Protein 3L1W (pdb70)

Nearest PDB structures (foldseek):
  3l1w-assembly2_D  TM=1.004E+00  e=1.705E-59  Enterococcus faecalis
  3mpr-assembly1_B  TM=9.254E-01  e=4.239E-29  Bacteroides thetaiotaomicron
  3mpr-assembly2_C  TM=9.149E-01  e=4.239E-29  Bacteroides thetaiotaomicron
  3mpr-assembly1_A  TM=9.200E-01  e=2.005E-28  Bacteroides thetaiotaomicron
  3mpr-assembly2_D  TM=9.164E-01  e=4.498E-28  Bacteroides thetaiotaomicron

Secondary structure (DSSP, 8-state):
-EEEEE-----GGGGGGSHHHHHHHHHHHHHHH--SEEEEEEE-HHHHHHHHHHSSSEEEEEESSSSS-S-EEEEEE-TTTEEEEEEEEEESSSSTTSS---TT-SS--EEEEEEEEETT-SS-EEEEE-B--SS-HHHHHH--HHHHHTHHHHHHS-EE--B----TTSHHHHHHTTT-EEGGGTSEEES-S--B-TT-TT--GGG-B--B--EEESEEEEEEEE----BTTB-SSSB--EEEEEEE-/-EEEEE-----GGGGGGSHHHHHHHHHHHHHHH--SEEEEEEE-HHHHHHHHHHSSSEEEEEESSSSS-S-EEEEEE-TTTEEEEEEEEEESSSSTTSS---TT-SS--EEEEEEEEESS-SS-EEEEE-B--SS-HHHHHH--HHHHHTHHHHHHS-EE--B----TTSHHHHHHTTT-EEGGGTSEEES-S--B-TT-TT--GGGSB--B--EEESEEEEEEEE----BTTB-SSSB--EEEEEEE-/-EEEEE-----GGGGGGSHHHHHHHHHHHHHHH--SEEEEEEE-HHHHHHHHHHSSSEEEEEESSSSS-S-EEEEEE-TTTEEEEEEEEEESSSSTTSS---TT-SS--EEEEEEEEETT-SS-EEEEE-B--SS-HHHHHH--HHHHHTHHHHHHS-EE--B----TTSHHHHHHTTT-EEGGGTSEEES-S--B-TT-TT--GGGSB--B--EEESEEEEEEEE----BTTB-SSSB--EEEEEEE-/-EEEEE-----GGGGGGSHHHHHHHHHHHHHHH--SEEEEEEE-HHHHHHHHHHSSSEEEEEESSSSS-S-EEEEEE-TTTEEEEEEEEEESSSSTTSS---TT-SS--EEEEEEEEETT-SS-EEEEE-B--SS-HHHHHH--HHHHHTHHHHHHS-EE--B----TTSHHHHHHTTT-EEGGGTSEEES-S--B-TT-TT--GGGSB--B--EEESEEEEEEEE----BTTB-SSSB--EEEEEEE-/-EEEEE-----GGGGGGSHHHHHHHHHHHHHHH--SEEEEEEE-HHHHHHHHHHSSSEEEEEESSSSS-S-EEEEEE-TTTEEEEEEEEEESSSSTTSS---TT-SS--EEEEEEEEESS-SS-EEEEE-B--SS-HHHHHH--HHHHHTHHHHHHS-EE--B----TTSHHHHHHTTT-EEGGGTSEEES-S--B-TT-TT--GGGSB--B--EEESEEEEEEEE----BTTB-SSSB--EEEEEEE-/-EEEEE-----GGGGGGSHHHHHHHHHHHHHHH--SEEEEEEE-HHHHHHHHHHSSSEEEEEESSSSS-S-EEEEEE-TTTEEEEEEEEEESSSSTTSS---TT-SS--EEEEEEEEETT-SS-EEEEE-B--SS-HHHHHH--HHHHHTHHHHHHS-EE--B----TTSHHHHHHTTT-EEGGGTS-EES-S--B-TT-TT--GGGSB--B--EEESEEEEEEEE----BTTB-SSSB--EEEEEEE-

Solvent-accessible surface area: 58650 Å² total

InterPro domains:
  IPR005135 Endonuclease/exonuclease/phosphatase [PF03372] (4-242)
  IPR036691 Endonuclease/exonuclease/phosphatase superfamily [G3DSA:3.60.10.10] (1-253)
  IPR036691 Endonuclease/exonuclease/phosphatase superfamily [SSF56219] (1-247)
  IPR050410 CCR4/nocturin mRNA turnover and transcription [PTHR12121] (2-249)

Radius of gyration: 37.82 Å; Cα contacts (8 Å, |Δi|>4): 3832; chains: 6; bounding box: 76×82×106 Å

Sequence (1494 aa):
KIATYNVRVDTEYDQDWQWSFRKEAVCQLINFHDWSLCCIQEVRPNQVRRDLKAYTTFTCLSAERREGDGQGEGLAILYNEQKVQAIDTTGYFWLSETPQQPSIHPEAGCPRIALWGLFKETTQNTPFLVINVHLDHISAHARLAGTVILEELHDKIAQYPTLLGDFNAESGEEVHQQLVQKKFQDSKNLATTHYGPRGTFQNFTYTKPWAELEEEIDYIYVKGWQVQQQTASLTDSIDGRFPSDHFPLEAEVAGEKIATYNVRVDTEYDQDWQWSSFRKEAVCQLINFHDWSLCCIQEVRPNQVRRDLKAYTTFTCLSAEREGDGQGEGLAILYNEQKVQAIDTTGYFWLSETPQQPSIHPEAGCPRIALWGLFKETTQNTPFLVINVHLDHISAHARLAGTVILEELHDKIAQYPTLLGDFNAESGEEVHQLVQKKFQDSKNLATTHYGPRGTFQNFTYTKPWAELEEEIDYIYVKGWQVQQQTASLTDSIDGRFPSDHFPLEAEVAGEKIATYNVRVDTEYDQDWQWSFRKEAVCQLINFHDWSLCCIQEVRPNQVRRDLKAYTTFTCLSAEREGDGQGEGLAILYNEQKVQAIDTTGYFWLSETPQQPSIHPEAGCPRIALWGLFKETTQNTPFLVINVHLDHISAHARLAGTVILEELHDKIAQYPTLLGDFNAESGEEVHQLVQKKFQDSKNLATTHYGPRGTFQNFTYTKPWAELEEEIDYIYVKGWQVQQQQTASLTDSIDGRFPSDHFPLEAEVAGEKIATYNVRVDTEYDQDWQWSSFRKEAVCQLINFHDWSLCCIQEVRPNQVRRDLKAYTTFTCLSAERREGDGQGEGLAILYNEQQKVQAIDTTGYFWLSETPQQPSIHPEAGCPRIALWGLFKETTQNTPFLVINVHLDHISAHARLAGTVILEELHDKIAQYPTLLGDFNAESGEEVHQLVQKKFQDSKNLATTHYGPRGTFQNFTYTKPWAELEEEIDYIYVKGWQVQQQQTASLTDSIDGRFPSDHFPLEAEVAGEKIATYNVRVDTEYDQDWQWSSFRKEAVCQLINFHDWSLCCIQEVRPNQVRRDLKAYTTFTCLSAEREGDGQGEGLAILYNEQKVQAIDTTGYFWLSETPQQPSIHPEAGCPRIALWGLFKETTQNTPFLVINVHLDHISAHARLAGTVILEELHDKIAQYPTLLGDFNAESGEEVHQLVQKKFQDSKNLATTHYGPRGTFQNFTYTKPWAELEEEIDYIYVKGWQVQQQTASLTDSIDGRFPSDHFPLEAEVAGEKIATYNVRVDTEYDQDWQWSSFRKEAVCQLINFHDWSLCCIQEVRPNQVRRDLKAYTTFTCLSAEREGDGQGEGLAILYNEQKVQAIDTTGYFWLSETPQQPSIHPEAGCPRIALWGLFKETTQNTPFLVINVHLDHISAHARLAGTVILEELHDKIAQYPTLLGDFNAESGEEVHQLVQKKFQDSKNLATTHYGPRRGTFQNFTYTKPWAELEEEIDYIYVKGWQVQQQTASLTDSIDGRFPSDHFPLEAEVAGE

Structure (mmCIF, N/CA/C/O backbone):
data_3L1W
#
_entry.id   3L1W
#
_cell.length_a   68.565
_cell.length_b   68.558
_cell.length_c   104.245
_cell.angle_alpha   89.88
_cell.angle_beta   89.79
_cell.angle_gamma   60.07
#
_symmetry.space_group_name_H-M   'P 1'
#
loop_
_entity.id
_entity.type
_entity.pdbx_description
1 polymer 'Uncharacterized protein'
2 non-polymer 'SULFATE ION'
3 non-polymer 1,2-ETHANEDIOL
4 non-polymer 'FORMIC ACID'
5 water water
#
loop_
_atom_site.group_PDB
_atom_site.id
_atom_site.type_symbol
_atom_site.label_atom_id
_atom_site.label_alt_id
_atom_site.label_comp_id
_atom_site.label_asym_id
_atom_site.label_entity_id
_atom_site.label_seq_id
_atom_site.pdbx_PDB_ins_code
_atom_site.Cartn_x
_atom_site.Cartn_y
_atom_site.Cartn_z
_atom_site.occupancy
_atom_site.B_iso_or_equiv
_atom_site.auth_seq_id
_atom_site.auth_comp_id
_atom_site.auth_asym_id
_atom_site.auth_atom_id
_atom_site.pdbx_PDB_model_num
ATOM 9 N N . LYS A 1 2 ? 27.913 50.346 39.233 1.00 18.35 2 LYS A N 1
ATOM 10 C CA . LYS A 1 2 ? 29.362 50.409 39.155 1.00 15.33 2 LYS A CA 1
ATOM 11 C C . LYS A 1 2 ? 29.833 51.666 38.426 1.00 15.69 2 LYS A C 1
ATOM 12 O O . LYS A 1 2 ? 29.328 52.014 37.355 1.00 17.26 2 LYS A O 1
ATOM 18 N N . ILE A 1 3 ? 30.789 52.346 39.041 1.00 14.88 3 ILE A N 1
ATOM 19 C CA . ILE A 1 3 ? 31.314 53.599 38.529 1.00 15.63 3 ILE A CA 1
ATOM 20 C C . ILE A 1 3 ? 32.826 53.545 38.629 1.00 16.73 3 ILE A C 1
ATOM 21 O O . ILE A 1 3 ? 33.377 52.796 39.438 1.00 16.19 3 ILE A O 1
ATOM 26 N N . ALA A 1 4 ? 33.514 54.346 37.828 1.00 12.93 4 ALA A N 1
ATOM 27 C CA . ALA A 1 4 ? 34.978 54.315 37.865 1.00 11.90 4 ALA A CA 1
ATOM 28 C C . ALA A 1 4 ? 35.565 55.655 37.462 1.00 15.37 4 ALA A C 1
ATOM 29 O O . ALA A 1 4 ? 34.889 56.495 36.864 1.00 15.47 4 ALA A O 1
ATOM 31 N N . THR A 1 5 ? 36.834 55.843 37.796 1.00 14.37 5 THR A N 1
ATOM 32 C CA . THR A 1 5 ? 37.595 56.971 37.290 1.00 15.21 5 THR A CA 1
ATOM 33 C C . THR A 1 5 ? 38.923 56.423 36.764 1.00 17.18 5 THR A C 1
ATOM 34 O O . THR A 1 5 ? 39.486 55.483 37.322 1.00 14.73 5 THR A O 1
ATOM 38 N N . TYR A 1 6 ? 39.415 56.998 35.673 1.00 12.09 6 TYR A N 1
ATOM 39 C CA . TYR A 1 6 ? 40.618 56.466 35.036 1.00 11.97 6 TYR A CA 1
ATOM 40 C C . TYR A 1 6 ? 41.347 57.598 34.331 1.00 13.58 6 TYR A C 1
ATOM 41 O O . TYR A 1 6 ? 40.827 58.191 33.372 1.00 13.78 6 TYR A O 1
ATOM 50 N N . ASN A 1 7 ? 42.532 57.923 34.833 1.00 13.12 7 ASN A N 1
ATOM 51 C CA . ASN A 1 7 ? 43.418 58.845 34.156 1.00 12.29 7 ASN A CA 1
ATOM 52 C C . ASN A 1 7 ? 44.191 58.015 33.148 1.00 15.64 7 ASN A C 1
ATOM 53 O O . ASN A 1 7 ? 44.994 57.153 33.537 1.00 15.23 7 ASN A O 1
ATOM 58 N N . VAL A 1 8 ? 43.934 58.263 31.858 1.00 14.33 8 VAL A N 1
ATOM 59 C CA . VAL A 1 8 ? 44.438 57.377 30.810 1.00 14.66 8 VAL A CA 1
ATOM 60 C C . VAL A 1 8 ? 45.774 57.786 30.224 1.00 15.79 8 VAL A C 1
ATOM 61 O O . VAL A 1 8 ? 46.248 57.136 29.286 1.00 17.04 8 VAL A O 1
ATOM 65 N N . ARG A 1 9 ? 46.376 58.836 30.799 1.00 14.53 9 ARG A N 1
ATOM 66 C CA . ARG A 1 9 ? 47.671 59.396 30.368 1.00 16.91 9 ARG A CA 1
ATOM 67 C C . ARG A 1 9 ? 47.611 60.128 29.024 1.00 20.09 9 ARG A C 1
ATOM 68 O O . ARG A 1 9 ? 47.318 59.539 27.974 1.00 17.38 9 ARG A O 1
ATOM 76 N N . VAL A 1 10 ? 47.899 61.421 29.068 1.00 15.17 10 VAL A N 1
ATOM 77 C CA . VAL A 1 10 ? 47.800 62.268 27.888 1.00 15.25 10 VAL A CA 1
ATOM 78 C C . VAL A 1 10 ? 48.724 61.725 26.792 1.00 19.55 10 VAL A C 1
ATOM 79 O O . VAL A 1 10 ? 49.799 61.202 27.078 1.00 20.37 10 VAL A O 1
ATOM 83 N N . ASP A 1 11 ? 48.285 61.826 25.542 1.00 18.53 11 ASP A N 1
ATOM 84 C CA . ASP A 1 11 ? 49.122 61.449 24.412 1.00 19.91 11 ASP A CA 1
ATOM 85 C C . ASP A 1 11 ? 50.324 62.386 24.371 1.00 23.03 11 ASP A C 1
ATOM 86 O O . ASP A 1 11 ? 50.166 63.602 24.236 1.00 23.84 11 ASP A O 1
ATOM 91 N N . THR A 1 12 ? 51.520 61.824 24.515 1.00 20.98 12 THR A N 1
ATOM 92 C CA . THR A 1 12 ? 52.742 62.619 24.470 1.00 22.32 12 THR A CA 1
ATOM 93 C C . THR A 1 12 ? 53.904 61.813 23.899 1.00 29.13 12 THR A C 1
ATOM 94 O O . THR A 1 12 ? 54.050 60.623 24.180 1.00 28.12 12 THR A O 1
ATOM 98 N N . GLU A 1 13 ? 54.738 62.464 23.099 1.00 31.27 13 GLU A N 1
ATOM 99 C CA . GLU A 1 13 ? 55.863 61.768 22.488 1.00 31.36 13 GLU A CA 1
ATOM 100 C C . GLU A 1 13 ? 56.913 61.410 23.528 1.00 27.50 13 GLU A C 1
ATOM 101 O O . GLU A 1 13 ? 57.788 60.587 23.278 1.00 30.15 13 GLU A O 1
ATOM 107 N N . TYR A 1 14 ? 56.814 62.016 24.707 1.00 29.62 14 TYR A N 1
ATOM 108 C CA . TYR A 1 14 ? 57.711 61.663 25.801 1.00 33.18 14 TYR A CA 1
ATOM 109 C C . TYR A 1 14 ? 57.612 60.175 26.147 1.00 33.36 14 TYR A C 1
ATOM 110 O O . TYR A 1 14 ? 58.575 59.581 26.623 1.00 35.46 14 TYR A O 1
ATOM 119 N N . ASP A 1 15 ? 56.452 59.574 25.892 1.00 29.57 15 ASP A N 1
ATOM 120 C CA . ASP A 1 15 ? 56.247 58.149 26.179 1.00 24.19 15 ASP A CA 1
ATOM 121 C C . ASP A 1 15 ? 56.829 57.213 25.123 1.00 31.35 15 ASP A C 1
ATOM 122 O O . ASP A 1 15 ? 56.827 55.995 25.301 1.00 29.48 15 ASP A O 1
ATOM 127 N N . GLN A 1 16 ? 57.320 57.789 24.030 1.00 31.42 16 GLN A N 1
ATOM 128 C CA . GLN A 1 16 ? 58.044 57.036 23.012 1.00 33.84 16 GLN A CA 1
ATOM 129 C C . GLN A 1 16 ? 57.251 55.827 22.527 1.00 28.94 16 GLN A C 1
ATOM 130 O O . GLN A 1 16 ? 56.180 55.986 21.952 1.00 30.42 16 GLN A O 1
ATOM 136 N N . ASP A 1 17 ? 57.766 54.624 22.763 1.00 28.26 17 ASP A N 1
ATOM 137 C CA . ASP A 1 17 ? 57.117 53.420 22.249 1.00 31.73 17 ASP A CA 1
ATOM 138 C C . ASP A 1 17 ? 55.877 53.035 23.061 1.00 26.58 17 ASP A C 1
ATOM 139 O O . ASP A 1 17 ? 55.286 51.972 22.848 1.00 29.02 17 ASP A O 1
ATOM 144 N N . TRP A 1 18 ? 55.479 53.906 23.982 1.00 22.53 18 TRP A N 1
ATOM 145 C CA . TRP A 1 18 ? 54.295 53.657 24.801 1.00 22.36 18 TRP A CA 1
ATOM 146 C C . TRP A 1 18 ? 53.413 54.906 24.827 1.00 22.87 18 TRP A C 1
ATOM 147 O O . TRP A 1 18 ? 52.677 55.145 25.781 1.00 18.74 18 TRP A O 1
ATOM 158 N N . GLN A 1 19 ? 53.486 55.707 23.767 1.00 20.56 19 GLN A N 1
ATOM 159 C CA . GLN A 1 19 ? 52.522 56.795 23.618 1.00 26.69 19 GLN A CA 1
ATOM 160 C C . GLN A 1 19 ? 51.139 56.243 23.249 1.00 21.68 19 GLN A C 1
ATOM 161 O O . GLN A 1 19 ? 50.979 55.049 22.997 1.00 21.19 19 GLN A O 1
ATOM 167 N N . TRP A 1 20 ? 50.143 57.116 23.235 1.00 22.48 20 TRP A N 1
ATOM 168 C CA . TRP A 1 20 ? 48.753 56.685 23.099 1.00 20.00 20 TRP A CA 1
ATOM 169 C C . TRP A 1 20 ? 48.515 55.684 21.964 1.00 18.07 20 TRP A C 1
ATOM 170 O O . TRP A 1 20 ? 47.783 54.708 22.136 1.00 20.16 20 TRP A O 1
ATOM 181 N N . SER A 1 21 ? 49.105 55.927 20.801 1.00 22.30 21 SER A N 1
ATOM 182 C CA . SER A 1 21 ? 48.862 55.038 19.668 1.00 27.63 21 SER A CA 1
ATOM 183 C C . SER A 1 21 ? 49.096 53.571 20.043 1.00 26.14 21 SER A C 1
ATOM 184 O O . SER A 1 21 ? 48.378 52.685 19.592 1.00 27.35 21 SER A O 1
ATOM 187 N N . PHE A 1 22 ? 50.094 53.319 20.883 1.00 25.50 22 PHE A N 1
ATOM 188 C CA . PHE A 1 22 ? 50.434 51.952 21.269 1.00 25.28 22 PHE A CA 1
ATOM 189 C C . PHE A 1 22 ? 49.568 51.405 22.398 1.00 25.20 22 PHE A C 1
ATOM 190 O O . PHE A 1 22 ? 49.495 50.194 22.585 1.00 25.48 22 PHE A O 1
ATOM 198 N N . ARG A 1 23 ? 48.921 52.300 23.144 1.00 21.95 23 ARG A N 1
ATOM 199 C CA . ARG A 1 23 ? 48.174 51.938 24.351 1.00 18.63 23 ARG A CA 1
ATOM 200 C C . ARG A 1 23 ? 46.661 51.938 24.143 1.00 18.64 23 ARG A C 1
ATOM 201 O O . ARG A 1 23 ? 45.917 51.396 24.961 1.00 18.80 23 ARG A O 1
ATOM 209 N N . LYS A 1 24 ? 46.200 52.582 23.079 1.00 19.82 24 LYS A N 1
ATOM 210 C CA . LYS A 1 24 ? 44.771 52.831 22.910 1.00 18.31 24 LYS A CA 1
ATOM 211 C C . LYS A 1 24 ? 43.920 51.560 22.950 1.00 16.35 24 LYS A C 1
ATOM 212 O O . LYS A 1 24 ? 42.872 51.536 23.593 1.00 16.63 24 LYS A O 1
ATOM 218 N N . GLU A 1 25 ? 44.358 50.507 22.264 1.00 18.41 25 GLU A N 1
ATOM 219 C CA . GLU A 1 25 ? 43.568 49.273 22.253 1.00 20.56 25 GLU A CA 1
ATOM 220 C C . GLU A 1 25 ? 43.428 48.708 23.663 1.00 20.11 25 GLU A C 1
ATOM 221 O O . GLU A 1 25 ? 42.337 48.319 24.082 1.00 19.31 25 GLU A O 1
ATOM 227 N N . ALA A 1 26 ? 44.533 48.679 24.403 1.00 15.72 26 ALA A N 1
ATOM 228 C CA . ALA A 1 26 ? 44.526 48.130 25.749 1.00 14.99 26 ALA A CA 1
ATOM 229 C C . ALA A 1 26 ? 43.646 48.960 26.675 1.00 16.24 26 ALA A C 1
ATOM 230 O O . ALA A 1 26 ? 42.888 48.415 27.474 1.00 17.68 26 ALA A O 1
ATOM 232 N N . VAL A 1 27 ? 43.751 50.284 26.576 1.00 15.42 27 VAL A N 1
ATOM 233 C CA . VAL A 1 27 ? 42.913 51.153 27.393 1.00 14.76 27 VAL A CA 1
ATOM 234 C C . VAL A 1 27 ? 41.430 50.972 27.059 1.00 14.02 27 VAL A C 1
ATOM 235 O O . VAL A 1 27 ? 40.594 50.828 27.949 1.00 14.31 27 VAL A O 1
ATOM 239 N N . CYS A 1 28 ? 41.102 50.980 25.772 1.00 14.36 28 CYS A N 1
ATOM 240 C CA . CYS A 1 28 ? 39.702 5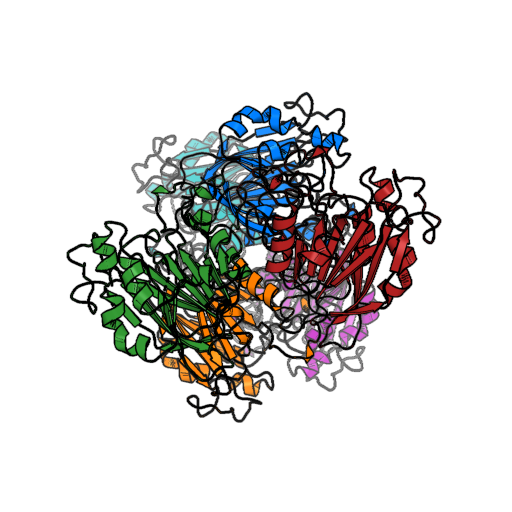0.870 25.376 1.00 13.27 28 CYS A CA 1
ATOM 241 C C . CYS A 1 28 ? 39.114 49.491 25.682 1.00 12.68 28 CYS A C 1
ATOM 242 O O . CYS A 1 28 ? 37.944 49.374 26.056 1.00 14.55 28 CYS A O 1
ATOM 245 N N . GLN A 1 29 ? 39.918 48.444 25.520 1.00 16.16 29 GLN A N 1
ATOM 246 C CA . GLN A 1 29 ? 39.450 47.096 25.830 1.00 16.31 29 GLN A CA 1
ATOM 247 C C . GLN A 1 29 ? 39.227 46.928 27.326 1.00 16.08 29 GLN A C 1
ATOM 248 O O . GLN A 1 29 ? 38.315 46.219 27.750 1.00 15.24 29 GLN A O 1
ATOM 254 N N . LEU A 1 30 ? 40.058 47.581 28.131 1.00 13.27 30 LEU A N 1
ATOM 255 C CA . LEU A 1 30 ? 39.878 47.527 29.574 1.00 10.77 30 LEU A CA 1
ATOM 256 C C . LEU A 1 30 ? 38.532 48.137 29.937 1.00 13.67 30 LEU A C 1
ATOM 257 O O . LEU A 1 30 ? 37.753 47.548 30.688 1.00 15.34 30 LEU A O 1
ATOM 262 N N . ILE A 1 31 ? 38.269 49.326 29.399 1.00 13.93 31 ILE A N 1
ATOM 263 C CA . ILE A 1 31 ? 36.999 50.006 29.624 1.00 13.98 31 ILE A CA 1
ATOM 264 C C . ILE A 1 31 ? 35.823 49.131 29.179 1.00 13.75 31 ILE A C 1
ATOM 265 O O . ILE A 1 31 ? 34.848 48.964 29.917 1.00 14.26 31 ILE A O 1
ATOM 270 N N . ASN A 1 32 ? 35.914 48.542 27.992 1.00 12.31 32 ASN A N 1
ATOM 271 C CA . ASN A 1 32 ? 34.798 47.718 27.514 1.00 14.68 32 ASN A CA 1
ATOM 272 C C . ASN A 1 32 ? 34.543 46.503 28.390 1.00 15.72 32 ASN A C 1
ATOM 273 O O . ASN A 1 32 ? 33.389 46.124 28.615 1.00 16.03 32 ASN A O 1
ATOM 278 N N . PHE A 1 33 ? 35.628 45.900 28.869 1.00 16.20 33 PHE A N 1
ATOM 279 C CA . PHE A 1 33 ? 35.539 44.691 29.683 1.00 14.69 33 PHE A CA 1
ATOM 280 C C . PHE A 1 33 ? 34.931 44.955 31.057 1.00 14.27 33 PHE A C 1
ATOM 281 O O . PHE A 1 33 ? 34.067 44.209 31.511 1.00 16.19 33 PHE A O 1
ATOM 289 N N . HIS A 1 34 ? 35.383 46.009 31.720 1.00 13.26 34 HIS A N 1
ATOM 290 C CA . HIS A 1 34 ? 34.830 46.323 33.032 1.00 15.04 34 HIS A CA 1
ATOM 291 C C . HIS A 1 34 ? 33.397 46.860 32.972 1.00 13.07 34 HIS A C 1
ATOM 292 O O . HIS A 1 34 ? 32.598 46.599 33.888 1.00 17.45 34 HIS A O 1
ATOM 299 N N . ASP A 1 35 ? 33.080 47.583 31.896 1.00 15.51 35 ASP A N 1
ATOM 300 C CA . ASP A 1 35 ? 31.695 47.812 31.498 1.00 15.86 35 ASP A CA 1
ATOM 301 C C . ASP A 1 35 ? 30.860 48.472 32.597 1.00 15.16 35 ASP A C 1
ATOM 302 O O . ASP A 1 35 ? 29.719 48.074 32.853 1.00 16.91 35 ASP A O 1
ATOM 307 N N . TRP A 1 36 ? 31.429 49.486 33.237 1.00 15.30 36 TRP A N 1
ATOM 308 C CA . TRP A 1 36 ? 30.734 50.220 34.296 1.00 18.58 36 TRP A CA 1
ATOM 309 C C . TRP A 1 36 ? 29.523 50.979 33.755 1.00 14.99 36 TRP A C 1
ATOM 310 O O . TRP A 1 36 ? 29.371 51.120 32.538 1.00 16.55 36 TRP A O 1
ATOM 321 N N . SER A 1 37 ? 28.656 51.459 34.651 1.00 13.27 37 SER A N 1
ATOM 322 C CA . SER A 1 37 ? 27.607 52.394 34.237 1.00 14.19 37 SER A CA 1
ATOM 323 C C . SER A 1 37 ? 28.207 53.671 33.684 1.00 13.95 37 SER A C 1
ATOM 324 O O . SER A 1 37 ? 27.703 54.230 32.699 1.00 16.34 37 SER A O 1
ATOM 327 N N . LEU A 1 38 ? 29.272 54.150 34.324 1.00 13.01 38 LEU A N 1
ATOM 328 C CA . LEU A 1 38 ? 29.913 55.378 33.877 1.00 14.01 38 LEU A CA 1
ATOM 329 C C . LEU A 1 38 ? 31.354 55.418 34.354 1.00 17.58 38 LEU A C 1
ATOM 330 O O . LEU A 1 38 ? 31.702 54.768 35.344 1.00 16.49 38 LEU A O 1
ATOM 335 N N . CYS A 1 39 ? 32.184 56.178 33.640 1.00 13.04 39 CYS A N 1
ATOM 336 C CA . CYS A 1 39 ? 33.596 56.300 33.980 1.00 14.77 39 CYS A CA 1
ATOM 337 C C . CYS A 1 39 ? 34.041 57.727 33.724 1.00 15.61 39 CYS A C 1
ATOM 338 O O . CYS A 1 39 ? 33.870 58.243 32.618 1.00 16.93 39 CYS A O 1
ATOM 341 N N . CYS A 1 40 ? 34.622 58.369 34.735 1.00 14.09 40 CYS A N 1
ATOM 342 C CA . CYS A 1 40 ? 35.281 59.653 34.515 1.00 14.22 40 CYS A CA 1
ATOM 343 C C . CYS A 1 40 ? 36.673 59.391 33.958 1.00 16.23 40 CYS A C 1
ATOM 344 O O . CYS A 1 40 ? 37.394 58.526 34.453 1.00 15.02 40 CYS A O 1
ATOM 347 N N . ILE A 1 41 ? 37.039 60.138 32.921 1.00 13.72 41 ILE A N 1
ATOM 348 C CA . ILE A 1 41 ? 38.317 59.978 32.252 1.00 12.36 41 ILE A CA 1
ATOM 349 C C . ILE A 1 41 ? 39.092 61.277 32.354 1.00 13.32 41 ILE A C 1
ATOM 350 O O . ILE A 1 41 ? 38.530 62.348 32.119 1.00 14.25 41 ILE A O 1
ATOM 355 N N . GLN A 1 42 ? 40.377 61.197 32.702 1.00 13.91 42 GLN A N 1
ATOM 356 C CA . GLN A 1 42 ? 41.252 62.367 32.642 1.00 16.75 42 GLN A CA 1
ATOM 357 C C . GLN A 1 42 ? 42.351 62.197 31.594 1.00 16.09 42 GLN A C 1
ATOM 358 O O . GLN A 1 42 ? 42.725 61.072 31.252 1.00 15.15 42 GLN A O 1
ATOM 364 N N . GLU A 1 43 ? 42.851 63.331 31.108 1.00 16.45 43 GLU A N 1
ATOM 365 C CA . GLU A 1 43 ? 44.020 63.422 30.216 1.00 17.56 43 GLU A CA 1
ATOM 366 C C . GLU A 1 43 ? 43.770 62.892 28.808 1.00 15.97 43 GLU A C 1
ATOM 367 O O . GLU A 1 43 ? 44.462 61.993 28.342 1.00 16.42 43 GLU A O 1
ATOM 373 N N . VAL A 1 44 ? 42.776 63.454 28.133 1.00 17.53 44 VAL A N 1
ATOM 374 C CA . VAL A 1 44 ? 42.498 63.064 26.759 1.00 17.52 44 VAL A CA 1
ATOM 375 C C . VAL A 1 44 ? 42.521 64.264 25.814 1.00 17.43 44 VAL A C 1
ATOM 376 O O . VAL A 1 44 ? 41.696 65.177 25.914 1.00 19.17 44 VAL A O 1
ATOM 380 N N . ARG A 1 45 ? 43.485 64.251 24.904 1.00 17.93 45 ARG A N 1
ATOM 381 C CA . ARG A 1 45 ? 43.507 65.197 23.803 1.00 17.19 45 ARG A CA 1
ATOM 382 C C . ARG A 1 45 ? 42.442 64.774 22.792 1.00 19.81 45 ARG A C 1
ATOM 383 O O . ARG A 1 45 ? 41.856 63.689 22.917 1.00 17.48 45 ARG A O 1
ATOM 391 N N . PRO A 1 46 ? 42.156 65.631 21.802 1.00 19.16 46 PRO A N 1
ATOM 392 C CA . PRO A 1 46 ? 41.034 65.324 20.905 1.00 17.04 46 PRO A CA 1
ATOM 393 C C . PRO A 1 46 ? 41.134 63.969 20.217 1.00 20.13 46 PRO A C 1
ATOM 394 O O . PRO A 1 46 ? 40.112 63.292 20.053 1.00 21.20 46 PRO A O 1
ATOM 398 N N . ASN A 1 47 ? 42.337 63.567 19.818 1.00 19.72 47 ASN A N 1
ATOM 399 C CA . ASN A 1 47 ? 42.490 62.262 19.190 1.00 20.42 47 ASN A CA 1
ATOM 400 C C . ASN A 1 47 ? 42.123 61.115 20.128 1.00 20.99 47 ASN A C 1
ATOM 401 O O . ASN A 1 47 ? 41.554 60.111 19.706 1.00 19.39 47 ASN A O 1
ATOM 406 N N . GLN A 1 48 ? 42.439 61.271 21.409 1.00 18.75 48 GLN A N 1
ATOM 407 C CA . GLN A 1 48 ? 42.106 60.260 22.408 1.00 16.63 48 GLN A CA 1
ATOM 408 C C . GLN A 1 48 ? 40.595 60.207 22.639 1.00 18.61 48 GLN A C 1
ATOM 409 O O . GLN A 1 48 ? 40.020 59.136 22.807 1.00 16.20 48 GLN A O 1
ATOM 415 N N . VAL A 1 49 ? 39.948 61.369 22.627 1.00 18.85 49 VAL A N 1
ATOM 416 C CA . VAL A 1 49 ? 38.493 61.399 22.736 1.00 15.38 49 VAL A CA 1
ATOM 417 C C . VAL A 1 49 ? 37.872 60.664 21.544 1.00 16.85 49 VAL A C 1
ATOM 418 O O . VAL A 1 49 ? 36.965 59.840 21.709 1.00 18.50 49 VAL A O 1
ATOM 422 N N . ARG A 1 50 ? 38.371 60.947 20.345 1.00 18.03 50 ARG A N 1
ATOM 423 C CA A ARG A 1 50 ? 37.883 60.266 19.145 0.50 19.09 50 ARG A CA 1
ATOM 424 C CA B ARG A 1 50 ? 37.916 60.271 19.131 0.50 20.07 50 ARG A CA 1
ATOM 425 C C . ARG A 1 50 ? 38.040 58.755 19.278 1.00 19.69 50 ARG A C 1
ATOM 426 O O . ARG A 1 50 ? 37.128 58.001 18.933 1.00 18.43 50 ARG A O 1
ATOM 441 N N . ASP A 1 51 ? 39.189 58.312 19.790 1.00 17.75 51 ASP A N 1
ATOM 442 C CA . ASP A 1 51 ? 39.440 56.889 19.985 1.00 16.52 51 ASP A CA 1
ATOM 443 C C . ASP A 1 51 ? 38.507 56.274 21.028 1.00 17.67 51 ASP A C 1
ATOM 444 O O . ASP A 1 51 ? 38.024 55.152 20.849 1.00 18.04 51 ASP A O 1
ATOM 449 N N . LEU A 1 52 ? 38.242 56.991 22.120 1.00 16.16 52 LEU A N 1
ATOM 450 C CA . LEU A 1 52 ? 37.292 56.477 23.106 1.00 15.93 52 LEU A CA 1
ATOM 451 C C . LEU A 1 52 ? 35.918 56.265 22.483 1.00 16.51 52 LEU A C 1
ATOM 452 O O . LEU A 1 52 ? 35.269 55.255 22.741 1.00 16.58 52 LEU A O 1
ATOM 457 N N . LYS A 1 53 ? 35.459 57.232 21.692 1.00 16.64 53 LYS A N 1
ATOM 458 C CA . LYS A 1 53 ? 34.183 57.081 21.003 1.00 17.28 53 LYS A CA 1
ATOM 459 C C . LYS A 1 53 ? 34.193 55.922 20.009 1.00 16.59 53 LYS A C 1
ATOM 460 O O . LYS A 1 53 ? 33.206 55.203 19.880 1.00 19.36 53 LYS A O 1
ATOM 466 N N . ALA A 1 54 ? 35.302 55.748 19.300 1.00 16.07 54 ALA A N 1
ATOM 467 C CA . ALA A 1 54 ? 35.358 54.751 18.236 1.00 15.32 54 ALA A CA 1
ATOM 468 C C . ALA A 1 54 ? 35.518 53.330 18.772 1.00 15.25 54 ALA A C 1
ATOM 469 O O . ALA A 1 54 ? 34.927 52.385 18.238 1.00 15.37 54 ALA A O 1
ATOM 471 N N . TYR A 1 55 ? 36.306 53.190 19.835 1.00 14.79 55 TYR A N 1
ATOM 472 C CA . TYR A 1 55 ? 36.735 51.865 20.289 1.00 15.47 55 TYR A CA 1
ATOM 473 C C . TYR A 1 55 ? 36.169 51.400 21.626 1.00 14.37 55 TYR A C 1
ATOM 474 O O . TYR A 1 55 ? 36.448 50.285 22.051 1.00 18.78 55 TYR A O 1
ATOM 483 N N . THR A 1 56 ? 35.387 52.238 22.296 1.00 16.57 56 THR A N 1
ATOM 484 C CA . THR A 1 56 ? 34.619 51.752 23.436 1.00 18.09 56 THR A CA 1
ATOM 485 C C . THR A 1 56 ? 33.142 51.735 23.082 1.00 15.42 56 THR A C 1
ATOM 486 O O . THR A 1 56 ? 32.706 52.317 22.074 1.00 16.07 56 THR A O 1
ATOM 490 N N . THR A 1 57 ? 32.374 51.074 23.936 1.00 13.95 57 THR A N 1
ATOM 491 C CA . THR A 1 57 ? 30.941 50.925 23.741 1.00 14.01 57 THR A CA 1
ATOM 492 C C . THR A 1 57 ? 30.160 52.091 24.354 1.00 16.66 57 THR A C 1
ATOM 493 O O . THR A 1 57 ? 28.936 52.124 24.272 1.00 17.40 57 THR A O 1
ATOM 497 N N . PHE A 1 58 ? 30.869 53.056 24.933 1.00 14.97 58 PHE A N 1
ATOM 498 C CA . PHE A 1 58 ? 30.227 54.110 25.731 1.00 13.93 58 PHE A CA 1
ATOM 499 C C . PHE A 1 58 ? 29.846 55.385 24.982 1.00 14.53 58 PHE A C 1
ATOM 500 O O . PHE A 1 58 ? 30.482 55.766 24.004 1.00 16.67 58 PHE A O 1
ATOM 508 N N . THR A 1 59 ? 28.802 56.052 25.469 1.00 14.49 59 THR A N 1
ATOM 509 C CA . THR A 1 59 ? 28.532 57.429 25.072 1.00 14.35 59 THR A CA 1
ATOM 510 C C . THR A 1 59 ? 29.575 58.291 25.768 1.00 15.18 59 THR A C 1
ATOM 511 O O . THR A 1 59 ? 29.956 58.005 26.902 1.00 14.93 59 THR A O 1
ATOM 515 N N . CYS A 1 60 ? 30.057 59.319 25.073 1.00 16.35 60 CYS A N 1
ATOM 516 C CA . CYS A 1 60 ? 31.146 60.156 25.561 1.00 17.97 60 CYS A CA 1
ATOM 517 C C . CYS A 1 60 ? 30.758 61.623 25.627 1.00 20.03 60 CYS A C 1
ATOM 518 O O . CYS A 1 60 ? 30.473 62.243 24.604 1.00 20.16 60 CYS A O 1
ATOM 521 N N . LEU A 1 61 ? 30.743 62.158 26.842 1.00 16.02 61 LEU A N 1
ATOM 522 C CA . LEU A 1 61 ? 30.641 63.585 27.085 1.00 18.46 61 LEU A CA 1
ATOM 523 C C . LEU A 1 61 ? 32.062 64.090 27.274 1.00 16.14 61 LEU A C 1
ATOM 524 O O . LEU A 1 61 ? 32.838 63.488 28.006 1.00 18.30 61 LEU A O 1
ATOM 529 N N . SER A 1 62 ? 32.422 65.189 26.621 1.00 17.98 62 SER A N 1
ATOM 530 C CA . SER A 1 62 ? 33.783 65.692 26.784 1.00 16.44 62 SER A CA 1
ATOM 531 C C . SER A 1 62 ? 33.864 67.206 26.719 1.00 18.10 62 SER A C 1
ATOM 532 O O . SER A 1 62 ? 32.948 67.869 26.244 1.00 20.41 62 SER A O 1
ATOM 535 N N . ALA A 1 63 ? 34.981 67.733 27.209 1.00 18.10 63 ALA A N 1
ATOM 536 C CA . ALA A 1 63 ? 35.264 69.166 27.164 1.00 20.40 63 ALA A CA 1
ATOM 537 C C . ALA A 1 63 ? 36.764 69.302 27.310 1.00 19.66 63 ALA A C 1
ATOM 538 O O . ALA A 1 63 ? 37.421 68.394 27.818 1.00 21.62 63 ALA A O 1
ATOM 540 N N . GLU A 1 64 ? 37.330 70.405 26.843 1.00 20.27 64 GLU A N 1
ATOM 541 C CA . GLU A 1 64 ? 38.780 70.549 26.936 1.00 23.79 64 GLU A CA 1
ATOM 542 C C . GLU A 1 64 ? 39.177 71.914 27.481 1.00 24.99 64 GLU A C 1
ATOM 543 O O . GLU A 1 64 ? 38.366 72.836 27.505 1.00 22.55 64 GLU A O 1
ATOM 549 N N . ARG A 1 65 ? 40.425 72.026 27.920 1.00 22.55 65 ARG A N 1
ATOM 550 C CA A ARG A 1 65 ? 40.806 73.141 28.773 0.50 25.01 65 ARG A CA 1
ATOM 551 C CA B ARG A 1 65 ? 40.854 73.129 28.773 0.50 25.53 65 ARG A CA 1
ATOM 552 C C . ARG A 1 65 ? 41.237 74.400 28.023 1.00 26.69 65 ARG A C 1
ATOM 553 O O . ARG A 1 65 ? 41.310 75.475 28.615 1.00 25.04 65 ARG A O 1
ATOM 568 N N . GLU A 1 66 ? 41.494 74.286 26.722 1.00 27.16 66 GLU A N 1
ATOM 569 C CA . GLU A 1 66 ? 41.920 75.469 25.967 1.00 35.89 66 GLU A CA 1
ATOM 570 C C . GLU A 1 66 ? 40.747 76.304 25.479 1.00 39.36 66 GLU A C 1
ATOM 571 O O . GLU A 1 66 ? 40.869 77.515 25.317 1.00 47.43 66 GLU A O 1
ATOM 577 N N . GLY A 1 67 ? 39.608 75.660 25.252 1.00 43.22 67 GLY A N 1
ATOM 578 C CA . GLY A 1 67 ? 38.429 76.360 24.775 1.00 53.34 67 GLY A CA 1
ATOM 579 C C . GLY A 1 67 ? 38.277 76.292 23.267 1.00 62.58 67 GLY A C 1
ATOM 580 O O . GLY A 1 67 ? 37.163 76.366 22.746 1.00 64.33 67 GLY A O 1
ATOM 581 N N . ASP A 1 68 ? 39.399 76.150 22.564 1.00 65.52 68 ASP A N 1
ATOM 582 C CA . ASP A 1 68 ? 39.392 76.042 21.105 1.00 63.86 68 ASP A CA 1
ATOM 583 C C . ASP A 1 68 ? 39.149 74.604 20.639 1.00 63.00 68 ASP A C 1
ATOM 584 O O . ASP A 1 68 ? 39.353 74.279 19.469 1.00 62.66 68 ASP A O 1
ATOM 589 N N . GLY A 1 69 ? 38.715 73.750 21.564 1.00 58.24 69 GLY A N 1
ATOM 590 C CA . GLY A 1 69 ? 38.428 72.358 21.262 1.00 47.94 69 GLY A CA 1
ATOM 591 C C . GLY A 1 69 ? 39.651 71.546 20.870 1.00 38.96 69 GLY A C 1
ATOM 592 O O . GLY A 1 69 ? 39.535 70.399 20.445 1.00 37.78 69 GLY A O 1
ATOM 593 N N . GLN A 1 70 ? 40.832 72.132 21.016 1.00 35.32 70 GLN A N 1
ATOM 594 C CA . GLN A 1 70 ? 42.052 71.457 20.589 1.00 35.29 70 GLN A CA 1
ATOM 595 C C . GLN A 1 70 ? 42.924 70.982 21.745 1.00 31.20 70 GLN A C 1
ATOM 596 O O . GLN A 1 70 ? 43.911 70.278 21.529 1.00 29.14 70 GLN A O 1
ATOM 602 N N . GLY A 1 71 ? 42.571 71.363 22.969 1.00 27.66 71 GLY A N 1
ATOM 603 C CA . GLY A 1 71 ? 43.435 71.085 24.103 1.00 27.52 71 GLY A CA 1
ATOM 604 C C . GLY A 1 71 ? 43.213 69.753 24.802 1.00 24.29 71 GLY A C 1
ATOM 605 O O . GLY A 1 71 ? 42.372 68.951 24.400 1.00 21.66 71 GLY A O 1
ATOM 606 N N . GLU A 1 72 ? 43.983 69.525 25.860 1.00 21.46 72 GLU A N 1
ATOM 607 C CA . GLU A 1 72 ? 43.810 68.349 26.715 1.00 19.45 72 GLU A CA 1
ATOM 608 C C . GLU A 1 72 ? 42.507 68.494 27.485 1.00 20.55 72 GLU A C 1
ATOM 609 O O . GLU A 1 72 ? 42.182 69.577 27.980 1.00 22.63 72 GLU A O 1
ATOM 615 N N . GLY A 1 73 ? 41.757 67.406 27.596 1.00 18.65 73 GLY A N 1
ATOM 616 C CA . GLY A 1 73 ? 40.429 67.497 28.168 1.00 23.13 73 GLY A CA 1
ATOM 617 C C . GLY A 1 73 ? 40.045 66.370 29.106 1.00 21.75 73 GLY A C 1
ATOM 618 O O . GLY A 1 73 ? 40.861 65.531 29.491 1.00 18.23 73 GLY A O 1
ATOM 619 N N . LEU A 1 74 ? 38.773 66.386 29.477 1.00 16.14 74 LEU A N 1
ATOM 620 C CA . LEU A 1 74 ? 38.183 65.395 30.360 1.00 14.14 74 LEU A CA 1
ATOM 621 C C . LEU A 1 74 ? 37.020 64.761 29.625 1.00 16.34 74 LEU A C 1
ATOM 622 O O . LEU A 1 74 ? 36.473 65.345 28.686 1.00 16.13 74 LEU A O 1
ATOM 627 N N . ALA A 1 75 ? 36.636 63.560 30.045 1.00 14.46 75 ALA A N 1
ATOM 628 C CA . ALA A 1 75 ? 35.452 62.932 29.483 1.00 15.05 75 ALA A CA 1
ATOM 629 C C . ALA A 1 75 ? 34.684 62.233 30.576 1.00 15.32 75 ALA A C 1
ATOM 630 O O . ALA A 1 75 ? 35.245 61.840 31.609 1.00 14.90 75 ALA A O 1
ATOM 632 N N . ILE A 1 76 ? 33.385 62.094 30.360 1.00 15.11 76 ILE A N 1
ATOM 633 C CA . ILE A 1 76 ? 32.598 61.170 31.154 1.00 12.77 76 ILE A CA 1
ATOM 634 C C . ILE A 1 76 ? 31.977 60.193 30.179 1.00 14.95 76 ILE A C 1
ATOM 635 O O . ILE A 1 76 ? 31.226 60.589 29.292 1.00 16.21 76 ILE A O 1
ATOM 640 N N . LEU A 1 77 ? 32.359 58.925 30.305 1.00 14.32 77 LEU A N 1
ATOM 641 C CA . LEU A 1 77 ? 31.790 57.877 29.476 1.00 11.66 77 LEU A CA 1
ATOM 642 C C . LEU A 1 77 ? 30.619 57.299 30.242 1.00 13.70 77 LEU A C 1
ATOM 643 O O . LEU A 1 77 ? 30.707 57.088 31.452 1.00 15.65 77 LEU A O 1
ATOM 648 N N . TYR A 1 78 ? 29.519 57.036 29.553 1.00 14.73 78 TYR A N 1
ATOM 649 C CA . TYR A 1 78 ? 28.378 56.415 30.221 1.00 14.97 78 TYR A CA 1
ATOM 650 C C . TYR A 1 78 ? 27.584 55.527 29.283 1.00 13.61 78 TYR A C 1
ATOM 651 O O . TYR A 1 78 ? 27.599 55.702 28.061 1.00 15.74 78 TYR A O 1
ATOM 660 N N . ASN A 1 79 ? 26.898 54.557 29.871 1.00 15.19 79 ASN A N 1
ATOM 661 C CA . ASN A 1 79 ? 26.060 53.628 29.118 1.00 14.75 79 ASN A CA 1
ATOM 662 C C . ASN A 1 79 ? 24.614 54.076 29.247 1.00 16.68 79 ASN A C 1
ATOM 663 O O . ASN A 1 79 ? 24.052 54.037 30.343 1.00 17.07 79 ASN A O 1
ATOM 668 N N . GLU A 1 80 ? 24.015 54.509 28.140 1.00 15.30 80 GLU A N 1
ATOM 669 C CA . GLU A 1 80 ? 22.660 55.057 28.172 1.00 19.18 80 GLU A CA 1
ATOM 670 C C . GLU A 1 80 ? 21.573 54.064 28.578 1.00 21.26 80 GLU A C 1
ATOM 671 O O . GLU A 1 80 ? 20.479 54.471 28.980 1.00 23.65 80 GLU A O 1
ATOM 677 N N . GLN A 1 81 ? 21.866 52.773 28.499 1.00 19.53 81 GLN A N 1
ATOM 678 C CA . GLN A 1 81 ? 20.914 51.775 28.974 1.00 20.04 81 GLN A CA 1
ATOM 679 C C . GLN A 1 81 ? 20.917 51.696 30.497 1.00 23.08 81 GLN A C 1
ATOM 680 O O . GLN A 1 81 ? 20.017 51.108 31.091 1.00 25.27 81 GLN A O 1
ATOM 686 N N . LYS A 1 82 ? 21.946 52.266 31.120 1.00 18.72 82 LYS A N 1
ATOM 687 C CA . LYS A 1 82 ? 22.107 52.205 32.572 1.00 19.03 82 LYS A CA 1
ATOM 688 C C . LYS A 1 82 ? 21.875 53.559 33.241 1.00 20.87 82 LYS A C 1
ATOM 689 O O . LYS A 1 82 ? 21.271 53.639 34.317 1.00 21.18 82 LYS A O 1
ATOM 695 N N . VAL A 1 83 ? 22.380 54.623 32.623 1.00 17.70 83 VAL A N 1
ATOM 696 C CA . VAL A 1 83 ? 22.153 55.973 33.142 1.00 16.46 83 VAL A CA 1
ATOM 697 C C . VAL A 1 83 ? 21.913 56.929 31.997 1.00 22.17 83 VAL A C 1
ATOM 698 O O . VAL A 1 83 ? 22.474 56.767 30.916 1.00 21.56 83 VAL A O 1
ATOM 702 N N . GLN A 1 84 ? 21.083 57.935 32.233 1.00 18.35 84 GLN A N 1
ATOM 703 C CA . GLN A 1 84 ? 20.833 58.933 31.208 1.00 23.73 84 GLN A CA 1
ATOM 704 C C . GLN A 1 84 ? 21.335 60.286 31.680 1.00 22.40 84 GLN A C 1
ATOM 705 O O . GLN A 1 84 ? 21.168 60.641 32.846 1.00 20.34 84 GLN A O 1
ATOM 711 N N . ALA A 1 85 ? 21.964 61.033 30.780 1.00 21.02 85 ALA A N 1
ATOM 712 C CA . ALA A 1 85 ? 22.421 62.370 31.118 1.00 22.88 85 ALA A CA 1
ATOM 713 C C . ALA A 1 85 ? 21.274 63.333 30.892 1.00 24.85 85 ALA A C 1
ATOM 714 O O . ALA A 1 85 ? 20.717 63.392 29.791 1.00 27.33 85 ALA A O 1
ATOM 716 N N . ILE A 1 86 ? 20.911 64.082 31.928 1.00 18.22 86 ILE A N 1
ATOM 717 C CA . ILE A 1 86 ? 19.852 65.081 31.783 1.00 18.06 86 ILE A CA 1
ATOM 718 C C . ILE A 1 86 ? 20.346 66.525 31.780 1.00 23.09 86 ILE A C 1
ATOM 719 O O . ILE A 1 86 ? 19.600 67.438 31.419 1.00 24.25 86 ILE A O 1
ATOM 724 N N . ASP A 1 87 ? 21.603 66.729 32.164 1.00 21.83 87 ASP A N 1
ATOM 725 C CA . ASP A 1 87 ? 22.241 68.042 32.083 1.00 21.32 87 ASP A CA 1
ATOM 726 C C . ASP A 1 87 ? 23.749 67.832 32.128 1.00 19.05 87 ASP A C 1
ATOM 727 O O . ASP A 1 87 ? 24.225 66.838 32.692 1.00 21.44 87 ASP A O 1
ATOM 732 N N . THR A 1 88 ? 24.498 68.741 31.518 1.00 19.18 88 THR A N 1
ATOM 733 C CA A THR A 1 88 ? 25.954 68.676 31.570 0.50 18.20 88 THR A CA 1
ATOM 734 C CA B THR A 1 88 ? 25.961 68.674 31.545 0.50 18.56 88 THR A CA 1
ATOM 735 C C . THR A 1 88 ? 26.557 70.069 31.461 1.00 22.02 88 THR A C 1
ATOM 736 O O . THR A 1 88 ? 25.916 71.007 30.975 1.00 22.40 88 THR A O 1
ATOM 743 N N . GLY A 1 89 ? 27.798 70.207 31.910 1.00 20.42 89 GLY A N 1
ATOM 744 C CA . GLY A 1 89 ? 28.486 71.466 31.768 1.00 19.75 89 GLY A CA 1
ATOM 745 C C . GLY A 1 89 ? 29.934 71.350 32.165 1.00 22.25 89 GLY A C 1
ATOM 746 O O . GLY A 1 89 ? 30.393 70.291 32.608 1.00 18.86 89 GLY A O 1
ATOM 747 N N . TYR A 1 90 ? 30.659 72.445 31.984 1.00 23.18 90 TYR A N 1
ATOM 748 C CA . TYR A 1 90 ? 32.035 72.516 32.433 1.00 22.08 90 TYR A CA 1
ATOM 749 C C . TYR A 1 90 ? 32.436 73.955 32.672 1.00 19.39 90 TYR A C 1
ATOM 750 O O . TYR A 1 90 ? 31.784 74.891 32.192 1.00 21.45 90 TYR A O 1
ATOM 759 N N . PHE A 1 91 ? 33.502 74.128 33.438 1.00 18.48 91 PHE A N 1
ATOM 760 C CA . PHE A 1 91 ? 33.969 75.462 33.778 1.00 17.53 91 PHE A CA 1
ATOM 761 C C . PHE A 1 91 ? 35.441 75.395 34.140 1.00 21.23 91 PHE A C 1
ATOM 762 O O . PHE A 1 91 ? 35.978 74.315 34.418 1.00 21.51 91 PHE A O 1
ATOM 770 N N . TRP A 1 92 ? 36.081 76.555 34.126 1.00 19.86 92 TRP A N 1
ATOM 771 C CA . TRP A 1 92 ? 37.490 76.673 34.463 1.00 19.92 92 TRP A CA 1
ATOM 772 C C . TRP A 1 92 ? 37.679 76.856 35.964 1.00 21.91 92 TRP A C 1
ATOM 773 O O . TRP A 1 92 ? 36.865 77.492 36.642 1.00 22.63 92 TRP A O 1
ATOM 784 N N . LEU A 1 93 ? 38.746 76.264 36.484 1.00 19.76 93 LEU A N 1
ATOM 785 C CA . LEU A 1 93 ? 39.037 76.337 37.903 1.00 17.68 93 LEU A CA 1
ATOM 786 C C . LEU A 1 93 ? 39.848 77.591 38.193 1.00 24.56 93 LEU A C 1
ATOM 787 O O . LEU A 1 93 ? 41.023 77.522 38.573 1.00 24.98 93 LEU A O 1
ATOM 792 N N . SER A 1 94 ? 39.194 78.737 38.017 1.00 20.35 94 SER A N 1
ATOM 793 C CA . SER A 1 94 ? 39.856 80.027 38.013 1.00 23.38 94 SER A CA 1
ATOM 794 C C . SER A 1 94 ? 38.954 81.059 38.659 1.00 24.07 94 SER A C 1
ATOM 795 O O . SER A 1 94 ? 37.869 80.729 39.144 1.00 24.27 94 SER A O 1
ATOM 798 N N . GLU A 1 95 ? 39.391 82.314 38.641 1.00 26.06 95 GLU A N 1
ATOM 799 C CA . GLU A 1 95 ? 38.589 83.399 39.194 1.00 24.82 95 GLU A CA 1
ATOM 800 C C . GLU A 1 95 ? 37.515 83.869 38.209 1.00 31.21 95 GLU A C 1
ATOM 801 O O . GLU A 1 95 ? 36.682 84.718 38.533 1.00 29.92 95 GLU A O 1
ATOM 807 N N . THR A 1 96 ? 37.537 83.295 37.010 1.00 27.02 96 THR A N 1
ATOM 808 C CA . THR A 1 96 ? 36.520 83.555 36.000 1.00 26.95 96 THR A CA 1
ATOM 809 C C . THR A 1 96 ? 36.124 82.236 35.334 1.00 26.78 96 THR A C 1
ATOM 810 O O . THR A 1 96 ? 36.522 81.943 34.199 1.00 26.41 96 THR A O 1
ATOM 814 N N . PRO A 1 97 ? 35.323 81.434 36.043 1.00 26.60 97 PRO A N 1
ATOM 815 C CA . PRO A 1 97 ? 35.033 80.055 35.636 1.00 23.07 97 PRO A CA 1
ATOM 816 C C . PRO A 1 97 ? 34.371 79.882 34.262 1.00 22.31 97 PRO A C 1
ATOM 817 O O . PRO A 1 97 ? 34.469 78.803 33.688 1.00 24.33 97 PRO A O 1
ATOM 821 N N . GLN A 1 98 ? 33.716 80.911 33.735 1.00 24.28 98 GLN A N 1
ATOM 822 C CA . GLN A 1 98 ? 33.014 80.737 32.468 1.00 25.87 98 GLN A CA 1
ATOM 823 C C . GLN A 1 98 ? 33.882 80.971 31.235 1.00 27.50 98 GLN A C 1
ATOM 824 O O . GLN A 1 98 ? 33.432 80.763 30.110 1.00 32.14 98 GLN A O 1
ATOM 830 N N . GLN A 1 99 ? 35.124 81.396 31.442 1.00 25.54 99 GLN A N 1
ATOM 831 C CA . GLN A 1 99 ? 36.007 81.674 30.318 1.00 30.79 99 GLN A CA 1
ATOM 832 C C . GLN A 1 99 ? 37.315 80.929 30.475 1.00 23.24 99 GLN A C 1
ATOM 833 O O . GLN A 1 99 ? 37.779 80.735 31.592 1.00 25.52 99 GLN A O 1
ATOM 839 N N . PRO A 1 100 ? 37.924 80.530 29.351 1.00 25.90 100 PRO A N 1
ATOM 840 C CA . PRO A 1 100 ? 39.267 79.940 29.380 1.00 27.65 100 PRO A CA 1
ATOM 841 C C . PRO A 1 100 ? 40.210 80.870 30.129 1.00 25.55 100 PRO A C 1
ATOM 842 O O . PRO A 1 100 ? 40.379 82.038 29.749 1.00 28.96 100 PRO A O 1
ATOM 846 N N . SER A 1 101 ? 40.802 80.360 31.199 1.00 22.83 101 SER A N 1
ATOM 847 C CA . SER A 1 101 ? 41.550 81.199 32.128 1.00 24.49 101 SER A CA 1
ATOM 848 C C . SER A 1 101 ? 42.374 80.340 33.072 1.00 26.17 101 SER A C 1
ATOM 849 O O . SER A 1 101 ? 42.163 79.134 33.162 1.00 27.09 101 SER A O 1
ATOM 852 N N . ILE A 1 102 ? 43.307 80.969 33.786 1.00 26.60 102 ILE A N 1
ATOM 853 C CA . ILE A 1 102 ? 44.185 80.241 34.695 1.00 27.11 102 ILE A CA 1
ATOM 854 C C . ILE A 1 102 ? 44.083 80.810 36.105 1.00 19.75 102 ILE A C 1
ATOM 855 O O . ILE A 1 102 ? 44.127 82.025 36.285 1.00 27.01 102 ILE A O 1
ATOM 860 N N . HIS A 1 103 ? 43.941 79.938 37.098 1.00 23.07 103 HIS A N 1
ATOM 861 C CA . HIS A 1 103 ? 43.946 80.419 38.476 1.00 24.90 103 HIS A CA 1
ATOM 862 C C . HIS A 1 103 ? 45.297 81.060 38.776 1.00 28.52 103 HIS A C 1
ATOM 863 O O . HIS A 1 103 ? 46.322 80.583 38.299 1.00 25.21 103 HIS A O 1
ATOM 870 N N . PRO A 1 104 ? 45.306 82.152 39.556 1.00 26.63 104 PRO A N 1
ATOM 871 C CA . PRO A 1 104 ? 46.575 82.775 39.944 1.00 23.42 104 PRO A CA 1
ATOM 872 C C . PRO A 1 104 ? 47.638 81.790 40.448 1.00 24.11 104 PRO A C 1
ATOM 873 O O . PRO A 1 104 ? 48.823 82.015 40.193 1.00 30.19 104 PRO A O 1
ATOM 877 N N . GLU A 1 105 ? 47.229 80.736 41.151 1.00 24.88 105 GLU A N 1
ATOM 878 C CA . GLU A 1 105 ? 48.176 79.802 41.747 1.00 28.43 105 GLU A CA 1
ATOM 879 C C . GLU A 1 105 ? 48.558 78.669 40.799 1.00 29.78 105 GLU A C 1
ATOM 880 O O . GLU A 1 105 ? 49.483 77.913 41.085 1.00 25.73 105 GLU A O 1
ATOM 886 N N . ALA A 1 106 ? 47.833 78.532 39.693 1.00 29.33 106 ALA A N 1
ATOM 887 C CA . ALA A 1 106 ? 47.954 77.334 38.861 1.00 33.87 106 ALA A CA 1
ATOM 888 C C . ALA A 1 106 ? 48.911 77.538 37.701 1.00 29.74 106 ALA A C 1
ATOM 889 O O . ALA A 1 106 ? 49.194 78.667 37.314 1.00 29.56 106 ALA A O 1
ATOM 891 N N . GLY A 1 107 ? 49.393 76.433 37.140 1.00 36.41 107 GLY A N 1
ATOM 892 C CA . GLY A 1 107 ? 50.352 76.496 36.050 1.00 42.21 107 GLY A CA 1
ATOM 893 C C . GLY A 1 107 ? 49.748 76.417 34.658 1.00 46.85 107 GLY A C 1
ATOM 894 O O . GLY A 1 107 ? 50.448 76.560 33.658 1.00 39.47 107 GLY A O 1
ATOM 895 N N . CYS A 1 108 ? 48.444 76.183 34.583 1.00 46.46 108 CYS A N 1
ATOM 896 C CA . CYS A 1 108 ? 47.785 76.022 33.294 1.00 43.28 108 CYS A CA 1
ATOM 897 C C . CYS A 1 108 ? 46.274 76.060 33.477 1.00 31.55 108 CYS A C 1
ATOM 898 O O . CYS A 1 108 ? 45.784 75.904 34.594 1.00 31.62 108 CYS A O 1
ATOM 901 N N . PRO A 1 109 ? 45.531 76.271 32.383 1.00 33.67 109 PRO A N 1
ATOM 902 C CA . PRO A 1 109 ? 44.074 76.191 32.501 1.00 30.78 109 PRO A CA 1
ATOM 903 C C . PRO A 1 109 ? 43.680 74.794 32.954 1.00 33.55 109 PRO A C 1
ATOM 904 O O . PRO A 1 109 ? 44.303 73.808 32.540 1.00 31.70 109 PRO A O 1
ATOM 908 N N . ARG A 1 110 ? 42.692 74.717 33.840 1.00 23.70 110 ARG A N 1
ATOM 909 C CA . ARG A 1 110 ? 42.150 73.445 34.286 1.00 24.80 110 ARG A CA 1
ATOM 910 C C . ARG A 1 110 ? 40.648 73.575 34.238 1.00 19.18 110 ARG A C 1
ATOM 911 O O . ARG A 1 110 ? 40.105 74.652 34.500 1.00 21.17 110 ARG A O 1
ATOM 919 N N . ILE A 1 111 ? 39.972 72.489 33.900 1.00 19.34 111 ILE A N 1
ATOM 920 C CA . ILE A 1 111 ? 38.523 72.523 33.905 1.00 19.97 111 ILE A CA 1
ATOM 921 C C . ILE A 1 111 ? 37.961 71.440 34.803 1.00 18.82 111 ILE A C 1
ATOM 922 O O . ILE A 1 111 ? 38.648 70.481 35.166 1.00 18.21 111 ILE A O 1
ATOM 927 N N . ALA A 1 112 ? 36.706 71.617 35.181 1.00 16.58 112 ALA A N 1
ATOM 928 C CA . ALA A 1 112 ? 35.922 70.516 35.711 1.00 17.34 112 ALA A CA 1
ATOM 929 C C . ALA A 1 112 ? 34.794 70.254 34.738 1.00 18.64 112 ALA A C 1
ATOM 930 O O . ALA A 1 112 ? 34.228 71.181 34.149 1.00 19.30 112 ALA A O 1
ATOM 932 N N . LEU A 1 113 ? 34.475 68.976 34.573 1.00 17.62 113 LEU A N 1
ATOM 933 C CA . LEU A 1 113 ? 33.400 68.545 33.692 1.00 16.71 113 LEU A CA 1
ATOM 934 C C . LEU A 1 113 ? 32.392 67.832 34.576 1.00 19.24 113 LEU A C 1
ATOM 935 O O . LEU A 1 113 ? 32.759 66.943 35.343 1.00 17.06 113 LEU A O 1
ATOM 940 N N . TRP A 1 114 ? 31.122 68.210 34.482 1.00 17.18 114 TRP A N 1
ATOM 941 C CA . TRP A 1 114 ? 30.109 67.566 35.312 1.00 17.20 114 TRP A CA 1
ATOM 942 C C . TRP A 1 114 ? 28.901 67.116 34.490 1.00 21.43 114 TRP A C 1
ATOM 943 O O . TRP A 1 114 ? 28.671 67.589 33.364 1.00 19.50 114 TRP A O 1
ATOM 954 N N . GLY A 1 115 ? 28.143 66.186 35.059 1.00 19.16 115 GLY A N 1
ATOM 955 C CA . GLY A 1 115 ? 26.901 65.735 34.457 1.00 19.32 115 GLY A CA 1
ATOM 956 C C . GLY A 1 115 ? 25.874 65.418 35.521 1.00 20.30 115 GLY A C 1
ATOM 957 O O . GLY A 1 115 ? 26.211 64.911 36.600 1.00 19.03 115 GLY A O 1
ATOM 958 N N . LEU A 1 116 ? 24.620 65.744 35.228 1.00 20.46 116 LEU A N 1
ATOM 959 C CA . LEU A 1 116 ? 23.506 65.329 36.064 1.00 21.43 116 LEU A CA 1
ATOM 960 C C . LEU A 1 116 ? 22.889 64.130 35.366 1.00 18.20 116 LEU A C 1
ATOM 961 O O . LEU A 1 116 ? 22.510 64.212 34.193 1.00 20.56 116 LEU A O 1
ATOM 966 N N . PHE A 1 117 ? 22.821 63.012 36.082 1.00 18.57 117 PHE A N 1
ATOM 967 C CA . PHE A 1 117 ? 22.417 61.738 35.503 1.00 17.61 117 PHE A CA 1
ATOM 968 C C . PHE A 1 117 ? 21.220 61.165 36.244 1.00 21.33 117 PHE A C 1
ATOM 969 O O . PHE A 1 117 ? 20.916 61.570 37.369 1.00 22.89 117 PHE A O 1
ATOM 977 N N . LYS A 1 118 ? 20.533 60.228 35.606 1.00 19.63 118 LYS A N 1
ATOM 978 C CA . LYS A 1 118 ? 19.549 59.418 36.309 1.00 20.48 118 LYS A CA 1
ATOM 979 C C . LYS A 1 118 ? 19.745 57.968 35.946 1.00 21.24 118 LYS A C 1
ATOM 980 O O . LYS A 1 118 ? 19.902 57.642 34.771 1.00 23.49 118 LYS A O 1
ATOM 986 N N . GLU A 1 119 ? 19.718 57.090 36.944 1.00 20.63 119 GLU A N 1
ATOM 987 C CA . GLU A 1 119 ? 19.716 55.662 36.667 1.00 21.01 119 GLU A CA 1
ATOM 988 C C . GLU A 1 119 ? 18.397 55.264 36.022 1.00 26.80 119 GLU A C 1
ATOM 989 O O . GLU A 1 119 ? 17.347 55.789 36.375 1.00 26.78 119 GLU A O 1
ATOM 995 N N . THR A 1 120 ? 18.452 54.324 35.084 1.00 23.34 120 THR A N 1
ATOM 996 C CA . THR A 1 120 ? 17.255 53.874 34.382 1.00 22.71 120 THR A CA 1
ATOM 997 C C . THR A 1 120 ? 16.103 53.527 35.333 1.00 30.37 120 THR A C 1
ATOM 998 O O . THR A 1 120 ? 14.947 53.897 35.096 1.00 35.67 120 THR A O 1
ATOM 1002 N N . THR A 1 121 ? 16.436 52.837 36.418 1.00 30.24 121 THR A N 1
ATOM 1003 C CA . THR A 1 121 ? 15.449 52.331 37.364 1.00 45.16 121 THR A CA 1
ATOM 1004 C C . THR A 1 121 ? 14.997 53.360 38.408 1.00 49.68 121 THR A C 1
ATOM 1005 O O . THR A 1 121 ? 13.914 53.236 38.978 1.00 54.14 121 THR A O 1
ATOM 1009 N N . GLN A 1 122 ? 15.823 54.372 38.655 1.00 43.69 122 GLN A N 1
ATOM 1010 C CA . GLN A 1 122 ? 15.532 55.361 39.691 1.00 42.69 122 GLN A CA 1
ATOM 1011 C C . GLN A 1 122 ? 14.865 56.602 39.100 1.00 43.63 122 GLN A C 1
ATOM 1012 O O . GLN A 1 122 ? 14.909 56.821 37.892 1.00 49.79 122 GLN A O 1
ATOM 1018 N N . ASN A 1 123 ? 14.245 57.416 39.949 1.00 47.98 123 ASN A N 1
ATOM 1019 C CA . ASN A 1 123 ? 13.588 58.630 39.466 1.00 51.07 123 ASN A CA 1
ATOM 1020 C C . ASN A 1 123 ? 14.340 59.917 39.818 1.00 48.61 123 ASN A C 1
ATOM 1021 O O . ASN A 1 123 ? 14.171 60.947 39.164 1.00 49.11 123 ASN A O 1
ATOM 1026 N N . THR A 1 124 ? 15.178 59.849 40.847 1.00 46.96 124 THR A N 1
ATOM 1027 C CA . THR A 1 124 ? 15.921 61.017 41.310 1.00 39.54 124 THR A CA 1
ATOM 1028 C C . THR A 1 124 ? 17.308 61.091 40.679 1.00 35.78 124 THR A C 1
ATOM 1029 O O . THR A 1 124 ? 18.008 60.085 40.590 1.00 36.70 124 THR A O 1
ATOM 1033 N N . PRO A 1 125 ? 17.708 62.294 40.250 1.00 33.09 125 PRO A N 1
ATOM 1034 C CA . PRO A 1 125 ? 18.992 62.531 39.586 1.00 32.37 125 PRO A CA 1
ATOM 1035 C C . PRO A 1 125 ? 20.155 62.461 40.565 1.00 29.46 125 PRO A C 1
ATOM 1036 O O . PRO A 1 125 ? 19.966 62.581 41.779 1.00 27.29 125 PRO A O 1
ATOM 1040 N N . PHE A 1 126 ? 21.353 62.262 40.030 1.00 20.06 126 PHE A N 1
ATOM 1041 C CA . PHE A 1 126 ? 22.573 62.413 40.814 1.00 20.80 126 PHE A CA 1
ATOM 1042 C C . PHE A 1 126 ? 23.617 63.185 40.016 1.00 21.50 126 PHE A C 1
ATOM 1043 O O . PHE A 1 126 ? 23.577 63.217 38.779 1.00 22.22 126 PHE A O 1
ATOM 1051 N N . LEU A 1 127 ? 24.545 63.807 40.734 1.00 17.39 127 LEU A N 1
ATOM 1052 C CA . LEU A 1 127 ? 25.579 64.629 40.119 1.00 16.33 127 LEU A CA 1
ATOM 1053 C C . LEU A 1 127 ? 26.913 63.893 40.046 1.00 18.79 127 LEU A C 1
ATOM 1054 O O . LEU A 1 127 ? 27.346 63.280 41.029 1.00 19.35 127 LEU A O 1
ATOM 1059 N N . VAL A 1 128 ? 27.555 63.944 38.877 1.00 15.42 128 VAL A N 1
ATOM 1060 C CA . VAL A 1 128 ? 28.926 63.431 38.724 1.00 14.68 128 VAL A CA 1
ATOM 1061 C C . VAL A 1 128 ? 29.865 64.592 38.397 1.00 17.57 128 VAL A C 1
ATOM 1062 O O . VAL A 1 128 ? 29.586 65.378 37.492 1.00 17.24 128 VAL A O 1
ATOM 1066 N N . ILE A 1 129 ? 30.971 64.705 39.134 1.00 15.77 129 ILE A N 1
ATOM 1067 C CA . ILE A 1 129 ? 31.954 65.760 38.896 1.00 14.75 129 ILE A CA 1
ATOM 1068 C C . ILE A 1 129 ? 33.302 65.107 38.615 1.00 14.25 129 ILE A C 1
ATOM 1069 O O . ILE A 1 129 ? 33.828 64.393 39.455 1.00 15.95 129 ILE A O 1
ATOM 1074 N N . ASN A 1 130 ? 33.840 65.356 37.425 1.00 13.63 130 ASN A N 1
ATOM 1075 C CA . ASN A 1 130 ? 35.124 64.804 36.993 1.00 13.54 130 ASN A CA 1
ATOM 1076 C C . ASN A 1 130 ? 36.232 65.762 37.408 1.00 15.43 130 ASN A C 1
ATOM 1077 O O . ASN A 1 130 ? 36.298 66.889 36.916 1.00 16.10 130 ASN A O 1
ATOM 1082 N N . VAL A 1 131 ? 37.083 65.299 38.323 1.00 15.58 131 VAL A N 1
ATOM 1083 C CA . VAL A 1 131 ? 38.150 66.090 38.922 1.00 17.37 131 VAL A CA 1
ATOM 1084 C C . VAL A 1 131 ? 39.518 65.850 38.269 1.00 14.01 131 VAL A C 1
ATOM 1085 O O . VAL A 1 131 ? 39.940 64.709 38.124 1.00 15.30 131 VAL A O 1
ATOM 1089 N N . HIS A 1 132 ? 40.219 66.920 37.894 1.00 15.02 132 HIS A N 1
ATOM 1090 C CA . HIS A 1 132 ? 41.654 66.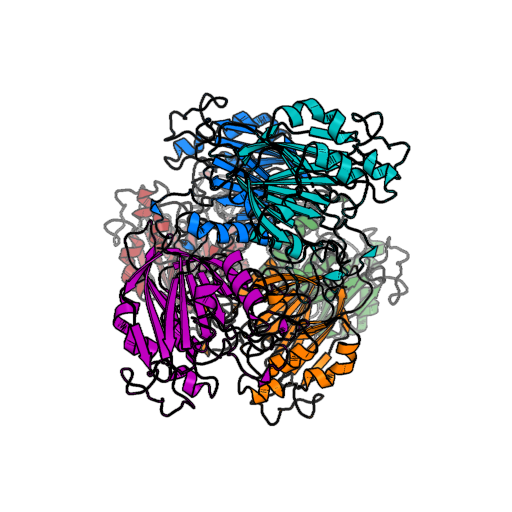802 37.642 1.00 14.69 132 HIS A CA 1
ATOM 1091 C C . HIS A 1 132 ? 42.354 68.059 38.112 1.00 17.78 132 HIS A C 1
ATOM 1092 O O . HIS A 1 132 ? 42.376 69.069 37.410 1.00 17.79 132 HIS A O 1
ATOM 1099 N N . LEU A 1 133 ? 42.925 67.996 39.307 1.00 15.65 133 LEU A N 1
ATOM 1100 C CA . LEU A 1 133 ? 43.490 69.200 39.917 1.00 16.51 133 LEU A CA 1
ATOM 1101 C C . LEU A 1 133 ? 44.919 69.401 39.462 1.00 18.91 133 LEU A C 1
ATOM 1102 O O . LEU A 1 133 ? 45.552 68.469 38.982 1.00 19.50 133 LEU A O 1
ATOM 1107 N N . ASP A 1 134 ? 45.416 70.629 39.629 1.00 19.81 134 ASP A N 1
ATOM 1108 C CA . ASP A 1 134 ? 46.746 71.013 39.184 1.00 20.41 134 ASP A CA 1
ATOM 1109 C C . ASP A 1 134 ? 47.830 70.230 39.915 1.00 21.19 134 ASP A C 1
ATOM 1110 O O . ASP A 1 134 ? 47.715 69.965 41.108 1.00 23.69 134 ASP A O 1
ATOM 1115 N N . HIS A 1 135 ? 48.886 69.855 39.205 1.00 21.46 135 HIS A N 1
ATOM 1116 C CA . HIS A 1 135 ? 49.994 69.139 39.832 1.00 21.41 135 HIS A CA 1
ATOM 1117 C C . HIS A 1 135 ? 51.006 70.087 40.479 1.00 22.57 135 HIS A C 1
ATOM 1118 O O . HIS A 1 135 ? 51.835 69.672 41.280 1.00 24.18 135 HIS A O 1
ATOM 1125 N N . ILE A 1 136 ? 50.926 71.365 40.144 1.00 25.02 136 ILE A N 1
ATOM 1126 C CA . ILE A 1 136 ? 51.979 72.304 40.508 1.00 26.59 136 ILE A CA 1
ATOM 1127 C C . ILE A 1 136 ? 52.215 72.446 42.022 1.00 27.22 136 ILE A C 1
ATOM 1128 O O . ILE A 1 136 ? 53.360 72.488 42.471 1.00 28.55 136 ILE A O 1
ATOM 1133 N N . SER A 1 137 ? 51.143 72.510 42.811 1.00 21.72 137 SER A N 1
ATOM 1134 C CA . SER A 1 137 ? 51.292 72.737 44.243 1.00 20.22 137 SER A CA 1
ATOM 1135 C C . SER A 1 137 ? 50.033 72.399 45.018 1.00 17.95 137 SER A C 1
ATOM 1136 O O . SER A 1 137 ? 48.940 72.356 44.457 1.00 21.53 137 SER A O 1
ATOM 1139 N N . ALA A 1 138 ? 50.190 72.152 46.313 1.00 21.65 138 ALA A N 1
ATOM 1140 C CA . ALA A 1 138 ? 49.046 71.914 47.180 1.00 20.50 138 ALA A CA 1
ATOM 1141 C C . ALA A 1 138 ? 48.120 73.133 47.230 1.00 21.65 138 ALA A C 1
ATOM 1142 O O . ALA A 1 138 ? 46.902 72.991 47.320 1.00 20.59 138 ALA A O 1
ATOM 1144 N N . HIS A 1 139 ? 48.695 74.332 47.181 1.00 21.94 139 HIS A N 1
ATOM 1145 C CA . HIS A 1 139 ? 47.878 75.539 47.194 1.00 21.95 139 HIS A CA 1
ATOM 1146 C C . HIS A 1 139 ? 47.006 75.626 45.946 1.00 20.69 139 HIS A C 1
ATOM 1147 O O . HIS A 1 139 ? 45.838 76.000 46.026 1.00 23.25 139 HIS A O 1
ATOM 1154 N N . ALA A 1 140 ? 47.572 75.271 44.796 1.00 20.18 140 ALA A N 1
ATOM 1155 C CA . ALA A 1 140 ? 46.815 75.254 43.548 1.00 21.01 140 ALA A CA 1
ATOM 1156 C C . ALA A 1 140 ? 45.678 74.241 43.591 1.00 21.10 140 ALA A C 1
ATOM 1157 O O . ALA A 1 140 ? 44.600 74.476 43.044 1.00 21.18 140 ALA A O 1
ATOM 1159 N N . ARG A 1 141 ? 45.925 73.096 44.219 1.00 18.51 141 ARG A N 1
ATOM 1160 C CA . ARG A 1 141 ? 44.887 72.087 44.320 1.00 15.29 141 ARG A CA 1
ATOM 1161 C C . ARG A 1 141 ? 43.743 72.549 45.210 1.00 20.49 141 ARG A C 1
ATOM 1162 O O . ARG A 1 141 ? 42.576 72.389 44.866 1.00 19.33 141 ARG A O 1
ATOM 1170 N N . LEU A 1 142 ? 44.081 73.113 46.363 1.00 21.84 142 LEU A N 1
ATOM 1171 C CA . LEU A 1 142 ? 43.065 73.625 47.265 1.00 20.61 142 LEU A CA 1
ATOM 1172 C C . LEU A 1 142 ? 42.253 74.688 46.543 1.00 24.34 142 LEU A C 1
ATOM 1173 O O . LEU A 1 142 ? 41.032 74.722 46.644 1.00 23.16 142 LEU A O 1
ATOM 1178 N N . ALA A 1 143 ? 42.939 75.558 45.809 1.00 22.50 143 ALA A N 1
ATOM 1179 C CA . ALA A 1 143 ? 42.266 76.655 45.118 1.00 21.25 143 ALA A CA 1
ATOM 1180 C C . ALA A 1 143 ? 41.330 76.148 44.030 1.00 22.17 143 ALA A C 1
ATOM 1181 O O . ALA A 1 143 ? 40.219 76.658 43.869 1.00 23.46 143 ALA A O 1
ATOM 1183 N N . GLY A 1 144 ? 41.777 75.148 43.274 1.00 18.22 144 GLY A N 1
ATOM 1184 C CA . GLY A 1 144 ? 40.950 74.577 42.226 1.00 19.61 144 GLY A CA 1
ATOM 1185 C C . GLY A 1 144 ? 39.701 73.903 42.763 1.00 19.53 144 GLY A C 1
ATOM 1186 O O . GLY A 1 144 ? 38.617 74.053 42.207 1.00 19.88 144 GLY A O 1
ATOM 1195 N N . THR A 1 146 ? 38.277 74.561 45.566 1.00 20.25 146 THR A N 1
ATOM 1196 C CA . THR A 1 146 ? 37.435 75.615 46.120 1.00 21.00 146 THR A CA 1
ATOM 1197 C C . THR A 1 146 ? 36.490 76.135 45.040 1.00 23.61 146 THR A C 1
ATOM 1198 O O . THR A 1 146 ? 35.299 76.340 45.285 1.00 20.36 146 THR A O 1
ATOM 1202 N N . VAL A 1 147 ? 37.020 76.341 43.836 1.00 20.94 147 VAL A N 1
ATOM 1203 C CA . VAL A 1 147 ? 36.188 76.770 42.713 1.00 22.83 147 VAL A CA 1
ATOM 1204 C C . VAL A 1 147 ? 35.122 75.725 42.367 1.00 24.16 147 VAL A C 1
ATOM 1205 O O . VAL A 1 147 ? 33.964 76.069 42.159 1.00 21.07 147 VAL A O 1
ATOM 1209 N N . ILE A 1 148 ? 35.497 74.447 42.310 1.00 19.88 148 ILE A N 1
ATOM 1210 C CA . ILE A 1 148 ? 34.499 73.407 42.064 1.00 17.10 148 ILE A CA 1
ATOM 1211 C C . ILE A 1 148 ? 33.377 73.476 43.096 1.00 19.76 148 ILE A C 1
ATOM 1212 O O . ILE A 1 148 ? 32.195 73.469 42.753 1.00 21.59 148 ILE A O 1
ATOM 1217 N N . LEU A 1 149 ? 33.751 73.529 44.366 1.00 19.75 149 LEU A N 1
ATOM 1218 C CA . LEU A 1 149 ? 32.765 73.451 45.435 1.00 21.76 149 LEU A CA 1
ATOM 1219 C C . LEU A 1 149 ? 31.857 74.674 45.476 1.00 24.21 149 LEU A C 1
ATOM 1220 O O . LEU A 1 149 ? 30.684 74.574 45.839 1.00 24.77 149 LEU A O 1
ATOM 1225 N N . GLU A 1 150 ? 32.406 75.828 45.120 1.00 23.91 150 GLU A N 1
ATOM 1226 C CA . GLU A 1 150 ? 31.615 77.051 45.074 1.00 23.54 150 GLU A CA 1
ATOM 1227 C C . GLU A 1 150 ? 30.721 77.072 43.835 1.00 27.24 150 GLU A C 1
ATOM 1228 O O . GLU A 1 150 ? 29.525 77.371 43.917 1.00 24.67 150 GLU A O 1
ATOM 1234 N N . GLU A 1 151 ? 31.312 76.754 42.688 1.00 21.80 151 GLU A N 1
ATOM 1235 C CA . GLU A 1 151 ? 30.618 76.866 41.416 1.00 21.67 151 GLU A CA 1
ATOM 1236 C C . GLU A 1 151 ? 29.443 75.898 41.339 1.00 23.67 151 GLU A C 1
ATOM 1237 O O . GLU A 1 151 ? 28.396 76.225 40.764 1.00 25.32 151 GLU A O 1
ATOM 1243 N N . LEU A 1 152 ? 29.615 74.715 41.927 1.00 20.05 152 LEU A N 1
ATOM 1244 C CA . LEU A 1 152 ? 28.569 73.698 41.927 1.00 20.55 152 LEU A CA 1
ATOM 1245 C C . LEU A 1 152 ? 27.896 73.561 43.292 1.00 23.55 152 LEU A C 1
ATOM 1246 O O . LEU A 1 152 ? 27.249 72.554 43.566 1.00 23.11 152 LEU A O 1
ATOM 1251 N N . HIS A 1 153 ? 28.041 74.570 44.147 1.00 24.06 153 HIS A N 1
ATOM 1252 C CA . HIS A 1 153 ? 27.532 74.467 45.516 1.00 25.59 153 HIS A CA 1
ATOM 1253 C C . HIS A 1 153 ? 26.057 74.065 45.559 1.00 24.96 153 HIS A C 1
ATOM 1254 O O . HIS A 1 153 ? 25.680 73.152 46.293 1.00 26.82 153 HIS A O 1
ATOM 1261 N N . ASP A 1 154 ? 25.231 74.741 44.764 1.00 23.48 154 ASP A N 1
ATOM 1262 C CA . ASP A 1 154 ? 23.797 74.462 44.741 1.00 27.97 154 ASP A CA 1
ATOM 1263 C C . ASP A 1 154 ? 23.458 73.029 44.317 1.00 27.95 154 ASP A C 1
ATOM 1264 O O . ASP A 1 154 ? 22.591 72.381 44.919 1.00 27.65 154 ASP A O 1
ATOM 1269 N N . LYS A 1 155 ? 24.130 72.539 43.278 1.00 23.42 155 LYS A N 1
ATOM 1270 C CA . LYS A 1 155 ? 23.878 71.194 42.776 1.00 22.61 155 LYS A CA 1
ATOM 1271 C C . LYS A 1 155 ? 24.327 70.134 43.767 1.00 22.13 155 LYS A C 1
ATOM 1272 O O . LYS A 1 155 ? 23.639 69.134 43.982 1.00 24.94 155 LYS A O 1
ATOM 1278 N N . ILE A 1 156 ? 25.505 70.339 44.347 1.00 21.74 156 ILE A N 1
ATOM 1279 C CA . ILE A 1 156 ? 26.019 69.414 45.351 1.00 20.04 156 ILE A CA 1
ATOM 1280 C C . ILE A 1 156 ? 25.085 69.318 46.557 1.00 20.50 156 ILE A C 1
ATOM 1281 O O . ILE A 1 156 ? 24.858 68.239 47.097 1.00 24.67 156 ILE A O 1
ATOM 1286 N N . ALA A 1 157 ? 24.534 70.448 46.970 1.00 22.68 157 ALA A N 1
ATOM 1287 C CA . ALA A 1 157 ? 23.629 70.469 48.107 1.00 24.95 157 ALA A CA 1
ATOM 1288 C C . ALA A 1 157 ? 22.329 69.732 47.797 1.00 28.85 157 ALA A C 1
ATOM 1289 O O . ALA A 1 157 ? 21.726 69.119 48.677 1.00 31.93 157 ALA A O 1
ATOM 1291 N N . GLN A 1 158 ? 21.913 69.790 46.539 1.00 22.67 158 GLN A N 1
ATOM 1292 C CA . GLN A 1 158 ? 20.609 69.285 46.124 1.00 28.33 158 GLN A CA 1
ATOM 1293 C C . GLN A 1 158 ? 20.609 67.788 45.798 1.00 28.39 158 GLN A C 1
ATOM 1294 O O . GLN A 1 158 ? 19.616 67.095 46.034 1.00 27.09 158 GLN A O 1
ATOM 1300 N N . TYR A 1 159 ? 21.716 67.285 45.254 1.00 22.47 159 TYR A N 1
ATOM 1301 C CA . TYR A 1 159 ? 21.753 65.909 44.763 1.00 20.89 159 TYR A CA 1
ATOM 1302 C C . TYR A 1 159 ? 22.823 65.031 45.417 1.00 22.17 159 TYR A C 1
ATOM 1303 O O . TYR A 1 159 ? 23.880 65.519 45.821 1.00 23.47 159 TYR A O 1
ATOM 1312 N N . PRO A 1 160 ? 22.569 63.714 45.474 1.00 22.81 160 PRO A N 1
ATOM 1313 C CA . PRO A 1 160 ? 23.657 62.790 45.796 1.00 23.16 160 PRO A CA 1
ATOM 1314 C C . PRO A 1 160 ? 24.750 63.021 44.766 1.00 23.28 160 PRO A C 1
ATOM 1315 O O . PRO A 1 160 ? 24.430 63.171 43.586 1.00 19.39 160 PRO A O 1
ATOM 1319 N N . THR A 1 161 ? 26.006 63.059 45.195 1.00 17.38 161 THR A N 1
ATOM 1320 C CA . THR A 1 161 ? 27.079 63.502 44.308 1.00 19.22 161 THR A CA 1
ATOM 1321 C C . THR A 1 161 ? 28.265 62.553 44.350 1.00 17.58 161 THR A C 1
ATOM 1322 O O . THR A 1 161 ? 28.628 62.058 45.427 1.00 19.33 161 THR A O 1
ATOM 1326 N N . LEU A 1 162 ? 28.840 62.288 43.172 1.00 15.58 162 LEU A N 1
ATOM 1327 C CA . LEU A 1 162 ? 30.059 61.492 43.024 1.00 15.74 162 LEU A CA 1
ATOM 1328 C C . LEU A 1 162 ? 31.149 62.440 42.533 1.00 13.74 162 LEU A C 1
ATOM 1329 O O . LEU A 1 162 ? 31.071 62.972 41.419 1.00 17.55 162 LEU A O 1
ATOM 1334 N N . LEU A 1 163 ? 32.134 62.678 43.388 1.00 15.53 163 LEU A N 1
ATOM 1335 C CA . LEU A 1 163 ? 33.238 63.578 43.086 1.00 13.78 163 LEU A CA 1
ATOM 1336 C C . LEU A 1 163 ? 34.442 62.692 42.796 1.00 17.17 163 LEU A C 1
ATOM 1337 O O . LEU A 1 163 ? 35.015 62.099 43.713 1.00 16.35 163 LEU A O 1
ATOM 1350 N N . GLY A 1 165 ? 38.047 61.573 40.501 1.00 14.69 165 GLY A N 1
ATOM 1351 C CA . GLY A 1 165 ? 39.117 61.869 39.575 1.00 12.80 165 GLY A CA 1
ATOM 1352 C C . GLY A 1 165 ? 40.497 61.912 40.188 1.00 14.47 165 GLY A C 1
ATOM 1353 O O . GLY A 1 165 ? 40.762 61.343 41.247 1.00 16.62 165 GLY A O 1
ATOM 1354 N N . ASP A 1 166 ? 41.372 62.606 39.482 1.00 15.66 166 ASP A N 1
ATOM 1355 C CA . ASP A 1 166 ? 42.769 62.694 39.841 1.00 13.84 166 ASP A CA 1
ATOM 1356 C C . ASP A 1 166 ? 42.995 63.983 40.631 1.00 15.95 166 ASP A C 1
ATOM 1357 O O . ASP A 1 166 ? 42.979 65.089 40.070 1.00 15.65 166 ASP A O 1
ATOM 1362 N N . PHE A 1 167 ? 43.181 63.844 41.940 1.00 15.68 167 PHE A N 1
ATOM 1363 C CA . PHE A 1 167 ? 43.352 64.997 42.821 1.00 15.24 167 PHE A CA 1
ATOM 1364 C C . PHE A 1 167 ? 44.792 65.482 42.828 1.00 16.06 167 PHE A C 1
ATOM 1365 O O . PHE A 1 167 ? 45.075 66.562 43.349 1.00 17.84 167 PHE A O 1
ATOM 1373 N N . ASN A 1 168 ? 45.703 64.679 42.271 1.00 15.12 168 ASN A N 1
ATOM 1374 C CA . ASN A 1 168 ? 47.128 65.004 42.337 1.00 15.32 168 ASN A CA 1
ATOM 1375 C C . ASN A 1 168 ? 47.594 65.267 43.766 1.00 17.43 168 ASN A C 1
ATOM 1376 O O . ASN A 1 168 ? 48.556 66.003 43.982 1.00 18.00 168 ASN A O 1
ATOM 1381 N N . ALA A 1 169 ? 46.932 64.645 44.742 1.00 16.00 169 ALA A N 1
ATOM 1382 C CA . ALA A 1 169 ? 47.238 64.909 46.148 1.00 17.28 169 ALA A CA 1
ATOM 1383 C C . ALA A 1 169 ? 47.124 63.645 46.980 1.00 14.85 169 ALA A C 1
ATOM 1384 O O . ALA A 1 169 ? 46.113 62.954 46.911 1.00 17.07 169 ALA A O 1
ATOM 1386 N N . GLU A 1 170 ? 48.156 63.360 47.775 1.00 18.16 170 GLU A N 1
ATOM 1387 C CA . GLU A 1 170 ? 48.081 62.277 48.756 1.00 21.23 170 GLU A CA 1
ATOM 1388 C C . GLU A 1 170 ? 47.112 62.674 49.876 1.00 20.15 170 GLU A C 1
ATOM 1389 O O . GLU A 1 170 ? 46.749 63.843 50.008 1.00 17.78 170 GLU A O 1
ATOM 1395 N N . SER A 1 171 ? 46.712 61.695 50.686 1.00 17.05 171 SER A N 1
ATOM 1396 C CA . SER A 1 171 ? 45.566 61.851 51.595 1.00 23.67 171 SER A CA 1
ATOM 1397 C C . SER A 1 171 ? 45.670 62.978 52.620 1.00 23.16 171 SER A C 1
ATOM 1398 O O . SER A 1 171 ? 44.654 63.461 53.125 1.00 24.09 171 SER A O 1
ATOM 1401 N N . GLY A 1 172 ? 46.888 63.395 52.941 1.00 19.58 172 GLY A N 1
ATOM 1402 C CA . GLY A 1 172 ? 47.088 64.352 54.016 1.00 22.68 172 GLY A CA 1
ATOM 1403 C C . GLY A 1 172 ? 46.981 65.809 53.605 1.00 20.65 172 GLY A C 1
ATOM 1404 O O . GLY A 1 172 ? 47.056 66.697 54.461 1.00 22.49 172 GLY A O 1
ATOM 1405 N N . GLU A 1 173 ? 46.820 66.074 52.307 1.00 19.92 173 GLU A N 1
ATOM 1406 C CA . GLU A 1 173 ? 46.795 67.463 51.825 1.00 23.49 173 GLU A CA 1
ATOM 1407 C C . GLU A 1 173 ? 45.535 68.212 52.238 1.00 22.37 173 GLU A C 1
ATOM 1408 O O . GLU A 1 173 ? 44.487 67.603 52.446 1.00 20.70 173 GLU A O 1
ATOM 1414 N N . GLU A 1 174 ? 45.650 69.537 52.322 1.00 20.49 174 GLU A N 1
ATOM 1415 C CA . GLU A 1 174 ? 44.535 70.397 52.714 1.00 24.47 174 GLU A CA 1
ATOM 1416 C C . GLU A 1 174 ? 43.298 70.181 51.858 1.00 20.89 174 GLU A C 1
ATOM 1417 O O . GLU A 1 174 ? 42.176 70.226 52.356 1.00 21.72 174 GLU A O 1
ATOM 1423 N N . VAL A 1 175 ? 43.491 69.953 50.563 1.00 18.86 175 VAL A N 1
ATOM 1424 C CA . VAL A 1 175 ? 42.348 69.779 49.683 1.00 18.98 175 VAL A CA 1
ATOM 1425 C C . VAL A 1 175 ? 41.438 68.638 50.152 1.00 22.17 175 VAL A C 1
ATOM 1426 O O . VAL A 1 175 ? 40.222 68.728 50.029 1.00 19.67 175 VAL A O 1
ATOM 1430 N N . HIS A 1 176 ? 42.018 67.578 50.716 1.00 19.89 176 HIS A N 1
ATOM 1431 C CA . HIS A 1 176 ? 41.204 66.459 51.183 1.00 17.43 176 HIS A CA 1
ATOM 1432 C C . HIS A 1 176 ? 40.413 66.831 52.429 1.00 19.23 176 HIS A C 1
ATOM 1433 O O . HIS A 1 176 ? 39.286 66.379 52.617 1.00 20.09 176 HIS A O 1
ATOM 1440 N N . GLN A 1 177 ? 41.002 67.656 53.280 1.00 19.84 177 GLN A N 1
ATOM 1441 C CA A GLN A 1 177 ? 40.305 68.129 54.472 0.50 22.48 177 GLN A CA 1
ATOM 1442 C CA B GLN A 1 177 ? 40.304 68.095 54.472 0.50 22.14 177 GLN A CA 1
ATOM 1443 C C . GLN A 1 177 ? 39.091 68.951 54.067 1.00 24.22 177 GLN A C 1
ATOM 1444 O O . GLN A 1 177 ? 38.024 68.860 54.676 1.00 25.43 177 GLN A O 1
ATOM 1455 N N . LEU A 1 178 ? 39.244 69.750 53.014 1.00 21.18 178 LEU A N 1
ATOM 1456 C CA . LEU A 1 178 ? 38.141 70.571 52.527 1.00 22.41 178 LEU A CA 1
ATOM 1457 C C . LEU A 1 178 ? 37.028 69.691 51.966 1.00 22.99 178 LEU A C 1
ATOM 1458 O O . LEU A 1 178 ? 35.841 69.859 52.277 1.00 21.50 178 LEU A O 1
ATOM 1463 N N . VAL A 1 179 ? 37.419 68.762 51.111 1.00 18.09 179 VAL A N 1
ATOM 1464 C CA . VAL A 1 179 ? 36.467 67.848 50.494 1.00 17.25 179 VAL A CA 1
ATOM 1465 C C . VAL A 1 179 ? 35.698 67.032 51.549 1.00 20.68 179 VAL A C 1
ATOM 1466 O O . VAL A 1 179 ? 34.499 66.810 51.421 1.00 19.76 179 VAL A O 1
ATOM 1470 N N . GLN A 1 180 ? 36.382 66.640 52.617 1.00 22.47 180 GLN A N 1
ATOM 1471 C CA . GLN A 1 180 ? 35.788 65.766 53.622 1.00 22.40 180 GLN A CA 1
ATOM 1472 C C . GLN A 1 180 ? 34.772 66.450 54.544 1.00 23.93 180 GLN A C 1
ATOM 1473 O O . GLN A 1 180 ? 34.080 65.783 55.325 1.00 24.17 180 GLN A O 1
ATOM 1479 N N . LYS A 1 181 ? 34.663 67.772 54.446 1.00 20.52 181 LYS A N 1
ATOM 1480 C CA . LYS A 1 181 ? 33.580 68.478 55.125 1.00 21.33 181 LYS A CA 1
ATOM 1481 C C . LYS A 1 181 ? 32.225 67.990 54.602 1.00 26.73 181 LYS A C 1
ATOM 1482 O O . LYS A 1 181 ? 31.252 67.936 55.351 1.00 29.33 181 LYS A O 1
ATOM 1488 N N . LYS A 1 182 ? 32.161 67.632 53.317 1.00 22.76 182 LYS A N 1
ATOM 1489 C CA . LYS A 1 182 ? 30.895 67.231 52.699 1.00 26.01 182 LYS A CA 1
ATOM 1490 C C . LYS A 1 182 ? 30.871 65.807 52.132 1.00 25.83 182 LYS A C 1
ATOM 1491 O O . LYS A 1 182 ? 29.796 65.234 51.956 1.00 27.58 182 LYS A O 1
ATOM 1497 N N . PHE A 1 183 ? 32.044 65.248 51.839 1.00 19.52 183 PHE A N 1
ATOM 1498 C CA . PHE A 1 183 ? 32.140 63.947 51.170 1.00 18.81 183 PHE A CA 1
ATOM 1499 C C . PHE A 1 183 ? 32.900 62.937 52.004 1.00 22.15 183 PHE A C 1
ATOM 1500 O O . PHE A 1 183 ? 33.676 63.303 52.891 1.00 23.74 183 PHE A O 1
ATOM 1508 N N . GLN A 1 184 ? 32.702 61.659 51.692 1.00 20.10 184 GLN A N 1
ATOM 1509 C CA . GLN A 1 184 ? 33.503 60.595 52.289 1.00 17.43 184 GLN A CA 1
ATOM 1510 C C . GLN A 1 184 ? 34.301 59.865 51.220 1.00 19.71 184 GLN A C 1
ATOM 1511 O O . GLN A 1 184 ? 33.808 59.655 50.113 1.00 20.03 184 GLN A O 1
ATOM 1517 N N . ASP A 1 185 ? 35.531 59.477 51.552 1.00 17.46 185 ASP A N 1
ATOM 1518 C CA . ASP A 1 185 ? 36.351 58.672 50.656 1.00 18.18 185 ASP A CA 1
ATOM 1519 C C . ASP A 1 185 ? 35.799 57.249 50.602 1.00 19.89 185 ASP A C 1
ATOM 1520 O O . ASP A 1 185 ? 35.857 56.510 51.588 1.00 20.41 185 ASP A O 1
ATOM 1525 N N . SER A 1 186 ? 35.259 56.873 49.448 1.00 16.84 186 SER A N 1
ATOM 1526 C CA . SER A 1 186 ? 34.599 55.571 49.299 1.00 19.08 186 SER A CA 1
ATOM 1527 C C . SER A 1 186 ? 35.464 54.362 49.682 1.00 19.14 186 SER A C 1
ATOM 1528 O O . SER A 1 186 ? 34.942 53.350 50.140 1.00 18.60 186 SER A O 1
ATOM 1531 N N . LYS A 1 187 ? 36.776 54.453 49.490 1.00 17.51 187 LYS A N 1
ATOM 1532 C CA . LYS A 1 187 ? 37.620 53.274 49.696 1.00 21.07 187 LYS A CA 1
ATOM 1533 C C . LYS A 1 187 ? 37.812 52.906 51.168 1.00 23.60 187 LYS A C 1
ATOM 1534 O O . LYS A 1 187 ? 38.328 51.825 51.472 1.00 23.99 187 LYS A O 1
ATOM 1540 N N . ASN A 1 188 ? 37.391 53.791 52.074 1.00 21.27 188 ASN A N 1
ATOM 1541 C CA . ASN A 1 188 ? 37.439 53.487 53.506 1.00 23.67 188 ASN A CA 1
ATOM 1542 C C . ASN A 1 188 ? 36.084 53.041 54.059 1.00 31.08 188 ASN A C 1
ATOM 1543 O O . ASN A 1 188 ? 35.955 52.769 55.256 1.00 33.44 188 ASN A O 1
ATOM 1548 N N . LEU A 1 189 ? 35.086 52.965 53.185 1.00 26.27 189 LEU A N 1
ATOM 1549 C CA . LEU A 1 189 ? 33.713 52.706 53.609 1.00 21.90 189 LEU A CA 1
ATOM 1550 C C . LEU A 1 189 ? 33.287 51.248 53.499 1.00 26.26 189 LEU A C 1
ATOM 1551 O O . LEU A 1 189 ? 32.291 50.840 54.105 1.00 29.15 189 LEU A O 1
ATOM 1556 N N . ALA A 1 190 ? 34.028 50.464 52.730 1.00 21.59 190 ALA A N 1
ATOM 1557 C CA . ALA A 1 190 ? 33.681 49.062 52.557 1.00 27.35 190 ALA A CA 1
ATOM 1558 C C . ALA A 1 190 ? 34.948 48.274 52.290 1.00 26.45 190 ALA A C 1
ATOM 1559 O O . ALA A 1 190 ? 36.042 48.734 52.615 1.00 34.32 190 ALA A O 1
ATOM 1561 N N . THR A 1 191 ? 34.806 47.089 51.707 1.00 24.23 191 THR A N 1
ATOM 1562 C CA A THR A 1 191 ? 35.966 46.290 51.344 0.50 24.60 191 THR A CA 1
ATOM 1563 C CA B THR A 1 191 ? 35.957 46.278 51.332 0.50 25.54 191 THR A CA 1
ATOM 1564 C C . THR A 1 191 ? 36.632 46.874 50.099 1.00 23.19 191 THR A C 1
ATOM 1565 O O . THR A 1 191 ? 35.952 47.261 49.149 1.00 21.35 191 THR A O 1
ATOM 1572 N N . HIS A 1 192 ? 37.962 46.960 50.126 1.00 22.88 192 HIS A N 1
ATOM 1573 C CA . HIS A 1 192 ? 38.726 47.460 48.985 1.00 21.25 192 HIS A CA 1
ATOM 1574 C C . HIS A 1 192 ? 39.600 46.360 48.390 1.00 22.05 192 HIS A C 1
ATOM 1575 O O . HIS A 1 192 ? 40.361 45.716 49.107 1.00 19.43 192 HIS A O 1
ATOM 1582 N N . TYR A 1 193 ? 39.490 46.160 47.078 1.00 17.37 193 TYR A N 1
ATOM 1583 C CA . TYR A 1 193 ? 40.233 45.108 46.392 1.00 17.24 193 TYR A CA 1
ATOM 1584 C C . TYR A 1 193 ? 41.363 45.754 45.610 1.00 16.43 193 TYR A C 1
ATOM 1585 O O . TYR A 1 193 ? 41.162 46.777 44.957 1.00 17.63 193 TYR A O 1
ATOM 1594 N N . GLY A 1 194 ? 42.556 45.174 45.688 1.00 17.79 194 GLY A N 1
ATOM 1595 C CA . GLY A 1 194 ? 43.704 45.731 45.003 1.00 16.93 194 GLY A CA 1
ATOM 1596 C C . GLY A 1 194 ? 44.456 46.736 45.858 1.00 17.80 194 GLY A C 1
ATOM 1597 O O . GLY A 1 194 ? 44.158 46.918 47.043 1.00 19.55 194 GLY A O 1
ATOM 1598 N N . PRO A 1 195 ? 45.443 47.406 45.261 1.00 18.41 195 PRO A N 1
ATOM 1599 C CA . PRO A 1 195 ? 46.240 48.363 46.033 1.00 19.94 195 PRO A CA 1
ATOM 1600 C C . PRO A 1 195 ? 45.425 49.601 46.412 1.00 16.54 195 PRO A C 1
ATOM 1601 O O . PRO A 1 195 ? 44.507 49.979 45.681 1.00 17.31 195 PRO A O 1
ATOM 1605 N N . ARG A 1 196 ? 45.755 50.231 47.539 1.00 17.42 196 ARG A N 1
ATOM 1606 C CA . ARG A 1 196 ? 45.078 51.470 47.914 1.00 17.51 196 ARG A CA 1
ATOM 1607 C C . ARG A 1 196 ? 45.564 52.650 47.066 1.00 20.12 196 ARG A C 1
ATOM 1608 O O . ARG A 1 196 ? 44.825 53.606 46.849 1.00 20.05 196 ARG A O 1
ATOM 1616 N N . GLY A 1 197 ? 46.802 52.566 46.586 1.00 16.41 197 GLY A N 1
ATOM 1617 C CA . GLY A 1 197 ? 47.352 53.568 45.691 1.00 18.37 197 GLY A CA 1
ATOM 1618 C C . GLY A 1 197 ? 47.019 53.276 44.240 1.00 16.42 197 GLY A C 1
ATOM 1619 O O . GLY A 1 197 ? 46.637 52.152 43.892 1.00 18.13 197 GLY A O 1
ATOM 1620 N N . THR A 1 198 ? 47.184 54.289 43.390 1.00 17.60 198 THR A N 1
ATOM 1621 C CA . THR A 1 198 ? 46.666 54.245 42.036 1.00 19.59 198 THR A CA 1
ATOM 1622 C C . THR A 1 198 ? 47.682 54.645 40.966 1.00 21.31 198 THR A C 1
ATOM 1623 O O . THR A 1 198 ? 47.476 54.377 39.791 1.00 31.21 198 THR A O 1
ATOM 1627 N N . PHE A 1 199 ? 48.779 55.284 41.359 1.00 15.48 199 PHE A N 1
ATOM 1628 C CA . PHE A 1 199 ? 49.731 55.762 40.364 1.00 15.43 199 PHE A CA 1
ATOM 1629 C C . PHE A 1 199 ? 51.042 54.971 40.382 1.00 15.53 199 PHE A C 1
ATOM 1630 O O . PHE A 1 199 ? 51.736 54.952 41.403 1.00 16.77 199 PHE A O 1
ATOM 1638 N N . GLN A 1 200 ? 51.385 54.345 39.255 1.00 16.11 200 GLN A N 1
ATOM 1639 C CA . GLN A 1 200 ? 52.569 53.489 39.188 1.00 17.66 200 GLN A CA 1
ATOM 1640 C C . GLN A 1 200 ? 53.635 53.982 38.207 1.00 19.60 200 GLN A C 1
ATOM 1641 O O . GLN A 1 200 ? 54.687 53.359 38.072 1.00 18.28 200 GLN A O 1
ATOM 1647 N N . ASN A 1 201 ? 53.369 55.093 37.527 1.00 18.28 201 ASN A N 1
ATOM 1648 C CA . ASN A 1 201 ? 54.372 55.689 36.644 1.00 16.30 201 ASN A CA 1
ATOM 1649 C C . ASN A 1 201 ? 54.825 54.742 35.517 1.00 17.24 201 ASN A C 1
ATOM 1650 O O . ASN A 1 201 ? 55.966 54.828 35.053 1.00 20.50 201 ASN A O 1
ATOM 1655 N N . PHE A 1 202 ? 53.925 53.858 35.082 1.00 17.83 202 PHE A N 1
ATOM 1656 C CA . PHE A 1 202 ? 54.203 52.854 34.041 1.00 17.72 202 PHE A CA 1
ATOM 1657 C C . PHE A 1 202 ? 55.221 51.807 34.477 1.00 22.55 202 PHE A C 1
ATOM 1658 O O . PHE A 1 202 ? 55.773 51.102 33.639 1.00 30.66 202 PHE A O 1
ATOM 1666 N N . THR A 1 203 ? 55.471 51.704 35.776 1.00 19.58 203 THR A N 1
ATOM 1667 C CA . THR A 1 203 ? 56.417 50.707 36.275 1.00 20.28 203 THR A CA 1
ATOM 1668 C C . THR A 1 203 ? 55.674 49.442 36.702 1.00 19.95 203 THR A C 1
ATOM 1669 O O . THR A 1 203 ? 55.041 49.410 37.760 1.00 20.02 203 THR A O 1
ATOM 1673 N N . TYR A 1 204 ? 55.740 48.419 35.856 1.00 21.85 204 TYR A N 1
ATOM 1674 C CA . TYR A 1 204 ? 54.999 47.175 36.060 1.00 19.56 204 TYR A CA 1
ATOM 1675 C C . TYR A 1 204 ? 55.345 46.522 37.398 1.00 20.02 204 TYR A C 1
ATOM 1676 O O . TYR A 1 204 ? 54.487 45.939 38.056 1.00 20.57 204 TYR A O 1
ATOM 1685 N N . THR A 1 205 ? 56.602 46.630 37.806 1.00 19.79 205 THR A N 1
ATOM 1686 C CA . THR A 1 205 ? 57.048 45.989 39.047 1.00 21.66 205 THR A CA 1
ATOM 1687 C C . THR A 1 205 ? 57.058 46.918 40.265 1.00 20.95 205 THR A C 1
ATOM 1688 O O . THR A 1 205 ? 57.679 46.610 41.284 1.00 25.37 205 THR A O 1
ATOM 1692 N N . LYS A 1 206 ? 56.369 48.049 40.168 1.00 21.14 206 LYS A N 1
ATOM 1693 C CA . LYS A 1 206 ? 56.334 49.013 41.264 1.00 21.06 206 LYS A CA 1
ATOM 1694 C C . LYS A 1 206 ? 55.719 48.367 42.501 1.00 23.84 206 LYS A C 1
ATOM 1695 O O . LYS A 1 206 ? 54.604 47.865 42.436 1.00 21.41 206 LYS A O 1
ATOM 1701 N N . PRO A 1 207 ? 56.453 48.359 43.626 1.00 22.85 207 PRO A N 1
ATOM 1702 C CA . PRO A 1 207 ? 55.906 47.837 44.887 1.00 22.89 207 PRO A CA 1
ATOM 1703 C C . PRO A 1 207 ? 54.668 48.616 45.317 1.00 21.04 207 PRO A C 1
ATOM 1704 O O . PRO A 1 207 ? 54.627 49.841 45.181 1.00 21.97 207 PRO A O 1
ATOM 1708 N N . TRP A 1 208 ? 53.660 47.914 45.820 1.00 19.09 208 TRP A N 1
ATOM 1709 C CA . TRP A 1 208 ? 52.408 48.578 46.156 1.00 16.53 208 TRP A CA 1
ATOM 1710 C C . TRP A 1 208 ? 52.583 49.694 47.192 1.00 17.48 208 TRP A C 1
ATOM 1711 O O . TRP A 1 208 ? 51.902 50.723 47.123 1.00 19.20 208 TRP A O 1
ATOM 1722 N N . ALA A 1 209 ? 53.509 49.511 48.131 1.00 20.45 209 ALA A N 1
ATOM 1723 C CA . ALA A 1 209 ? 53.748 50.525 49.149 1.00 21.06 209 ALA A CA 1
ATOM 1724 C C . ALA A 1 209 ? 54.274 51.821 48.525 1.00 23.18 209 ALA A C 1
ATOM 1725 O O . ALA A 1 209 ? 54.189 52.891 49.131 1.00 24.03 209 ALA A O 1
ATOM 1727 N N . GLU A 1 210 ? 54.793 51.719 47.303 1.00 22.47 210 GLU A N 1
ATOM 1728 C CA . GLU A 1 210 ? 55.357 52.869 46.590 1.00 24.06 210 GLU A CA 1
ATOM 1729 C C . GLU A 1 210 ? 54.399 53.528 45.596 1.00 23.05 210 GLU A C 1
ATOM 1730 O O . GLU A 1 210 ? 54.741 54.528 44.963 1.00 24.51 210 GLU A O 1
ATOM 1736 N N . LEU A 1 211 ? 53.204 52.977 45.447 1.00 17.48 211 LEU A N 1
ATOM 1737 C CA . LEU A 1 211 ? 52.205 53.635 44.606 1.00 17.17 211 LEU A CA 1
ATOM 1738 C C . LEU A 1 211 ? 51.825 54.974 45.229 1.00 26.69 211 LEU A C 1
ATOM 1739 O O . LEU A 1 211 ? 51.818 55.114 46.450 1.00 32.75 211 LEU A O 1
ATOM 1744 N N . GLU A 1 212 ? 51.535 55.968 44.395 1.00 21.32 212 GLU A N 1
ATOM 1745 C CA . GLU A 1 212 ? 50.972 57.212 44.902 1.00 22.65 212 GLU A CA 1
ATOM 1746 C C . GLU A 1 212 ? 49.449 57.103 44.956 1.00 19.11 212 GLU A C 1
ATOM 1747 O O . GLU A 1 212 ? 48.825 56.568 44.043 1.00 21.33 212 GLU A O 1
ATOM 1753 N N . GLU A 1 213 ? 48.861 57.594 46.041 1.00 18.17 213 GLU A N 1
ATOM 1754 C CA A GLU A 1 213 ? 47.409 57.617 46.188 0.50 17.17 213 GLU A CA 1
ATOM 1755 C CA B GLU A 1 213 ? 47.418 57.613 46.196 0.50 17.20 213 GLU A CA 1
ATOM 1756 C C . GLU A 1 213 ? 46.894 58.986 45.772 1.00 17.93 213 GLU A C 1
ATOM 1757 O O . GLU A 1 213 ? 46.738 59.890 46.605 1.00 17.91 213 GLU A O 1
ATOM 1768 N N . ILE A 1 214 ? 46.637 59.150 44.480 1.00 16.36 214 ILE A N 1
ATOM 1769 C CA . ILE A 1 214 ? 46.240 60.466 43.987 1.00 13.84 214 ILE A CA 1
ATOM 1770 C C . ILE A 1 214 ? 44.867 60.495 43.304 1.00 14.17 214 ILE A C 1
ATOM 1771 O O . ILE A 1 214 ? 44.303 61.568 43.101 1.00 17.40 214 ILE A O 1
ATOM 1776 N N . ASP A 1 215 ? 44.323 59.320 42.993 1.00 15.44 215 ASP A N 1
ATOM 1777 C CA . ASP A 1 215 ? 42.979 59.234 42.409 1.00 15.07 215 ASP A CA 1
ATOM 1778 C C . ASP A 1 215 ? 41.997 58.829 43.489 1.00 16.10 215 ASP A C 1
ATOM 1779 O O . ASP A 1 215 ? 42.324 57.996 44.327 1.00 18.45 215 ASP A O 1
ATOM 1784 N N . TYR A 1 216 ? 40.797 59.408 43.454 1.00 14.13 216 TYR A N 1
ATOM 1785 C CA . TYR A 1 216 ? 39.799 59.232 44.505 1.00 14.94 216 TYR A CA 1
ATOM 1786 C C . TYR A 1 216 ? 38.384 59.169 43.961 1.00 13.32 216 TYR A C 1
ATOM 1787 O O . TYR A 1 216 ? 38.064 59.782 42.937 1.00 15.95 216 TYR A O 1
ATOM 1796 N N . ILE A 1 217 ? 37.538 58.430 44.673 1.00 13.43 217 ILE A N 1
ATOM 1797 C CA . ILE A 1 217 ? 36.106 58.477 44.452 1.00 13.75 217 ILE A CA 1
ATOM 1798 C C . ILE A 1 217 ? 35.472 58.909 45.764 1.00 14.72 217 ILE A C 1
ATOM 1799 O O . ILE A 1 217 ? 35.401 58.135 46.721 1.00 16.27 217 ILE A O 1
ATOM 1804 N N . TYR A 1 218 ? 35.041 60.166 45.804 1.00 15.81 218 TYR A N 1
ATOM 1805 C CA . TYR A 1 218 ? 34.391 60.733 46.985 1.00 13.10 218 TYR A CA 1
ATOM 1806 C C . TYR A 1 218 ? 32.881 60.699 46.795 1.00 16.72 218 TYR A C 1
ATOM 1807 O O . TYR A 1 218 ? 32.376 60.980 45.700 1.00 17.85 218 TYR A O 1
ATOM 1816 N N . VAL A 1 219 ? 32.157 60.371 47.858 1.00 15.39 219 VAL A N 1
ATOM 1817 C CA . VAL A 1 219 ? 30.713 60.220 47.751 1.00 15.50 219 VAL A CA 1
ATOM 1818 C C . VAL A 1 219 ? 29.950 61.068 48.755 1.00 18.66 219 VAL A C 1
ATOM 1819 O O . VAL A 1 219 ? 30.407 61.298 49.879 1.00 20.19 219 VAL A O 1
ATOM 1823 N N . LYS A 1 220 ? 28.788 61.545 48.324 1.00 17.86 220 LYS A N 1
ATOM 1824 C CA . LYS A 1 220 ? 27.830 62.195 49.211 1.00 19.14 220 LYS A CA 1
ATOM 1825 C C . LYS A 1 220 ? 26.448 61.679 48.851 1.00 23.21 220 LYS A C 1
ATOM 1826 O O . LYS A 1 220 ? 26.001 61.832 47.714 1.00 22.90 220 LYS A O 1
ATOM 1832 N N . GLY A 1 221 ? 25.788 61.041 49.812 1.00 23.76 221 GLY A N 1
ATOM 1833 C CA . GLY A 1 221 ? 24.446 60.521 49.602 1.00 25.46 221 GLY A CA 1
ATOM 1834 C C . GLY A 1 221 ? 24.406 59.134 48.987 1.00 21.93 221 GLY A C 1
ATOM 1835 O O . GLY A 1 221 ? 23.433 58.773 48.319 1.00 26.12 221 GLY A O 1
ATOM 1836 N N . TRP A 1 222 ? 25.463 58.354 49.200 1.00 21.33 222 TRP A N 1
ATOM 1837 C CA . TRP A 1 222 ? 25.554 57.006 48.639 1.00 21.91 222 TRP A CA 1
ATOM 1838 C C . TRP A 1 222 ? 25.955 55.971 49.671 1.00 25.29 222 TRP A C 1
ATOM 1839 O O . TRP A 1 222 ? 26.728 56.254 50.580 1.00 26.58 222 TRP A O 1
ATOM 1850 N N . GLN A 1 223 ? 25.437 54.762 49.505 1.00 21.53 223 GLN A N 1
ATOM 1851 C CA . GLN A 1 223 ? 25.955 53.605 50.216 1.00 22.65 223 GLN A CA 1
ATOM 1852 C C . GLN A 1 223 ? 27.034 52.981 49.344 1.00 22.42 223 GLN A C 1
ATOM 1853 O O . GLN A 1 223 ? 26.806 52.730 48.164 1.00 27.44 223 GLN A O 1
ATOM 1859 N N . VAL A 1 224 ? 28.204 52.729 49.919 1.00 22.59 224 VAL A N 1
ATOM 1860 C CA . VAL A 1 224 ? 29.281 52.078 49.175 1.00 18.61 224 VAL A CA 1
ATOM 1861 C C . VAL A 1 224 ? 29.348 50.585 49.501 1.00 19.57 224 VAL A C 1
ATOM 1862 O O . VAL A 1 224 ? 29.404 50.202 50.674 1.00 22.22 224 VAL A O 1
ATOM 1866 N N . GLN A 1 225 ? 29.319 49.756 48.460 1.00 18.21 225 GLN A N 1
ATOM 1867 C CA . GLN A 1 225 ? 29.340 48.297 48.602 1.00 20.85 225 GLN A CA 1
ATOM 1868 C C . GLN A 1 225 ? 30.743 47.718 48.521 1.00 23.85 225 GLN A C 1
ATOM 1869 O O . GLN A 1 225 ? 31.043 46.692 49.144 1.00 24.55 225 GLN A O 1
ATOM 1875 N N . GLN A 1 226 ? 31.589 48.366 47.730 1.00 19.56 226 GLN A N 1
ATOM 1876 C CA A GLN A 1 226 ? 32.976 47.966 47.593 0.50 19.39 226 GLN A CA 1
ATOM 1877 C CA B GLN A 1 226 ? 32.937 47.866 47.462 0.50 18.31 226 GLN A CA 1
ATOM 1878 C C . GLN A 1 226 ? 33.708 48.894 46.635 1.00 18.58 226 GLN A C 1
ATOM 1879 O O . GLN A 1 226 ? 33.095 49.683 45.909 1.00 18.59 226 GLN A O 1
ATOM 1890 N N . THR A 1 227 ? 35.030 48.849 46.708 1.00 16.88 227 THR A N 1
ATOM 1891 C CA . THR A 1 227 ? 35.870 49.641 45.826 1.00 16.31 227 THR A CA 1
ATOM 1892 C C . THR A 1 227 ? 37.011 48.751 45.356 1.00 15.64 227 THR A C 1
ATOM 1893 O O . THR A 1 227 ? 37.283 47.717 45.966 1.00 18.16 227 THR A O 1
ATOM 1897 N N . ALA A 1 228 ? 37.665 49.148 44.269 1.00 14.76 228 ALA A N 1
ATOM 1898 C CA . ALA A 1 228 ? 38.829 48.405 43.778 1.00 16.01 228 ALA A CA 1
ATOM 1899 C C . ALA A 1 228 ? 39.760 49.278 42.956 1.00 16.89 228 ALA A C 1
ATOM 1900 O O . ALA A 1 228 ? 39.320 50.202 42.268 1.00 18.66 228 ALA A O 1
ATOM 1902 N N . SER A 1 229 ? 41.053 48.973 43.026 1.00 14.83 229 SER A N 1
ATOM 1903 C CA . SER A 1 229 ? 42.033 49.522 42.092 1.00 15.83 229 SER A CA 1
ATOM 1904 C C . SER A 1 229 ? 42.375 48.388 41.134 1.00 14.91 229 SER A C 1
ATOM 1905 O O . SER A 1 229 ? 42.758 47.303 41.577 1.00 17.21 229 SER A O 1
ATOM 1908 N N . LEU A 1 230 ? 42.250 48.632 39.831 1.00 14.77 230 LEU A N 1
ATOM 1909 C CA . LEU A 1 230 ? 42.331 47.552 38.843 1.00 14.08 230 LEU A CA 1
ATOM 1910 C C . LEU A 1 230 ? 43.731 47.458 38.235 1.00 14.46 230 LEU A C 1
ATOM 1911 O O . LEU A 1 230 ? 44.215 48.406 37.632 1.00 14.81 230 LEU A O 1
ATOM 1916 N N . THR A 1 231 ? 44.385 46.311 38.412 1.00 16.45 231 THR A N 1
ATOM 1917 C CA . THR A 1 231 ? 45.786 46.155 38.005 1.00 12.63 231 THR A CA 1
ATOM 1918 C C . THR A 1 231 ? 45.957 45.470 36.650 1.00 15.75 231 THR A C 1
ATOM 1919 O O . THR A 1 231 ? 47.016 44.905 36.358 1.00 17.01 231 THR A O 1
ATOM 1923 N N . ASP A 1 232 ? 44.914 45.523 35.824 1.00 17.60 232 ASP A N 1
ATOM 1924 C CA . ASP A 1 232 ? 44.975 44.969 34.468 1.00 19.03 232 ASP A CA 1
ATOM 1925 C C . ASP A 1 232 ? 46.267 45.371 33.772 1.00 18.50 232 ASP A C 1
ATOM 1926 O O . ASP A 1 232 ? 46.677 46.540 33.812 1.00 17.44 232 ASP A O 1
ATOM 1931 N N . SER A 1 233 ? 46.896 44.415 33.095 1.00 19.25 233 SER A N 1
ATOM 1932 C CA . SER A 1 233 ? 48.129 44.711 32.390 1.00 18.54 233 SER A CA 1
ATOM 1933 C C . SER A 1 233 ? 48.007 44.253 30.948 1.00 18.91 233 SER A C 1
ATOM 1934 O O . SER A 1 233 ? 47.073 43.541 30.588 1.00 19.41 233 SER A O 1
ATOM 1937 N N . ILE A 1 234 ? 48.952 44.686 30.130 1.00 18.22 234 ILE A N 1
ATOM 1938 C CA . ILE A 1 234 ? 49.063 44.224 28.760 1.00 16.52 234 ILE A CA 1
ATOM 1939 C C . ILE A 1 234 ? 50.503 43.756 28.560 1.00 19.51 234 ILE A C 1
ATOM 1940 O O . ILE A 1 234 ? 51.412 44.561 28.374 1.00 20.63 234 ILE A O 1
ATOM 1945 N N . ASP A 1 235 ? 50.708 42.446 28.654 1.00 18.86 235 ASP A N 1
ATOM 1946 C CA . ASP A 1 235 ? 52.030 41.832 28.461 1.00 15.73 235 ASP A CA 1
ATOM 1947 C C . ASP A 1 235 ? 53.198 42.605 29.094 1.00 22.96 235 ASP A C 1
ATOM 1948 O O . ASP A 1 235 ? 54.130 43.027 28.410 1.00 22.32 235 ASP A O 1
ATOM 1953 N N . GLY A 1 236 ? 53.143 42.785 30.409 1.00 20.77 236 GLY A N 1
ATOM 1954 C CA . GLY A 1 236 ? 54.264 43.340 31.145 1.00 19.53 236 GLY A CA 1
ATOM 1955 C C . GLY A 1 236 ? 54.301 44.852 31.197 1.00 21.73 236 GLY A C 1
ATOM 1956 O O . GLY A 1 236 ? 55.301 45.437 31.614 1.00 25.89 236 GLY A O 1
ATOM 1957 N N . ARG A 1 237 ? 53.212 45.480 30.765 1.00 20.88 237 ARG A N 1
ATOM 1958 C CA . ARG A 1 237 ? 53.068 46.935 30.851 1.00 19.21 237 ARG A CA 1
ATOM 1959 C C . ARG A 1 237 ? 51.677 47.246 31.351 1.00 18.23 237 ARG A C 1
ATOM 1960 O O . ARG A 1 237 ? 50.790 46.401 31.285 1.00 21.13 237 ARG A O 1
ATOM 1968 N N . PHE A 1 238 ? 51.486 48.459 31.857 1.00 19.22 238 PHE A N 1
ATOM 1969 C CA . PHE A 1 238 ? 50.154 48.895 32.243 1.00 17.54 238 PHE A CA 1
ATOM 1970 C C . PHE A 1 238 ? 49.637 49.799 31.144 1.00 15.13 238 PHE A C 1
ATOM 1971 O O . PHE A 1 238 ? 50.413 50.550 30.552 1.00 19.12 238 PHE A O 1
ATOM 1979 N N . PRO A 1 239 ? 48.334 49.715 30.850 1.00 18.06 239 PRO A N 1
ATOM 1980 C CA . PRO A 1 239 ? 47.759 50.513 29.759 1.00 14.60 239 PRO A CA 1
ATOM 1981 C C . PRO A 1 239 ? 47.846 52.020 30.032 1.00 15.91 239 PRO A C 1
ATOM 1982 O O . PRO A 1 239 ? 47.892 52.781 29.085 1.00 18.49 239 PRO A O 1
ATOM 1986 N N . SER A 1 240 ? 47.852 52.427 31.300 1.00 16.73 240 SER A N 1
ATOM 1987 C CA . SER A 1 240 ? 48.073 53.821 31.682 1.00 16.21 240 SER A CA 1
ATOM 1988 C C . SER A 1 240 ? 49.050 53.834 32.848 1.00 15.25 240 SER A C 1
ATOM 1989 O O . SER A 1 240 ? 49.334 52.768 33.422 1.00 17.06 240 SER A O 1
ATOM 1992 N N . ASP A 1 241 ? 49.568 55.014 33.204 1.00 14.46 241 ASP A N 1
ATOM 1993 C CA . ASP A 1 241 ? 50.429 55.113 34.382 1.00 15.75 241 ASP A CA 1
ATOM 1994 C C . ASP A 1 241 ? 49.629 55.257 35.677 1.00 16.49 241 ASP A C 1
ATOM 1995 O O . ASP A 1 241 ? 50.204 55.339 36.766 1.00 17.61 241 ASP A O 1
ATOM 2000 N N . HIS A 1 242 ? 48.299 55.282 35.547 1.00 14.78 242 HIS A N 1
ATOM 2001 C CA . HIS A 1 242 ? 47.402 55.096 36.689 1.00 15.79 242 HIS A CA 1
ATOM 2002 C C . HIS A 1 242 ? 46.654 53.780 36.540 1.00 15.29 242 HIS A C 1
ATOM 2003 O O . HIS A 1 242 ? 46.388 53.341 35.421 1.00 15.89 242 HIS A O 1
ATOM 2010 N N . PHE A 1 243 ? 46.265 53.183 37.658 1.00 15.42 243 PHE A N 1
ATOM 2011 C CA . PHE A 1 243 ? 45.243 52.130 37.625 1.00 13.98 243 PHE A CA 1
ATOM 2012 C C . PHE A 1 243 ? 43.874 52.797 37.614 1.00 15.04 243 PHE A C 1
ATOM 2013 O O . PHE A 1 243 ? 43.683 53.826 38.260 1.00 17.44 243 PHE A O 1
ATOM 2021 N N . PRO A 1 244 ? 42.900 52.200 36.905 1.00 15.24 244 PRO A N 1
ATOM 2022 C CA . PRO A 1 244 ? 41.518 52.628 37.138 1.00 13.85 244 PRO A CA 1
ATOM 2023 C C . PRO A 1 244 ? 41.127 52.377 38.591 1.00 14.97 244 PRO A C 1
ATOM 2024 O O . PRO A 1 244 ? 41.614 51.432 39.244 1.00 14.32 244 PRO A O 1
ATOM 2028 N N . LEU A 1 245 ? 40.221 53.210 39.085 1.00 14.16 245 LEU A N 1
ATOM 2029 C CA . LEU A 1 245 ? 39.680 53.066 40.424 1.00 13.39 245 LEU A CA 1
ATOM 2030 C C . LEU A 1 245 ? 38.187 52.924 40.237 1.00 19.90 245 LEU A C 1
ATOM 2031 O O . LEU A 1 245 ? 37.566 53.754 39.569 1.00 16.97 245 LEU A O 1
ATOM 2036 N N . GLU A 1 246 ? 37.609 51.870 40.794 1.00 15.37 246 GLU A N 1
ATOM 2037 C CA . GLU A 1 246 ? 36.174 51.677 40.674 1.00 13.94 246 GLU A CA 1
ATOM 2038 C C . GLU A 1 246 ? 35.457 51.579 42.019 1.00 15.54 246 GLU A C 1
ATOM 2039 O O . GLU A 1 246 ? 36.077 51.329 43.057 1.00 17.05 246 GLU A O 1
ATOM 2045 N N . ALA A 1 247 ? 34.157 51.845 42.000 1.00 15.27 247 ALA A N 1
ATOM 2046 C CA . ALA A 1 247 ? 33.322 51.673 43.182 1.00 14.68 247 ALA A CA 1
ATOM 2047 C C . ALA A 1 247 ? 31.989 51.069 42.780 1.00 16.01 247 ALA A C 1
ATOM 2048 O O . ALA A 1 247 ? 31.507 51.272 41.667 1.00 17.72 247 ALA A O 1
ATOM 2050 N N . GLU A 1 248 ? 31.398 50.316 43.693 1.00 17.02 248 GLU A N 1
ATOM 2051 C CA . GLU A 1 248 ? 30.009 49.916 43.557 1.00 17.63 248 GLU A CA 1
ATOM 2052 C C . GLU A 1 248 ? 29.207 50.695 44.601 1.00 18.45 248 GLU A C 1
ATOM 2053 O O . GLU A 1 248 ? 29.535 50.668 45.790 1.00 18.21 248 GLU A O 1
ATOM 2059 N N . VAL A 1 249 ? 28.180 51.411 44.145 1.00 17.68 249 VAL A N 1
ATOM 2060 C CA . VAL A 1 249 ? 27.402 52.288 45.014 1.00 19.10 249 VAL A CA 1
ATOM 2061 C C . VAL A 1 249 ? 25.900 52.054 44.843 1.00 25.06 249 VAL A C 1
ATOM 2062 O O . VAL A 1 249 ? 25.450 51.531 43.828 1.00 22.98 249 VAL A O 1
ATOM 2066 N N . ALA A 1 250 ? 25.130 52.457 45.849 1.00 24.41 250 ALA A N 1
ATOM 2067 C CA . ALA A 1 250 ? 23.679 52.369 45.782 1.00 27.42 250 ALA A CA 1
ATOM 2068 C C . ALA A 1 250 ? 23.102 53.648 46.370 1.00 29.97 250 ALA A C 1
ATOM 2069 O O . ALA A 1 250 ? 23.594 54.139 47.383 1.00 27.69 250 ALA A O 1
ATOM 2071 N N . GLY A 1 251 ? 22.077 54.197 45.723 1.00 27.40 251 GLY A N 1
ATOM 2072 C CA . GLY A 1 251 ? 21.447 55.417 46.199 1.00 31.45 251 GLY A CA 1
ATOM 2073 C C . GLY A 1 251 ? 20.774 55.218 47.545 1.00 38.33 251 GLY A C 1
ATOM 2074 O O . GLY A 1 251 ? 20.397 54.100 47.894 1.00 37.70 251 GLY A O 1
ATOM 2075 N N . GLU A 1 252 ? 20.623 56.301 48.303 1.00 44.70 252 GLU A N 1
ATOM 2076 C CA . GLU A 1 252 ? 19.992 56.232 49.621 1.00 55.25 252 GLU A CA 1
ATOM 2077 C C . GLU A 1 252 ? 18.465 56.297 49.543 1.00 56.61 252 GLU A C 1
ATOM 2078 O O . GLU A 1 252 ? 17.893 56.631 48.503 1.00 54.14 252 GLU A O 1
ATOM 2092 N N . LYS B 1 2 ? 27.945 34.595 34.274 1.00 18.65 2 LYS B N 1
ATOM 2093 C CA . LYS B 1 2 ? 29.400 34.555 34.340 1.00 16.25 2 LYS B CA 1
ATOM 2094 C C . LYS B 1 2 ? 29.870 33.293 35.046 1.00 15.64 2 LYS B C 1
ATOM 2095 O O . LYS B 1 2 ? 29.383 32.950 36.128 1.00 16.85 2 LYS B O 1
ATOM 2101 N N . ILE B 1 3 ? 30.822 32.613 34.420 1.00 13.13 3 ILE B N 1
ATOM 2102 C CA . ILE B 1 3 ? 31.355 31.367 34.940 1.00 15.71 3 ILE B CA 1
ATOM 2103 C C . ILE B 1 3 ? 32.868 31.429 34.861 1.00 17.02 3 ILE B C 1
ATOM 2104 O O . ILE B 1 3 ? 33.423 32.184 34.061 1.00 16.46 3 ILE B O 1
ATOM 2109 N N . ALA B 1 4 ? 33.550 30.641 35.689 1.00 13.87 4 ALA B N 1
ATOM 2110 C CA . ALA B 1 4 ? 35.008 30.670 35.655 1.00 12.98 4 ALA B CA 1
ATOM 2111 C C . ALA B 1 4 ? 35.598 29.326 36.032 1.00 16.42 4 ALA B C 1
ATOM 2112 O O . ALA B 1 4 ? 34.928 28.468 36.600 1.00 14.83 4 ALA B O 1
ATOM 2114 N N . THR B 1 5 ? 36.864 29.150 35.693 1.00 13.05 5 THR B N 1
ATOM 2115 C CA . THR B 1 5 ? 37.633 28.024 36.191 1.00 15.21 5 THR B CA 1
ATOM 2116 C C . THR B 1 5 ? 38.965 28.563 36.708 1.00 17.59 5 THR B C 1
ATOM 2117 O O . THR B 1 5 ? 39.523 29.503 36.139 1.00 15.75 5 THR B O 1
ATOM 2121 N N . TYR B 1 6 ? 39.476 27.971 37.785 1.00 13.29 6 TYR B N 1
ATOM 2122 C CA . TYR B 1 6 ? 40.664 28.510 38.445 1.00 12.42 6 TYR B CA 1
ATOM 2123 C C . TYR B 1 6 ? 41.410 27.388 39.151 1.00 13.46 6 TYR B C 1
ATOM 2124 O O . TYR B 1 6 ? 40.899 26.791 40.103 1.00 13.68 6 TYR B O 1
ATOM 2133 N N . ASN B 1 7 ? 42.608 27.085 38.660 1.00 13.26 7 ASN B N 1
ATOM 2134 C CA . ASN B 1 7 ? 43.484 26.142 39.321 1.00 11.17 7 ASN B CA 1
ATOM 2135 C C . ASN B 1 7 ? 44.263 26.964 40.332 1.00 15.85 7 ASN B C 1
ATOM 2136 O O . ASN B 1 7 ? 45.073 27.823 39.949 1.00 15.70 7 ASN B O 1
ATOM 2141 N N . VAL B 1 8 ? 43.992 26.735 41.619 1.00 13.61 8 VAL B N 1
ATOM 2142 C CA . VAL B 1 8 ? 44.493 27.632 42.654 1.00 14.88 8 VAL B CA 1
ATOM 2143 C C . VAL B 1 8 ? 45.834 27.225 43.235 1.00 18.05 8 VAL B C 1
ATOM 2144 O O . VAL B 1 8 ? 46.322 27.879 44.161 1.00 17.59 8 VAL B O 1
ATOM 2148 N N . ARG B 1 9 ? 46.420 26.169 42.665 1.00 13.74 9 ARG B N 1
ATOM 2149 C CA . ARG B 1 9 ? 47.720 25.602 43.075 1.00 16.68 9 ARG B CA 1
ATOM 2150 C C . ARG B 1 9 ? 47.681 24.876 44.422 1.00 20.51 9 ARG B C 1
ATOM 2151 O O . ARG B 1 9 ? 47.389 25.467 45.470 1.00 16.80 9 ARG B O 1
ATOM 2159 N N . VAL B 1 10 ? 47.987 23.587 44.386 1.00 15.33 10 VAL B N 1
ATOM 2160 C CA . VAL B 1 10 ? 47.898 22.751 45.583 1.00 14.34 10 VAL B CA 1
ATOM 2161 C C . VAL B 1 10 ? 48.828 23.289 46.669 1.00 18.96 10 VAL B C 1
ATOM 2162 O O . VAL B 1 10 ? 49.905 23.805 46.383 1.00 19.73 10 VAL B O 1
ATOM 2166 N N . ASP B 1 11 ? 48.397 23.188 47.920 1.00 19.24 11 ASP B N 1
ATOM 2167 C CA . ASP B 1 11 ? 49.242 23.559 49.041 1.00 21.80 11 ASP B CA 1
ATOM 2168 C C . ASP B 1 11 ? 50.442 22.616 49.094 1.00 24.10 11 ASP B C 1
ATOM 2169 O O . ASP B 1 11 ? 50.286 21.402 49.232 1.00 24.55 11 ASP B O 1
ATOM 2174 N N . THR B 1 12 ? 51.638 23.172 48.950 1.00 21.13 12 THR B N 1
ATOM 2175 C CA . THR B 1 12 ? 52.852 22.369 49.001 1.00 24.70 12 THR B CA 1
ATOM 2176 C C . THR B 1 12 ? 54.012 23.165 49.569 1.00 28.98 12 THR B C 1
ATOM 2177 O O . THR B 1 12 ? 54.137 24.364 49.321 1.00 28.62 12 THR B O 1
ATOM 2181 N N . GLU B 1 13 ? 54.876 22.494 50.319 1.00 27.83 13 GLU B N 1
ATOM 2182 C CA . GLU B 1 13 ? 56.001 23.188 50.926 1.00 31.71 13 GLU B CA 1
ATOM 2183 C C . GLU B 1 13 ? 57.028 23.579 49.875 1.00 27.87 13 GLU B C 1
ATOM 2184 O O . GLU B 1 13 ? 57.885 24.421 50.122 1.00 29.89 13 GLU B O 1
ATOM 2190 N N . TYR B 1 14 ? 56.928 22.978 48.694 1.00 31.20 14 TYR B N 1
ATOM 2191 C CA . TYR B 1 14 ? 57.789 23.370 47.579 1.00 33.55 14 TYR B CA 1
ATOM 2192 C C . TYR B 1 14 ? 57.664 24.864 47.254 1.00 32.81 14 TYR B C 1
ATOM 2193 O O . TYR B 1 14 ? 58.603 25.470 46.747 1.00 30.71 14 TYR B O 1
ATOM 2202 N N . ASP B 1 15 ? 56.511 25.458 47.550 1.00 28.87 15 ASP B N 1
ATOM 2203 C CA . ASP B 1 15 ? 56.293 26.878 47.247 1.00 24.14 15 ASP B CA 1
ATOM 2204 C C . ASP B 1 15 ? 56.890 27.827 48.283 1.00 32.53 15 ASP B C 1
ATOM 2205 O O . ASP B 1 15 ? 56.916 29.041 48.075 1.00 27.84 15 ASP B O 1
ATOM 2210 N N . GLN B 1 16 ? 57.364 27.263 49.390 1.00 33.74 16 GLN B N 1
ATOM 2211 C CA . GLN B 1 16 ? 58.095 28.015 50.403 1.00 31.53 16 GLN B CA 1
ATOM 2212 C C . GLN B 1 16 ? 57.313 29.223 50.907 1.00 30.93 16 GLN B C 1
ATOM 2213 O O . GLN B 1 16 ? 56.246 29.063 51.494 1.00 32.45 16 GLN B O 1
ATOM 2219 N N . ASP B 1 17 ? 57.832 30.427 50.681 1.00 30.50 17 ASP B N 1
ATOM 2220 C CA . ASP B 1 17 ? 57.172 31.630 51.195 1.00 36.21 17 ASP B CA 1
ATOM 2221 C C . ASP B 1 17 ? 55.933 32.021 50.382 1.00 30.92 17 ASP B C 1
ATOM 2222 O O . ASP B 1 17 ? 55.320 33.068 50.623 1.00 28.70 17 ASP B O 1
ATOM 2227 N N . TRP B 1 18 ? 55.567 31.174 49.425 1.00 24.63 18 TRP B N 1
ATOM 2228 C CA . TRP B 1 18 ? 54.385 31.415 48.609 1.00 22.34 18 TRP B CA 1
ATOM 2229 C C . TRP B 1 18 ? 53.516 30.157 48.589 1.00 23.25 18 TRP B C 1
ATOM 2230 O O . TRP B 1 18 ? 52.769 29.915 47.644 1.00 21.28 18 TRP B O 1
ATOM 2241 N N . GLN B 1 19 ? 53.611 29.352 49.643 1.00 21.89 19 GLN B N 1
ATOM 2242 C CA . GLN B 1 19 ? 52.667 28.251 49.787 1.00 24.16 19 GLN B CA 1
ATOM 2243 C C . GLN B 1 19 ? 51.291 28.815 50.147 1.00 20.95 19 GLN B C 1
ATOM 2244 O O . GLN B 1 19 ? 51.138 30.021 50.341 1.00 20.81 19 GLN B O 1
ATOM 2250 N N . TRP B 1 20 ? 50.294 27.943 50.218 1.00 20.27 20 TRP B N 1
ATOM 2251 C CA . TRP B 1 20 ? 48.897 28.370 50.329 1.00 19.57 20 TRP B CA 1
ATOM 2252 C C . TRP B 1 20 ? 48.619 29.356 51.463 1.00 19.95 20 TRP B C 1
ATOM 2253 O O . TRP B 1 20 ? 47.854 30.310 51.290 1.00 18.94 20 TRP B O 1
ATOM 2264 N N . SER B 1 21 ? 49.219 29.131 52.623 1.00 23.76 21 SER B N 1
ATOM 2265 C CA A SER B 1 21 ? 48.979 29.996 53.776 0.50 27.11 21 SER B CA 1
ATOM 2266 C CA B SER B 1 21 ? 48.951 29.993 53.768 0.50 26.91 21 SER B CA 1
ATOM 2267 C C . SER B 1 21 ? 49.194 31.467 53.429 1.00 28.84 21 SER B C 1
ATOM 2268 O O . SER B 1 21 ? 48.488 32.344 53.920 1.00 27.98 21 SER B O 1
ATOM 2273 N N . PHE B 1 22 ? 50.183 31.731 52.581 1.00 27.20 22 PHE B N 1
ATOM 2274 C CA . PHE B 1 22 ? 50.535 33.099 52.209 1.00 27.70 22 PHE B CA 1
ATOM 2275 C C . PHE B 1 22 ? 49.680 33.642 51.076 1.00 26.96 22 PHE B C 1
ATOM 2276 O O . PHE B 1 22 ? 49.627 34.850 50.868 1.00 25.26 22 PHE B O 1
ATOM 2284 N N . ARG B 1 23 ? 49.029 32.742 50.344 1.00 20.12 23 ARG B N 1
ATOM 2285 C CA . ARG B 1 23 ? 48.286 33.092 49.134 1.00 19.81 23 ARG B CA 1
ATOM 2286 C C . ARG B 1 23 ? 46.778 33.085 49.342 1.00 20.02 23 ARG B C 1
ATOM 2287 O O . ARG B 1 23 ? 46.037 33.601 48.515 1.00 18.11 23 ARG B O 1
ATOM 2295 N N . LYS B 1 24 ? 46.318 32.475 50.427 1.00 19.45 24 LYS B N 1
ATOM 2296 C CA . LYS B 1 24 ? 44.891 32.191 50.577 1.00 20.42 24 LYS B CA 1
ATOM 2297 C C . LYS B 1 24 ? 44.011 33.437 50.532 1.00 17.07 24 LYS B C 1
ATOM 2298 O O . LYS B 1 24 ? 42.977 33.445 49.863 1.00 17.45 24 LYS B O 1
ATOM 2304 N N . GLU B 1 25 ? 44.426 34.497 51.223 1.00 20.85 25 GLU B N 1
ATOM 2305 C CA . GLU B 1 25 ? 43.637 35.729 51.218 1.00 19.48 25 GLU B CA 1
ATOM 2306 C C . GLU B 1 25 ? 43.515 36.292 49.805 1.00 17.75 25 GLU B C 1
ATOM 2307 O O . GLU B 1 25 ? 42.429 36.690 49.384 1.00 18.85 25 GLU B O 1
ATOM 2313 N N . ALA B 1 26 ? 44.619 36.295 49.058 1.00 16.19 26 ALA B N 1
ATOM 2314 C CA . ALA B 1 26 ? 44.609 36.847 47.709 1.00 16.60 26 ALA B CA 1
ATOM 2315 C C . ALA B 1 26 ? 43.725 36.034 46.780 1.00 17.68 26 ALA B C 1
ATOM 2316 O O . ALA B 1 26 ? 42.993 36.588 45.963 1.00 17.23 26 ALA B O 1
ATOM 2318 N N . VAL B 1 27 ? 43.803 34.712 46.897 1.00 14.97 27 VAL B N 1
ATOM 2319 C CA . VAL B 1 27 ? 42.985 33.840 46.074 1.00 14.18 27 VAL B CA 1
ATOM 2320 C C . VAL B 1 27 ? 41.508 34.035 46.401 1.00 14.75 27 VAL B C 1
ATOM 2321 O O . VAL B 1 27 ? 40.684 34.202 45.504 1.00 14.55 27 VAL B O 1
ATOM 2325 N N . CYS B 1 28 ? 41.176 34.020 47.689 1.00 14.59 28 CYS B N 1
ATOM 2326 C CA . CYS B 1 28 ? 39.783 34.128 48.088 1.00 11.97 28 CYS B CA 1
ATOM 2327 C C . CYS B 1 28 ? 39.198 35.503 47.780 1.00 12.77 28 CYS B C 1
ATOM 2328 O O . CYS B 1 28 ? 38.029 35.621 47.410 1.00 16.25 28 CYS B O 1
ATOM 2331 N N . GLN B 1 29 ? 40.003 36.551 47.947 1.00 15.54 29 GLN B N 1
ATOM 2332 C CA . GLN B 1 29 ? 39.518 37.891 47.640 1.00 16.13 29 GLN B CA 1
ATOM 2333 C C . GLN B 1 29 ? 39.306 38.070 46.141 1.00 16.39 29 GLN B C 1
ATOM 2334 O O . GLN B 1 29 ? 38.385 38.770 45.730 1.00 14.66 29 GLN B O 1
ATOM 2340 N N . LEU B 1 30 ? 40.149 37.443 45.326 1.00 14.35 30 LEU B N 1
ATOM 2341 C CA . LEU B 1 30 ? 39.946 37.483 43.876 1.00 11.52 30 LEU B CA 1
ATOM 2342 C C . LEU B 1 30 ? 38.599 36.871 43.529 1.00 13.05 30 LEU B C 1
ATOM 2343 O O . LEU B 1 30 ? 37.800 37.459 42.795 1.00 13.71 30 LEU B O 1
ATOM 2348 N N . ILE B 1 31 ? 38.353 35.672 44.056 1.00 14.33 31 ILE B N 1
ATOM 2349 C CA . ILE B 1 31 ? 37.091 34.983 43.823 1.00 14.54 31 ILE B CA 1
ATOM 2350 C C . ILE B 1 31 ? 35.902 35.840 44.274 1.00 13.23 31 ILE B C 1
ATOM 2351 O O . ILE B 1 31 ? 34.924 35.992 43.539 1.00 14.77 31 ILE B O 1
ATOM 2356 N N . ASN B 1 32 ? 35.987 36.414 45.470 1.00 12.98 32 ASN B N 1
ATOM 2357 C CA . ASN B 1 32 ? 34.896 37.256 45.967 1.00 14.33 32 ASN B CA 1
ATOM 2358 C C . ASN B 1 32 ? 34.627 38.486 45.104 1.00 14.62 32 ASN B C 1
ATOM 2359 O O . ASN B 1 32 ? 33.472 38.876 44.894 1.00 16.51 32 ASN B O 1
ATOM 2364 N N . PHE B 1 33 ? 35.705 39.101 44.629 1.00 14.55 33 PHE B N 1
ATOM 2365 C CA . PHE B 1 33 ? 35.602 40.305 43.813 1.00 13.80 33 PHE B CA 1
ATOM 2366 C C . PHE B 1 33 ? 34.978 40.034 42.450 1.00 14.35 33 PHE B C 1
ATOM 2367 O O . PHE B 1 33 ? 34.105 40.775 41.994 1.00 17.26 33 PHE B O 1
ATOM 2375 N N . HIS B 1 34 ? 35.415 38.968 41.797 1.00 14.16 34 HIS B N 1
ATOM 2376 C CA . HIS B 1 34 ? 34.882 38.658 40.478 1.00 15.48 34 HIS B CA 1
ATOM 2377 C C . HIS B 1 34 ? 33.453 38.115 40.529 1.00 15.02 34 HIS B C 1
ATOM 2378 O O . HIS B 1 34 ? 32.661 38.364 39.614 1.00 17.58 34 HIS B O 1
ATOM 2385 N N . ASP B 1 35 ? 33.141 37.391 41.601 1.00 14.98 35 ASP B N 1
ATOM 2386 C CA . ASP B 1 35 ? 31.756 37.154 41.997 1.00 15.52 35 ASP B CA 1
ATOM 2387 C C . ASP B 1 35 ? 30.926 36.508 40.890 1.00 15.08 35 ASP B C 1
ATOM 2388 O O . ASP B 1 35 ? 29.784 36.913 40.642 1.00 16.14 35 ASP B O 1
ATOM 2393 N N . TRP B 1 36 ? 31.492 35.494 40.241 1.00 14.52 36 TRP B N 1
ATOM 2394 C CA . TRP B 1 36 ? 30.784 34.765 39.187 1.00 17.81 36 TRP B CA 1
ATOM 2395 C C . TRP B 1 36 ? 29.586 33.994 39.747 1.00 16.76 36 TRP B C 1
ATOM 2396 O O . TRP B 1 36 ? 29.450 33.848 40.958 1.00 14.94 36 TRP B O 1
ATOM 2407 N N . SER B 1 37 ? 28.723 33.507 38.861 1.00 13.51 37 SER B N 1
ATOM 2408 C CA . SER B 1 37 ? 27.666 32.572 39.262 1.00 13.79 37 SER B CA 1
ATOM 2409 C C . SER B 1 37 ? 28.254 31.286 39.809 1.00 15.83 37 SER B C 1
ATOM 2410 O O . SER B 1 37 ? 27.749 30.731 40.784 1.00 15.44 37 SER B O 1
ATOM 2413 N N . LEU B 1 38 ? 29.309 30.799 39.161 1.00 13.15 38 LEU B N 1
ATOM 2414 C CA . LEU B 1 38 ? 29.946 29.560 39.595 1.00 13.74 38 LEU B CA 1
ATOM 2415 C C . LEU B 1 38 ? 31.393 29.536 39.127 1.00 16.49 38 LEU B C 1
ATOM 2416 O O . LEU B 1 38 ? 31.745 30.203 38.154 1.00 17.29 38 LEU B O 1
ATOM 2421 N N . CYS B 1 39 ? 32.228 28.778 39.832 1.00 13.17 39 CYS B N 1
ATOM 2422 C CA . CYS B 1 39 ? 33.646 28.668 39.483 1.00 14.43 39 CYS B CA 1
ATOM 2423 C C . CYS B 1 39 ? 34.129 27.261 39.765 1.00 16.98 39 CYS B C 1
ATOM 2424 O O . CYS B 1 39 ? 33.999 26.773 40.884 1.00 17.32 39 CYS B O 1
ATOM 2427 N N . CYS B 1 40 ? 34.698 26.608 38.754 1.00 13.63 40 CYS B N 1
ATOM 2428 C CA . CYS B 1 40 ? 35.351 25.316 38.976 1.00 13.46 40 CYS B CA 1
ATOM 2429 C C . CYS B 1 40 ? 36.747 25.571 39.523 1.00 17.18 40 CYS B C 1
ATOM 2430 O O . CYS B 1 40 ? 37.457 26.446 39.033 1.00 16.05 40 CYS B O 1
ATOM 2433 N N . ILE B 1 41 ? 37.128 24.806 40.540 1.00 14.13 41 ILE B N 1
ATOM 2434 C CA . ILE B 1 41 ? 38.404 24.975 41.207 1.00 13.00 41 ILE B CA 1
ATOM 2435 C C . ILE B 1 41 ? 39.187 23.680 41.115 1.00 14.92 41 ILE B C 1
ATOM 2436 O O . ILE B 1 41 ? 38.630 22.603 41.355 1.00 13.68 41 ILE B O 1
ATOM 2441 N N . GLN B 1 42 ? 40.471 23.772 40.765 1.00 14.68 42 GLN B N 1
ATOM 2442 C CA . GLN B 1 42 ? 41.356 22.610 40.829 1.00 14.31 42 GLN B CA 1
ATOM 2443 C C . GLN B 1 42 ? 42.457 22.785 41.864 1.00 15.16 42 GLN B C 1
ATOM 2444 O O . GLN B 1 42 ? 42.843 23.906 42.187 1.00 15.66 42 GLN B O 1
ATOM 2450 N N . GLU B 1 43 ? 42.944 21.658 42.376 1.00 15.37 43 GLU B N 1
ATOM 2451 C CA . GLU B 1 43 ? 44.125 21.582 43.250 1.00 16.78 43 GLU B CA 1
ATOM 2452 C C . GLU B 1 43 ? 43.890 22.098 44.666 1.00 16.98 43 GLU B C 1
ATOM 2453 O O . GLU B 1 43 ? 44.597 22.981 45.144 1.00 16.73 43 GLU B O 1
ATOM 2459 N N . VAL B 1 44 ? 42.902 21.527 45.334 1.00 16.73 44 VAL B N 1
ATOM 2460 C CA . VAL B 1 44 ? 42.608 21.922 46.705 1.00 17.28 44 VAL B CA 1
ATOM 2461 C C . VAL B 1 44 ? 42.641 20.737 47.661 1.00 20.73 44 VAL B C 1
ATOM 2462 O O . VAL B 1 44 ? 41.824 19.820 47.580 1.00 19.03 44 VAL B O 1
ATOM 2466 N N . ARG B 1 45 ? 43.613 20.759 48.557 1.00 19.31 45 ARG B N 1
ATOM 2467 C CA . ARG B 1 45 ? 43.653 19.811 49.660 1.00 16.98 45 ARG B CA 1
ATOM 2468 C C . ARG B 1 45 ? 42.575 20.203 50.675 1.00 18.60 45 ARG B C 1
ATOM 2469 O O . ARG B 1 45 ? 41.968 21.275 50.558 1.00 17.51 45 ARG B O 1
ATOM 2477 N N . PRO B 1 46 ? 42.303 19.336 51.663 1.00 18.87 46 PRO B N 1
ATOM 2478 C CA . PRO B 1 46 ? 41.181 19.662 52.557 1.00 17.97 46 PRO B CA 1
ATOM 2479 C C . PRO B 1 46 ? 41.269 21.017 53.266 1.00 20.57 46 PRO B C 1
ATOM 2480 O O . PRO B 1 46 ? 40.230 21.664 53.460 1.00 20.74 46 PRO B O 1
ATOM 2484 N N . ASN B 1 47 ? 42.468 21.449 53.645 1.00 20.04 47 ASN B N 1
ATOM 2485 C CA . ASN B 1 47 ? 42.609 22.745 54.295 1.00 23.19 47 ASN B CA 1
ATOM 2486 C C . ASN B 1 47 ? 42.251 23.889 53.351 1.00 20.32 47 ASN B C 1
ATOM 2487 O O . ASN B 1 47 ? 41.675 24.898 53.761 1.00 19.43 47 ASN B O 1
ATOM 2492 N N . GLN B 1 48 ? 42.588 23.726 52.078 1.00 17.13 48 GLN B N 1
ATOM 2493 C CA . GLN B 1 48 ? 42.237 24.720 51.068 1.00 17.90 48 GLN B CA 1
ATOM 2494 C C . GLN B 1 48 ? 40.727 24.783 50.851 1.00 18.25 48 GLN B C 1
ATOM 2495 O O . GLN B 1 48 ? 40.159 25.867 50.695 1.00 16.84 48 GLN B O 1
ATOM 2501 N N . VAL B 1 49 ? 40.074 23.620 50.842 1.00 16.10 49 VAL B N 1
ATOM 2502 C CA . VAL B 1 49 ? 38.619 23.586 50.739 1.00 16.44 49 VAL B CA 1
ATOM 2503 C C . VAL B 1 49 ? 37.993 24.316 51.935 1.00 18.85 49 VAL B C 1
ATOM 2504 O O . VAL B 1 49 ? 37.078 25.122 51.763 1.00 18.09 49 VAL B O 1
ATOM 2508 N N . ARG B 1 50 ? 38.500 24.040 53.136 1.00 19.95 50 ARG B N 1
ATOM 2509 C CA A ARG B 1 50 ? 38.034 24.728 54.344 0.50 20.70 50 ARG B CA 1
ATOM 2510 C CA B ARG B 1 50 ? 38.072 24.718 54.359 0.50 21.02 50 ARG B CA 1
ATOM 2511 C C . ARG B 1 50 ? 38.182 26.238 54.203 1.00 21.28 50 ARG B C 1
ATOM 2512 O O . ARG B 1 50 ? 37.274 26.997 54.560 1.00 18.91 50 ARG B O 1
ATOM 2527 N N . ASP B 1 51 ? 39.316 26.680 53.669 1.00 18.89 51 ASP B N 1
ATOM 2528 C CA . ASP B 1 51 ? 39.554 28.105 53.476 1.00 16.28 51 ASP B CA 1
ATOM 2529 C C . ASP B 1 51 ? 38.625 28.721 52.432 1.00 16.32 51 ASP B C 1
ATOM 2530 O O . ASP B 1 51 ? 38.156 29.849 52.602 1.00 16.63 51 ASP B O 1
ATOM 2535 N N . LEU B 1 52 ? 38.348 28.001 51.347 1.00 16.93 52 LEU B N 1
ATOM 2536 C CA . LEU B 1 52 ? 37.405 28.530 50.362 1.00 15.05 52 LEU B CA 1
ATOM 2537 C C . LEU B 1 52 ? 36.026 28.732 50.986 1.00 18.55 52 LEU B C 1
ATOM 2538 O O . LEU B 1 52 ? 35.356 29.726 50.714 1.00 16.54 52 LEU B O 1
ATOM 2543 N N . LYS B 1 53 ? 35.588 27.772 51.801 1.00 17.30 53 LYS B N 1
ATOM 2544 C CA . LYS B 1 53 ? 34.305 27.907 52.473 1.00 16.11 53 LYS B CA 1
ATOM 2545 C C . LYS B 1 53 ? 34.304 29.063 53.472 1.00 18.56 53 LYS B C 1
ATOM 2546 O O . LYS B 1 53 ? 33.306 29.772 53.606 1.00 19.61 53 LYS B O 1
ATOM 2552 N N . ALA B 1 54 ? 35.412 29.245 54.183 1.00 17.30 54 ALA B N 1
ATOM 2553 C CA . ALA B 1 54 ? 35.479 30.253 55.241 1.00 15.85 54 ALA B CA 1
ATOM 2554 C C . ALA B 1 54 ? 35.660 31.678 54.704 1.00 15.09 54 ALA B C 1
ATOM 2555 O O . ALA B 1 54 ? 35.077 32.627 55.220 1.00 16.41 54 ALA B O 1
ATOM 2557 N N . TYR B 1 55 ? 36.466 31.810 53.657 1.00 14.73 55 TYR B N 1
ATOM 2558 C CA . TYR B 1 55 ? 36.884 33.131 53.194 1.00 16.30 55 TYR B CA 1
ATOM 2559 C C . TYR B 1 55 ? 36.301 33.577 51.852 1.00 15.48 55 TYR B C 1
ATOM 2560 O O . TYR B 1 55 ? 36.542 34.703 51.419 1.00 19.71 55 TYR B O 1
ATOM 2569 N N . THR B 1 56 ? 35.549 32.709 51.182 1.00 16.15 56 THR B N 1
ATOM 2570 C CA . THR B 1 56 ? 34.746 33.185 50.050 1.00 16.79 56 THR B CA 1
ATOM 2571 C C . THR B 1 56 ? 33.266 33.222 50.412 1.00 15.68 56 THR B C 1
ATOM 2572 O O . THR B 1 56 ? 32.828 32.653 51.422 1.00 15.65 56 THR B O 1
ATOM 2576 N N . THR B 1 57 ? 32.497 33.895 49.567 1.00 13.14 57 THR B N 1
ATOM 2577 C CA . THR B 1 57 ? 31.069 34.050 49.774 1.00 13.92 57 THR B CA 1
ATOM 2578 C C . THR B 1 57 ? 30.269 32.878 49.184 1.00 18.85 57 THR B C 1
ATOM 2579 O O . THR B 1 57 ? 29.039 32.839 49.299 1.00 18.16 57 THR B O 1
ATOM 2583 N N . PHE B 1 58 ? 30.970 31.925 48.570 1.00 15.35 58 PHE B N 1
ATOM 2584 C CA . PHE B 1 58 ? 30.327 30.868 47.780 1.00 13.92 58 PHE B CA 1
ATOM 2585 C C . PHE B 1 58 ? 29.956 29.602 48.536 1.00 15.41 58 PHE B C 1
ATOM 2586 O O . PHE B 1 58 ? 30.587 29.242 49.527 1.00 18.18 58 PHE B O 1
ATOM 2594 N N . THR B 1 59 ? 28.921 28.925 48.042 1.00 14.19 59 THR B N 1
ATOM 2595 C CA . THR B 1 59 ? 28.640 27.556 48.458 1.00 14.78 59 THR B CA 1
ATOM 2596 C C . THR B 1 59 ? 29.661 26.674 47.766 1.00 17.24 59 THR B C 1
ATOM 2597 O O . THR B 1 59 ? 30.021 26.927 46.614 1.00 15.48 59 THR B O 1
ATOM 2601 N N . CYS B 1 60 ? 30.144 25.662 48.475 1.00 16.85 60 CYS B N 1
ATOM 2602 C CA . CYS B 1 60 ? 31.230 24.822 47.987 1.00 17.44 60 CYS B CA 1
ATOM 2603 C C . CYS B 1 60 ? 30.856 23.347 47.905 1.00 20.99 60 CYS B C 1
ATOM 2604 O O . CYS B 1 60 ? 30.591 22.702 48.923 1.00 22.39 60 CYS B O 1
ATOM 2607 N N . LEU B 1 61 ? 30.831 22.828 46.680 1.00 14.84 61 LEU B N 1
ATOM 2608 C CA . LEU B 1 61 ? 30.733 21.399 46.434 1.00 18.31 61 LEU B CA 1
ATOM 2609 C C . LEU B 1 61 ? 32.159 20.903 46.234 1.00 19.19 61 LEU B C 1
ATOM 2610 O O . LEU B 1 61 ? 32.916 21.502 45.479 1.00 18.07 61 LEU B O 1
ATOM 2615 N N . SER B 1 62 ? 32.539 19.823 46.907 1.00 19.22 62 SER B N 1
ATOM 2616 C CA . SER B 1 62 ? 33.897 19.309 46.727 1.00 16.92 62 SER B CA 1
ATOM 2617 C C . SER B 1 62 ? 33.980 17.789 46.801 1.00 18.47 62 SER B C 1
ATOM 2618 O O . SER B 1 62 ? 33.095 17.134 47.338 1.00 19.28 62 SER B O 1
ATOM 2621 N N . ALA B 1 63 ? 35.069 17.255 46.254 1.00 17.95 63 ALA B N 1
ATOM 2622 C CA . ALA B 1 63 ? 35.371 15.824 46.304 1.00 20.35 63 ALA B CA 1
ATOM 2623 C C . ALA B 1 63 ? 36.876 15.697 46.160 1.00 19.15 63 ALA B C 1
ATOM 2624 O O . ALA B 1 63 ? 37.534 16.603 45.646 1.00 20.55 63 ALA B O 1
ATOM 2626 N N . GLU B 1 64 ? 37.441 14.591 46.624 1.00 20.84 64 GLU B N 1
ATOM 2627 C CA . GLU B 1 64 ? 38.886 14.439 46.522 1.00 23.41 64 GLU B CA 1
ATOM 2628 C C . GLU B 1 64 ? 39.272 13.055 46.029 1.00 22.90 64 GLU B C 1
ATOM 2629 O O . GLU B 1 64 ? 38.458 12.132 46.019 1.00 21.95 64 GLU B O 1
ATOM 2635 N N . ARG B 1 65 ? 40.517 12.923 45.596 1.00 20.04 65 ARG B N 1
ATOM 2636 C CA . ARG B 1 65 ? 40.869 11.805 44.743 1.00 24.86 65 ARG B CA 1
ATOM 2637 C C . ARG B 1 65 ? 41.306 10.547 45.486 1.00 28.13 65 ARG B C 1
ATOM 2638 O O . ARG B 1 65 ? 41.378 9.475 44.886 1.00 24.60 65 ARG B O 1
ATOM 2646 N N . GLU B 1 66 ? 41.567 10.657 46.789 1.00 27.97 66 GLU B N 1
ATOM 2647 C CA . GLU B 1 66 ? 42.015 9.485 47.548 1.00 34.14 66 GLU B CA 1
ATOM 2648 C C . GLU B 1 66 ? 40.846 8.658 48.060 1.00 40.97 66 GLU B C 1
ATOM 2649 O O . GLU B 1 66 ? 40.969 7.449 48.244 1.00 48.18 66 GLU B O 1
ATOM 2655 N N . GLY B 1 67 ? 39.711 9.311 48.286 1.00 47.28 67 GLY B N 1
ATOM 2656 C CA . GLY B 1 67 ? 38.522 8.625 48.758 1.00 56.80 67 GLY B CA 1
ATOM 2657 C C . GLY B 1 67 ? 38.350 8.704 50.263 1.00 64.86 67 GLY B C 1
ATOM 2658 O O . GLY B 1 67 ? 37.231 8.617 50.768 1.00 67.93 67 GLY B O 1
ATOM 2659 N N . ASP B 1 68 ? 39.459 8.868 50.981 1.00 66.25 68 ASP B N 1
ATOM 2660 C CA . ASP B 1 68 ? 39.423 8.985 52.439 1.00 64.34 68 ASP B CA 1
ATOM 2661 C C . ASP B 1 68 ? 39.154 10.420 52.899 1.00 62.04 68 ASP B C 1
ATOM 2662 O O . ASP B 1 68 ? 39.261 10.730 54.087 1.00 63.60 68 ASP B O 1
ATOM 2667 N N . GLY B 1 69 ? 38.800 11.288 51.955 1.00 53.29 69 GLY B N 1
ATOM 2668 C CA . GLY B 1 69 ? 38.515 12.680 52.255 1.00 43.98 69 GLY B CA 1
ATOM 2669 C C . GLY B 1 69 ? 39.750 13.484 52.627 1.00 36.48 69 GLY B C 1
ATOM 2670 O O . GLY B 1 69 ? 39.647 14.634 53.052 1.00 37.82 69 GLY B O 1
ATOM 2671 N N . GLN B 1 70 ? 40.924 12.887 52.456 1.00 35.32 70 GLN B N 1
ATOM 2672 C CA . GLN B 1 70 ? 42.167 13.531 52.866 1.00 32.36 70 GLN B CA 1
ATOM 2673 C C . GLN B 1 70 ? 43.032 13.989 51.697 1.00 30.21 70 GLN B C 1
ATOM 2674 O O . GLN B 1 70 ? 44.022 14.693 51.896 1.00 28.80 70 GLN B O 1
ATOM 2680 N N . GLY B 1 71 ? 42.661 13.597 50.482 1.00 30.43 71 GLY B N 1
ATOM 2681 C CA . GLY B 1 7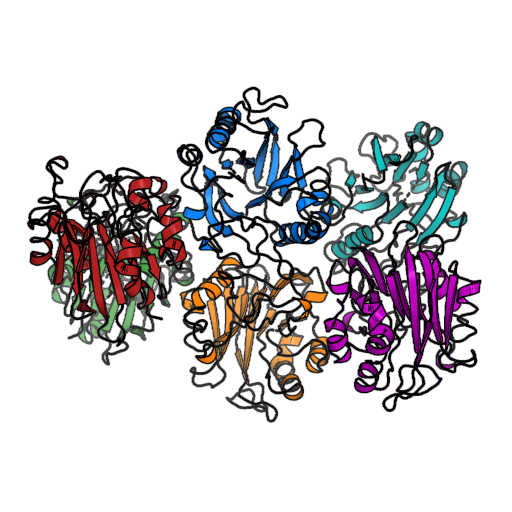1 ? 43.499 13.855 49.324 1.00 31.50 71 GLY B CA 1
ATOM 2682 C C . GLY B 1 71 ? 43.304 15.209 48.662 1.00 25.97 71 GLY B C 1
ATOM 2683 O O . GLY B 1 71 ? 42.484 16.017 49.100 1.00 21.61 71 GLY B O 1
ATOM 2684 N N . GLU B 1 72 ? 44.077 15.449 47.608 1.00 20.83 72 GLU B N 1
ATOM 2685 C CA . GLU B 1 72 ? 43.915 16.637 46.767 1.00 21.18 72 GLU B CA 1
ATOM 2686 C C . GLU B 1 72 ? 42.609 16.493 46.013 1.00 19.00 72 GLU B C 1
ATOM 2687 O O . GLU B 1 72 ? 42.285 15.406 45.527 1.00 23.18 72 GLU B O 1
ATOM 2693 N N . GLY B 1 73 ? 41.865 17.586 45.891 1.00 18.82 73 GLY B N 1
ATOM 2694 C CA . GLY B 1 73 ? 40.528 17.494 45.341 1.00 22.74 73 GLY B CA 1
ATOM 2695 C C . GLY B 1 73 ? 40.158 18.610 44.383 1.00 20.58 73 GLY B C 1
ATOM 2696 O O . GLY B 1 73 ? 40.992 19.432 43.991 1.00 18.79 73 GLY B O 1
ATOM 2697 N N . LEU B 1 74 ? 38.885 18.606 44.007 1.00 14.66 74 LEU B N 1
ATOM 2698 C CA . LEU B 1 74 ? 38.295 19.600 43.126 1.00 13.96 74 LEU B CA 1
ATOM 2699 C C . LEU B 1 74 ? 37.130 20.235 43.869 1.00 14.97 74 LEU B C 1
ATOM 2700 O O . LEU B 1 74 ? 36.584 19.649 44.810 1.00 17.34 74 LEU B O 1
ATOM 2705 N N . ALA B 1 75 ? 36.740 21.435 43.460 1.00 13.50 75 ALA B N 1
ATOM 2706 C CA . ALA B 1 75 ? 35.532 22.034 43.996 1.00 15.18 75 ALA B CA 1
ATOM 2707 C C . ALA B 1 75 ? 34.766 22.735 42.892 1.00 15.60 75 ALA B C 1
ATOM 2708 O O . ALA B 1 75 ? 35.335 23.126 41.858 1.00 15.56 75 ALA B O 1
ATOM 2710 N N . ILE B 1 76 ? 33.467 22.872 43.109 1.00 13.94 76 ILE B N 1
ATOM 2711 C CA . ILE B 1 76 ? 32.671 23.799 42.321 1.00 12.70 76 ILE B CA 1
ATOM 2712 C C . ILE B 1 76 ? 32.071 24.787 43.312 1.00 14.07 76 ILE B C 1
ATOM 2713 O O . ILE B 1 76 ? 31.332 24.396 44.217 1.00 15.03 76 ILE B O 1
ATOM 2718 N N . LEU B 1 77 ? 32.450 26.057 43.182 1.00 14.41 77 LEU B N 1
ATOM 2719 C CA . LEU B 1 77 ? 31.878 27.103 44.021 1.00 12.92 77 LEU B CA 1
ATOM 2720 C C . LEU B 1 77 ? 30.708 27.674 43.263 1.00 14.06 77 LEU B C 1
ATOM 2721 O O . LEU B 1 77 ? 30.799 27.876 42.059 1.00 15.82 77 LEU B O 1
ATOM 2726 N N . TYR B 1 78 ? 29.606 27.934 43.953 1.00 13.97 78 TYR B N 1
ATOM 2727 C CA . TYR B 1 78 ? 28.462 28.557 43.286 1.00 14.93 78 TYR B CA 1
ATOM 2728 C C . TYR B 1 78 ? 27.656 29.430 44.228 1.00 16.92 78 TYR B C 1
ATOM 2729 O O . TYR B 1 78 ? 27.683 29.255 45.448 1.00 16.88 78 TYR B O 1
ATOM 2738 N N . ASN B 1 79 ? 26.950 30.388 43.643 1.00 15.03 79 ASN B N 1
ATOM 2739 C CA . ASN B 1 79 ? 26.123 31.321 44.397 1.00 14.53 79 ASN B CA 1
ATOM 2740 C C . ASN B 1 79 ? 24.673 30.875 44.275 1.00 16.46 79 ASN B C 1
ATOM 2741 O O . ASN B 1 79 ? 24.098 30.927 43.187 1.00 17.45 79 ASN B O 1
ATOM 2746 N N . GLU B 1 80 ? 24.085 30.430 45.383 1.00 15.27 80 GLU B N 1
ATOM 2747 C CA . GLU B 1 80 ? 22.726 29.875 45.357 1.00 21.07 80 GLU B CA 1
ATOM 2748 C C . GLU B 1 80 ? 21.644 30.875 44.952 1.00 20.92 80 GLU B C 1
ATOM 2749 O O . GLU B 1 80 ? 20.545 30.480 44.564 1.00 23.19 80 GLU B O 1
ATOM 2755 N N . GLN B 1 81 ? 21.954 32.162 45.021 1.00 19.04 81 GLN B N 1
ATOM 2756 C CA . GLN B 1 81 ? 21.000 33.169 44.569 1.00 18.47 81 GLN B CA 1
ATOM 2757 C C . GLN B 1 81 ? 20.977 33.246 43.051 1.00 21.50 81 GLN B C 1
ATOM 2758 O O . GLN B 1 81 ? 20.039 33.794 42.471 1.00 23.50 81 GLN B O 1
ATOM 2764 N N . LYS B 1 82 ? 22.024 32.713 42.420 1.00 19.16 82 LYS B N 1
ATOM 2765 C CA . LYS B 1 82 ? 22.171 32.751 40.968 1.00 17.84 82 LYS B CA 1
ATOM 2766 C C . LYS B 1 82 ? 21.931 31.390 40.302 1.00 18.30 82 LYS B C 1
ATOM 2767 O O . LYS B 1 82 ? 21.329 31.309 39.230 1.00 20.77 82 LYS B O 1
ATOM 2773 N N . VAL B 1 83 ? 22.424 30.320 40.919 1.00 17.01 83 VAL B N 1
ATOM 2774 C CA . VAL B 1 83 ? 22.186 28.979 40.388 1.00 15.78 83 VAL B CA 1
ATOM 2775 C C . VAL B 1 83 ? 21.952 28.012 41.531 1.00 21.72 83 VAL B C 1
ATOM 2776 O O . VAL B 1 83 ? 22.515 28.172 42.606 1.00 21.39 83 VAL B O 1
ATOM 2780 N N . GLN B 1 84 ? 21.130 26.998 41.298 1.00 19.56 84 GLN B N 1
ATOM 2781 C CA . GLN B 1 84 ? 20.885 26.000 42.328 1.00 22.78 84 GLN B CA 1
ATOM 2782 C C . GLN B 1 84 ? 21.386 24.651 41.849 1.00 20.70 84 GLN B C 1
ATOM 2783 O O . GLN B 1 84 ? 21.200 24.297 40.683 1.00 20.42 84 GLN B O 1
ATOM 2789 N N . ALA B 1 85 ? 22.044 23.912 42.738 1.00 20.40 85 ALA B N 1
ATOM 2790 C CA . ALA B 1 85 ? 22.508 22.573 42.406 1.00 21.61 85 ALA B CA 1
ATOM 2791 C C . ALA B 1 85 ? 21.382 21.585 42.659 1.00 24.87 85 ALA B C 1
ATOM 2792 O O . ALA B 1 85 ? 20.856 21.513 43.775 1.00 26.72 85 ALA B O 1
ATOM 2794 N N . ILE B 1 86 ? 20.995 20.833 41.632 1.00 16.87 86 ILE B N 1
ATOM 2795 C CA . ILE B 1 86 ? 19.947 19.829 41.798 1.00 17.35 86 ILE B CA 1
ATOM 2796 C C . ILE B 1 86 ? 20.464 18.397 41.802 1.00 24.00 86 ILE B C 1
ATOM 2797 O O . ILE B 1 86 ? 19.753 17.482 42.208 1.00 24.32 86 ILE B O 1
ATOM 2802 N N . ASP B 1 87 ? 21.704 18.209 41.362 1.00 21.56 87 ASP B N 1
ATOM 2803 C CA . ASP B 1 87 ? 22.359 16.905 41.441 1.00 19.46 87 ASP B CA 1
ATOM 2804 C C . ASP B 1 87 ? 23.860 17.121 41.391 1.00 17.88 87 ASP B C 1
ATOM 2805 O O . ASP B 1 87 ? 24.323 18.119 40.838 1.00 21.78 87 ASP B O 1
ATOM 2810 N N . THR B 1 88 ? 24.611 16.204 41.988 1.00 21.60 88 THR B N 1
ATOM 2811 C CA A THR B 1 88 ? 26.070 16.281 41.994 0.50 21.14 88 THR B CA 1
ATOM 2812 C CA B THR B 1 88 ? 26.064 16.272 41.939 0.50 20.82 88 THR B CA 1
ATOM 2813 C C . THR B 1 88 ? 26.666 14.884 42.074 1.00 23.79 88 THR B C 1
ATOM 2814 O O . THR B 1 88 ? 26.021 13.950 42.552 1.00 22.20 88 THR B O 1
ATOM 2821 N N . GLY B 1 89 ? 27.909 14.745 41.634 1.00 19.19 89 GLY B N 1
ATOM 2822 C CA . GLY B 1 89 ? 28.577 13.476 41.745 1.00 19.79 89 GLY B CA 1
ATOM 2823 C C . GLY B 1 89 ? 30.031 13.597 41.377 1.00 18.94 89 GLY B C 1
ATOM 2824 O O . GLY B 1 89 ? 30.499 14.651 40.933 1.00 18.22 89 GLY B O 1
ATOM 2825 N N . TYR B 1 90 ? 30.756 12.504 41.572 1.00 20.59 90 TYR B N 1
ATOM 2826 C CA . TYR B 1 90 ? 32.134 12.441 41.127 1.00 21.93 90 TYR B CA 1
ATOM 2827 C C . TYR B 1 90 ? 32.521 11.005 40.849 1.00 20.18 90 TYR B C 1
ATOM 2828 O O . TYR B 1 90 ? 31.841 10.063 41.276 1.00 20.49 90 TYR B O 1
ATOM 2837 N N . PHE B 1 91 ? 33.600 10.840 40.101 1.00 19.92 91 PHE B N 1
ATOM 2838 C CA . PHE B 1 91 ? 34.054 9.510 39.752 1.00 18.86 91 PHE B CA 1
ATOM 2839 C C . PHE B 1 91 ? 35.523 9.580 39.374 1.00 18.96 91 PHE B C 1
ATOM 2840 O O . PHE B 1 91 ? 36.063 10.660 39.111 1.00 20.15 91 PHE B O 1
ATOM 2848 N N . TRP B 1 92 ? 36.161 8.420 39.361 1.00 19.04 92 TRP B N 1
ATOM 2849 C CA . TRP B 1 92 ? 37.572 8.318 39.027 1.00 20.61 92 TRP B CA 1
ATOM 2850 C C . TRP B 1 92 ? 37.762 8.124 37.530 1.00 23.52 92 TRP B C 1
ATOM 2851 O O . TRP B 1 92 ? 36.959 7.468 36.864 1.00 21.53 92 TRP B O 1
ATOM 2862 N N . LEU B 1 93 ? 38.821 8.727 37.007 1.00 19.37 93 LEU B N 1
ATOM 2863 C CA . LEU B 1 93 ? 39.133 8.648 35.586 1.00 19.13 93 LEU B CA 1
ATOM 2864 C C . LEU B 1 93 ? 39.930 7.383 35.306 1.00 24.66 93 LEU B C 1
ATOM 2865 O O . LEU B 1 93 ? 41.095 7.438 34.909 1.00 24.55 93 LEU B O 1
ATOM 2870 N N . SER B 1 94 ? 39.283 6.239 35.514 1.00 20.64 94 SER B N 1
ATOM 2871 C CA . SER B 1 94 ? 39.950 4.955 35.475 1.00 22.33 94 SER B CA 1
ATOM 2872 C C . SER B 1 94 ? 39.035 3.928 34.843 1.00 23.37 94 SER B C 1
ATOM 2873 O O . SER B 1 94 ? 37.942 4.258 34.386 1.00 25.63 94 SER B O 1
ATOM 2876 N N . GLU B 1 95 ? 39.479 2.676 34.840 1.00 25.69 95 GLU B N 1
ATOM 2877 C CA . GLU B 1 95 ? 38.675 1.579 34.311 1.00 25.51 95 GLU B CA 1
ATOM 2878 C C . GLU B 1 95 ? 37.600 1.127 35.311 1.00 30.67 95 GLU B C 1
ATOM 2879 O O . GLU B 1 95 ? 36.747 0.292 34.990 1.00 30.43 95 GLU B O 1
ATOM 2885 N N . THR B 1 96 ? 37.641 1.691 36.518 1.00 26.01 96 THR B N 1
ATOM 2886 C CA . THR B 1 96 ? 36.624 1.429 37.533 1.00 26.82 96 THR B CA 1
ATOM 2887 C C . THR B 1 96 ? 36.243 2.743 38.202 1.00 25.40 96 THR B C 1
ATOM 2888 O O . THR B 1 96 ? 36.659 3.027 39.327 1.00 24.93 96 THR B O 1
ATOM 2892 N N . PRO B 1 97 ? 35.438 3.547 37.501 1.00 24.30 97 PRO B N 1
ATOM 2893 C CA . PRO B 1 97 ? 35.152 4.936 37.873 1.00 23.84 97 PRO B CA 1
ATOM 2894 C C . PRO B 1 97 ? 34.471 5.105 39.233 1.00 22.54 97 PRO B C 1
ATOM 2895 O O . PRO B 1 97 ? 34.552 6.179 39.828 1.00 22.46 97 PRO B O 1
ATOM 2899 N N . GLN B 1 98 ? 33.813 4.069 39.735 1.00 25.65 98 GLN B N 1
ATOM 2900 C CA . GLN B 1 98 ? 33.084 4.232 40.988 1.00 27.26 98 GLN B CA 1
ATOM 2901 C C . GLN B 1 98 ? 33.920 4.014 42.243 1.00 28.15 98 GLN B C 1
ATOM 2902 O O . GLN B 1 98 ? 33.439 4.217 43.354 1.00 31.56 98 GLN B O 1
ATOM 2908 N N . GLN B 1 99 ? 35.172 3.613 42.076 1.00 25.16 99 GLN B N 1
ATOM 2909 C CA . GLN B 1 99 ? 36.015 3.377 43.238 1.00 29.47 99 GLN B CA 1
ATOM 2910 C C . GLN B 1 99 ? 37.371 4.032 43.048 1.00 24.52 99 GLN B C 1
ATOM 2911 O O . GLN B 1 99 ? 37.825 4.184 41.917 1.00 26.72 99 GLN B O 1
ATOM 2917 N N . PRO B 1 100 ? 38.015 4.430 44.158 1.00 25.15 100 PRO B N 1
ATOM 2918 C CA . PRO B 1 100 ? 39.356 5.019 44.106 1.00 26.34 100 PRO B CA 1
ATOM 2919 C C . PRO B 1 100 ? 40.287 4.081 43.353 1.00 25.33 100 PRO B C 1
ATOM 2920 O O . PRO B 1 100 ? 40.444 2.918 43.736 1.00 30.03 100 PRO B O 1
ATOM 2924 N N . SER B 1 101 ? 40.890 4.595 42.291 1.00 25.54 101 SER B N 1
ATOM 2925 C CA . SER B 1 101 ? 41.645 3.757 41.374 1.00 26.61 101 SER B CA 1
ATOM 2926 C C . SER B 1 101 ? 42.494 4.626 40.471 1.00 19.41 101 SER B C 1
ATOM 2927 O O . SER B 1 101 ? 42.323 5.842 40.428 1.00 24.12 101 SER B O 1
ATOM 2930 N N . ILE B 1 102 ? 43.410 3.996 39.740 1.00 26.50 102 ILE B N 1
ATOM 2931 C CA . ILE B 1 102 ? 44.290 4.722 38.836 1.00 28.31 102 ILE B CA 1
ATOM 2932 C C . ILE B 1 102 ? 44.159 4.155 37.429 1.00 21.73 102 ILE B C 1
ATOM 2933 O O . ILE B 1 102 ? 44.146 2.941 37.259 1.00 25.33 102 ILE B O 1
ATOM 2938 N N . HIS B 1 103 ? 44.049 5.026 36.428 1.00 24.61 103 HIS B N 1
ATOM 2939 C CA . HIS B 1 103 ? 44.044 4.550 35.047 1.00 26.07 103 HIS B CA 1
ATOM 2940 C C . HIS B 1 103 ? 45.389 3.913 34.735 1.00 27.58 103 HIS B C 1
ATOM 2941 O O . HIS B 1 103 ? 46.422 4.398 35.181 1.00 26.56 103 HIS B O 1
ATOM 2948 N N . PRO B 1 104 ? 45.383 2.814 33.971 1.00 25.70 104 PRO B N 1
ATOM 2949 C CA . PRO B 1 104 ? 46.643 2.175 33.592 1.00 24.75 104 PRO B CA 1
ATOM 2950 C C . PRO B 1 104 ? 47.711 3.159 33.106 1.00 23.52 104 PRO B C 1
ATOM 2951 O O . PRO B 1 104 ? 48.899 2.917 33.347 1.00 30.54 104 PRO B O 1
ATOM 2955 N N . GLU B 1 105 ? 47.305 4.232 32.434 1.00 25.58 105 GLU B N 1
ATOM 2956 C CA . GLU B 1 105 ? 48.255 5.165 31.833 1.00 27.86 105 GLU B CA 1
ATOM 2957 C C . GLU B 1 105 ? 48.645 6.303 32.770 1.00 30.35 105 GLU B C 1
ATOM 2958 O O . GLU B 1 105 ? 49.547 7.076 32.463 1.00 23.71 105 GLU B O 1
ATOM 2964 N N . ALA B 1 106 ? 47.955 6.423 33.896 1.00 28.22 106 ALA B N 1
ATOM 2965 C CA . ALA B 1 106 ? 48.080 7.627 34.719 1.00 33.90 106 ALA B CA 1
ATOM 2966 C C . ALA B 1 106 ? 49.023 7.430 35.893 1.00 31.86 106 ALA B C 1
ATOM 2967 O O . ALA B 1 106 ? 49.290 6.306 36.299 1.00 31.60 106 ALA B O 1
ATOM 2969 N N . GLY B 1 107 ? 49.508 8.540 36.445 1.00 39.19 107 GLY B N 1
ATOM 2970 C CA . GLY B 1 107 ? 50.438 8.487 37.557 1.00 43.71 107 GLY B CA 1
ATOM 2971 C C . GLY B 1 107 ? 49.809 8.540 38.941 1.00 47.00 107 GLY B C 1
ATOM 2972 O O . GLY B 1 107 ? 50.492 8.336 39.939 1.00 42.39 107 GLY B O 1
ATOM 2973 N N . CYS B 1 108 ? 48.511 8.816 39.010 1.00 48.10 108 CYS B N 1
ATOM 2974 C CA . CYS B 1 108 ? 47.835 8.948 40.300 1.00 49.36 108 CYS B CA 1
ATOM 2975 C C . CYS B 1 108 ? 46.325 8.872 40.122 1.00 32.82 108 CYS B C 1
ATOM 2976 O O . CYS B 1 108 ? 45.834 8.999 39.007 1.00 30.95 108 CYS B O 1
ATOM 2979 N N . PRO B 1 109 ? 45.582 8.664 41.219 1.00 35.03 109 PRO B N 1
ATOM 2980 C CA . PRO B 1 109 ? 44.128 8.757 41.066 1.00 30.27 109 PRO B CA 1
ATOM 2981 C C . PRO B 1 109 ? 43.761 10.153 40.590 1.00 30.83 109 PRO B C 1
ATOM 2982 O O . PRO B 1 109 ? 44.406 11.137 40.976 1.00 30.52 109 PRO B O 1
ATOM 2986 N N . ARG B 1 110 ? 42.765 10.234 39.715 1.00 23.64 110 ARG B N 1
ATOM 2987 C CA . ARG B 1 110 ? 42.236 11.512 39.263 1.00 23.54 110 ARG B CA 1
ATOM 2988 C C . ARG B 1 110 ? 40.727 11.380 39.271 1.00 19.88 110 ARG B C 1
ATOM 2989 O O . ARG B 1 110 ? 40.192 10.305 38.961 1.00 22.12 110 ARG B O 1
ATOM 2997 N N . ILE B 1 111 ? 40.040 12.459 39.626 1.00 19.90 111 ILE B N 1
ATOM 2998 C CA . ILE B 1 111 ? 38.589 12.433 39.600 1.00 18.10 111 ILE B CA 1
ATOM 2999 C C . ILE B 1 111 ? 38.046 13.509 38.683 1.00 18.70 111 ILE B C 1
ATOM 3000 O O . ILE B 1 111 ? 38.754 14.461 38.316 1.00 19.24 111 ILE B O 1
ATOM 3005 N N . ALA B 1 112 ? 36.781 13.354 38.315 1.00 17.18 112 ALA B N 1
ATOM 3006 C CA . ALA B 1 112 ? 36.006 14.462 37.782 1.00 19.29 112 ALA B CA 1
ATOM 3007 C C . ALA B 1 112 ? 34.864 14.726 38.746 1.00 19.08 112 ALA B C 1
ATOM 3008 O O . ALA B 1 112 ? 34.282 13.797 39.299 1.00 17.83 112 ALA B O 1
ATOM 3010 N N . LEU B 1 113 ? 34.551 16.002 38.938 1.00 17.67 113 LEU B N 1
ATOM 3011 C CA . LEU B 1 113 ? 33.473 16.426 39.819 1.00 16.84 113 LEU B CA 1
ATOM 3012 C C . LEU B 1 113 ? 32.464 17.140 38.932 1.00 16.78 113 LEU B C 1
ATOM 3013 O O . LEU B 1 113 ? 32.836 18.016 38.142 1.00 16.62 113 LEU B O 1
ATOM 3018 N N . TRP B 1 114 ? 31.191 16.772 39.039 1.00 16.49 114 TRP B N 1
ATOM 3019 C CA . TRP B 1 114 ? 30.173 17.401 38.197 1.00 16.34 114 TRP B CA 1
ATOM 3020 C C . TRP B 1 114 ? 28.969 17.857 39.014 1.00 18.52 114 TRP B C 1
ATOM 3021 O O . TRP B 1 114 ? 28.729 17.376 40.121 1.00 19.94 114 TRP B O 1
ATOM 3032 N N . GLY B 1 115 ? 28.219 18.798 38.464 1.00 17.79 115 GLY B N 1
ATOM 3033 C CA . GLY B 1 115 ? 26.974 19.220 39.082 1.00 17.66 115 GLY B CA 1
ATOM 3034 C C . GLY B 1 115 ? 25.948 19.530 38.017 1.00 21.34 115 GLY B C 1
ATOM 3035 O O . GLY B 1 115 ? 26.285 20.024 36.938 1.00 19.83 115 GLY B O 1
ATOM 3036 N N . LEU B 1 116 ? 24.694 19.206 38.311 1.00 20.41 116 LEU B N 1
ATOM 3037 C CA . LEU B 1 116 ? 23.578 19.620 37.473 1.00 21.01 116 LEU B CA 1
ATOM 3038 C C . LEU B 1 116 ? 22.963 20.822 38.163 1.00 19.35 116 LEU B C 1
ATOM 3039 O O . LEU B 1 116 ? 22.605 20.752 39.339 1.00 19.58 116 LEU B O 1
ATOM 3044 N N . PHE B 1 117 ? 22.878 21.933 37.440 1.00 18.68 117 PHE B N 1
ATOM 3045 C CA . PHE B 1 117 ? 22.469 23.205 38.028 1.00 20.30 117 PHE B CA 1
ATOM 3046 C C . PHE B 1 117 ? 21.276 23.775 37.277 1.00 22.22 117 PHE B C 1
ATOM 3047 O O . PHE B 1 117 ? 20.971 23.350 36.163 1.00 24.70 117 PHE B O 1
ATOM 3055 N N . LYS B 1 118 ? 20.605 24.738 37.892 1.00 19.14 118 LYS B N 1
ATOM 3056 C CA . LYS B 1 118 ? 19.612 25.538 37.185 1.00 21.87 118 LYS B CA 1
ATOM 3057 C C . LYS B 1 118 ? 19.811 26.990 37.554 1.00 19.56 118 LYS B C 1
ATOM 3058 O O . LYS B 1 118 ? 19.965 27.307 38.734 1.00 22.40 118 LYS B O 1
ATOM 3064 N N . GLU B 1 119 ? 19.782 27.879 36.564 1.00 19.49 119 GLU B N 1
ATOM 3065 C CA . GLU B 1 119 ? 19.797 29.299 36.871 1.00 18.85 119 GLU B CA 1
ATOM 3066 C C . GLU B 1 119 ? 18.482 29.674 37.532 1.00 23.72 119 GLU B C 1
ATOM 3067 O O . GLU B 1 119 ? 17.434 29.122 37.216 1.00 24.53 119 GLU B O 1
ATOM 3073 N N . THR B 1 120 ? 18.536 30.634 38.441 1.00 19.99 120 THR B N 1
ATOM 3074 C CA . THR B 1 120 ? 17.332 31.059 39.143 1.00 21.26 120 THR B CA 1
ATOM 3075 C C . THR B 1 120 ? 16.176 31.413 38.202 1.00 31.80 120 THR B C 1
ATOM 3076 O O . THR B 1 120 ? 15.022 31.055 38.456 1.00 35.42 120 THR B O 1
ATOM 3080 N N . THR B 1 121 ? 16.490 32.110 37.116 1.00 33.64 121 THR B N 1
ATOM 3081 C CA . THR B 1 121 ? 15.468 32.568 36.178 1.00 47.70 121 THR B CA 1
ATOM 3082 C C . THR B 1 121 ? 15.023 31.493 35.184 1.00 50.47 121 THR B C 1
ATOM 3083 O O . THR B 1 121 ? 13.863 31.459 34.778 1.00 57.45 121 THR B O 1
ATOM 3087 N N . GLN B 1 122 ? 15.945 30.618 34.799 1.00 40.80 122 GLN B N 1
ATOM 3088 C CA . GLN B 1 122 ? 15.674 29.634 33.754 1.00 42.80 122 GLN B CA 1
ATOM 3089 C C . GLN B 1 122 ? 14.973 28.389 34.298 1.00 42.55 122 GLN B C 1
ATOM 3090 O O . GLN B 1 122 ? 15.023 28.107 35.494 1.00 44.70 122 GLN B O 1
ATOM 3096 N N . ASN B 1 123 ? 14.324 27.641 33.411 1.00 47.86 123 ASN B N 1
ATOM 3097 C CA . ASN B 1 123 ? 13.598 26.439 33.817 1.00 52.68 123 ASN B CA 1
ATOM 3098 C C . ASN B 1 123 ? 14.368 25.135 33.585 1.00 49.89 123 ASN B C 1
ATOM 3099 O O . ASN B 1 123 ? 14.164 24.148 34.294 1.00 50.99 123 ASN B O 1
ATOM 3104 N N . THR B 1 124 ? 15.256 25.136 32.598 1.00 46.86 124 THR B N 1
ATOM 3105 C CA . THR B 1 124 ? 15.984 23.926 32.226 1.00 40.06 124 THR B CA 1
ATOM 3106 C C . THR B 1 124 ? 17.368 23.862 32.868 1.00 32.24 124 THR B C 1
ATOM 3107 O O . THR B 1 124 ? 18.044 24.880 33.003 1.00 38.11 124 THR B O 1
ATOM 3111 N N . PRO B 1 125 ? 17.786 22.653 33.261 1.00 30.55 125 PRO B N 1
ATOM 3112 C CA . PRO B 1 125 ? 19.053 22.378 33.948 1.00 29.63 125 PRO B CA 1
ATOM 3113 C C . PRO B 1 125 ? 20.226 22.447 32.988 1.00 28.86 125 PRO B C 1
ATOM 3114 O O . PRO B 1 125 ? 20.033 22.300 31.779 1.00 26.75 125 PRO B O 1
ATOM 3118 N N . PHE B 1 126 ? 21.424 22.668 33.523 1.00 22.98 126 PHE B N 1
ATOM 3119 C CA . PHE B 1 126 ? 22.642 22.503 32.742 1.00 22.51 126 PHE B CA 1
ATOM 3120 C C . PHE B 1 126 ? 23.688 21.732 33.528 1.00 20.45 126 PHE B C 1
ATOM 3121 O O . PHE B 1 126 ? 23.651 21.675 34.760 1.00 21.14 126 PHE B O 1
ATOM 3129 N N . LEU B 1 127 ? 24.619 21.129 32.800 1.00 19.08 127 LEU B N 1
ATOM 3130 C CA . LEU B 1 127 ? 25.649 20.304 33.411 1.00 17.81 127 LEU B CA 1
ATOM 3131 C C . LEU B 1 127 ? 26.969 21.057 33.480 1.00 20.16 127 LEU B C 1
ATOM 3132 O O . LEU B 1 127 ? 27.376 21.681 32.504 1.00 19.79 127 LEU B O 1
ATOM 3137 N N . VAL B 1 128 ? 27.633 20.990 34.633 1.00 15.46 128 VAL B N 1
ATOM 3138 C CA . VAL B 1 128 ? 28.990 21.526 34.790 1.00 15.47 128 VAL B CA 1
ATOM 3139 C C . VAL B 1 128 ? 29.935 20.375 35.120 1.00 17.34 128 VAL B C 1
ATOM 3140 O O . VAL B 1 128 ? 29.678 19.611 36.048 1.00 19.08 128 VAL B O 1
ATOM 3144 N N . ILE B 1 129 ? 31.023 20.249 34.360 1.00 15.75 129 ILE B N 1
ATOM 3145 C CA . ILE B 1 129 ? 32.018 19.209 34.602 1.00 13.39 129 ILE B CA 1
ATOM 3146 C C . ILE B 1 129 ? 33.360 19.873 34.883 1.00 16.43 129 ILE B C 1
ATOM 3147 O O . ILE B 1 129 ? 33.882 20.585 34.042 1.00 17.38 129 ILE B O 1
ATOM 3152 N N . ASN B 1 130 ? 33.899 19.624 36.070 1.00 15.52 130 ASN B N 1
ATOM 3153 C CA . ASN B 1 130 ? 35.191 20.155 36.497 1.00 16.01 130 ASN B CA 1
ATOM 3154 C C . ASN B 1 130 ? 36.297 19.179 36.103 1.00 15.87 130 ASN B C 1
ATOM 3155 O O . ASN B 1 130 ? 36.365 18.056 36.613 1.00 16.01 130 ASN B O 1
ATOM 3160 N N . VAL B 1 131 ? 37.142 19.632 35.179 1.00 15.33 131 VAL B N 1
ATOM 3161 C CA . VAL B 1 131 ? 38.212 18.848 34.577 1.00 16.30 131 VAL B CA 1
ATOM 3162 C C . VAL B 1 131 ? 39.573 19.106 35.219 1.00 15.36 131 VAL B C 1
ATOM 3163 O O . VAL B 1 131 ? 39.986 20.259 35.359 1.00 16.44 131 VAL B O 1
ATOM 3167 N N . HIS B 1 132 ? 40.287 18.044 35.590 1.00 16.12 132 HIS B N 1
ATOM 3168 C CA . HIS B 1 132 ? 41.718 18.185 35.848 1.00 14.96 132 HIS B CA 1
ATOM 3169 C C . HIS B 1 132 ? 42.444 16.944 35.390 1.00 16.17 132 HIS B C 1
ATOM 3170 O O . HIS B 1 132 ? 42.505 15.939 36.104 1.00 17.97 132 HIS B O 1
ATOM 3177 N N . LEU B 1 133 ? 42.983 17.017 34.186 1.00 14.26 133 LEU B N 1
ATOM 3178 C CA . LEU B 1 133 ? 43.547 15.822 33.563 1.00 17.42 133 LEU B CA 1
ATOM 3179 C C . LEU B 1 133 ? 44.983 15.622 34.009 1.00 16.86 133 LEU B C 1
ATOM 3180 O O . LEU B 1 133 ? 45.619 16.548 34.482 1.00 18.96 133 LEU B O 1
ATOM 3185 N N . ASP B 1 134 ? 45.480 14.398 33.844 1.00 18.25 134 ASP B N 1
ATOM 3186 C CA . ASP B 1 134 ? 46.805 14.013 34.310 1.00 21.71 134 ASP B CA 1
ATOM 3187 C C . ASP B 1 134 ? 47.895 14.780 33.575 1.00 22.45 134 ASP B C 1
ATOM 3188 O O . ASP B 1 134 ? 47.767 15.067 32.382 1.00 22.96 134 ASP B O 1
ATOM 3193 N N . HIS B 1 135 ? 48.973 15.120 34.273 1.00 22.85 135 HIS B N 1
ATOM 3194 C CA . HIS B 1 135 ? 50.065 15.850 33.634 1.00 23.57 135 HIS B CA 1
ATOM 3195 C C . HIS B 1 135 ? 51.087 14.910 32.997 1.00 21.03 135 HIS B C 1
ATOM 3196 O O . HIS B 1 135 ? 51.903 15.330 32.190 1.00 22.23 135 HIS B O 1
ATOM 3203 N N . ILE B 1 136 ? 51.025 13.635 33.356 1.00 26.18 136 ILE B N 1
ATOM 3204 C CA . ILE B 1 136 ? 52.060 12.672 32.983 1.00 28.31 136 ILE B CA 1
ATOM 3205 C C . ILE B 1 136 ? 52.276 12.500 31.468 1.00 27.79 136 ILE B C 1
ATOM 3206 O O . ILE B 1 136 ? 53.415 12.464 31.000 1.00 27.21 136 ILE B O 1
ATOM 3211 N N . SER B 1 137 ? 51.198 12.405 30.696 1.00 21.69 137 SER B N 1
ATOM 3212 C CA . SER B 1 137 ? 51.339 12.187 29.259 1.00 21.95 137 SER B CA 1
ATOM 3213 C C . SER B 1 137 ? 50.090 12.564 28.485 1.00 18.89 137 SER B C 1
ATOM 3214 O O . SER B 1 137 ? 48.992 12.619 29.044 1.00 21.24 137 SER B O 1
ATOM 3217 N N . ALA B 1 138 ? 50.260 12.813 27.194 1.00 21.67 138 ALA B N 1
ATOM 3218 C CA . ALA B 1 138 ? 49.128 13.069 26.313 1.00 21.00 138 ALA B CA 1
ATOM 3219 C C . ALA B 1 138 ? 48.200 11.859 26.261 1.00 21.94 138 ALA B C 1
ATOM 3220 O O . ALA B 1 138 ? 46.986 12.006 26.212 1.00 21.52 138 ALA B O 1
ATOM 3222 N N . HIS B 1 139 ? 48.768 10.657 26.266 1.00 21.30 139 HIS B N 1
ATOM 3223 C CA . HIS B 1 139 ? 47.937 9.456 26.282 1.00 22.35 139 HIS B CA 1
ATOM 3224 C C . HIS B 1 139 ? 47.063 9.371 27.537 1.00 21.63 139 HIS B C 1
ATOM 3225 O O . HIS B 1 139 ? 45.898 8.986 27.459 1.00 26.19 139 HIS B O 1
ATOM 3232 N N . ALA B 1 140 ? 47.630 9.715 28.691 1.00 19.79 140 ALA B N 1
ATOM 3233 C CA . ALA B 1 140 ? 46.875 9.709 29.939 1.00 21.21 140 ALA B CA 1
ATOM 3234 C C . ALA B 1 140 ? 45.732 10.711 29.894 1.00 22.75 140 ALA B C 1
ATOM 3235 O O . ALA B 1 140 ? 44.654 10.456 30.432 1.00 22.39 140 ALA B O 1
ATOM 3237 N N . ARG B 1 141 ? 45.975 11.862 29.276 1.00 18.97 141 ARG B N 1
ATOM 3238 C CA . ARG B 1 141 ? 44.933 12.874 29.164 1.00 16.79 141 ARG B CA 1
ATOM 3239 C C . ARG B 1 141 ? 43.796 12.424 28.264 1.00 20.56 141 ARG B C 1
ATOM 3240 O O . ARG B 1 141 ? 42.625 12.580 28.605 1.00 19.26 141 ARG B O 1
ATOM 3248 N N . LEU B 1 142 ? 44.138 11.867 27.107 1.00 20.41 142 LEU B N 1
ATOM 3249 C CA . LEU B 1 142 ? 43.125 11.325 26.217 1.00 22.00 142 LEU B CA 1
ATOM 3250 C C . LEU B 1 142 ? 42.324 10.258 26.952 1.00 22.46 142 LEU B C 1
ATOM 3251 O O . LEU B 1 142 ? 41.099 10.252 26.904 1.00 22.53 142 LEU B O 1
ATOM 3256 N N . ALA B 1 143 ? 43.018 9.369 27.653 1.00 20.23 143 ALA B N 1
ATOM 3257 C CA . ALA B 1 143 ? 42.343 8.287 28.362 1.00 22.88 143 ALA B CA 1
ATOM 3258 C C . ALA B 1 143 ? 41.406 8.810 29.451 1.00 23.72 143 ALA B C 1
ATOM 3259 O O . ALA B 1 143 ? 40.280 8.323 29.601 1.00 21.66 143 ALA B O 1
ATOM 3261 N N . GLY B 1 144 ? 41.872 9.801 30.209 1.00 20.91 144 GLY B N 1
ATOM 3262 C CA . GLY B 1 144 ? 41.072 10.392 31.267 1.00 19.24 144 GLY B CA 1
ATOM 3263 C C . GLY B 1 144 ? 39.811 11.068 30.750 1.00 19.80 144 GLY B C 1
ATOM 3264 O O . GLY B 1 144 ? 38.731 10.908 31.315 1.00 18.94 144 GLY B O 1
ATOM 3273 N N . THR B 1 146 ? 38.353 10.371 27.950 1.00 18.88 146 THR B N 1
ATOM 3274 C CA . THR B 1 146 ? 37.495 9.335 27.389 1.00 21.16 146 THR B CA 1
ATOM 3275 C C . THR B 1 146 ? 36.555 8.819 28.476 1.00 20.45 146 THR B C 1
ATOM 3276 O O . THR B 1 146 ? 35.361 8.631 28.237 1.00 21.73 146 THR B O 1
ATOM 3280 N N . VAL B 1 147 ? 37.092 8.605 29.675 1.00 21.67 147 VAL B N 1
ATOM 3281 C CA . VAL B 1 147 ? 36.265 8.189 30.811 1.00 23.61 147 VAL B CA 1
ATOM 3282 C C . VAL B 1 147 ? 35.192 9.230 31.146 1.00 23.84 147 VAL B C 1
ATOM 3283 O O . VAL B 1 147 ? 34.034 8.880 31.343 1.00 21.20 147 VAL B O 1
ATOM 3287 N N . ILE B 1 148 ? 35.562 10.510 31.195 1.00 19.45 148 ILE B N 1
ATOM 3288 C CA . ILE B 1 148 ? 34.570 11.553 31.447 1.00 15.70 148 ILE B CA 1
ATOM 3289 C C . ILE B 1 148 ? 33.443 11.487 30.419 1.00 19.53 148 ILE B C 1
ATOM 3290 O O . ILE B 1 148 ? 32.268 11.475 30.772 1.00 21.26 148 ILE B O 1
ATOM 3295 N N . LEU B 1 149 ? 33.806 11.455 29.142 1.00 20.03 149 LEU B N 1
ATOM 3296 C CA . LEU B 1 149 ? 32.805 11.531 28.083 1.00 20.05 149 LEU B CA 1
ATOM 3297 C C . LEU B 1 149 ? 31.922 10.294 28.042 1.00 23.08 149 LEU B C 1
ATOM 3298 O O . LEU B 1 149 ? 30.764 10.365 27.632 1.00 22.82 149 LEU B O 1
ATOM 3303 N N . GLU B 1 150 ? 32.471 9.159 28.457 1.00 22.31 150 GLU B N 1
ATOM 3304 C CA . GLU B 1 150 ? 31.701 7.925 28.501 1.00 24.71 150 GLU B CA 1
ATOM 3305 C C . GLU B 1 150 ? 30.812 7.892 29.738 1.00 27.06 150 GLU B C 1
ATOM 3306 O O . GLU B 1 150 ? 29.620 7.582 29.663 1.00 24.61 150 GLU B O 1
ATOM 3312 N N . GLU B 1 151 ? 31.409 8.201 30.883 1.00 22.66 151 GLU B N 1
ATOM 3313 C CA . GLU B 1 151 ? 30.711 8.101 32.149 1.00 22.37 151 GLU B CA 1
ATOM 3314 C C . GLU B 1 151 ? 29.530 9.076 32.193 1.00 23.66 151 GLU B C 1
ATOM 3315 O O . GLU B 1 151 ? 28.473 8.755 32.741 1.00 26.90 151 GLU B O 1
ATOM 3321 N N . LEU B 1 152 ? 29.705 10.255 31.598 1.00 20.24 152 LEU B N 1
ATOM 3322 C CA . LEU B 1 152 ? 28.646 11.261 31.590 1.00 20.39 152 LEU B CA 1
ATOM 3323 C C . LEU B 1 152 ? 27.958 11.395 30.235 1.00 22.17 152 LEU B C 1
ATOM 3324 O O . LEU B 1 152 ? 27.280 12.389 29.980 1.00 24.47 152 LEU B O 1
ATOM 3329 N N . HIS B 1 153 ? 28.114 10.393 29.374 1.00 24.23 153 HIS B N 1
ATOM 3330 C CA . HIS B 1 153 ? 27.604 10.481 28.009 1.00 26.12 153 HIS B CA 1
ATOM 3331 C C . HIS B 1 153 ? 26.127 10.876 27.965 1.00 24.64 153 HIS B C 1
ATOM 3332 O O . HIS B 1 153 ? 25.742 11.765 27.208 1.00 24.20 153 HIS B O 1
ATOM 3339 N N . ASP B 1 154 ? 25.308 10.210 28.778 1.00 23.48 154 ASP B N 1
ATOM 3340 C CA . ASP B 1 154 ? 23.873 10.481 28.809 1.00 28.58 154 ASP B CA 1
ATOM 3341 C C . ASP B 1 154 ? 23.536 11.919 29.232 1.00 27.91 154 ASP B C 1
ATOM 3342 O O . ASP B 1 154 ? 22.674 12.563 28.625 1.00 26.44 154 ASP B O 1
ATOM 3347 N N . LYS B 1 155 ? 24.198 12.411 30.277 1.00 23.80 155 LYS B N 1
ATOM 3348 C CA . LYS B 1 155 ? 23.951 13.766 30.768 1.00 24.70 155 LYS B CA 1
ATOM 3349 C C . LYS B 1 155 ? 24.387 14.826 29.766 1.00 23.44 155 LYS B C 1
ATOM 3350 O O . LYS B 1 155 ? 23.687 15.816 29.542 1.00 24.25 155 LYS B O 1
ATOM 3356 N N . ILE B 1 156 ? 25.565 14.629 29.184 1.00 20.41 156 ILE B N 1
ATOM 3357 C CA . ILE B 1 156 ? 26.088 15.553 28.184 1.00 19.67 156 ILE B CA 1
ATOM 3358 C C . ILE B 1 156 ? 25.148 15.642 26.976 1.00 20.82 156 ILE B C 1
ATOM 3359 O O . ILE B 1 156 ? 24.897 16.721 26.450 1.00 24.32 156 ILE B O 1
ATOM 3364 N N . ALA B 1 157 ? 24.603 14.509 26.559 1.00 22.06 157 ALA B N 1
ATOM 3365 C CA . ALA B 1 157 ? 23.696 14.478 25.418 1.00 25.16 157 ALA B CA 1
ATOM 3366 C C . ALA B 1 157 ? 22.401 15.226 25.726 1.00 28.61 157 ALA B C 1
ATOM 3367 O O . ALA B 1 157 ? 21.818 15.871 24.856 1.00 33.57 157 ALA B O 1
ATOM 3369 N N . GLN B 1 158 ? 21.960 15.137 26.971 1.00 23.25 158 GLN B N 1
ATOM 3370 C CA . GLN B 1 158 ? 20.658 15.663 27.374 1.00 26.72 158 GLN B CA 1
ATOM 3371 C C . GLN B 1 158 ? 20.667 17.169 27.681 1.00 27.10 158 GLN B C 1
ATOM 3372 O O . GLN B 1 158 ? 19.680 17.871 27.432 1.00 26.37 158 GLN B O 1
ATOM 3378 N N . TYR B 1 159 ? 21.777 17.665 28.221 1.00 22.35 159 TYR B N 1
ATOM 3379 C CA . TYR B 1 159 ? 21.831 19.031 28.747 1.00 23.34 159 TYR B CA 1
ATOM 3380 C C . TYR B 1 159 ? 22.895 19.932 28.102 1.00 21.75 159 TYR B C 1
ATOM 3381 O O . TYR B 1 159 ? 23.961 19.457 27.715 1.00 24.20 159 TYR B O 1
ATOM 3390 N N . PRO B 1 160 ? 22.625 21.247 28.034 1.00 22.55 160 PRO B N 1
ATOM 3391 C CA . PRO B 1 160 ? 23.720 22.174 27.730 1.00 19.01 160 PRO B CA 1
ATOM 3392 C C . PRO B 1 160 ? 24.803 21.925 28.767 1.00 23.78 160 PRO B C 1
ATOM 3393 O O . PRO B 1 160 ? 24.475 21.764 29.938 1.00 20.72 160 PRO B O 1
ATOM 3397 N N . THR B 1 161 ? 26.063 21.876 28.349 1.00 18.98 161 THR B N 1
ATOM 3398 C CA . THR B 1 161 ? 27.132 21.443 29.237 1.00 16.34 161 THR B CA 1
ATOM 3399 C C . THR B 1 161 ? 28.313 22.398 29.191 1.00 17.93 161 THR B C 1
ATOM 3400 O O . THR B 1 161 ? 28.667 22.905 28.127 1.00 20.39 161 THR B O 1
ATOM 3404 N N . LEU B 1 162 ? 28.898 22.650 30.360 1.00 15.22 162 LEU B N 1
ATOM 3405 C CA . LEU B 1 162 ? 30.108 23.452 30.491 1.00 13.20 162 LEU B CA 1
ATOM 3406 C C . LEU B 1 162 ? 31.192 22.511 30.980 1.00 15.21 162 LEU B C 1
ATOM 3407 O O . LEU B 1 162 ? 31.119 21.984 32.094 1.00 17.47 162 LEU B O 1
ATOM 3412 N N . LEU B 1 163 ? 32.180 22.279 30.123 1.00 15.03 163 LEU B N 1
ATOM 3413 C CA . LEU B 1 163 ? 33.290 21.388 30.425 1.00 13.55 163 LEU B CA 1
ATOM 3414 C C . LEU B 1 163 ? 34.483 22.291 30.681 1.00 18.22 163 LEU B C 1
ATOM 3415 O O . LEU B 1 163 ? 35.029 22.871 29.741 1.00 16.79 163 LEU B O 1
ATOM 3428 N N . GLY B 1 165 ? 38.117 23.421 32.965 1.00 15.68 165 GLY B N 1
ATOM 3429 C CA . GLY B 1 165 ? 39.179 23.126 33.903 1.00 14.85 165 GLY B CA 1
ATOM 3430 C C . GLY B 1 165 ? 40.550 23.065 33.281 1.00 16.46 165 GLY B C 1
ATOM 3431 O O . GLY B 1 165 ? 40.807 23.629 32.222 1.00 15.39 165 GLY B O 1
ATOM 3432 N N . ASP B 1 166 ? 41.428 22.358 33.972 1.00 14.58 166 ASP B N 1
ATOM 3433 C CA . ASP B 1 166 ? 42.826 22.284 33.623 1.00 14.91 166 ASP B CA 1
ATOM 3434 C C . ASP B 1 166 ? 43.054 20.988 32.849 1.00 16.20 166 ASP B C 1
ATOM 3435 O O . ASP B 1 166 ? 43.042 19.886 33.417 1.00 15.68 166 ASP B O 1
ATOM 3440 N N . PHE B 1 167 ? 43.224 21.127 31.539 1.00 14.17 167 PHE B N 1
ATOM 3441 C CA . PHE B 1 167 ? 43.397 19.983 30.653 1.00 15.90 167 PHE B CA 1
ATOM 3442 C C . PHE B 1 167 ? 44.834 19.508 30.640 1.00 17.36 167 PHE B C 1
ATOM 3443 O O . PHE B 1 167 ? 45.116 18.428 30.121 1.00 16.60 167 PHE B O 1
ATOM 3451 N N . ASN B 1 168 ? 45.742 20.315 31.194 1.00 14.90 168 ASN B N 1
ATOM 3452 C CA . ASN B 1 168 ? 47.174 20.005 31.141 1.00 13.77 168 ASN B CA 1
ATOM 3453 C C . ASN B 1 168 ? 47.641 19.753 29.714 1.00 17.20 168 ASN B C 1
ATOM 3454 O O . ASN B 1 168 ? 48.606 19.030 29.495 1.00 17.58 168 ASN B O 1
ATOM 3459 N N . ALA B 1 169 ? 46.978 20.383 28.746 1.00 16.94 169 ALA B N 1
ATOM 3460 C CA . ALA B 1 169 ? 47.260 20.101 27.341 1.00 16.73 169 ALA B CA 1
ATOM 3461 C C . ALA B 1 169 ? 47.133 21.362 26.501 1.00 15.53 169 ALA B C 1
ATOM 3462 O O . ALA B 1 169 ? 46.118 22.048 26.567 1.00 16.78 169 ALA B O 1
ATOM 3464 N N . GLU B 1 170 ? 48.157 21.648 25.698 1.00 20.50 170 GLU B N 1
ATOM 3465 C CA . GLU B 1 170 ? 48.059 22.716 24.708 1.00 19.42 170 GLU B CA 1
ATOM 3466 C C . GLU B 1 170 ? 47.093 22.284 23.601 1.00 21.34 170 GLU B C 1
ATOM 3467 O O . GLU B 1 170 ? 46.755 21.101 23.485 1.00 17.67 170 GLU B O 1
ATOM 3473 N N . SER B 1 171 ? 46.674 23.247 22.782 1.00 19.97 171 SER B N 1
ATOM 3474 C CA . SER B 1 171 ? 45.517 23.089 21.900 1.00 24.97 171 SER B CA 1
ATOM 3475 C C . SER B 1 171 ? 45.643 21.984 20.859 1.00 24.19 171 SER B C 1
ATOM 3476 O O . SER B 1 171 ? 44.634 21.480 20.358 1.00 24.12 171 SER B O 1
ATOM 3479 N N . GLY B 1 172 ? 46.873 21.609 20.525 1.00 20.86 172 GLY B N 1
ATOM 3480 C CA . GLY B 1 172 ? 47.098 20.628 19.477 1.00 23.36 172 GLY B CA 1
ATOM 3481 C C . GLY B 1 172 ? 46.993 19.169 19.893 1.00 23.10 172 GLY B C 1
ATOM 3482 O O . GLY B 1 172 ? 47.039 18.284 19.031 1.00 25.19 172 GLY B O 1
ATOM 3483 N N . GLU B 1 173 ? 46.857 18.898 21.194 1.00 20.10 173 GLU B N 1
ATOM 3484 C CA . GLU B 1 173 ? 46.808 17.505 21.669 1.00 23.07 173 GLU B CA 1
ATOM 3485 C C . GLU B 1 173 ? 45.545 16.771 21.230 1.00 21.40 173 GLU B C 1
ATOM 3486 O O . GLU B 1 173 ? 44.507 17.390 21.007 1.00 21.64 173 GLU B O 1
ATOM 3492 N N . GLU B 1 174 ? 45.646 15.444 21.138 1.00 20.48 174 GLU B N 1
ATOM 3493 C CA . GLU B 1 174 ? 44.525 14.603 20.727 1.00 21.73 174 GLU B CA 1
ATOM 3494 C C . GLU B 1 174 ? 43.296 14.780 21.611 1.00 19.56 174 GLU B C 1
ATOM 3495 O O . GLU B 1 174 ? 42.167 14.731 21.129 1.00 22.73 174 GLU B O 1
ATOM 3501 N N . VAL B 1 175 ? 43.503 15.002 22.904 1.00 18.37 175 VAL B N 1
ATOM 3502 C CA . VAL B 1 175 ? 42.368 15.170 23.805 1.00 21.20 175 VAL B CA 1
ATOM 3503 C C . VAL B 1 175 ? 41.448 16.310 23.349 1.00 20.22 175 VAL B C 1
ATOM 3504 O O . VAL B 1 175 ? 40.231 16.208 23.449 1.00 19.69 175 VAL B O 1
ATOM 3508 N N . HIS B 1 176 ? 42.027 17.392 22.835 1.00 19.42 176 HIS B N 1
ATOM 3509 C CA . HIS B 1 176 ? 41.211 18.491 22.321 1.00 19.23 176 HIS B CA 1
ATOM 3510 C C . HIS B 1 176 ? 40.430 18.101 21.065 1.00 19.48 176 HIS B C 1
ATOM 3511 O O . HIS B 1 176 ? 39.300 18.542 20.860 1.00 19.72 176 HIS B O 1
ATOM 3518 N N . GLN B 1 177 ? 41.030 17.277 20.221 1.00 21.27 177 GLN B N 1
ATOM 3519 C CA . GLN B 1 177 ? 40.323 16.822 19.035 1.00 22.71 177 GLN B CA 1
ATOM 3520 C C . GLN B 1 177 ? 39.096 16.012 19.442 1.00 25.19 177 GLN B C 1
ATOM 3521 O O . GLN B 1 177 ? 38.034 16.116 18.822 1.00 23.26 177 GLN B O 1
ATOM 3527 N N . LEU B 1 178 ? 39.242 15.216 20.497 1.00 20.90 178 LEU B N 1
ATOM 3528 C CA . LEU B 1 178 ? 38.144 14.391 20.971 1.00 23.54 178 LEU B CA 1
ATOM 3529 C C . LEU B 1 178 ? 37.036 15.272 21.537 1.00 24.09 178 LEU B C 1
ATOM 3530 O O . LEU B 1 178 ? 35.855 15.096 21.229 1.00 23.16 178 LEU B O 1
ATOM 3535 N N . VAL B 1 179 ? 37.426 16.217 22.377 1.00 19.53 179 VAL B N 1
ATOM 3536 C CA . VAL B 1 179 ? 36.466 17.113 23.010 1.00 16.56 179 VAL B CA 1
ATOM 3537 C C . VAL B 1 179 ? 35.713 17.930 21.963 1.00 19.50 179 VAL B C 1
ATOM 3538 O O . VAL B 1 179 ? 34.512 18.166 22.089 1.00 19.74 179 VAL B O 1
ATOM 3542 N N . GLN B 1 180 ? 36.418 18.322 20.906 1.00 21.95 180 GLN B N 1
ATOM 3543 C CA . GLN B 1 180 ? 35.842 19.178 19.873 1.00 21.70 180 GLN B CA 1
ATOM 3544 C C . GLN B 1 180 ? 34.815 18.495 18.960 1.00 23.50 180 GLN B C 1
ATOM 3545 O O . GLN B 1 180 ? 34.127 19.165 18.180 1.00 24.88 180 GLN B O 1
ATOM 3551 N N . LYS B 1 181 ? 34.690 17.175 19.075 1.00 21.35 181 LYS B N 1
ATOM 3552 C CA . LYS B 1 181 ? 33.603 16.466 18.413 1.00 23.05 181 LYS B CA 1
ATOM 3553 C C . LYS B 1 181 ? 32.252 16.951 18.938 1.00 27.43 181 LYS B C 1
ATOM 3554 O O . LYS B 1 181 ? 31.267 16.967 18.196 1.00 29.64 181 LYS B O 1
ATOM 3560 N N . LYS B 1 182 ? 32.205 17.352 20.210 1.00 21.33 182 LYS B N 1
ATOM 3561 C CA . LYS B 1 182 ? 30.938 17.735 20.831 1.00 24.43 182 LYS B CA 1
ATOM 3562 C C . LYS B 1 182 ? 30.923 19.145 21.427 1.00 23.41 182 LYS B C 1
ATOM 3563 O O . LYS B 1 182 ? 29.849 19.707 21.642 1.00 29.51 182 LYS B O 1
ATOM 3569 N N . PHE B 1 183 ? 32.098 19.715 21.698 1.00 18.37 183 PHE B N 1
ATOM 3570 C CA . PHE B 1 183 ? 32.174 21.019 22.361 1.00 19.10 183 PHE B CA 1
ATOM 3571 C C . PHE B 1 183 ? 32.918 22.033 21.513 1.00 24.71 183 PHE B C 1
ATOM 3572 O O . PHE B 1 183 ? 33.698 21.666 20.633 1.00 22.43 183 PHE B O 1
ATOM 3580 N N . GLN B 1 184 ? 32.692 23.311 21.804 1.00 22.95 184 GLN B N 1
ATOM 3581 C CA . GLN B 1 184 ? 33.489 24.382 21.217 1.00 17.78 184 GLN B CA 1
ATOM 3582 C C . GLN B 1 184 ? 34.279 25.105 22.298 1.00 19.60 184 GLN B C 1
ATOM 3583 O O . GLN B 1 184 ? 33.790 25.299 23.412 1.00 18.68 184 GLN B O 1
ATOM 3589 N N . ASP B 1 185 ? 35.508 25.494 21.972 1.00 18.97 185 ASP B N 1
ATOM 3590 C CA . ASP B 1 185 ? 36.326 26.302 22.865 1.00 19.29 185 ASP B CA 1
ATOM 3591 C C . ASP B 1 185 ? 35.783 27.723 22.907 1.00 17.97 185 ASP B C 1
ATOM 3592 O O . ASP B 1 185 ? 35.837 28.445 21.911 1.00 18.98 185 ASP B O 1
ATOM 3597 N N . SER B 1 186 ? 35.261 28.122 24.064 1.00 15.92 186 SER B N 1
ATOM 3598 C CA . SER B 1 186 ? 34.602 29.423 24.206 1.00 18.59 186 SER B CA 1
ATOM 3599 C C . SER B 1 186 ? 35.464 30.635 23.829 1.00 17.62 186 SER B C 1
ATOM 3600 O O . SER B 1 186 ? 34.936 31.651 23.374 1.00 19.79 186 SER B O 1
ATOM 3603 N N . LYS B 1 187 ? 36.776 30.546 24.023 1.00 17.17 187 LYS B N 1
ATOM 3604 C CA . LYS B 1 187 ? 37.616 31.726 23.814 1.00 21.57 187 LYS B CA 1
ATOM 3605 C C . LYS B 1 187 ? 37.788 32.098 22.348 1.00 22.99 187 LYS B C 1
ATOM 3606 O O . LYS B 1 187 ? 38.311 33.170 22.051 1.00 23.51 187 LYS B O 1
ATOM 3612 N N . ASN B 1 188 ? 37.346 31.223 21.444 1.00 20.62 188 ASN B N 1
ATOM 3613 C CA . ASN B 1 188 ? 37.392 31.514 20.014 1.00 21.90 188 ASN B CA 1
ATOM 3614 C C . ASN B 1 188 ? 36.036 31.935 19.454 1.00 27.45 188 ASN B C 1
A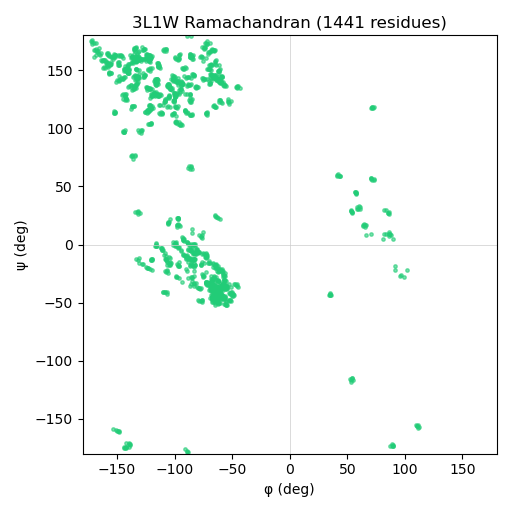TOM 3615 O O . ASN B 1 188 ? 35.907 32.183 18.252 1.00 28.89 188 ASN B O 1
ATOM 3620 N N . LEU B 1 189 ? 35.034 32.015 20.324 1.00 25.17 189 LEU B N 1
ATOM 3621 C CA . LEU B 1 189 ? 33.659 32.260 19.891 1.00 22.38 189 LEU B CA 1
ATOM 3622 C C . LEU B 1 189 ? 33.226 33.710 20.012 1.00 26.43 189 LEU B C 1
ATOM 3623 O O . LEU B 1 189 ? 32.224 34.121 19.419 1.00 30.16 189 LEU B O 1
ATOM 3628 N N . ALA B 1 190 ? 33.969 34.484 20.785 1.00 22.74 190 ALA B N 1
ATOM 3629 C CA . ALA B 1 190 ? 33.626 35.880 20.984 1.00 23.32 190 ALA B CA 1
ATOM 3630 C C . ALA B 1 190 ? 34.903 36.670 21.216 1.00 25.78 190 ALA B C 1
ATOM 3631 O O . ALA B 1 190 ? 35.986 36.220 20.846 1.00 35.06 190 ALA B O 1
ATOM 3633 N N . THR B 1 191 ? 34.775 37.852 21.803 1.00 25.46 191 THR B N 1
ATOM 3634 C CA A THR B 1 191 ? 35.941 38.654 22.133 0.50 23.18 191 THR B CA 1
ATOM 3635 C CA B THR B 1 191 ? 35.933 38.666 22.148 0.50 24.23 191 THR B CA 1
ATOM 3636 C C . THR B 1 191 ? 36.608 38.094 23.388 1.00 23.33 191 THR B C 1
ATOM 3637 O O . THR B 1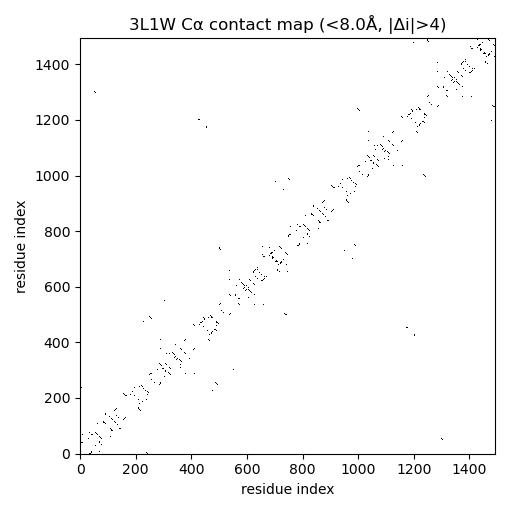 191 ? 35.931 37.737 24.349 1.00 21.29 191 THR B O 1
ATOM 3644 N N . HIS B 1 192 ? 37.937 37.993 23.352 1.00 24.39 192 HIS B N 1
ATOM 3645 C CA . HIS B 1 192 ? 38.711 37.517 24.498 1.00 21.31 192 HIS B CA 1
ATOM 3646 C C . HIS B 1 192 ? 39.568 38.633 25.096 1.00 25.02 192 HIS B C 1
ATOM 3647 O O . HIS B 1 192 ? 40.316 39.293 24.379 1.00 23.01 192 HIS B O 1
ATOM 3654 N N . TYR B 1 193 ? 39.459 38.831 26.408 1.00 19.56 193 TYR B N 1
ATOM 3655 C CA . TYR B 1 193 ? 40.216 39.877 27.099 1.00 15.77 193 TYR B CA 1
ATOM 3656 C C . TYR B 1 193 ? 41.349 39.238 27.879 1.00 16.13 193 TYR B C 1
ATOM 3657 O O . TYR B 1 193 ? 41.155 38.214 28.534 1.00 17.72 193 TYR B O 1
ATOM 3666 N N . GLY B 1 194 ? 42.534 39.835 27.810 1.00 17.81 194 GLY B N 1
ATOM 3667 C CA . GLY B 1 194 ? 43.700 39.269 28.460 1.00 18.14 194 GLY B CA 1
ATOM 3668 C C . GLY B 1 194 ? 44.433 38.265 27.589 1.00 18.58 194 GLY B C 1
ATOM 3669 O O . GLY B 1 194 ? 44.108 38.080 26.417 1.00 19.79 194 GLY B O 1
ATOM 3670 N N . PRO B 1 195 ? 45.438 37.599 28.165 1.00 18.84 195 PRO B N 1
ATOM 3671 C CA . PRO B 1 195 ? 46.238 36.637 27.407 1.00 20.32 195 PRO B CA 1
ATOM 3672 C C . PRO B 1 195 ? 45.419 35.392 27.030 1.00 18.71 195 PRO B C 1
ATOM 3673 O O . PRO B 1 195 ? 44.483 35.031 27.744 1.00 17.65 195 PRO B O 1
ATOM 3677 N N . ARG B 1 196 ? 45.744 34.755 25.909 1.00 19.41 196 ARG B N 1
ATOM 3678 C CA . ARG B 1 196 ? 45.044 33.525 25.554 1.00 16.30 196 ARG B CA 1
ATOM 3679 C C . ARG B 1 196 ? 45.552 32.360 26.413 1.00 18.93 196 ARG B C 1
ATOM 3680 O O . ARG B 1 196 ? 44.837 31.382 26.634 1.00 20.74 196 ARG B O 1
ATOM 3688 N N . GLY B 1 197 ? 46.786 32.477 26.894 1.00 17.69 197 GLY B N 1
ATOM 3689 C CA . GLY B 1 197 ? 47.357 31.477 27.780 1.00 19.89 197 GLY B CA 1
ATOM 3690 C C . GLY B 1 197 ? 47.010 31.750 29.233 1.00 18.79 197 GLY B C 1
ATOM 3691 O O . GLY B 1 197 ? 46.609 32.860 29.582 1.00 17.50 197 GLY B O 1
ATOM 3692 N N . THR B 1 198 ? 47.170 30.738 30.087 1.00 17.68 198 THR B N 1
ATOM 3693 C CA . THR B 1 198 ? 46.740 30.847 31.474 1.00 19.41 198 THR B CA 1
ATOM 3694 C C . THR B 1 198 ? 47.768 30.413 32.508 1.00 21.22 198 THR B C 1
ATOM 3695 O O . THR B 1 198 ? 47.598 30.686 33.689 1.00 33.06 198 THR B O 1
ATOM 3699 N N . PHE B 1 199 ? 48.828 29.735 32.091 1.00 15.19 199 PHE B N 1
ATOM 3700 C CA . PHE B 1 199 ? 49.787 29.262 33.076 1.00 16.18 199 PHE B CA 1
ATOM 3701 C C . PHE B 1 199 ? 51.090 30.063 33.067 1.00 17.49 199 PHE B C 1
ATOM 3702 O O . PHE B 1 199 ? 51.806 30.059 32.067 1.00 18.34 199 PHE B O 1
ATOM 3710 N N . GLN B 1 200 ? 51.407 30.716 34.187 1.00 18.17 200 GLN B N 1
ATOM 3711 C CA . GLN B 1 200 ? 52.598 31.563 34.261 1.00 17.26 200 GLN B CA 1
ATOM 3712 C C . GLN B 1 200 ? 53.666 31.068 35.242 1.00 21.25 200 GLN B C 1
ATOM 3713 O O . GLN B 1 200 ? 54.719 31.691 35.374 1.00 19.27 200 GLN B O 1
ATOM 3719 N N . ASN B 1 201 ? 53.402 29.959 35.929 1.00 18.20 201 ASN B N 1
ATOM 3720 C CA . ASN B 1 201 ? 54.421 29.361 36.791 1.00 18.38 201 ASN B CA 1
ATOM 3721 C C . ASN B 1 201 ? 54.878 30.299 37.914 1.00 17.40 201 ASN B C 1
ATOM 3722 O O . ASN B 1 201 ? 56.026 30.227 38.355 1.00 20.90 201 ASN B O 1
ATOM 3727 N N . PHE B 1 202 ? 53.972 31.164 38.378 1.00 16.42 202 PHE B N 1
ATOM 3728 C CA . PHE B 1 202 ? 54.269 32.183 39.396 1.00 19.26 202 PHE B CA 1
ATOM 3729 C C . PHE B 1 202 ? 55.277 33.237 38.944 1.00 24.24 202 PHE B C 1
ATOM 3730 O O . PHE B 1 202 ? 55.846 33.933 39.773 1.00 32.28 202 PHE B O 1
ATOM 3738 N N . THR B 1 203 ? 55.500 33.361 37.641 1.00 20.67 203 THR B N 1
ATOM 3739 C CA . THR B 1 203 ? 56.457 34.354 37.148 1.00 18.86 203 THR B CA 1
ATOM 3740 C C . THR B 1 203 ? 55.729 35.618 36.722 1.00 19.73 203 THR B C 1
ATOM 3741 O O . THR B 1 203 ? 55.104 35.657 35.666 1.00 20.40 203 THR B O 1
ATOM 3745 N N . TYR B 1 204 ? 55.812 36.638 37.566 1.00 21.35 204 TYR B N 1
ATOM 3746 C CA . TYR B 1 204 ? 55.053 37.870 37.383 1.00 21.77 204 TYR B CA 1
ATOM 3747 C C . TYR B 1 204 ? 55.385 38.519 36.038 1.00 19.81 204 TYR B C 1
ATOM 3748 O O . TYR B 1 204 ? 54.520 39.099 35.386 1.00 21.47 204 TYR B O 1
ATOM 3757 N N . THR B 1 205 ? 56.635 38.402 35.611 1.00 20.49 205 THR B N 1
ATOM 3758 C CA . THR B 1 205 ? 57.063 39.054 34.376 1.00 23.07 205 THR B CA 1
ATOM 3759 C C . THR B 1 205 ? 57.067 38.125 33.162 1.00 20.39 205 THR B C 1
ATOM 3760 O O . THR B 1 205 ? 57.680 38.435 32.141 1.00 26.15 205 THR B O 1
ATOM 3764 N N . LYS B 1 206 ? 56.378 36.991 33.265 1.00 19.44 206 LYS B N 1
ATOM 3765 C CA . LYS B 1 206 ? 56.333 36.036 32.164 1.00 22.57 206 LYS B CA 1
ATOM 3766 C C . LYS B 1 206 ? 55.719 36.694 30.931 1.00 23.11 206 LYS B C 1
ATOM 3767 O O . LYS B 1 206 ? 54.615 37.222 30.999 1.00 22.75 206 LYS B O 1
ATOM 3773 N N . PRO B 1 207 ? 56.441 36.679 29.801 1.00 21.69 207 PRO B N 1
ATOM 3774 C CA . PRO B 1 207 ? 55.879 37.193 28.548 1.00 24.14 207 PRO B CA 1
ATOM 3775 C C . PRO B 1 207 ? 54.632 36.417 28.137 1.00 20.67 207 PRO B C 1
ATOM 3776 O O . PRO B 1 207 ? 54.580 35.194 28.273 1.00 22.69 207 PRO B O 1
ATOM 3780 N N . TRP B 1 208 ? 53.623 37.124 27.646 1.00 20.32 208 TRP B N 1
ATOM 3781 C CA . TRP B 1 208 ? 52.376 36.460 27.300 1.00 16.74 208 TRP B CA 1
ATOM 3782 C C . TRP B 1 208 ? 52.551 35.339 26.260 1.00 18.64 208 TRP B C 1
ATOM 3783 O O . TRP B 1 208 ? 51.865 34.319 26.325 1.00 19.59 208 TRP B O 1
ATOM 3794 N N . ALA B 1 209 ? 53.477 35.517 25.321 1.00 22.33 209 ALA B N 1
ATOM 3795 C CA . ALA B 1 209 ? 53.716 34.504 24.292 1.00 22.99 209 ALA B CA 1
ATOM 3796 C C . ALA B 1 209 ? 54.254 33.205 24.897 1.00 25.20 209 ALA B C 1
ATOM 3797 O O . ALA B 1 209 ? 54.203 32.141 24.267 1.00 25.77 209 ALA B O 1
ATOM 3799 N N . GLU B 1 210 ? 54.753 33.296 26.125 1.00 23.71 210 GLU B N 1
ATOM 3800 C CA . GLU B 1 210 ? 55.325 32.142 26.821 1.00 23.30 210 GLU B CA 1
ATOM 3801 C C . GLU B 1 210 ? 54.382 31.487 27.836 1.00 24.20 210 GLU B C 1
ATOM 3802 O O . GLU B 1 210 ? 54.741 30.491 28.472 1.00 24.13 210 GLU B O 1
ATOM 3808 N N . LEU B 1 211 ? 53.186 32.036 27.997 1.00 17.48 211 LEU B N 1
ATOM 3809 C CA . LEU B 1 211 ? 52.194 31.386 28.852 1.00 18.49 211 LEU B CA 1
ATOM 3810 C C . LEU B 1 211 ? 51.787 30.058 28.223 1.00 24.08 211 LEU B C 1
ATOM 3811 O O . LEU B 1 211 ? 51.708 29.951 27.003 1.00 32.78 211 LEU B O 1
ATOM 3816 N N . GLU B 1 212 ? 51.543 29.043 29.045 1.00 19.14 212 GLU B N 1
ATOM 3817 C CA . GLU B 1 212 ? 50.977 27.801 28.534 1.00 21.33 212 GLU B CA 1
ATOM 3818 C C . GLU B 1 212 ? 49.452 27.899 28.502 1.00 20.05 212 GLU B C 1
ATOM 3819 O O . GLU B 1 212 ? 48.828 28.425 29.428 1.00 21.91 212 GLU B O 1
ATOM 3825 N N . GLU B 1 213 ? 48.859 27.417 27.419 1.00 19.54 213 GLU B N 1
ATOM 3826 C CA A GLU B 1 213 ? 47.408 27.393 27.282 0.50 18.82 213 GLU B CA 1
ATOM 3827 C CA B GLU B 1 213 ? 47.414 27.399 27.278 0.50 18.84 213 GLU B CA 1
ATOM 3828 C C . GLU B 1 213 ? 46.917 26.016 27.695 1.00 20.62 213 GLU B C 1
ATOM 3829 O O . GLU B 1 213 ? 46.767 25.124 26.861 1.00 19.00 213 GLU B O 1
ATOM 3840 N N . ILE B 1 214 ? 46.675 25.836 28.990 1.00 18.34 214 ILE B N 1
ATOM 3841 C CA . ILE B 1 214 ? 46.277 24.517 29.475 1.00 15.17 214 ILE B CA 1
ATOM 3842 C C . ILE B 1 214 ? 44.913 24.476 30.156 1.00 14.07 214 ILE B C 1
ATOM 3843 O O . ILE B 1 214 ? 44.363 23.396 30.369 1.00 16.96 214 ILE B O 1
ATOM 3848 N N . ASP B 1 215 ? 44.364 25.645 30.466 1.00 14.74 215 ASP B N 1
ATOM 3849 C CA . ASP B 1 215 ? 43.024 25.740 31.063 1.00 16.09 215 ASP B CA 1
ATOM 3850 C C . ASP B 1 215 ? 42.029 26.139 29.985 1.00 17.34 215 ASP B C 1
ATOM 3851 O O . ASP B 1 215 ? 42.345 26.977 29.142 1.00 17.97 215 ASP B O 1
ATOM 3856 N N . TYR B 1 216 ? 40.824 25.572 30.042 1.00 14.21 216 TYR B N 1
ATOM 3857 C CA . TYR B 1 216 ? 39.828 25.743 28.994 1.00 13.20 216 TYR B CA 1
ATOM 3858 C C . TYR B 1 216 ? 38.409 25.823 29.533 1.00 14.63 216 TYR B C 1
ATOM 3859 O O . TYR B 1 216 ? 38.080 25.230 30.560 1.00 14.89 216 TYR B O 1
ATOM 3868 N N . ILE B 1 217 ? 37.562 26.534 28.801 1.00 14.02 217 ILE B N 1
ATOM 3869 C CA . ILE B 1 217 ? 36.131 26.493 29.039 1.00 13.59 217 ILE B CA 1
ATOM 3870 C C . ILE B 1 217 ? 35.481 26.073 27.724 1.00 15.25 217 ILE B C 1
ATOM 3871 O O . ILE B 1 217 ? 35.402 26.852 26.773 1.00 16.61 217 ILE B O 1
ATOM 3876 N N . TYR B 1 218 ? 35.067 24.809 27.674 1.00 15.49 218 TYR B N 1
ATOM 3877 C CA . TYR B 1 218 ? 34.403 24.244 26.505 1.00 15.96 218 TYR B CA 1
ATOM 3878 C C . TYR B 1 218 ? 32.896 24.274 26.720 1.00 16.81 218 TYR B C 1
ATOM 3879 O O . TYR B 1 218 ? 32.415 24.006 27.824 1.00 18.41 218 TYR B O 1
ATOM 3888 N N . VAL B 1 219 ? 32.160 24.587 25.662 1.00 17.85 219 VAL B N 1
ATOM 3889 C CA . VAL B 1 219 ? 30.716 24.743 25.766 1.00 17.56 219 VAL B CA 1
ATOM 3890 C C . VAL B 1 219 ? 29.956 23.888 24.760 1.00 19.55 219 VAL B C 1
ATOM 3891 O O . VAL B 1 219 ? 30.406 23.667 23.626 1.00 19.51 219 VAL B O 1
ATOM 3895 N N . LYS B 1 220 ? 28.808 23.389 25.204 1.00 18.06 220 LYS B N 1
ATOM 3896 C CA . LYS B 1 220 ? 27.845 22.725 24.333 1.00 18.31 220 LYS B CA 1
ATOM 3897 C C . LYS B 1 220 ? 26.468 23.253 24.701 1.00 21.35 220 LYS B C 1
ATOM 3898 O O . LYS B 1 220 ? 26.036 23.121 25.847 1.00 22.64 220 LYS B O 1
ATOM 3904 N N . GLY B 1 221 ? 25.804 23.885 23.738 1.00 23.97 221 GLY B N 1
ATOM 3905 C CA . GLY B 1 221 ? 24.473 24.439 23.946 1.00 24.98 221 GLY B CA 1
ATOM 3906 C C . GLY B 1 221 ? 24.446 25.817 24.585 1.00 21.88 221 GLY B C 1
ATOM 3907 O O . GLY B 1 221 ? 23.495 26.155 25.297 1.00 24.65 221 GLY B O 1
ATOM 3908 N N . TRP B 1 222 ? 25.484 26.615 24.340 1.00 20.03 222 TRP B N 1
ATOM 3909 C CA . TRP B 1 222 ? 25.579 27.963 24.904 1.00 20.23 222 TRP B CA 1
ATOM 3910 C C . TRP B 1 222 ? 25.975 28.992 23.858 1.00 24.27 222 TRP B C 1
ATOM 3911 O O . TRP B 1 222 ? 26.788 28.715 22.977 1.00 24.71 222 TRP B O 1
ATOM 3922 N N . GLN B 1 223 ? 25.407 30.186 23.973 1.00 20.85 223 GLN B N 1
ATOM 3923 C CA . GLN B 1 223 ? 25.926 31.359 23.272 1.00 22.28 223 GLN B CA 1
ATOM 3924 C C . GLN B 1 223 ? 27.004 32.002 24.138 1.00 23.84 223 GLN B C 1
ATOM 3925 O O . GLN B 1 223 ? 26.760 32.310 25.299 1.00 25.58 223 GLN B O 1
ATOM 3931 N N . VAL B 1 224 ? 28.189 32.211 23.574 1.00 22.85 224 VAL B N 1
ATOM 3932 C CA . VAL B 1 224 ? 29.274 32.854 24.317 1.00 18.25 224 VAL B CA 1
ATOM 3933 C C . VAL B 1 224 ? 29.324 34.352 23.997 1.00 19.46 224 VAL B C 1
ATOM 3934 O O . VAL B 1 224 ? 29.326 34.743 22.824 1.00 22.11 224 VAL B O 1
ATOM 3938 N N . GLN B 1 225 ? 29.350 35.176 25.040 1.00 17.55 225 GLN B N 1
ATOM 3939 C CA . GLN B 1 225 ? 29.348 36.634 24.887 1.00 18.12 225 GLN B CA 1
ATOM 3940 C C . GLN B 1 225 ? 30.726 37.249 24.992 1.00 20.81 225 GLN B C 1
ATOM 3941 O O . GLN B 1 225 ? 30.986 38.308 24.417 1.00 24.24 225 GLN B O 1
ATOM 3947 N N . GLN B 1 226 ? 31.602 36.584 25.734 1.00 21.14 226 GLN B N 1
ATOM 3948 C CA A GLN B 1 226 ? 32.904 37.131 26.056 0.50 21.04 226 GLN B CA 1
ATOM 3949 C CA B GLN B 1 226 ? 32.914 37.129 26.054 0.50 21.08 226 GLN B CA 1
ATOM 3950 C C . GLN B 1 226 ? 33.694 36.118 26.884 1.00 19.90 226 GLN B C 1
ATOM 3951 O O . GLN B 1 226 ? 33.109 35.285 27.582 1.00 20.12 226 GLN B O 1
ATOM 3962 N N . THR B 1 227 ? 35.017 36.175 26.794 1.00 18.21 227 THR B N 1
ATOM 3963 C CA . THR B 1 227 ? 35.858 35.364 27.662 1.00 17.10 227 THR B CA 1
ATOM 3964 C C . THR B 1 227 ? 37.010 36.241 28.136 1.00 15.77 227 THR B C 1
ATOM 3965 O O . THR B 1 227 ? 37.281 37.292 27.544 1.00 18.01 227 THR B O 1
ATOM 3969 N N . ALA B 1 228 ? 37.675 35.817 29.206 1.00 16.42 228 ALA B N 1
ATOM 3970 C CA . ALA B 1 228 ? 38.824 36.569 29.708 1.00 15.06 228 ALA B CA 1
ATOM 3971 C C . ALA B 1 228 ? 39.759 35.701 30.527 1.00 15.93 228 ALA B C 1
ATOM 3972 O O . ALA B 1 228 ? 39.324 34.780 31.208 1.00 16.77 228 ALA B O 1
ATOM 3974 N N . SER B 1 229 ? 41.049 36.016 30.453 1.00 15.64 229 SER B N 1
ATOM 3975 C CA . SER B 1 229 ? 42.042 35.476 31.374 1.00 13.71 229 SER B CA 1
ATOM 3976 C C . SER B 1 229 ? 42.388 36.610 32.336 1.00 14.76 229 SER B C 1
ATOM 3977 O O . SER B 1 229 ? 42.727 37.709 31.893 1.00 16.07 229 SER B O 1
ATOM 3980 N N . LEU B 1 230 ? 42.301 36.354 33.639 1.00 14.07 230 LEU B N 1
ATOM 3981 C CA . LEU B 1 230 ? 42.375 37.427 34.629 1.00 14.58 230 LEU B CA 1
ATOM 3982 C C . LEU B 1 230 ? 43.777 37.536 35.233 1.00 13.34 230 LEU B C 1
ATOM 3983 O O . LEU B 1 230 ? 44.272 36.593 35.851 1.00 14.87 230 LEU B O 1
ATOM 3988 N N . THR B 1 231 ? 44.414 38.687 35.044 1.00 16.33 231 THR B N 1
ATOM 3989 C CA . THR B 1 231 ? 45.811 38.862 35.452 1.00 15.35 231 THR B CA 1
ATOM 3990 C C . THR B 1 231 ? 45.986 39.542 36.807 1.00 17.20 231 THR B C 1
ATOM 3991 O O . THR B 1 231 ? 47.044 40.118 37.087 1.00 18.27 231 THR B O 1
ATOM 3995 N N . ASP B 1 232 ? 44.945 39.484 37.638 1.00 18.38 232 ASP B N 1
ATOM 3996 C CA . ASP B 1 232 ? 44.997 40.048 38.990 1.00 19.39 232 ASP B CA 1
ATOM 3997 C C . ASP B 1 232 ? 46.287 39.652 39.686 1.00 21.05 232 ASP B C 1
ATOM 3998 O O . ASP B 1 232 ? 46.676 38.481 39.666 1.00 17.74 232 ASP B O 1
ATOM 4003 N N . SER B 1 233 ? 46.932 40.615 40.336 1.00 18.58 233 SER B N 1
ATOM 4004 C CA . SER B 1 233 ? 48.154 40.327 41.056 1.00 17.94 233 SER B CA 1
ATOM 4005 C C . SER B 1 233 ? 48.033 40.784 42.491 1.00 20.34 233 SER B C 1
ATOM 4006 O O . SER B 1 233 ? 47.098 41.503 42.856 1.00 20.03 233 SER B O 1
ATOM 4009 N N . ILE B 1 234 ? 48.985 40.355 43.305 1.00 18.11 234 ILE B N 1
ATOM 4010 C CA . ILE B 1 234 ? 49.083 40.821 44.679 1.00 18.31 234 ILE B CA 1
ATOM 4011 C C . ILE B 1 234 ? 50.526 41.274 44.896 1.00 20.98 234 ILE B C 1
ATOM 4012 O O . ILE B 1 234 ? 51.421 40.462 45.106 1.00 20.77 234 ILE B O 1
ATOM 4017 N N . ASP B 1 235 ? 50.745 42.581 44.787 1.00 19.88 235 ASP B N 1
ATOM 4018 C CA . ASP B 1 235 ? 52.066 43.196 44.978 1.00 17.26 235 ASP B CA 1
ATOM 4019 C C . ASP B 1 235 ? 53.233 42.436 44.331 1.00 22.33 235 ASP B C 1
ATOM 4020 O O . ASP B 1 235 ? 54.174 42.038 45.006 1.00 22.84 235 ASP B O 1
ATOM 4025 N N . GLY B 1 236 ? 53.177 42.256 43.017 1.00 21.40 236 GLY B N 1
ATOM 4026 C CA . GLY B 1 236 ? 54.311 41.712 42.293 1.00 22.02 236 GLY B CA 1
ATOM 4027 C C . GLY B 1 236 ? 54.347 40.198 42.252 1.00 21.21 236 GLY B C 1
ATOM 4028 O O . GLY B 1 236 ? 55.332 39.611 41.801 1.00 24.92 236 GLY B O 1
ATOM 4029 N N . ARG B 1 237 ? 53.279 39.567 42.730 1.00 20.90 237 ARG B N 1
ATOM 4030 C CA . ARG B 1 237 ? 53.122 38.113 42.623 1.00 22.51 237 ARG B CA 1
ATOM 4031 C C . ARG B 1 237 ? 51.731 37.790 42.102 1.00 18.74 237 ARG B C 1
ATOM 4032 O O . ARG B 1 237 ? 50.838 38.629 42.157 1.00 22.81 237 ARG B O 1
ATOM 4040 N N . PHE B 1 238 ? 51.540 36.576 41.597 1.00 19.39 238 PHE B N 1
ATOM 4041 C CA . PHE B 1 238 ? 50.206 36.135 41.218 1.00 17.19 238 PHE B CA 1
ATOM 4042 C C . PHE B 1 238 ? 49.691 35.224 42.314 1.00 16.76 238 PHE B C 1
ATOM 4043 O O . PHE B 1 238 ? 50.470 34.489 42.915 1.00 18.56 238 PHE B O 1
ATOM 4051 N N . PRO B 1 239 ? 48.379 35.278 42.587 1.00 17.43 239 PRO B N 1
ATOM 4052 C CA . PRO B 1 239 ? 47.817 34.485 43.687 1.00 15.41 239 PRO B CA 1
ATOM 4053 C C . PRO B 1 239 ? 47.903 32.980 43.431 1.00 16.66 239 PRO B C 1
ATOM 4054 O O . PRO B 1 239 ? 47.983 32.223 44.385 1.00 16.99 239 PRO B O 1
ATOM 4058 N N . SER B 1 240 ? 47.885 32.568 42.163 1.00 16.92 240 SER B N 1
ATOM 4059 C CA . SER B 1 240 ? 48.136 31.180 41.783 1.00 15.01 240 SER B CA 1
ATOM 4060 C C . SER B 1 240 ? 49.114 31.182 40.611 1.00 17.29 240 SER B C 1
ATOM 4061 O O . SER B 1 240 ? 49.405 32.251 40.055 1.00 16.95 240 SER B O 1
ATOM 4064 N N . ASP B 1 241 ? 49.629 30.009 40.242 1.00 15.51 241 ASP B N 1
ATOM 4065 C CA . ASP B 1 241 ? 50.478 29.916 39.051 1.00 15.65 241 ASP B CA 1
ATOM 4066 C C . ASP B 1 241 ? 49.675 29.785 37.754 1.00 15.78 241 ASP B C 1
ATOM 4067 O O . ASP B 1 241 ? 50.256 29.702 36.670 1.00 17.45 241 ASP B O 1
ATOM 4072 N N . HIS B 1 242 ? 48.345 29.768 37.875 1.00 15.80 242 HIS B N 1
ATOM 4073 C CA . HIS B 1 242 ? 47.454 29.945 36.727 1.00 17.91 242 HIS B CA 1
ATOM 4074 C C . HIS B 1 242 ? 46.702 31.249 36.879 1.00 15.07 242 HIS B C 1
ATOM 4075 O O . HIS B 1 242 ? 46.442 31.690 37.997 1.00 16.63 242 HIS B O 1
ATOM 4082 N N . PHE B 1 243 ? 46.299 31.840 35.764 1.00 15.71 243 PHE B N 1
ATOM 4083 C CA . PHE B 1 243 ? 45.276 32.891 35.810 1.00 15.92 243 PHE B CA 1
ATOM 4084 C C . PHE B 1 243 ? 43.910 32.210 35.850 1.00 13.67 243 PHE B C 1
ATOM 4085 O O . PHE B 1 243 ? 43.716 31.151 35.253 1.00 15.18 243 PHE B O 1
ATOM 4093 N N . PRO B 1 244 ? 42.942 32.814 36.557 1.00 15.31 244 PRO B N 1
ATOM 4094 C CA . PRO B 1 244 ? 41.565 32.366 36.354 1.00 13.89 244 PRO B CA 1
ATOM 4095 C C . PRO B 1 244 ? 41.161 32.615 34.900 1.00 13.75 244 PRO B C 1
ATOM 4096 O O . PRO B 1 244 ? 41.635 33.572 34.264 1.00 14.98 244 PRO B O 1
ATOM 4100 N N . LEU B 1 245 ? 40.282 31.764 34.387 1.00 14.74 245 LEU B N 1
ATOM 4101 C CA . LEU B 1 245 ? 39.716 31.934 33.057 1.00 13.58 245 LEU B CA 1
ATOM 4102 C C . LEU B 1 245 ? 38.215 32.075 33.257 1.00 19.08 245 LEU B C 1
ATOM 4103 O O . LEU B 1 245 ? 37.606 31.258 33.950 1.00 18.40 245 LEU B O 1
ATOM 4108 N N . GLU B 1 246 ? 37.613 33.097 32.666 1.00 17.17 246 GLU B N 1
ATOM 4109 C CA . GLU B 1 246 ? 36.178 33.285 32.828 1.00 15.83 246 GLU B CA 1
ATOM 4110 C C . GLU B 1 246 ? 35.467 33.399 31.492 1.00 15.97 246 GLU B C 1
ATOM 4111 O O . GLU B 1 246 ? 36.091 33.649 30.464 1.00 16.33 246 GLU B O 1
ATOM 4117 N N . ALA B 1 247 ? 34.164 33.157 31.501 1.00 16.69 247 ALA B N 1
ATOM 4118 C CA . ALA B 1 247 ? 33.354 33.328 30.308 1.00 13.63 247 ALA B CA 1
ATOM 4119 C C . ALA B 1 247 ? 32.012 33.909 30.699 1.00 17.72 247 ALA B C 1
ATOM 4120 O O . ALA B 1 247 ? 31.540 33.712 31.812 1.00 17.37 247 ALA B O 1
ATOM 4122 N N . GLU B 1 248 ? 31.409 34.640 29.777 1.00 15.95 248 GLU B N 1
ATOM 4123 C CA . GLU B 1 248 ? 30.021 35.048 29.915 1.00 16.20 248 GLU B CA 1
ATOM 4124 C C . GLU B 1 248 ? 29.210 34.260 28.893 1.00 18.62 248 GLU B C 1
ATOM 4125 O O . GLU B 1 248 ? 29.502 34.299 27.696 1.00 17.85 248 GLU B O 1
ATOM 4131 N N . VAL B 1 249 ? 28.218 33.514 29.375 1.00 17.65 249 VAL B N 1
ATOM 4132 C CA . VAL B 1 249 ? 27.424 32.640 28.512 1.00 18.92 249 VAL B CA 1
ATOM 4133 C C . VAL B 1 249 ? 25.924 32.875 28.688 1.00 27.09 249 VAL B C 1
ATOM 4134 O O . VAL B 1 249 ? 25.476 33.402 29.706 1.00 24.09 249 VAL B O 1
ATOM 4138 N N . ALA B 1 250 ? 25.153 32.465 27.686 1.00 23.93 250 ALA B N 1
ATOM 4139 C CA . ALA B 1 250 ? 23.701 32.546 27.758 1.00 26.33 250 ALA B CA 1
ATOM 4140 C C . ALA B 1 250 ? 23.119 31.276 27.158 1.00 29.76 250 ALA B C 1
ATOM 4141 O O . ALA B 1 250 ? 23.595 30.803 26.119 1.00 26.24 250 ALA B O 1
ATOM 4143 N N . GLY B 1 251 ? 22.108 30.716 27.823 1.00 27.94 251 GLY B N 1
ATOM 4144 C CA . GLY B 1 251 ? 21.455 29.507 27.350 1.00 31.93 251 GLY B CA 1
ATOM 4145 C C . GLY B 1 251 ? 20.744 29.734 26.028 1.00 37.23 251 GLY B C 1
ATOM 4146 O O . GLY B 1 251 ? 20.403 30.866 25.690 1.00 38.35 251 GLY B O 1
ATOM 4147 N N . GLU B 1 252 ? 20.518 28.656 25.282 1.00 42.28 252 GLU B N 1
ATOM 4148 C CA . GLU B 1 252 ? 19.904 28.748 23.959 1.00 53.97 252 GLU B CA 1
ATOM 4149 C C . GLU B 1 252 ? 18.400 28.484 23.992 1.00 54.40 252 GLU B C 1
ATOM 4150 O O . GLU B 1 252 ? 17.810 28.303 25.058 1.00 54.82 252 GLU B O 1
ATOM 4164 N N . LYS C 1 2 ? 36.342 29.820 73.969 1.00 18.56 2 LYS C N 1
ATOM 4165 C CA . LYS C 1 2 ? 35.584 31.061 73.899 1.00 17.56 2 LYS C CA 1
ATOM 4166 C C . LYS C 1 2 ? 34.261 30.835 73.185 1.00 14.68 2 LYS C C 1
ATOM 4167 O O . LYS C 1 2 ? 34.214 30.243 72.093 1.00 16.67 2 LYS C O 1
ATOM 4173 N N . ILE C 1 3 ? 33.192 31.321 73.809 1.00 13.94 3 ILE C N 1
ATOM 4174 C CA . ILE C 1 3 ? 31.845 31.174 73.294 1.00 15.08 3 ILE C CA 1
ATOM 4175 C C . ILE C 1 3 ? 31.136 32.517 73.379 1.00 17.72 3 ILE C C 1
ATOM 4176 O O . ILE C 1 3 ? 31.513 33.389 74.166 1.00 16.99 3 ILE C O 1
ATOM 4181 N N . ALA C 1 4 ? 30.097 32.697 72.577 1.00 13.07 4 ALA C N 1
ATOM 4182 C CA . ALA C 1 4 ? 29.404 33.983 72.591 1.00 12.40 4 ALA C CA 1
ATOM 4183 C C . ALA C 1 4 ? 27.948 33.830 72.212 1.00 15.95 4 ALA C C 1
ATOM 4184 O O . ALA C 1 4 ? 27.548 32.835 71.624 1.00 14.84 4 ALA C O 1
ATOM 4186 N N . THR C 1 5 ? 27.158 34.835 72.562 1.00 14.52 5 THR C N 1
ATOM 4187 C CA . THR C 1 5 ? 25.799 34.929 72.064 1.00 14.21 5 THR C CA 1
ATOM 4188 C C . THR C 1 5 ? 25.583 36.348 71.539 1.00 17.02 5 THR C C 1
ATOM 4189 O O . THR C 1 5 ? 26.109 37.307 72.092 1.00 14.47 5 THR C O 1
ATOM 4193 N N . TYR C 1 6 ? 24.826 36.486 70.457 1.00 12.69 6 TYR C N 1
ATOM 4194 C CA . TYR C 1 6 ? 24.697 37.789 69.819 1.00 11.81 6 TYR C CA 1
ATOM 4195 C C . TYR C 1 6 ? 23.360 37.872 69.108 1.00 14.16 6 TYR C C 1
ATOM 4196 O O . TYR C 1 6 ? 23.114 37.142 68.149 1.00 14.33 6 TYR C O 1
ATOM 4205 N N . ASN C 1 7 ? 22.489 38.741 69.607 1.00 12.71 7 ASN C N 1
ATOM 4206 C CA . ASN C 1 7 ? 21.244 39.043 68.933 1.00 12.50 7 ASN C CA 1
ATOM 4207 C C . ASN C 1 7 ? 21.556 40.130 67.915 1.00 16.44 7 ASN C C 1
ATOM 4208 O O . ASN C 1 7 ? 21.898 41.259 68.287 1.00 14.92 7 ASN C O 1
ATOM 4213 N N . VAL C 1 8 ? 21.480 39.785 66.631 1.00 12.68 8 VAL C N 1
ATOM 4214 C CA . VAL C 1 8 ? 22.006 40.678 65.602 1.00 14.87 8 VAL C CA 1
ATOM 4215 C C . VAL C 1 8 ? 20.973 41.619 65.010 1.00 16.98 8 VAL C C 1
ATOM 4216 O O . VAL C 1 8 ? 21.284 42.337 64.055 1.00 16.35 8 VAL C O 1
ATOM 4220 N N . ARG C 1 9 ? 19.763 41.609 65.584 1.00 15.32 9 ARG C N 1
ATOM 4221 C CA . ARG C 1 9 ? 18.628 42.456 65.162 1.00 15.25 9 ARG C CA 1
ATOM 4222 C C . ARG C 1 9 ? 18.020 42.038 63.824 1.00 20.92 9 ARG C C 1
ATOM 4223 O O . ARG C 1 9 ? 18.679 42.068 62.786 1.00 16.95 9 ARG C O 1
ATOM 4231 N N . VAL C 1 10 ? 16.752 41.651 63.861 1.00 15.76 10 VAL C N 1
ATOM 4232 C CA . VAL C 1 10 ? 16.070 41.161 62.668 1.00 16.03 10 VAL C CA 1
ATOM 4233 C C . VAL C 1 10 ? 16.078 42.226 61.574 1.00 20.62 10 VAL C C 1
ATOM 4234 O O . VAL C 1 10 ? 16.009 43.425 61.849 1.00 19.61 10 VAL C O 1
ATOM 4238 N N . ASP C 1 11 ? 16.198 41.787 60.329 1.00 19.60 11 ASP C N 1
ATOM 4239 C CA . ASP C 1 11 ? 16.092 42.697 59.200 1.00 22.41 11 ASP C CA 1
ATOM 4240 C C . ASP C 1 11 ? 14.673 43.259 59.160 1.00 23.16 11 ASP C C 1
ATOM 4241 O O . ASP C 1 11 ? 13.698 42.510 59.045 1.00 23.49 11 ASP C O 1
ATOM 4246 N N . THR C 1 12 ? 14.558 44.574 59.299 1.00 19.85 12 THR C N 1
ATOM 4247 C CA . THR C 1 12 ? 13.259 45.236 59.257 1.00 24.60 12 THR C CA 1
ATOM 4248 C C . THR C 1 12 ? 13.380 46.639 58.682 1.00 29.45 12 THR C C 1
ATOM 4249 O O . THR C 1 12 ? 14.350 47.351 58.954 1.00 27.17 12 THR C O 1
ATOM 4253 N N . GLU C 1 13 ? 12.391 47.040 57.890 1.00 30.22 13 GLU C N 1
ATOM 4254 C CA . GLU C 1 13 ? 12.416 48.361 57.279 1.00 32.83 13 GLU C CA 1
ATOM 4255 C C . GLU C 1 13 ? 12.208 49.445 58.324 1.00 26.15 13 GLU C C 1
ATOM 4256 O O . GLU C 1 13 ? 12.493 50.615 58.087 1.00 31.86 13 GLU C O 1
ATOM 4262 N N . TYR C 1 14 ? 11.728 49.047 59.495 1.00 27.91 14 TYR C N 1
ATOM 4263 C CA . TYR C 1 14 ? 11.600 49.985 60.603 1.00 31.50 14 TYR C CA 1
ATOM 4264 C C . TYR C 1 14 ? 12.942 50.636 60.952 1.00 31.81 14 TYR C C 1
ATOM 4265 O O . TYR C 1 14 ? 12.976 51.755 61.453 1.00 32.92 14 TYR C O 1
ATOM 4274 N N . ASP C 1 15 ? 14.045 49.944 60.671 1.00 28.11 15 ASP C N 1
ATOM 4275 C CA . ASP C 1 15 ? 15.376 50.484 60.973 1.00 23.62 15 ASP C CA 1
ATOM 4276 C C . ASP C 1 15 ? 15.903 51.475 59.938 1.00 30.45 15 ASP C C 1
ATOM 4277 O O . ASP C 1 15 ? 16.964 52.068 60.131 1.00 26.50 15 ASP C O 1
ATOM 4282 N N . GLN C 1 16 ? 15.158 51.644 58.848 1.00 32.71 16 GLN C N 1
ATOM 4283 C CA . GLN C 1 16 ? 15.462 52.653 57.841 1.00 33.72 16 GLN C CA 1
ATOM 4284 C C . GLN C 1 16 ? 16.901 52.577 57.339 1.00 29.30 16 GLN C C 1
ATOM 4285 O O . GLN C 1 16 ? 17.291 51.586 56.729 1.00 33.17 16 GLN C O 1
ATOM 4291 N N . ASP C 1 17 ? 17.689 53.618 57.589 1.00 30.03 17 ASP C N 1
ATOM 4292 C CA . ASP C 1 17 ? 19.059 53.652 57.077 1.00 33.09 17 ASP C CA 1
ATOM 4293 C C . ASP C 1 17 ? 20.018 52.768 57.875 1.00 30.22 17 ASP C C 1
ATOM 4294 O O . ASP C 1 17 ? 21.230 52.783 57.636 1.00 28.60 17 ASP C O 1
ATOM 4299 N N . TRP C 1 18 ? 19.478 52.003 58.821 1.00 21.99 18 TRP C N 1
ATOM 4300 C CA . TRP C 1 18 ? 20.296 51.099 59.626 1.00 19.68 18 TRP C CA 1
ATOM 4301 C C . TRP C 1 18 ? 19.639 49.719 59.654 1.00 20.79 18 TRP C C 1
ATOM 4302 O O . TRP C 1 18 ? 19.791 48.957 60.606 1.00 19.79 18 TRP C O 1
ATOM 4313 N N . GLN C 1 19 ? 18.912 49.391 58.589 1.00 20.54 19 GLN C N 1
ATOM 4314 C CA . GLN C 1 19 ? 18.442 48.020 58.431 1.00 22.88 19 GLN C CA 1
ATOM 4315 C C . GLN C 1 19 ? 19.619 47.104 58.061 1.00 19.62 19 GLN C C 1
ATOM 4316 O O . GLN C 1 19 ? 20.733 47.571 57.840 1.00 20.87 19 GLN C O 1
ATOM 4322 N N . TRP C 1 20 ? 19.368 45.803 58.016 1.00 20.06 20 TRP C N 1
ATOM 4323 C CA . TRP C 1 20 ? 20.439 44.811 57.913 1.00 19.78 20 TRP C CA 1
ATOM 4324 C C . TRP C 1 20 ? 21.433 45.073 56.780 1.00 20.75 20 TRP C C 1
ATOM 4325 O O . TRP C 1 20 ? 22.641 44.910 56.957 1.00 20.55 20 TRP C O 1
ATOM 4336 N N . SER C 1 21 ? 20.932 45.469 55.617 1.00 22.96 21 SER C N 1
ATOM 4337 C CA . SER C 1 21 ? 21.817 45.687 54.474 1.00 28.02 21 SER C CA 1
ATOM 4338 C C . SER C 1 21 ? 22.970 46.629 54.827 1.00 28.47 21 SER C C 1
ATOM 4339 O O . SER C 1 21 ? 24.078 46.477 54.323 1.00 27.76 21 SER C O 1
ATOM 4342 N N . PHE C 1 22 ? 22.705 47.603 55.692 1.00 24.90 22 PHE C N 1
ATOM 4343 C CA . PHE C 1 22 ? 23.705 48.599 56.064 1.00 24.67 22 PHE C CA 1
ATOM 4344 C C . PHE C 1 22 ? 24.598 48.131 57.207 1.00 24.69 22 PHE C C 1
ATOM 4345 O O . PHE C 1 22 ? 25.658 48.710 57.445 1.00 26.21 22 PHE C O 1
ATOM 4353 N N . ARG C 1 23 ? 24.157 47.093 57.913 1.00 21.59 23 ARG C N 1
ATOM 4354 C CA . ARG C 1 23 ? 24.832 46.621 59.121 1.00 19.72 23 ARG C CA 1
ATOM 4355 C C . ARG C 1 23 ? 25.584 45.318 58.901 1.00 20.26 23 ARG C C 1
ATOM 4356 O O . ARG C 1 23 ? 26.420 44.944 59.718 1.00 17.96 23 ARG C O 1
ATOM 4364 N N . LYS C 1 24 ? 25.256 44.604 57.830 1.00 18.15 24 LYS C N 1
ATOM 4365 C CA . LYS C 1 24 ? 25.743 43.238 57.662 1.00 18.11 24 LYS C CA 1
ATOM 4366 C C . LYS C 1 24 ? 27.263 43.137 57.711 1.00 17.49 24 LYS C C 1
ATOM 4367 O O . LYS C 1 24 ? 27.805 42.252 58.375 1.00 16.69 24 LYS C O 1
ATOM 4373 N N . GLU C 1 25 ? 27.956 44.037 57.012 1.00 19.22 25 GLU C N 1
ATOM 4374 C CA . GLU C 1 25 ? 29.419 44.011 57.022 1.00 20.02 25 GLU C CA 1
ATOM 4375 C C . GLU C 1 25 ? 29.982 44.154 58.437 1.00 20.12 25 GLU C C 1
ATOM 4376 O O . GLU C 1 25 ? 30.858 43.387 58.850 1.00 20.18 25 GLU C O 1
ATOM 4382 N N . ALA C 1 26 ? 29.464 45.121 59.188 1.00 14.88 26 ALA C N 1
ATOM 4383 C CA . ALA C 1 26 ? 29.940 45.365 60.542 1.00 16.67 26 ALA C CA 1
ATOM 4384 C C . ALA C 1 26 ? 29.658 44.181 61.452 1.00 17.49 26 ALA C C 1
ATOM 4385 O O . ALA C 1 26 ? 30.499 43.798 62.252 1.00 16.74 26 ALA C O 1
ATOM 4387 N N . VAL C 1 27 ? 28.460 43.613 61.349 1.00 15.25 27 VAL C N 1
ATOM 4388 C CA . VAL C 1 27 ? 28.127 42.449 62.160 1.00 12.82 27 VAL C CA 1
ATOM 4389 C C . VAL C 1 27 ? 29.033 41.268 61.830 1.00 13.60 27 VAL C C 1
ATOM 4390 O O . VAL C 1 27 ? 29.587 40.634 62.720 1.00 14.34 27 VAL C O 1
ATOM 4394 N N . CYS C 1 28 ? 29.178 40.967 60.543 1.00 15.18 28 CYS C N 1
ATOM 4395 C CA . CYS C 1 28 ? 29.986 39.821 60.143 1.00 13.48 28 CYS C CA 1
ATOM 4396 C C . CYS C 1 28 ? 31.475 40.014 60.429 1.00 12.46 28 CYS C C 1
ATOM 4397 O O . CYS C 1 28 ? 32.165 39.059 60.772 1.00 15.31 28 CYS C O 1
ATOM 4400 N N . GLN C 1 29 ? 31.974 41.234 60.260 1.00 16.19 29 GLN C N 1
ATOM 4401 C CA . GLN C 1 29 ? 33.374 41.509 60.589 1.00 17.87 29 GLN C CA 1
ATOM 4402 C C . GLN C 1 29 ? 33.642 41.401 62.087 1.00 16.11 29 GLN C C 1
ATOM 4403 O O . GLN C 1 29 ? 34.711 40.954 62.504 1.00 15.35 29 GLN C O 1
ATOM 4409 N N . LEU C 1 30 ? 32.669 41.795 62.899 1.00 13.68 30 LEU C N 1
ATOM 4410 C CA . LEU C 1 30 ? 32.802 41.644 64.343 1.00 11.28 30 LEU C CA 1
ATOM 4411 C C . LEU C 1 30 ? 32.951 40.169 64.702 1.00 14.25 30 LEU C C 1
ATOM 4412 O O . LEU C 1 30 ? 33.857 39.787 65.440 1.00 15.41 30 LEU C O 1
ATOM 4417 N N . ILE C 1 31 ? 32.042 39.346 64.182 1.00 13.67 31 ILE C N 1
ATOM 4418 C CA . ILE C 1 31 ? 32.074 37.906 64.415 1.00 12.72 31 ILE C CA 1
ATOM 4419 C C . ILE C 1 31 ? 33.416 37.312 63.963 1.00 12.95 31 ILE C C 1
ATOM 4420 O O . ILE C 1 31 ? 34.043 36.542 64.691 1.00 14.43 31 ILE C O 1
ATOM 4425 N N . ASN C 1 32 ? 33.876 37.685 62.773 1.00 12.81 32 ASN C N 1
ATOM 4426 C CA . ASN C 1 32 ? 35.149 37.164 62.281 1.00 15.22 32 ASN C CA 1
ATOM 4427 C C . ASN C 1 32 ? 36.339 37.562 63.143 1.00 15.32 32 ASN C C 1
ATOM 4428 O O . ASN C 1 32 ? 37.242 36.751 63.377 1.00 17.17 32 ASN C O 1
ATOM 4433 N N . PHE C 1 33 ? 36.330 38.808 63.610 1.00 15.42 33 PHE C N 1
ATOM 4434 C CA . PHE C 1 33 ? 37.433 39.326 64.410 1.00 14.84 33 PHE C CA 1
ATOM 4435 C C . PHE C 1 33 ? 37.506 38.631 65.763 1.00 14.49 33 PHE C C 1
ATOM 4436 O O . PHE C 1 33 ? 38.579 38.217 66.198 1.00 15.04 33 PHE C O 1
ATOM 4444 N N . HIS C 1 34 ? 36.369 38.498 66.430 1.00 13.73 34 HIS C N 1
ATOM 4445 C CA . HIS C 1 34 ? 36.366 37.880 67.752 1.00 13.93 34 HIS C CA 1
ATOM 4446 C C . HIS C 1 34 ? 36.595 36.373 67.689 1.00 15.07 34 HIS C C 1
ATOM 4447 O O . HIS C 1 34 ? 37.220 35.805 68.583 1.00 17.82 34 HIS C O 1
ATOM 4454 N N . ASP C 1 35 ? 36.117 35.741 66.620 1.00 15.01 35 ASP C N 1
ATOM 4455 C CA . ASP C 1 35 ? 36.608 34.421 66.234 1.00 16.19 35 ASP C CA 1
ATOM 4456 C C . ASP C 1 35 ? 36.479 33.370 67.341 1.00 15.98 35 ASP C C 1
ATOM 4457 O O . ASP C 1 35 ? 37.416 32.603 67.602 1.00 16.32 35 ASP C O 1
ATOM 4462 N N . TRP C 1 36 ? 35.319 33.338 67.988 1.00 16.82 36 TRP C N 1
ATOM 4463 C CA . TRP C 1 36 ? 35.060 32.375 69.059 1.00 16.18 36 TRP C CA 1
ATOM 4464 C C . TRP C 1 36 ? 35.000 30.950 68.509 1.00 14.81 36 TRP C C 1
ATOM 4465 O O . TRP C 1 36 ? 34.940 30.755 67.298 1.00 14.30 36 TRP C O 1
ATOM 4476 N N . SER C 1 37 ? 35.007 29.959 69.399 1.00 13.63 37 SER C N 1
ATOM 4477 C CA . SER C 1 37 ? 34.716 28.574 68.994 1.00 14.26 37 SER C CA 1
ATOM 4478 C C . SER C 1 37 ? 33.307 28.436 68.443 1.00 13.93 37 SER C C 1
ATOM 4479 O O . SER C 1 37 ? 33.071 27.714 67.465 1.00 15.55 37 SER C O 1
ATOM 4482 N N . LEU C 1 38 ? 32.357 29.108 69.086 1.00 13.00 38 LEU C N 1
ATOM 4483 C CA . LEU C 1 38 ? 30.982 29.043 68.635 1.00 15.02 38 LEU C CA 1
ATOM 4484 C C . LEU C 1 38 ? 30.234 30.281 69.108 1.00 16.02 38 LEU C C 1
ATOM 4485 O O . LEU C 1 38 ? 30.633 30.912 70.089 1.00 15.92 38 LEU C O 1
ATOM 4490 N N . CYS C 1 39 ? 29.170 30.636 68.391 1.00 12.80 39 CYS C N 1
ATOM 4491 C CA . CYS C 1 39 ? 28.352 31.803 68.731 1.00 14.29 39 CYS C CA 1
ATOM 4492 C C . CYS C 1 39 ? 26.888 31.495 68.474 1.00 15.66 39 CYS C C 1
ATOM 4493 O O . CYS C 1 39 ? 26.519 31.119 67.363 1.00 17.31 39 CYS C O 1
ATOM 4496 N N . CYS C 1 40 ? 26.044 31.665 69.492 1.00 14.19 40 CYS C N 1
ATOM 4497 C CA . CYS C 1 40 ? 24.598 31.598 69.283 1.00 13.51 40 CYS C CA 1
ATOM 4498 C C . CYS C 1 40 ? 24.120 32.936 68.743 1.00 17.89 40 CYS C C 1
ATOM 4499 O O . CYS C 1 40 ? 24.513 33.987 69.240 1.00 15.82 40 CYS C O 1
ATOM 4502 N N . ILE C 1 41 ? 23.271 32.889 67.726 1.00 14.05 41 ILE C N 1
ATOM 4503 C CA . ILE C 1 41 ? 22.776 34.078 67.058 1.00 11.22 41 ILE C CA 1
ATOM 4504 C C . ILE C 1 41 ? 21.259 34.094 67.141 1.00 14.23 41 ILE C C 1
ATOM 4505 O O . ILE C 1 41 ? 20.613 33.070 66.884 1.00 14.33 41 ILE C O 1
ATOM 4510 N N . GLN C 1 42 ? 20.684 35.243 67.497 1.00 15.04 42 GLN C N 1
ATOM 4511 C CA . GLN C 1 42 ? 19.233 35.419 67.425 1.00 14.26 42 GLN C CA 1
ATOM 4512 C C . GLN C 1 42 ? 18.835 36.462 66.378 1.00 14.33 42 GLN C C 1
ATOM 4513 O O . GLN C 1 42 ? 19.623 37.342 66.031 1.00 14.94 42 GLN C O 1
ATOM 4519 N N . GLU C 1 43 ? 17.604 36.341 65.896 1.00 17.15 43 GLU C N 1
ATOM 4520 C CA . GLU C 1 43 ? 16.958 37.315 65.003 1.00 14.25 43 GLU C CA 1
ATOM 4521 C C . GLU C 1 43 ? 17.532 37.355 63.593 1.00 15.63 43 GLU C C 1
ATOM 4522 O O . GLU C 1 43 ? 17.962 38.397 63.113 1.00 16.71 43 GLU C O 1
ATOM 4528 N N . VAL C 1 44 ? 17.512 36.211 62.921 1.00 15.74 44 VAL C N 1
ATOM 4529 C CA . VAL C 1 44 ? 18.004 36.165 61.544 1.00 16.47 44 VAL C CA 1
ATOM 4530 C C . VAL C 1 44 ? 16.967 35.575 60.599 1.00 19.73 44 VAL C C 1
ATOM 4531 O O . VAL C 1 44 ? 16.607 34.398 60.692 1.00 18.84 44 VAL C O 1
ATOM 4535 N N . ARG C 1 45 ? 16.487 36.418 59.697 1.00 17.11 45 ARG C N 1
ATOM 4536 C CA . ARG C 1 45 ? 15.653 35.973 58.596 1.00 14.90 45 ARG C CA 1
ATOM 4537 C C . ARG C 1 45 ? 16.538 35.259 57.576 1.00 19.52 45 ARG C C 1
ATOM 4538 O O . ARG C 1 45 ? 17.774 35.296 57.687 1.00 18.39 45 ARG C O 1
ATOM 4546 N N . PRO C 1 46 ? 15.925 34.573 56.594 1.00 19.31 46 PRO C N 1
ATOM 4547 C CA . PRO C 1 46 ? 16.755 33.771 55.680 1.00 17.36 46 PRO C CA 1
ATOM 4548 C C . PRO C 1 46 ? 17.878 34.536 54.979 1.00 22.17 46 PRO C C 1
ATOM 4549 O O . PRO C 1 46 ? 18.960 33.968 54.785 1.00 20.13 46 PRO C O 1
ATOM 4553 N N . ASN C 1 47 ? 17.644 35.788 54.597 1.00 20.11 47 ASN C N 1
ATOM 4554 C CA . ASN C 1 47 ? 18.698 36.569 53.959 1.00 21.31 47 ASN C CA 1
ATOM 4555 C C . ASN C 1 47 ? 19.875 36.830 54.900 1.00 21.03 47 ASN C C 1
ATOM 4556 O O . ASN C 1 47 ? 21.035 36.846 54.476 1.00 18.94 47 ASN C O 1
ATOM 4561 N N . GLN C 1 48 ? 19.577 37.030 56.182 1.00 19.57 48 GLN C N 1
ATOM 4562 C CA . GLN C 1 48 ? 20.617 37.229 57.190 1.00 17.63 48 GLN C CA 1
ATOM 4563 C C . GLN C 1 48 ? 21.424 35.950 57.410 1.00 20.53 48 GLN C C 1
ATOM 4564 O O . GLN C 1 48 ? 22.639 35.998 57.577 1.00 16.08 48 GLN C O 1
ATOM 4570 N N . VAL C 1 49 ? 20.741 34.809 57.411 1.00 17.83 49 VAL C N 1
ATOM 4571 C CA . VAL C 1 49 ? 21.427 33.530 57.526 1.00 15.18 49 VAL C CA 1
ATOM 4572 C C . VAL C 1 49 ? 22.367 33.353 56.335 1.00 16.50 49 VAL C C 1
ATOM 4573 O O . VAL C 1 49 ? 23.524 32.945 56.497 1.00 17.86 49 VAL C O 1
ATOM 4577 N N . ARG C 1 50 ? 21.877 33.673 55.142 1.00 18.83 50 ARG C N 1
ATOM 4578 C CA A ARG C 1 50 ? 22.698 33.585 53.937 0.50 18.92 50 ARG C CA 1
ATOM 4579 C CA B ARG C 1 50 ? 22.686 33.606 53.924 0.50 19.89 50 ARG C CA 1
ATOM 4580 C C . ARG C 1 50 ? 23.934 34.479 54.057 1.00 18.92 50 ARG C C 1
ATOM 4581 O O . ARG C 1 50 ? 25.045 34.064 53.716 1.00 18.34 50 ARG C O 1
ATOM 4596 N N . ASP C 1 51 ? 23.744 35.697 54.562 1.00 17.31 51 ASP C N 1
ATOM 4597 C CA . ASP C 1 51 ? 24.865 36.606 54.760 1.00 16.72 51 ASP C CA 1
ATOM 4598 C C . ASP C 1 51 ? 25.874 36.104 55.802 1.00 18.17 51 ASP C C 1
ATOM 4599 O O . ASP C 1 51 ? 27.084 36.265 55.623 1.00 17.79 51 ASP C O 1
ATOM 4604 N N . LEU C 1 52 ? 25.398 35.522 56.901 1.00 16.40 52 LEU C N 1
ATOM 4605 C CA . LEU C 1 52 ? 26.324 34.966 57.889 1.00 14.69 52 LEU C CA 1
ATOM 4606 C C . LEU C 1 52 ? 27.179 33.870 57.266 1.00 18.50 52 LEU C C 1
ATOM 4607 O O . LEU C 1 52 ? 28.380 33.804 57.508 1.00 16.90 52 LEU C O 1
ATOM 4612 N N . LYS C 1 53 ? 26.561 33.000 56.469 1.00 16.27 53 LYS C N 1
ATOM 4613 C CA . LYS C 1 53 ? 27.323 31.961 55.793 1.00 15.13 53 LYS C CA 1
ATOM 4614 C C . LYS C 1 53 ? 28.324 32.532 54.788 1.00 16.29 53 LYS C C 1
ATOM 4615 O O . LYS C 1 53 ? 29.429 32.014 54.642 1.00 20.38 53 LYS C O 1
ATOM 4621 N N . ALA C 1 54 ? 27.929 33.586 54.079 1.00 16.34 54 ALA C N 1
ATOM 4622 C CA . ALA C 1 54 ? 28.753 34.137 53.005 1.00 15.08 54 ALA C CA 1
ATOM 4623 C C . ALA C 1 54 ? 29.901 35.004 53.520 1.00 16.27 54 ALA C C 1
ATOM 4624 O O . ALA C 1 54 ? 31.005 34.977 52.977 1.00 16.51 54 ALA C O 1
ATOM 4626 N N . TYR C 1 55 ? 29.628 35.753 54.586 1.00 14.00 55 TYR C N 1
ATOM 4627 C CA . TYR C 1 55 ? 30.553 36.787 55.039 1.00 16.47 55 TYR C CA 1
ATOM 4628 C C . TYR C 1 55 ? 31.252 36.517 56.372 1.00 15.05 55 TYR C C 1
ATOM 4629 O O . TYR C 1 55 ? 32.110 37.293 56.782 1.00 19.37 55 TYR C O 1
ATOM 4638 N N . THR C 1 56 ? 30.893 35.432 57.055 1.00 16.15 56 THR C N 1
ATOM 4639 C CA . THR C 1 56 ? 31.705 35.004 58.197 1.00 16.30 56 THR C CA 1
ATOM 4640 C C . THR C 1 56 ? 32.473 33.752 57.831 1.00 16.13 56 THR C C 1
ATOM 4641 O O . THR C 1 56 ? 32.212 33.101 56.805 1.00 17.10 56 THR C O 1
ATOM 4645 N N . THR C 1 57 ? 33.418 33.411 58.690 1.00 13.63 57 THR C N 1
ATOM 4646 C CA . THR C 1 57 ? 34.279 32.257 58.470 1.00 12.41 57 THR C CA 1
ATOM 4647 C C . THR C 1 57 ? 33.674 30.976 59.068 1.00 15.72 57 THR C C 1
ATOM 4648 O O . THR C 1 57 ? 34.292 29.907 59.016 1.00 17.77 57 THR C O 1
ATOM 4652 N N . PHE C 1 58 ? 32.477 31.086 59.640 1.00 16.12 58 PHE C N 1
ATOM 4653 C CA . PHE C 1 58 ? 31.901 30.010 60.449 1.00 13.42 58 PHE C CA 1
ATOM 4654 C C . PHE C 1 58 ? 30.983 29.046 59.711 1.00 14.52 58 PHE C C 1
ATOM 4655 O O . PHE C 1 58 ? 30.342 29.410 58.725 1.00 17.60 58 PHE C O 1
ATOM 4663 N N . THR C 1 59 ? 30.917 27.811 60.211 1.00 13.43 59 THR C N 1
ATOM 4664 C CA . THR C 1 59 ? 29.859 26.887 59.813 1.00 14.27 59 THR C CA 1
ATOM 4665 C C . THR C 1 59 ? 28.586 27.343 60.502 1.00 16.12 59 THR C C 1
ATOM 4666 O O . THR C 1 59 ? 28.628 27.810 61.639 1.00 16.52 59 THR C O 1
ATOM 4670 N N . CYS C 1 60 ? 27.463 27.231 59.803 1.00 17.73 60 CYS C N 1
ATOM 4671 C CA . CYS C 1 60 ? 26.201 27.764 60.284 1.00 18.57 60 CYS C CA 1
ATOM 4672 C C . CYS C 1 60 ? 25.117 26.695 60.367 1.00 21.75 60 CYS C C 1
ATOM 4673 O O . CYS C 1 60 ? 24.700 26.144 59.350 1.00 22.91 60 CYS C O 1
ATOM 4676 N N . LEU C 1 61 ? 24.691 26.400 61.591 1.00 15.27 61 LEU C N 1
ATOM 4677 C CA . LEU C 1 61 ? 23.498 25.611 61.843 1.00 18.19 61 LEU C CA 1
ATOM 4678 C C . LEU C 1 61 ? 22.352 26.599 62.034 1.00 18.01 61 LEU C C 1
ATOM 4679 O O . LEU C 1 61 ? 22.491 27.570 62.773 1.00 18.09 61 LEU C O 1
ATOM 4684 N N . SER C 1 62 ? 21.218 26.374 61.374 1.00 19.56 62 SER C N 1
ATOM 4685 C CA . SER C 1 62 ? 20.091 27.294 61.551 1.00 15.51 62 SER C CA 1
ATOM 4686 C C . SER C 1 62 ? 18.740 26.601 61.488 1.00 18.30 62 SER C C 1
ATOM 4687 O O . SER C 1 62 ? 18.627 25.482 61.003 1.00 20.26 62 SER C O 1
ATOM 4690 N N . ALA C 1 63 ? 17.723 27.289 62.005 1.00 18.90 63 ALA C N 1
ATOM 4691 C CA . ALA C 1 63 ? 16.340 26.820 61.947 1.00 20.33 63 ALA C CA 1
ATOM 4692 C C . ALA C 1 63 ? 15.483 28.056 62.098 1.00 20.27 63 ALA C C 1
ATOM 4693 O O . ALA C 1 63 ? 15.934 29.054 62.666 1.00 19.70 63 ALA C O 1
ATOM 4695 N N . GLU C 1 64 ? 14.261 28.017 61.583 1.00 21.18 64 GLU C N 1
ATOM 4696 C CA . GLU C 1 64 ? 13.399 29.186 61.719 1.00 23.67 64 GLU C CA 1
ATOM 4697 C C . GLU C 1 64 ? 12.011 28.829 62.237 1.00 22.86 64 GLU C C 1
ATOM 4698 O O . GLU C 1 64 ? 11.630 27.660 62.274 1.00 23.80 64 GLU C O 1
ATOM 4704 N N . ARG C 1 65 ? 11.266 29.845 62.649 1.00 21.45 65 ARG C N 1
ATOM 4705 C CA . ARG C 1 65 ? 10.122 29.604 63.510 1.00 24.98 65 ARG C CA 1
ATOM 4706 C C . ARG C 1 65 ? 8.808 29.360 62.774 1.00 28.78 65 ARG C C 1
ATOM 4707 O O . ARG C 1 65 ? 7.837 28.902 63.379 1.00 23.01 65 ARG C O 1
ATOM 4715 N N . GLU C 1 66 ? 8.770 29.640 61.474 1.00 28.67 66 GLU C N 1
ATOM 4716 C CA . GLU C 1 66 ? 7.532 29.432 60.719 1.00 34.60 66 GLU C CA 1
ATOM 4717 C C . GLU C 1 66 ? 7.435 28.013 60.169 1.00 41.08 66 GLU C C 1
ATOM 4718 O O . GLU C 1 66 ? 6.339 27.484 59.998 1.00 50.22 66 GLU C O 1
ATOM 4724 N N . GLY C 1 67 ? 8.579 27.395 59.894 1.00 47.93 67 GLY C N 1
ATOM 4725 C CA . GLY C 1 67 ? 8.602 26.039 59.375 1.00 58.07 67 GLY C CA 1
ATOM 4726 C C . GLY C 1 67 ? 8.859 25.953 57.879 1.00 67.17 67 GLY C C 1
ATOM 4727 O O . GLY C 1 67 ? 9.289 24.911 57.383 1.00 69.30 67 GLY C O 1
ATOM 4728 N N . ASP C 1 68 ? 8.594 27.044 57.161 1.00 71.58 68 ASP C N 1
ATOM 4729 C CA . ASP C 1 68 ? 8.806 27.091 55.713 1.00 68.00 68 ASP C CA 1
ATOM 4730 C C . ASP C 1 68 ? 10.287 27.154 55.380 1.00 59.77 68 ASP C C 1
ATOM 4731 O O . ASP C 1 68 ? 10.707 26.783 54.284 1.00 58.62 68 ASP C O 1
ATOM 4736 N N . GLY C 1 69 ? 11.073 27.640 56.332 1.00 45.46 69 GLY C N 1
ATOM 4737 C CA . GLY C 1 69 ? 12.416 28.089 56.040 1.00 41.98 69 GLY C CA 1
ATOM 4738 C C . GLY C 1 69 ? 12.340 29.551 55.634 1.00 37.00 69 GLY C C 1
ATOM 4739 O O . GLY C 1 69 ? 13.328 30.139 55.201 1.00 38.35 69 GLY C O 1
ATOM 4740 N N . GLN C 1 70 ? 11.160 30.146 55.786 1.00 31.47 70 GLN C N 1
ATOM 4741 C CA . GLN C 1 70 ? 10.954 31.533 55.378 1.00 32.51 70 GLN C CA 1
ATOM 4742 C C . GLN C 1 70 ? 10.926 32.543 56.531 1.00 29.84 70 GLN C C 1
ATOM 4743 O O . GLN C 1 70 ? 11.056 33.745 56.305 1.00 30.07 70 GLN C O 1
ATOM 4749 N N . GLY C 1 71 ? 10.765 32.064 57.761 1.00 27.76 71 GLY C N 1
ATOM 4750 C CA . GLY C 1 71 ? 10.586 32.959 58.892 1.00 30.85 71 GLY C CA 1
ATOM 4751 C C . GLY C 1 71 ? 11.859 33.431 59.578 1.00 27.76 71 GLY C C 1
ATOM 4752 O O . GLY C 1 71 ? 12.968 33.098 59.157 1.00 21.39 71 GLY C O 1
ATOM 4753 N N . GLU C 1 72 ? 11.686 34.223 60.633 1.00 21.36 72 GLU C N 1
ATOM 4754 C CA . GLU C 1 72 ? 12.790 34.654 61.487 1.00 19.19 72 GLU C CA 1
ATOM 4755 C C . GLU C 1 72 ? 13.307 33.454 62.251 1.00 19.80 72 GLU C C 1
ATOM 4756 O O . GLU C 1 72 ? 12.524 32.629 62.729 1.00 20.18 72 GLU C O 1
ATOM 4762 N N . GLY C 1 73 ? 14.621 33.362 62.405 1.00 19.77 73 GLY C N 1
ATOM 4763 C CA . GLY C 1 73 ? 15.191 32.162 62.978 1.00 23.28 73 GLY C CA 1
ATOM 4764 C C . GLY C 1 73 ? 16.371 32.391 63.898 1.00 19.47 73 GLY C C 1
ATOM 4765 O O . GLY C 1 73 ? 16.700 33.520 64.267 1.00 18.28 73 GLY C O 1
ATOM 4766 N N . LEU C 1 74 ? 17.000 31.285 64.261 1.00 15.64 74 LEU C N 1
ATOM 4767 C CA . LEU C 1 74 ? 18.164 31.281 65.127 1.00 15.29 74 LEU C CA 1
ATOM 4768 C C . LEU C 1 74 ? 19.283 30.579 64.381 1.00 15.84 74 LEU C C 1
ATOM 4769 O O . LEU C 1 74 ? 19.033 29.817 63.443 1.00 16.77 74 LEU C O 1
ATOM 4774 N N . ALA C 1 75 ? 20.522 30.837 64.787 1.00 13.75 75 ALA C N 1
ATOM 4775 C CA . ALA C 1 75 ? 21.651 30.100 64.239 1.00 14.61 75 ALA C CA 1
ATOM 4776 C C . ALA C 1 75 ? 22.659 29.806 65.329 1.00 15.02 75 ALA C C 1
ATOM 4777 O O . ALA C 1 75 ? 22.737 30.519 66.338 1.00 15.44 75 ALA C O 1
ATOM 4779 N N . ILE C 1 76 ? 23.414 28.731 65.142 1.00 15.51 76 ILE C N 1
ATOM 4780 C CA . ILE C 1 76 ? 24.614 28.526 65.931 1.00 13.57 76 ILE C CA 1
ATOM 4781 C C . ILE C 1 76 ? 25.772 28.487 64.944 1.00 13.64 76 ILE C C 1
ATOM 4782 O O . ILE C 1 76 ? 25.797 27.639 64.054 1.00 15.17 76 ILE C O 1
ATOM 4787 N N . LEU C 1 77 ? 26.694 29.442 65.068 1.00 14.11 77 LEU C N 1
ATOM 4788 C CA . LEU C 1 77 ? 27.876 29.471 64.216 1.00 12.21 77 LEU C CA 1
ATOM 4789 C C . LEU C 1 77 ? 28.958 28.735 64.972 1.00 13.82 77 LEU C C 1
ATOM 4790 O O . LEU C 1 77 ? 29.082 28.893 66.178 1.00 15.06 77 LEU C O 1
ATOM 4795 N N . TYR C 1 78 ? 29.744 27.926 64.277 1.00 14.12 78 TYR C N 1
ATOM 4796 C CA . TYR C 1 78 ? 30.848 27.255 64.953 1.00 15.44 78 TYR C CA 1
ATOM 4797 C C . TYR C 1 78 ? 32.012 27.007 64.025 1.00 15.64 78 TYR C C 1
ATOM 4798 O O . TYR C 1 78 ? 31.859 26.959 62.797 1.00 17.55 78 TYR C O 1
ATOM 4807 N N . ASN C 1 79 ? 33.184 26.857 64.624 1.00 15.18 79 ASN C N 1
ATOM 4808 C CA . ASN C 1 79 ? 34.406 26.617 63.873 1.00 15.30 79 ASN C CA 1
ATOM 4809 C C . ASN C 1 79 ? 34.739 25.142 63.981 1.00 17.46 79 ASN C C 1
ATOM 4810 O O . ASN C 1 79 ? 35.076 24.662 65.060 1.00 18.02 79 ASN C O 1
ATOM 4815 N N . GLU C 1 80 ? 34.622 24.415 62.871 1.00 14.43 80 GLU C N 1
ATOM 4816 C CA . GLU C 1 80 ? 34.837 22.964 62.895 1.00 18.89 80 GLU C CA 1
ATOM 4817 C C . GLU C 1 80 ? 36.245 22.526 63.302 1.00 20.94 80 GLU C C 1
ATOM 4818 O O . GLU C 1 80 ? 36.448 21.375 63.696 1.00 24.05 80 GLU C O 1
ATOM 4824 N N . GLN C 1 81 ? 37.210 23.433 63.228 1.00 19.24 81 GLN C N 1
ATOM 4825 C CA . GLN C 1 81 ? 38.564 23.104 63.674 1.00 22.54 81 GLN C CA 1
ATOM 4826 C C . GLN C 1 81 ? 38.642 23.122 65.196 1.00 22.01 81 GLN C C 1
ATOM 4827 O O . GLN C 1 81 ? 39.592 22.596 65.781 1.00 24.01 81 GLN C O 1
ATOM 4833 N N . LYS C 1 82 ? 37.645 23.740 65.825 1.00 18.46 82 LYS C N 1
ATOM 4834 C CA . LYS C 1 82 ? 37.615 23.901 67.273 1.00 17.41 82 LYS C CA 1
ATOM 4835 C C . LYS C 1 82 ? 36.569 23.018 67.952 1.00 19.11 82 LYS C C 1
ATOM 4836 O O . LYS C 1 82 ? 36.813 22.455 69.023 1.00 20.70 82 LYS C O 1
ATOM 4842 N N . VAL C 1 83 ? 35.393 22.918 67.345 1.00 17.07 83 VAL C N 1
ATOM 4843 C CA . VAL C 1 83 ? 34.343 22.047 67.868 1.00 17.87 83 VAL C CA 1
ATOM 4844 C C . VAL C 1 83 ? 33.645 21.356 66.713 1.00 22.88 83 VAL C C 1
ATOM 4845 O O . VAL C 1 83 ? 33.520 21.926 65.630 1.00 21.74 83 VAL C O 1
ATOM 4849 N N . GLN C 1 84 ? 33.188 20.130 66.943 1.00 18.66 84 GLN C N 1
ATOM 4850 C CA . GLN C 1 84 ? 32.424 19.411 65.933 1.00 20.94 84 GLN C CA 1
ATOM 4851 C C . GLN C 1 84 ? 31.005 19.195 66.418 1.00 22.53 84 GLN C C 1
ATOM 4852 O O . GLN C 1 84 ? 30.787 18.885 67.594 1.00 19.63 84 GLN C O 1
ATOM 4858 N N . ALA C 1 85 ? 30.040 19.379 65.521 1.00 19.25 85 ALA C N 1
ATOM 4859 C CA . ALA C 1 85 ? 28.655 19.129 65.854 1.00 21.09 85 ALA C CA 1
ATOM 4860 C C . ALA C 1 85 ? 28.367 17.657 65.599 1.00 24.49 85 ALA C C 1
ATOM 4861 O O . ALA C 1 85 ? 28.588 17.164 64.486 1.00 27.53 85 ALA C O 1
ATOM 4863 N N . ILE C 1 86 ? 27.904 16.946 66.623 1.00 19.45 86 ILE C N 1
ATOM 4864 C CA . ILE C 1 86 ? 27.574 15.532 66.448 1.00 18.11 86 ILE C CA 1
ATOM 4865 C C . ILE C 1 86 ? 26.076 15.248 66.452 1.00 21.74 86 ILE C C 1
ATOM 4866 O O . ILE C 1 86 ? 25.644 14.161 66.062 1.00 22.28 86 ILE C O 1
ATOM 4871 N N . ASP C 1 87 ? 25.284 16.226 66.882 1.00 22.05 87 ASP C N 1
ATOM 4872 C CA . ASP C 1 87 ? 23.825 16.131 66.799 1.00 20.84 87 ASP C CA 1
ATOM 4873 C C . ASP C 1 87 ? 23.260 17.542 66.862 1.00 18.59 87 ASP C C 1
ATOM 4874 O O . ASP C 1 87 ? 23.900 18.449 67.397 1.00 20.65 87 ASP C O 1
ATOM 4879 N N . THR C 1 88 ? 22.078 17.727 66.292 1.00 20.68 88 THR C N 1
ATOM 4880 C CA A THR C 1 88 ? 21.409 19.020 66.340 0.50 19.12 88 THR C CA 1
ATOM 4881 C CA B THR C 1 88 ? 21.412 19.028 66.299 0.50 19.69 88 THR C CA 1
ATOM 4882 C C . THR C 1 88 ? 19.907 18.843 66.200 1.00 20.99 88 THR C C 1
ATOM 4883 O O . THR C 1 88 ? 19.430 17.818 65.723 1.00 19.77 88 THR C O 1
ATOM 4890 N N . GLY C 1 89 ? 19.160 19.851 66.622 1.00 18.31 89 GLY C N 1
ATOM 4891 C CA . GLY C 1 89 ? 17.723 19.791 66.513 1.00 18.42 89 GLY C CA 1
ATOM 4892 C C . GLY C 1 89 ? 17.107 21.111 66.885 1.00 20.64 89 GLY C C 1
ATOM 4893 O O . GLY C 1 89 ? 17.796 22.037 67.314 1.00 19.84 89 GLY C O 1
ATOM 4894 N N . TYR C 1 90 ? 15.795 21.195 66.717 1.00 20.69 90 TYR C N 1
ATOM 4895 C CA . TYR C 1 90 ? 15.057 22.368 67.154 1.00 17.85 90 TYR C CA 1
ATOM 4896 C C . TYR C 1 90 ? 13.621 21.983 67.424 1.00 20.98 90 TYR C C 1
ATOM 4897 O O . TYR C 1 90 ? 13.146 20.932 66.973 1.00 20.69 90 TYR C O 1
ATOM 4906 N N . PHE C 1 91 ? 12.933 22.827 68.178 1.00 19.65 91 PHE C N 1
ATOM 4907 C CA . PHE C 1 91 ? 11.547 22.560 68.521 1.00 18.38 91 PHE C CA 1
ATOM 4908 C C . PHE C 1 91 ? 10.873 23.867 68.899 1.00 16.54 91 PHE C C 1
ATOM 4909 O O . PHE C 1 91 ? 11.542 24.874 69.170 1.00 19.36 91 PHE C O 1
ATOM 4917 N N . TRP C 1 92 ? 9.548 23.840 68.923 1.00 19.00 92 TRP C N 1
ATOM 4918 C CA . TRP C 1 92 ? 8.752 25.010 69.253 1.00 17.86 92 TRP C CA 1
ATOM 4919 C C . TRP C 1 92 ? 8.483 25.075 70.751 1.00 22.10 92 TRP C C 1
ATOM 4920 O O . TRP C 1 92 ? 8.321 24.045 71.416 1.00 20.90 92 TRP C O 1
ATOM 4931 N N . LEU C 1 93 ? 8.475 26.294 71.278 1.00 19.88 93 LEU C N 1
ATOM 4932 C CA . LEU C 1 93 ? 8.261 26.530 72.701 1.00 17.67 93 LEU C CA 1
ATOM 4933 C C . LEU C 1 93 ? 6.767 26.600 72.973 1.00 26.93 93 LEU C C 1
ATOM 4934 O O . LEU C 1 93 ? 6.227 27.648 73.338 1.00 25.26 93 LEU C O 1
ATOM 4939 N N . SER C 1 94 ? 6.106 25.464 72.786 1.00 21.33 94 SER C N 1
ATOM 4940 C CA . SER C 1 94 ? 4.656 25.409 72.820 1.00 21.49 94 SER C CA 1
ATOM 4941 C C . SER C 1 94 ? 4.211 24.107 73.460 1.00 23.21 94 SER C C 1
ATOM 4942 O O . SER C 1 94 ? 5.035 23.323 73.936 1.00 22.96 94 SER C O 1
ATOM 4945 N N . GLU C 1 95 ? 2.903 23.873 73.453 1.00 24.88 95 GLU C N 1
ATOM 4946 C CA . GLU C 1 95 ? 2.351 22.623 73.960 1.00 25.03 95 GLU C CA 1
ATOM 4947 C C . GLU C 1 95 ? 2.498 21.469 72.960 1.00 28.80 95 GLU C C 1
ATOM 4948 O O . GLU C 1 95 ? 2.204 20.313 73.279 1.00 29.40 95 GLU C O 1
ATOM 4954 N N . THR C 1 96 ? 2.963 21.787 71.755 1.00 26.03 96 THR C N 1
ATOM 4955 C CA . THR C 1 96 ? 3.261 20.769 70.755 1.00 27.20 96 THR C CA 1
ATOM 4956 C C . THR C 1 96 ? 4.606 21.062 70.105 1.00 24.03 96 THR C C 1
ATOM 4957 O O . THR C 1 96 ? 4.669 21.536 68.971 1.00 24.16 96 THR C O 1
ATOM 4961 N N . PRO C 1 97 ? 5.696 20.775 70.828 1.00 24.72 97 PRO C N 1
ATOM 4962 C CA . PRO C 1 97 ? 7.027 21.223 70.409 1.00 23.79 97 PRO C CA 1
ATOM 4963 C C . PRO C 1 97 ? 7.496 20.709 69.049 1.00 22.58 97 PRO C C 1
ATOM 4964 O O . PRO C 1 97 ? 8.373 21.324 68.456 1.00 22.53 97 PRO C O 1
ATOM 4968 N N . GLN C 1 98 ? 6.934 19.612 68.549 1.00 26.69 98 GLN C N 1
ATOM 4969 C CA . GLN C 1 98 ? 7.444 19.059 67.298 1.00 25.93 98 GLN C CA 1
ATOM 4970 C C . GLN C 1 98 ? 6.836 19.678 66.046 1.00 26.20 98 GLN C C 1
ATOM 4971 O O . GLN C 1 98 ? 7.232 19.349 64.931 1.00 31.36 98 GLN C O 1
ATOM 4977 N N . GLN C 1 99 ? 5.877 20.574 66.218 1.00 25.99 99 GLN C N 1
ATOM 4978 C CA . GLN C 1 99 ? 5.256 21.186 65.058 1.00 29.62 99 GLN C CA 1
ATOM 4979 C C . GLN C 1 99 ? 5.156 22.690 65.238 1.00 23.36 99 GLN C C 1
ATOM 4980 O O . GLN C 1 99 ? 5.061 23.172 66.360 1.00 24.57 99 GLN C O 1
ATOM 4986 N N . PRO C 1 100 ? 5.180 23.433 64.125 1.00 24.46 100 PRO C N 1
ATOM 4987 C CA . PRO C 1 100 ? 5.025 24.887 64.168 1.00 25.03 100 PRO C CA 1
ATOM 4988 C C . PRO C 1 100 ? 3.748 25.214 64.919 1.00 23.66 100 PRO C C 1
ATOM 4989 O O . PRO C 1 100 ? 2.673 24.722 64.563 1.00 29.89 100 PRO C O 1
ATOM 4993 N N . SER C 1 101 ? 3.876 26.032 65.951 1.00 24.02 101 SER C N 1
ATOM 4994 C CA . SER C 1 101 ? 2.783 26.255 66.879 1.00 25.79 101 SER C CA 1
ATOM 4995 C C . SER C 1 101 ? 3.117 27.414 67.798 1.00 23.29 101 SER C C 1
ATOM 4996 O O . SER C 1 101 ? 4.259 27.861 67.863 1.00 25.01 101 SER C O 1
ATOM 4999 N N . ILE C 1 102 ? 2.112 27.895 68.524 1.00 24.69 102 ILE C N 1
ATOM 5000 C CA . ILE C 1 102 ? 2.308 29.025 69.419 1.00 25.93 102 ILE C CA 1
ATOM 5001 C C . ILE C 1 102 ? 1.864 28.650 70.819 1.00 21.24 102 ILE C C 1
ATOM 5002 O O . ILE C 1 102 ? 0.805 28.050 70.987 1.00 25.04 102 ILE C O 1
ATOM 5007 N N . HIS C 1 103 ? 2.663 29.004 71.823 1.00 22.43 103 HIS C N 1
ATOM 5008 C CA . HIS C 1 103 ? 2.247 28.750 73.197 1.00 22.23 103 HIS C CA 1
ATOM 5009 C C . HIS C 1 103 ? 1.039 29.616 73.524 1.00 27.09 103 HIS C C 1
ATOM 5010 O O . HIS C 1 103 ? 0.952 30.750 73.073 1.00 24.97 103 HIS C O 1
ATOM 5017 N N . PRO C 1 104 ? 0.098 29.078 74.307 1.00 25.27 104 PRO C N 1
ATOM 5018 C CA . PRO C 1 104 ? -1.073 29.856 74.724 1.00 25.21 104 PRO C CA 1
ATOM 5019 C C . PRO C 1 104 ? -0.743 31.274 75.202 1.00 23.82 104 PRO C C 1
ATOM 5020 O O . PRO C 1 104 ? -1.525 32.194 74.936 1.00 29.72 104 PRO C O 1
ATOM 5024 N N . GLU C 1 105 ? 0.383 31.449 75.888 1.00 24.92 105 GLU C N 1
ATOM 5025 C CA . GLU C 1 105 ? 0.735 32.738 76.481 1.00 25.07 105 GLU C CA 1
ATOM 5026 C C . GLU C 1 105 ? 1.506 33.638 75.523 1.00 29.14 105 GLU C C 1
ATOM 5027 O O . GLU C 1 105 ? 1.707 34.818 75.806 1.00 24.90 105 GLU C O 1
ATOM 5033 N N . ALA C 1 106 ? 1.963 33.078 74.410 1.00 28.65 106 ALA C N 1
ATOM 5034 C CA . ALA C 1 106 ? 2.953 33.760 73.579 1.00 33.18 106 ALA C CA 1
ATOM 5035 C C . ALA C 1 106 ? 2.302 34.490 72.425 1.00 28.32 106 ALA C C 1
ATOM 5036 O O . ALA C 1 106 ? 1.188 34.164 72.029 1.00 29.97 106 ALA C O 1
ATOM 5038 N N . GLY C 1 107 ? 3.017 35.472 71.881 1.00 34.73 107 GLY C N 1
ATOM 5039 C CA . GLY C 1 107 ? 2.499 36.269 70.783 1.00 40.22 107 GLY C CA 1
ATOM 5040 C C . GLY C 1 107 ? 2.855 35.756 69.398 1.00 44.13 107 GLY C C 1
ATOM 5041 O O . GLY C 1 107 ? 2.342 36.251 68.397 1.00 41.88 107 GLY C O 1
ATOM 5042 N N . CYS C 1 108 ? 3.733 34.762 69.332 1.00 46.75 108 CYS C N 1
ATOM 5043 C CA . CYS C 1 108 ? 4.201 34.253 68.045 1.00 48.02 108 CYS C CA 1
ATOM 5044 C C . CYS C 1 108 ? 4.897 32.910 68.226 1.00 34.31 108 CYS C C 1
ATOM 5045 O O . CYS C 1 108 ? 5.279 32.561 69.336 1.00 29.60 108 CYS C O 1
ATOM 5048 N N . PRO C 1 109 ? 5.067 32.154 67.134 1.00 32.39 109 PRO C N 1
ATOM 5049 C CA . PRO C 1 109 ? 5.863 30.931 67.260 1.00 27.39 109 PRO C CA 1
ATOM 5050 C C . PRO C 1 109 ? 7.270 31.285 67.720 1.00 31.88 109 PRO C C 1
ATOM 5051 O O . PRO C 1 109 ? 7.822 32.318 67.320 1.00 30.33 109 PRO C O 1
ATOM 5055 N N . ARG C 1 110 ? 7.824 30.459 68.597 1.00 24.43 110 ARG C N 1
ATOM 5056 C CA . ARG C 1 110 ? 9.187 30.641 69.068 1.00 22.91 110 ARG C CA 1
ATOM 5057 C C . ARG C 1 110 ? 9.836 29.277 69.021 1.00 19.17 110 ARG C C 1
ATOM 5058 O O . ARG C 1 110 ? 9.182 28.271 69.298 1.00 20.22 110 ARG C O 1
ATOM 5066 N N . ILE C 1 111 ? 11.105 29.232 68.639 1.00 18.79 111 ILE C N 1
ATOM 5067 C CA . ILE C 1 111 ? 11.820 27.970 68.660 1.00 19.59 111 ILE C CA 1
ATOM 5068 C C . ILE C 1 111 ? 13.020 28.025 69.582 1.00 19.81 111 ILE C C 1
ATOM 5069 O O . ILE C 1 111 ? 13.492 29.106 69.977 1.00 18.83 111 ILE C O 1
ATOM 5074 N N . ALA C 1 112 ? 13.507 26.847 69.945 1.00 16.73 112 ALA C N 1
ATOM 5075 C CA . ALA C 1 112 ? 14.850 26.723 70.491 1.00 16.83 112 ALA C CA 1
ATOM 5076 C C . ALA C 1 112 ? 15.651 25.863 69.528 1.00 17.30 112 ALA C C 1
ATOM 5077 O O . ALA C 1 112 ? 15.143 24.879 68.999 1.00 18.76 112 ALA C O 1
ATOM 5079 N N . LEU C 1 113 ? 16.905 26.244 69.311 1.00 18.01 113 LEU C N 1
ATOM 5080 C CA . LEU C 1 113 ? 17.819 25.514 68.439 1.00 15.47 113 LEU C CA 1
ATOM 5081 C C . LEU C 1 113 ? 18.946 24.997 69.319 1.00 17.15 113 LEU C C 1
ATOM 5082 O O . LEU C 1 113 ? 19.516 25.759 70.109 1.00 15.47 113 LEU C O 1
ATOM 5087 N N . TRP C 1 114 ? 19.279 23.715 69.198 1.00 17.01 114 TRP C N 1
ATOM 5088 C CA . TRP C 1 114 ? 20.325 23.155 70.053 1.00 16.36 114 TRP C CA 1
ATOM 5089 C C . TRP C 1 114 ? 21.316 22.324 69.247 1.00 19.80 114 TRP C C 1
ATOM 5090 O O . TRP C 1 114 ? 21.020 21.874 68.138 1.00 19.02 114 TRP C O 1
ATOM 5101 N N . GLY C 1 115 ? 22.496 22.127 69.815 1.00 17.23 115 GLY C N 1
ATOM 5102 C CA . GLY C 1 115 ? 23.503 21.288 69.186 1.00 19.32 115 GLY C CA 1
ATOM 5103 C C . GLY C 1 115 ? 24.283 20.555 70.248 1.00 20.03 115 GLY C C 1
ATOM 5104 O O . GLY C 1 115 ? 24.536 21.096 71.327 1.00 19.78 115 GLY C O 1
ATOM 5105 N N . LEU C 1 116 ? 24.639 19.308 69.954 1.00 21.70 116 LEU C N 1
ATOM 5106 C CA . LEU C 1 116 ? 25.553 18.556 70.795 1.00 21.31 116 LEU C CA 1
ATOM 5107 C C . LEU C 1 116 ? 26.896 18.611 70.090 1.00 18.19 116 LEU C C 1
ATOM 5108 O O . LEU C 1 116 ? 27.007 18.257 68.911 1.00 19.93 116 LEU C O 1
ATOM 5113 N N . PHE C 1 117 ? 27.901 19.099 70.806 1.00 18.82 117 PHE C N 1
ATOM 5114 C CA . PHE C 1 117 ? 29.205 19.401 70.232 1.00 20.20 117 PHE C CA 1
ATOM 5115 C C . PHE C 1 117 ? 30.305 18.665 70.975 1.00 21.77 117 PHE C C 1
ATOM 5116 O O . PHE C 1 117 ? 30.113 18.212 72.105 1.00 23.23 117 PHE C O 1
ATOM 5124 N N . LYS C 1 118 ? 31.471 18.570 70.350 1.00 20.09 118 LYS C N 1
ATOM 5125 C CA . LYS C 1 118 ? 32.649 18.070 71.048 1.00 20.37 118 LYS C CA 1
ATOM 5126 C C . LYS C 1 118 ? 33.822 18.957 70.683 1.00 20.89 118 LYS C C 1
ATOM 5127 O O . LYS C 1 118 ? 34.006 19.265 69.512 1.00 22.58 118 LYS C O 1
ATOM 5133 N N . GLU C 1 119 ? 34.608 19.374 71.673 1.00 19.85 119 GLU C N 1
ATOM 5134 C CA . GLU C 1 119 ? 35.841 20.095 71.387 1.00 19.86 119 GLU C CA 1
ATOM 5135 C C . GLU C 1 119 ? 36.835 19.151 70.725 1.00 25.93 119 GLU C C 1
ATOM 5136 O O . GLU C 1 119 ? 36.876 17.970 71.042 1.00 26.12 119 GLU C O 1
ATOM 5142 N N . THR C 1 120 ? 37.644 19.681 69.814 1.00 21.04 120 THR C N 1
ATOM 5143 C CA . THR C 1 120 ? 38.647 18.877 69.128 1.00 22.67 120 THR C CA 1
ATOM 5144 C C . THR C 1 120 ? 39.512 18.051 70.087 1.00 31.07 120 THR C C 1
ATOM 5145 O O . THR C 1 120 ? 39.760 16.869 69.849 1.00 35.88 120 THR C O 1
ATOM 5149 N N . THR C 1 121 ? 39.955 18.673 71.173 1.00 31.48 121 THR C N 1
ATOM 5150 C CA . THR C 1 121 ? 40.880 18.035 72.108 1.00 43.87 121 THR C CA 1
ATOM 5151 C C . THR C 1 121 ? 40.200 17.190 73.187 1.00 46.71 121 THR C C 1
ATOM 5152 O O . THR C 1 121 ? 40.845 16.367 73.832 1.00 52.07 121 THR C O 1
ATOM 5156 N N . GLN C 1 122 ? 38.904 17.399 73.388 1.00 37.65 122 GLN C N 1
ATOM 5157 C CA . GLN C 1 122 ? 38.178 16.686 74.434 1.00 38.69 122 GLN C CA 1
ATOM 5158 C C . GLN C 1 122 ? 37.474 15.457 73.865 1.00 39.03 122 GLN C C 1
ATOM 5159 O O . GLN C 1 122 ? 37.292 15.341 72.654 1.00 47.22 122 GLN C O 1
ATOM 5165 N N . ASN C 1 123 ? 37.080 14.535 74.737 1.00 48.61 123 ASN C N 1
ATOM 5166 C CA . ASN C 1 123 ? 36.379 13.333 74.289 1.00 50.09 123 ASN C CA 1
ATOM 5167 C C . ASN C 1 123 ? 34.883 13.338 74.620 1.00 44.57 123 ASN C C 1
ATOM 5168 O O . ASN C 1 123 ? 34.090 12.658 73.969 1.00 42.05 123 ASN C O 1
ATOM 5173 N N . THR C 1 124 ? 34.500 14.117 75.624 1.00 46.27 124 THR C N 1
ATOM 5174 C CA . THR C 1 124 ? 33.106 14.171 76.055 1.00 42.45 124 THR C CA 1
ATOM 5175 C C . THR C 1 124 ? 32.353 15.320 75.385 1.00 33.91 124 THR C C 1
ATOM 5176 O O . THR C 1 124 ? 32.901 16.403 75.206 1.00 36.86 124 THR C O 1
ATOM 5180 N N . PRO C 1 125 ? 31.091 15.075 75.013 1.00 29.94 125 PRO C N 1
ATOM 5181 C CA . PRO C 1 125 ? 30.249 16.071 74.340 1.00 29.96 125 PRO C CA 1
ATOM 5182 C C . PRO C 1 125 ? 29.704 17.104 75.318 1.00 28.85 125 PRO C C 1
ATOM 5183 O O . PRO C 1 125 ? 29.687 16.865 76.529 1.00 24.86 125 PRO C O 1
ATOM 5187 N N . PHE C 1 126 ? 29.262 18.238 74.785 1.00 20.65 126 PHE C N 1
ATOM 5188 C CA . PHE C 1 126 ? 28.521 19.215 75.567 1.00 19.84 126 PHE C CA 1
ATOM 5189 C C . PHE C 1 126 ? 27.345 19.734 74.757 1.00 19.71 126 PHE C C 1
ATOM 5190 O O . PHE C 1 126 ? 27.352 19.680 73.521 1.00 21.33 126 PHE C O 1
ATOM 5198 N N . LEU C 1 127 ? 26.343 20.249 75.462 1.00 18.37 127 LEU C N 1
ATOM 5199 C CA . LEU C 1 127 ? 25.115 20.708 74.832 1.00 16.42 127 LEU C CA 1
ATOM 5200 C C . LEU C 1 127 ? 25.087 22.229 74.760 1.00 17.81 127 LEU C C 1
ATOM 5201 O O . LEU C 1 127 ? 25.398 22.909 75.746 1.00 18.82 127 LEU C O 1
ATOM 5206 N N . VAL C 1 128 ? 24.729 22.762 73.592 1.00 15.31 128 VAL C N 1
ATOM 5207 C CA . VAL C 1 128 ? 24.479 24.201 73.454 1.00 16.39 128 VAL C CA 1
ATOM 5208 C C . VAL C 1 128 ? 23.008 24.429 73.132 1.00 16.29 128 VAL C C 1
ATOM 5209 O O . VAL C 1 128 ? 22.468 23.810 72.213 1.00 18.56 128 VAL C O 1
ATOM 5213 N N . ILE C 1 129 ? 22.365 25.324 73.879 1.00 16.20 129 ILE C N 1
ATOM 5214 C CA . ILE C 1 129 ? 20.966 25.653 73.653 1.00 15.23 129 ILE C CA 1
ATOM 5215 C C . ILE C 1 129 ? 20.867 27.139 73.378 1.00 14.12 129 ILE C C 1
ATOM 5216 O O . ILE C 1 129 ? 21.232 27.959 74.216 1.00 14.79 129 ILE C O 1
ATOM 5221 N N . ASN C 1 130 ? 20.375 27.472 72.193 1.00 13.07 130 ASN C N 1
ATOM 5222 C CA . ASN C 1 130 ? 20.204 28.860 71.767 1.00 14.63 130 ASN C CA 1
ATOM 5223 C C . ASN C 1 130 ? 18.813 29.349 72.156 1.00 15.65 130 ASN C C 1
ATOM 5224 O O . ASN C 1 130 ? 17.798 28.844 71.648 1.00 15.38 130 ASN C O 1
ATOM 5229 N N . VAL C 1 131 ? 18.793 30.327 73.066 1.00 14.16 131 VAL C N 1
ATOM 5230 C CA . VAL C 1 131 ? 17.583 30.848 73.695 1.00 15.92 131 VAL C CA 1
ATOM 5231 C C . VAL C 1 131 ? 17.110 32.152 73.058 1.00 13.56 131 VAL C C 1
ATOM 5232 O O . VAL C 1 131 ? 17.896 33.088 72.903 1.00 14.85 131 VAL C O 1
ATOM 5236 N N . HIS C 1 132 ? 15.830 32.231 72.697 1.00 16.12 132 HIS C N 1
ATOM 5237 C CA . HIS C 1 132 ? 15.225 33.538 72.434 1.00 14.07 132 HIS C CA 1
ATOM 5238 C C . HIS C 1 132 ? 13.781 33.531 72.888 1.00 14.42 132 HIS C C 1
ATOM 5239 O O . HIS C 1 132 ? 12.893 33.084 72.156 1.00 17.55 132 HIS C O 1
ATOM 5246 N N . LEU C 1 133 ? 13.556 34.029 74.096 1.00 14.84 133 LEU C N 1
ATOM 5247 C CA . LEU C 1 133 ? 12.236 33.937 74.711 1.00 16.56 133 LEU C CA 1
ATOM 5248 C C . LEU C 1 133 ? 11.359 35.086 74.248 1.00 18.15 133 LEU C C 1
ATOM 5249 O O . LEU C 1 133 ? 11.855 36.100 73.785 1.00 18.03 133 LEU C O 1
ATOM 5254 N N . ASP C 1 134 ? 10.048 34.909 74.385 1.00 19.42 134 ASP C N 1
ATOM 5255 C CA . ASP C 1 134 ? 9.064 35.872 73.912 1.00 19.50 134 ASP C CA 1
ATOM 5256 C C . ASP C 1 134 ? 9.177 37.189 74.667 1.00 22.12 134 ASP C C 1
ATOM 5257 O O . ASP C 1 134 ? 9.457 37.199 75.865 1.00 22.93 134 ASP C O 1
ATOM 5262 N N . HIS C 1 135 ? 8.963 38.303 73.976 1.00 21.27 135 HIS C N 1
ATOM 5263 C CA . HIS C 1 135 ? 9.051 39.618 74.608 1.00 22.92 135 HIS C CA 1
ATOM 5264 C C . HIS C 1 135 ? 7.729 40.046 75.246 1.00 19.22 135 HIS C C 1
ATOM 5265 O O . HIS C 1 135 ? 7.684 41.003 76.009 1.00 21.80 135 HIS C O 1
ATOM 5272 N N . ILE C 1 136 ? 6.660 39.324 74.945 1.00 24.08 136 ILE C N 1
ATOM 5273 C CA . ILE C 1 136 ? 5.316 39.767 75.297 1.00 27.91 136 ILE C CA 1
ATOM 5274 C C . ILE C 1 136 ? 5.057 39.883 76.810 1.00 27.79 136 ILE C C 1
ATOM 5275 O O . ILE C 1 136 ? 4.459 40.861 77.267 1.00 27.42 136 ILE C O 1
ATOM 5280 N N . SER C 1 137 ? 5.522 38.908 77.590 1.00 20.18 137 SER C N 1
ATOM 5281 C CA . SER C 1 137 ? 5.250 38.919 79.024 1.00 22.34 137 SER C CA 1
ATOM 5282 C C . SER C 1 137 ? 6.189 38.001 79.786 1.00 18.72 137 SER C C 1
ATOM 5283 O O . SER C 1 137 ? 6.765 37.077 79.211 1.00 21.24 137 SER C O 1
ATOM 5286 N N . ALA C 1 138 ? 6.324 38.250 81.085 1.00 21.39 138 ALA C N 1
ATOM 5287 C CA . ALA C 1 138 ? 7.113 37.388 81.963 1.00 21.20 138 ALA C CA 1
ATOM 5288 C C . ALA C 1 138 ? 6.543 35.974 81.994 1.00 21.30 138 ALA C C 1
ATOM 5289 O O . ALA C 1 138 ? 7.286 35.002 82.000 1.00 21.10 138 ALA C O 1
ATOM 5291 N N . HIS C 1 139 ? 5.218 35.862 82.018 1.00 21.74 139 HIS C N 1
ATOM 5292 C CA . HIS C 1 139 ? 4.572 34.551 81.984 1.00 21.26 139 HIS C CA 1
ATOM 5293 C C . HIS C 1 139 ? 4.924 33.760 80.722 1.00 22.23 139 HIS C C 1
ATOM 5294 O O . HIS C 1 139 ? 5.172 32.559 80.791 1.00 26.52 139 HIS C O 1
ATOM 5301 N N . ALA C 1 140 ? 4.935 34.431 79.573 1.00 19.40 140 ALA C N 1
ATOM 5302 C CA . ALA C 1 140 ? 5.318 33.796 78.318 1.00 20.80 140 ALA C CA 1
ATOM 5303 C C . ALA C 1 140 ? 6.770 33.328 78.353 1.00 21.38 140 ALA C C 1
ATOM 5304 O O . ALA C 1 140 ? 7.097 32.265 77.829 1.00 22.22 140 ALA C O 1
ATOM 5306 N N . ARG C 1 141 ? 7.643 34.125 78.963 1.00 19.29 141 ARG C N 1
ATOM 5307 C CA . ARG C 1 141 ? 9.035 33.715 79.082 1.00 17.21 141 ARG C CA 1
ATOM 5308 C C . ARG C 1 141 ? 9.205 32.498 79.982 1.00 20.52 141 ARG C C 1
ATOM 5309 O O . ARG C 1 141 ? 9.917 31.555 79.641 1.00 19.71 141 ARG C O 1
ATOM 5317 N N . LEU C 1 142 ? 8.547 32.512 81.137 1.00 20.49 142 LEU C N 1
ATOM 5318 C CA . LEU C 1 142 ? 8.602 31.365 82.037 1.00 19.63 142 LEU C CA 1
ATOM 5319 C C . LEU C 1 142 ? 8.082 30.124 81.319 1.00 21.63 142 LEU C C 1
ATOM 5320 O O . LEU C 1 142 ? 8.673 29.051 81.409 1.00 22.78 142 LEU C O 1
ATOM 5325 N N . ALA C 1 143 ? 6.976 30.281 80.599 1.00 20.57 143 ALA C N 1
ATOM 5326 C CA . ALA C 1 143 ? 6.365 29.161 79.888 1.00 24.83 143 ALA C CA 1
ATOM 5327 C C . ALA C 1 143 ? 7.287 28.604 78.809 1.00 22.75 143 ALA C C 1
ATOM 5328 O O . ALA C 1 143 ? 7.420 27.389 78.658 1.00 23.06 143 ALA C O 1
ATOM 5330 N N . GLY C 1 144 ? 7.912 29.496 78.047 1.00 19.36 144 GLY C N 1
ATOM 5331 C CA . GLY C 1 144 ? 8.830 29.078 77.002 1.00 19.33 144 GLY C CA 1
ATOM 5332 C C . GLY C 1 144 ? 10.037 28.321 77.535 1.00 20.82 144 GLY C C 1
ATOM 5333 O O . GLY C 1 144 ? 10.437 27.295 76.978 1.00 18.80 144 GLY C O 1
ATOM 5342 N N . THR C 1 146 ? 10.181 26.736 80.352 1.00 20.00 146 THR C N 1
ATOM 5343 C CA . THR C 1 146 ? 9.695 25.473 80.895 1.00 21.00 146 THR C CA 1
ATOM 5344 C C . THR C 1 146 ? 9.720 24.395 79.809 1.00 21.41 146 THR C C 1
ATOM 5345 O O . THR C 1 146 ? 10.150 23.271 80.055 1.00 20.18 146 THR C O 1
ATOM 5349 N N . VAL C 1 147 ? 9.273 24.746 78.604 1.00 21.26 147 VAL C N 1
ATOM 5350 C CA . VAL C 1 147 ? 9.309 23.816 77.472 1.00 20.96 147 VAL C CA 1
ATOM 5351 C C . VAL C 1 147 ? 10.749 23.416 77.139 1.00 22.66 147 VAL C C 1
ATOM 5352 O O . VAL C 1 147 ? 11.046 22.240 76.943 1.00 21.95 147 VAL C O 1
ATOM 5356 N N . ILE C 1 148 ? 11.659 24.387 77.097 1.00 18.52 148 ILE C N 1
ATOM 5357 C CA . ILE C 1 148 ? 13.059 24.052 76.871 1.00 16.32 148 ILE C CA 1
ATOM 5358 C C . ILE C 1 148 ? 13.570 23.034 77.884 1.00 18.00 148 ILE C C 1
ATOM 5359 O O . ILE C 1 148 ? 14.149 22.008 77.514 1.00 20.13 148 ILE C O 1
ATOM 5364 N N . LEU C 1 149 ? 13.370 23.326 79.164 1.00 20.01 149 LEU C N 1
ATOM 5365 C CA . LEU C 1 149 ? 13.946 22.501 80.214 1.00 22.32 149 LEU C CA 1
ATOM 5366 C C . LEU C 1 149 ? 13.310 21.114 80.252 1.00 25.88 149 LEU C C 1
ATOM 5367 O O . LEU C 1 149 ? 13.957 20.134 80.616 1.00 24.87 149 LEU C O 1
ATOM 5372 N N . GLU C 1 150 ? 12.039 21.034 79.877 1.00 23.68 150 GLU C N 1
ATOM 5373 C CA . GLU C 1 150 ? 11.354 19.749 79.818 1.00 25.04 150 GLU C CA 1
ATOM 5374 C C . GLU C 1 150 ? 11.774 18.967 78.580 1.00 28.04 150 GLU C C 1
ATOM 5375 O O . GLU C 1 150 ? 12.118 17.787 78.663 1.00 25.42 150 GLU C O 1
ATOM 5381 N N . GLU C 1 151 ? 11.739 19.628 77.429 1.00 22.22 151 GLU C N 1
ATOM 5382 C CA . GLU C 1 151 ? 12.012 18.962 76.167 1.00 22.66 151 GLU C CA 1
ATOM 5383 C C . GLU C 1 151 ? 13.450 18.433 76.097 1.00 23.49 151 GLU C C 1
ATOM 5384 O O . GLU C 1 151 ? 13.696 17.358 75.535 1.00 25.31 151 GLU C O 1
ATOM 5390 N N . LEU C 1 152 ? 14.390 19.177 76.677 1.00 21.31 152 LEU C N 1
ATOM 5391 C CA . LEU C 1 152 ? 15.792 18.773 76.683 1.00 19.04 152 LEU C CA 1
ATOM 5392 C C . LEU C 1 152 ? 16.263 18.265 78.047 1.00 22.02 152 LEU C C 1
ATOM 5393 O O . LEU C 1 152 ? 17.471 18.210 78.307 1.00 23.63 152 LEU C O 1
ATOM 5398 N N . HIS C 1 153 ? 15.319 17.887 78.909 1.00 23.72 153 HIS C N 1
ATOM 5399 C CA . HIS C 1 153 ? 15.637 17.487 80.280 1.00 25.01 153 HIS C CA 1
ATOM 5400 C C . HIS C 1 153 ? 16.717 16.407 80.322 1.00 23.42 153 HIS C C 1
ATOM 5401 O O . HIS C 1 153 ? 17.682 16.517 81.072 1.00 25.03 153 HIS C O 1
ATOM 5408 N N . ASP C 1 154 ? 16.553 15.372 79.500 1.00 23.58 154 ASP C N 1
ATOM 5409 C CA . ASP C 1 154 ? 17.503 14.264 79.467 1.00 28.59 154 ASP C CA 1
ATOM 5410 C C . ASP C 1 154 ? 18.912 14.681 79.034 1.00 26.44 154 ASP C C 1
ATOM 5411 O O . ASP C 1 154 ? 19.906 14.257 79.636 1.00 27.84 154 ASP C O 1
ATOM 5416 N N . LYS C 1 155 ? 19.000 15.493 77.983 1.00 22.87 155 LYS C N 1
ATOM 5417 C CA . LYS C 1 155 ? 20.293 15.968 77.491 1.00 24.29 155 LYS C CA 1
ATOM 5418 C C . LYS C 1 155 ? 20.983 16.879 78.503 1.00 23.69 155 LYS C C 1
ATOM 5419 O O . LYS C 1 155 ? 22.183 16.771 78.731 1.00 23.98 155 LYS C O 1
ATOM 5425 N N . ILE C 1 156 ? 20.221 17.796 79.092 1.00 20.10 156 ILE C N 1
ATOM 5426 C CA . ILE C 1 156 ? 20.770 18.710 80.084 1.00 18.57 156 ILE C CA 1
ATOM 5427 C C . ILE C 1 156 ? 21.335 17.940 81.277 1.00 18.95 156 ILE C C 1
ATOM 5428 O O . ILE C 1 156 ? 22.388 18.282 81.805 1.00 24.11 156 ILE C O 1
ATOM 5433 N N . ALA C 1 157 ? 20.649 16.877 81.677 1.00 21.86 157 ALA C N 1
ATOM 5434 C CA . ALA C 1 157 ? 21.071 16.095 82.829 1.00 24.67 157 ALA C CA 1
ATOM 5435 C C . ALA C 1 157 ? 22.347 15.334 82.510 1.00 27.28 157 ALA C C 1
ATOM 5436 O O . ALA C 1 157 ? 23.196 15.126 83.372 1.00 31.81 157 ALA C O 1
ATOM 5438 N N . GLN C 1 158 ? 22.475 14.928 81.256 1.00 21.47 158 GLN C N 1
ATOM 5439 C CA . GLN C 1 158 ? 23.566 14.058 80.840 1.00 24.28 158 GLN C CA 1
ATOM 5440 C C . GLN C 1 158 ? 24.865 14.816 80.530 1.00 26.98 158 GLN C C 1
ATOM 5441 O O . GLN C 1 158 ? 25.961 14.295 80.756 1.00 26.47 158 GLN C O 1
ATOM 5447 N N . TYR C 1 159 ? 24.747 16.040 80.017 1.00 21.71 159 TYR C N 1
ATOM 5448 C CA . TYR C 1 159 ? 25.919 16.758 79.495 1.00 19.21 159 TYR C CA 1
ATOM 5449 C C . TYR C 1 159 ? 26.176 18.123 80.134 1.00 22.05 159 TYR C C 1
ATOM 5450 O O . TYR C 1 159 ? 25.238 18.813 80.533 1.00 24.02 159 TYR C O 1
ATOM 5459 N N . PRO C 1 160 ? 27.452 18.534 80.194 1.00 21.51 160 PRO C N 1
ATOM 5460 C CA . PRO C 1 160 ? 27.706 19.943 80.510 1.00 19.82 160 PRO C CA 1
ATOM 5461 C C . PRO C 1 160 ? 26.949 20.770 79.486 1.00 21.81 160 PRO C C 1
ATOM 5462 O O . PRO C 1 160 ? 26.956 20.410 78.311 1.00 19.75 160 PRO C O 1
ATOM 5466 N N . THR C 1 161 ? 26.293 21.843 79.916 1.00 17.51 161 THR C N 1
ATOM 5467 C CA . THR C 1 161 ? 25.370 22.547 79.035 1.00 18.54 161 THR C CA 1
ATOM 5468 C C . THR C 1 161 ? 25.596 24.048 79.064 1.00 17.70 161 THR C C 1
ATOM 5469 O O . THR C 1 161 ? 25.849 24.623 80.127 1.00 19.43 161 THR C O 1
ATOM 5473 N N . LEU C 1 162 ? 25.535 24.671 77.885 1.00 14.14 162 LEU C N 1
ATOM 5474 C CA . LEU C 1 162 ? 25.600 26.124 77.760 1.00 12.76 162 LEU C CA 1
ATOM 5475 C C . LEU C 1 162 ? 24.240 26.602 77.282 1.00 13.93 162 LEU C C 1
ATOM 5476 O O . LEU C 1 162 ? 23.811 26.267 76.173 1.00 16.72 162 LEU C O 1
ATOM 5481 N N . LEU C 1 163 ? 23.551 27.345 78.137 1.00 15.45 163 LEU C N 1
ATOM 5482 C CA . LEU C 1 163 ? 22.220 27.856 77.829 1.00 12.26 163 LEU C CA 1
ATOM 5483 C C . LEU C 1 163 ? 22.396 29.348 77.574 1.00 15.86 163 LEU C C 1
ATOM 5484 O O . LEU C 1 163 ? 22.631 30.115 78.505 1.00 16.51 163 LEU C O 1
ATOM 5497 N N . GLY C 1 165 ? 21.577 33.054 75.266 1.00 13.52 165 GLY C N 1
ATOM 5498 C CA . GLY C 1 165 ? 20.802 33.845 74.325 1.00 12.61 165 GLY C CA 1
ATOM 5499 C C . GLY C 1 165 ? 20.037 34.977 74.964 1.00 14.18 165 GLY C C 1
ATOM 5500 O O . GLY C 1 165 ? 20.385 35.480 76.030 1.00 16.42 165 GLY C O 1
ATOM 5501 N N . ASP C 1 166 ? 18.975 35.370 74.279 1.00 14.42 166 ASP C N 1
ATOM 5502 C CA . ASP C 1 166 ? 18.219 36.549 74.626 1.00 14.09 166 ASP C CA 1
ATOM 5503 C C . ASP C 1 166 ? 16.983 36.109 75.403 1.00 14.11 166 ASP C C 1
ATOM 5504 O O . ASP C 1 166 ? 16.036 35.536 74.837 1.00 14.71 166 ASP C O 1
ATOM 5509 N N . PHE C 1 167 ? 17.017 36.328 76.714 1.00 14.87 167 PHE C N 1
ATOM 5510 C CA . PHE C 1 167 ? 15.950 35.896 77.605 1.00 15.48 167 PHE C CA 1
ATOM 5511 C C . PHE C 1 167 ? 14.825 36.913 77.627 1.00 16.95 167 PHE C C 1
ATOM 5512 O O . PHE C 1 167 ? 13.749 36.626 78.153 1.00 16.73 167 PHE C O 1
ATOM 5520 N N . ASN C 1 168 ? 15.076 38.106 77.078 1.00 13.84 168 ASN C N 1
ATOM 5521 C CA . ASN C 1 168 ? 14.077 39.179 77.119 1.00 14.35 168 ASN C CA 1
ATOM 5522 C C . ASN C 1 168 ? 13.617 39.447 78.548 1.00 16.27 168 ASN C C 1
ATOM 5523 O O . ASN C 1 168 ? 12.501 39.933 78.775 1.00 17.82 168 ASN C O 1
ATOM 5528 N N . ALA C 1 169 ? 14.491 39.159 79.511 1.00 16.85 169 ALA C N 1
ATOM 5529 C CA . ALA C 1 169 ? 14.135 39.279 80.927 1.00 17.69 169 ALA C CA 1
ATOM 5530 C C . ALA C 1 169 ? 15.301 39.816 81.753 1.00 16.72 169 ALA C C 1
ATOM 5531 O O . ALA C 1 169 ? 16.416 39.295 81.672 1.00 16.80 169 ALA C O 1
ATOM 5533 N N . GLU C 1 170 ? 15.024 40.840 82.557 1.00 18.58 170 GLU C N 1
ATOM 5534 C CA . GLU C 1 170 ? 15.991 41.333 83.534 1.00 19.11 170 GLU C CA 1
ATOM 5535 C C . GLU C 1 170 ? 16.122 40.302 84.655 1.00 18.70 170 GLU C C 1
ATOM 5536 O O . GLU C 1 170 ? 15.275 39.416 84.795 1.00 16.90 170 GLU C O 1
ATOM 5542 N N . SER C 1 171 ? 17.181 40.431 85.452 1.00 17.61 171 SER C N 1
ATOM 5543 C CA . SER C 1 171 ? 17.610 39.362 86.357 1.00 22.93 171 SER C CA 1
ATOM 5544 C C . SER C 1 171 ? 16.578 38.914 87.383 1.00 24.03 171 SER C C 1
ATOM 5545 O O . SER C 1 171 ? 16.651 37.789 87.885 1.00 24.20 171 SER C O 1
ATOM 5548 N N . GLY C 1 172 ? 15.619 39.778 87.695 1.00 19.38 172 GLY C N 1
ATOM 5549 C CA . GLY C 1 172 ? 14.663 39.490 88.752 1.00 21.96 172 GLY C CA 1
ATOM 5550 C C . GLY C 1 172 ? 13.467 38.639 88.355 1.00 22.95 172 GLY C C 1
ATOM 5551 O O . GLY C 1 172 ? 12.694 38.221 89.219 1.00 23.27 172 GLY C O 1
ATOM 5552 N N . GLU C 1 173 ? 13.300 38.378 87.061 1.00 20.73 173 GLU C N 1
ATOM 5553 C CA . GLU C 1 173 ? 12.117 37.647 86.594 1.00 20.62 173 GLU C CA 1
ATOM 5554 C C . GLU C 1 173 ? 12.096 36.186 87.022 1.00 22.15 173 GLU C C 1
ATOM 5555 O O . GLU C 1 173 ? 13.141 35.579 87.255 1.00 21.77 173 GLU C O 1
ATOM 5561 N N . GLU C 1 174 ? 10.893 35.623 87.087 1.00 19.78 174 GLU C N 1
ATOM 5562 C CA . GLU C 1 174 ? 10.713 34.241 87.514 1.00 21.11 174 GLU C CA 1
ATOM 5563 C C . GLU C 1 174 ? 11.501 33.260 86.644 1.00 19.69 174 GLU C C 1
ATOM 5564 O O . GLU C 1 174 ? 12.039 32.270 87.139 1.00 21.72 174 GLU C O 1
ATOM 5570 N N . VAL C 1 175 ? 11.590 33.538 85.352 1.00 17.35 175 VAL C N 1
ATOM 5571 C CA . VAL C 1 175 ? 12.320 32.635 84.467 1.00 19.50 175 VAL C CA 1
ATOM 5572 C C . VAL C 1 175 ? 13.761 32.407 84.935 1.00 18.96 175 VAL C C 1
ATOM 5573 O O . VAL C 1 175 ? 14.291 31.312 84.805 1.00 18.81 175 VAL C O 1
ATOM 5577 N N . HIS C 1 176 ? 14.397 33.440 85.488 1.00 19.04 176 HIS C N 1
ATOM 5578 C CA . HIS C 1 176 ? 15.769 33.284 85.956 1.00 20.55 176 HIS C CA 1
ATOM 5579 C C . HIS C 1 176 ? 15.832 32.417 87.208 1.00 19.82 176 HIS C C 1
ATOM 5580 O O . HIS C 1 176 ? 16.786 31.668 87.410 1.00 18.86 176 HIS C O 1
ATOM 5587 N N . GLN C 1 177 ? 14.814 32.513 88.052 1.00 20.64 177 GLN C N 1
ATOM 5588 C CA . GLN C 1 177 ? 14.788 31.686 89.247 1.00 21.54 177 GLN C CA 1
ATOM 5589 C C . GLN C 1 177 ? 14.673 30.212 88.843 1.00 23.03 177 GLN C C 1
ATOM 5590 O O . GLN C 1 177 ? 15.300 29.339 89.446 1.00 24.20 177 GLN C O 1
ATOM 5596 N N . LEU C 1 178 ? 13.889 29.944 87.803 1.00 20.86 178 LEU C N 1
ATOM 5597 C CA . LEU C 1 178 ? 13.736 28.589 87.294 1.00 23.98 178 LEU C CA 1
ATOM 5598 C C . LEU C 1 178 ? 15.060 28.064 86.735 1.00 22.68 178 LEU C C 1
ATOM 5599 O O . LEU C 1 178 ? 15.497 26.955 87.048 1.00 23.58 178 LEU C O 1
ATOM 5604 N N . VAL C 1 179 ? 15.680 28.861 85.878 1.00 18.69 179 VAL C N 1
ATOM 5605 C CA . VAL C 1 179 ? 16.941 28.480 85.259 1.00 16.96 179 VAL C CA 1
ATOM 5606 C C . VAL C 1 179 ? 18.032 28.237 86.303 1.00 20.93 179 VAL C C 1
ATOM 5607 O O . VAL C 1 179 ? 18.846 27.329 86.159 1.00 19.56 179 VAL C O 1
ATOM 5611 N N . GLN C 1 180 ? 18.018 29.027 87.374 1.00 21.26 180 GLN C N 1
ATOM 5612 C CA . GLN C 1 180 ? 19.081 28.980 88.372 1.00 19.44 180 GLN C CA 1
ATOM 5613 C C . GLN C 1 180 ? 18.993 27.768 89.298 1.00 21.72 180 GLN C C 1
ATOM 5614 O O . GLN C 1 180 ? 19.914 27.500 90.084 1.00 23.21 180 GLN C O 1
ATOM 5620 N N . LYS C 1 181 ? 17.901 27.020 89.190 1.00 19.49 181 LYS C N 1
ATOM 5621 C CA . LYS C 1 181 ? 17.821 25.725 89.856 1.00 24.21 181 LYS C CA 1
ATOM 5622 C C . LYS C 1 181 ? 18.892 24.769 89.320 1.00 25.54 181 LYS C C 1
ATOM 5623 O O . LYS C 1 181 ? 19.385 23.914 90.056 1.00 28.59 181 LYS C O 1
ATOM 5629 N N . LYS C 1 182 ? 19.259 24.916 88.046 1.00 22.00 182 LYS C N 1
ATOM 5630 C CA . LYS C 1 182 ? 20.236 24.014 87.428 1.00 24.70 182 LYS C CA 1
ATOM 5631 C C . LYS C 1 182 ? 21.470 24.706 86.840 1.00 25.73 182 LYS C C 1
ATOM 5632 O O . LYS C 1 182 ? 22.498 24.062 86.628 1.00 29.20 182 LYS C O 1
ATOM 5638 N N . PHE C 1 183 ? 21.372 26.005 86.570 1.00 21.39 183 PHE C N 1
ATOM 5639 C CA . PHE C 1 183 ? 22.464 26.727 85.910 1.00 20.65 183 PHE C CA 1
ATOM 5640 C C . PHE C 1 183 ? 22.977 27.876 86.751 1.00 22.15 183 PHE C C 1
ATOM 5641 O O . PHE C 1 183 ? 22.276 28.383 87.626 1.00 22.79 183 PHE C O 1
ATOM 5649 N N . GLN C 1 184 ? 24.197 28.309 86.448 1.00 21.57 184 GLN C N 1
ATOM 5650 C CA . GLN C 1 184 ? 24.747 29.526 87.028 1.00 18.12 184 GLN C CA 1
ATOM 5651 C C . GLN C 1 184 ? 24.956 30.583 85.954 1.00 19.05 184 GLN C C 1
ATOM 5652 O O . GLN C 1 184 ? 25.354 30.269 84.829 1.00 18.23 184 GLN C O 1
ATOM 5658 N N . ASP C 1 185 ? 24.682 31.838 86.300 1.00 18.77 185 ASP C N 1
ATOM 5659 C CA . ASP C 1 185 ? 24.958 32.956 85.402 1.00 19.34 185 ASP C CA 1
ATOM 5660 C C . ASP C 1 185 ? 26.463 33.194 85.331 1.00 19.33 185 ASP C C 1
ATOM 5661 O O . ASP C 1 185 ? 27.089 33.595 86.316 1.00 20.15 185 ASP C O 1
ATOM 5666 N N . SER C 1 186 ? 27.048 32.952 84.162 1.00 15.21 186 SER C N 1
ATOM 5667 C CA . SER C 1 186 ? 28.503 33.033 84.019 1.00 16.78 186 SER C CA 1
ATOM 5668 C C . SER C 1 186 ? 29.123 34.382 84.409 1.00 17.57 186 SER C C 1
ATOM 5669 O O . SER C 1 186 ? 30.261 34.426 84.874 1.00 19.86 186 SER C O 1
ATOM 5672 N N . LYS C 1 187 ? 28.398 35.482 84.225 1.00 17.74 187 LYS C N 1
ATOM 5673 C CA . LYS C 1 187 ? 29.013 36.789 84.446 1.00 22.37 187 LYS C CA 1
ATOM 5674 C C . LYS C 1 187 ? 29.255 37.111 85.920 1.00 23.36 187 LYS C C 1
ATOM 5675 O O . LYS C 1 187 ? 29.958 38.076 86.230 1.00 24.02 187 LYS C O 1
ATOM 5681 N N . ASN C 1 188 ? 28.692 36.305 86.820 1.00 20.31 188 ASN C N 1
ATOM 5682 C CA . ASN C 1 188 ? 28.935 36.492 88.250 1.00 23.26 188 ASN C CA 1
ATOM 5683 C C . ASN C 1 188 ? 29.995 35.541 88.805 1.00 33.76 188 ASN C C 1
ATOM 5684 O O . ASN C 1 188 ? 30.303 35.576 89.998 1.00 34.27 188 ASN C O 1
ATOM 5689 N N . LEU C 1 189 ? 30.557 34.705 87.938 1.00 25.20 189 LEU C N 1
ATOM 5690 C CA . LEU C 1 189 ? 31.469 33.652 88.380 1.00 24.45 189 LEU C CA 1
ATOM 5691 C C . LEU C 1 189 ? 32.939 34.022 88.269 1.00 28.56 189 LEU C C 1
ATOM 5692 O O . LEU C 1 189 ? 33.795 33.394 88.895 1.00 31.11 189 LEU C O 1
ATOM 5697 N N . ALA C 1 190 ? 33.235 35.032 87.467 1.00 22.77 190 ALA C N 1
ATOM 5698 C CA . ALA C 1 190 ? 34.618 35.433 87.266 1.00 25.95 190 ALA C CA 1
ATOM 5699 C C . ALA C 1 190 ? 34.653 36.929 87.012 1.00 26.75 190 ALA C C 1
ATOM 5700 O O . ALA C 1 190 ? 33.704 37.637 87.345 1.00 37.32 190 ALA C O 1
ATOM 5702 N N . THR C 1 191 ? 35.747 37.409 86.437 1.00 26.85 191 THR C N 1
ATOM 5703 C CA A THR C 1 191 ? 35.857 38.817 86.090 0.50 22.62 191 THR C CA 1
ATOM 5704 C CA B THR C 1 191 ? 35.862 38.818 86.081 0.50 23.91 191 THR C CA 1
ATOM 5705 C C . THR C 1 191 ? 35.017 39.101 84.846 1.00 24.29 191 THR C C 1
ATOM 5706 O O . THR C 1 191 ? 35.027 38.317 83.892 1.00 20.85 191 THR C O 1
ATOM 5713 N N . HIS C 1 192 ? 34.268 40.203 84.876 1.00 21.89 192 HIS C N 1
ATOM 5714 C CA . HIS C 1 192 ? 33.461 40.617 83.725 1.00 19.80 192 HIS C CA 1
ATOM 5715 C C . HIS C 1 192 ? 34.009 41.914 83.136 1.00 21.89 192 HIS C C 1
ATOM 5716 O O . HIS C 1 192 ? 34.231 42.881 83.865 1.00 22.50 192 HIS C O 1
ATOM 5723 N N . TYR C 1 193 ? 34.220 41.935 81.821 1.00 16.16 193 TYR C N 1
ATOM 5724 C CA . TYR C 1 193 ? 34.755 43.117 81.151 1.00 15.33 193 TYR C CA 1
ATOM 5725 C C . TYR C 1 193 ? 33.630 43.772 80.372 1.00 16.87 193 TYR C C 1
ATOM 5726 O O . TYR C 1 193 ? 32.844 43.090 79.732 1.00 17.06 193 TYR C O 1
ATOM 5735 N N . GLY C 1 194 ? 33.548 45.094 80.425 1.00 16.96 194 GLY C N 1
ATOM 5736 C CA . GLY C 1 194 ? 32.478 45.800 79.752 1.00 17.33 194 GLY C CA 1
ATOM 5737 C C . GLY C 1 194 ? 31.252 45.958 80.634 1.00 17.44 194 GLY C C 1
ATOM 5738 O O . GLY C 1 194 ? 31.268 45.628 81.817 1.00 17.54 194 GLY C O 1
ATOM 5739 N N . PRO C 1 195 ? 30.168 46.470 80.057 1.00 17.51 195 PRO C N 1
ATOM 5740 C CA . PRO C 1 195 ? 28.946 46.698 80.832 1.00 19.80 195 PRO C CA 1
ATOM 5741 C C . PRO C 1 195 ? 28.274 45.374 81.213 1.00 18.34 195 PRO C C 1
ATOM 5742 O O . PRO C 1 195 ? 28.407 44.382 80.490 1.00 17.55 195 PRO C O 1
ATOM 5746 N N . ARG C 1 196 ? 27.565 45.342 82.338 1.00 16.67 196 ARG C N 1
ATOM 5747 C CA . ARG C 1 196 ? 26.827 44.129 82.697 1.00 16.30 196 ARG C CA 1
ATOM 5748 C C . ARG C 1 196 ? 25.561 43.966 81.839 1.00 18.95 196 ARG C C 1
ATOM 5749 O O . ARG C 1 196 ? 25.094 42.846 81.613 1.00 19.89 196 ARG C O 1
ATOM 5757 N N . GLY C 1 197 ? 25.016 45.079 81.359 1.00 17.09 197 GLY C N 1
ATOM 5758 C CA . GLY C 1 197 ? 23.882 45.054 80.449 1.00 18.89 197 GLY C CA 1
ATOM 5759 C C . GLY C 1 197 ? 24.304 44.897 78.996 1.00 17.16 197 GLY C C 1
ATOM 5760 O O . GLY C 1 197 ? 25.466 45.124 78.660 1.00 17.06 197 GLY C O 1
ATOM 5761 N N . THR C 1 198 ? 23.358 44.513 78.135 1.00 17.07 198 THR C N 1
ATOM 5762 C CA . THR C 1 198 ? 23.680 44.202 76.749 1.00 19.58 198 THR C CA 1
ATOM 5763 C C . THR C 1 198 ? 22.817 44.916 75.716 1.00 20.80 198 THR C C 1
ATOM 5764 O O . THR C 1 198 ? 23.175 44.982 74.546 1.00 33.53 198 THR C O 1
ATOM 5768 N N . PHE C 1 199 ? 21.681 45.453 76.129 1.00 14.71 199 PHE C N 1
ATOM 5769 C CA . PHE C 1 199 ? 20.777 46.057 75.159 1.00 14.55 199 PHE C CA 1
ATOM 5770 C C . PHE C 1 199 ? 20.813 47.584 75.175 1.00 17.68 199 PHE C C 1
ATOM 5771 O O . PHE C 1 199 ? 20.458 48.195 76.184 1.00 17.21 199 PHE C O 1
ATOM 5779 N N . GLN C 1 200 ? 21.201 48.195 74.051 1.00 17.65 200 GLN C N 1
ATOM 5780 C CA . GLN C 1 200 ? 21.328 49.650 73.976 1.00 17.63 200 GLN C CA 1
ATOM 5781 C C . GLN C 1 200 ? 20.367 50.327 72.996 1.00 17.64 200 GLN C C 1
ATOM 5782 O O . GLN C 1 200 ? 20.400 51.548 72.836 1.00 17.54 200 GLN C O 1
ATOM 5788 N N . ASN C 1 201 ? 19.517 49.543 72.341 1.00 17.77 201 ASN C N 1
ATOM 5789 C CA . ASN C 1 201 ? 18.498 50.110 71.459 1.00 17.61 201 ASN C CA 1
ATOM 5790 C C . ASN C 1 201 ? 19.089 50.970 70.336 1.00 18.20 201 ASN C C 1
ATOM 5791 O O . ASN C 1 201 ? 18.452 51.917 69.879 1.00 19.93 201 ASN C O 1
ATOM 5796 N N . PHE C 1 202 ? 20.299 50.623 69.889 1.00 17.72 202 PHE C N 1
ATOM 5797 C CA . PHE C 1 202 ? 21.033 51.386 68.864 1.00 18.38 202 PHE C CA 1
ATOM 5798 C C . PHE C 1 202 ? 21.432 52.792 69.306 1.00 22.29 202 PHE C C 1
ATOM 5799 O O . PHE C 1 202 ? 21.754 53.627 68.466 1.00 31.33 202 PHE C O 1
ATOM 5807 N N . THR C 1 203 ? 21.409 53.060 70.606 1.00 18.98 203 THR C N 1
ATOM 5808 C CA . THR C 1 203 ? 21.817 54.382 71.095 1.00 18.76 203 THR C CA 1
ATOM 5809 C C . THR C 1 203 ? 23.293 54.362 71.503 1.00 19.37 203 THR C C 1
ATOM 5810 O O . THR C 1 203 ? 23.656 53.818 72.548 1.00 19.42 203 THR C O 1
ATOM 5814 N N . TYR C 1 204 ? 24.131 54.937 70.648 1.00 22.07 204 TYR C N 1
ATOM 5815 C CA . TYR C 1 204 ? 25.577 54.903 70.828 1.00 19.59 204 TYR C CA 1
ATOM 5816 C C . TYR C 1 204 ? 25.969 55.527 72.169 1.00 19.58 204 TYR C C 1
ATOM 5817 O O . TYR C 1 204 ? 26.897 55.065 72.828 1.00 19.89 204 TYR C O 1
ATOM 5826 N N . THR C 1 205 ? 25.249 56.564 72.582 1.00 19.38 205 THR C N 1
ATOM 5827 C CA . THR C 1 205 ? 25.578 57.266 73.830 1.00 21.88 205 THR C CA 1
ATOM 5828 C C . THR C 1 205 ? 24.788 56.799 75.053 1.00 20.46 205 THR C C 1
ATOM 5829 O O . THR C 1 205 ? 24.755 57.485 76.073 1.00 25.49 205 THR C O 1
ATOM 5833 N N . LYS C 1 206 ? 24.156 55.633 74.960 1.00 18.78 206 LYS C N 1
ATOM 5834 C CA . LYS C 1 206 ? 23.348 55.125 76.068 1.00 20.30 206 LYS C CA 1
ATOM 5835 C C . LYS C 1 206 ? 24.216 54.930 77.310 1.00 22.10 206 LYS C C 1
ATOM 5836 O O . LYS C 1 206 ? 25.215 54.232 77.256 1.00 20.89 206 LYS C O 1
ATOM 5842 N N . PRO C 1 207 ? 23.841 55.560 78.434 1.00 22.94 207 PRO C N 1
ATOM 5843 C CA . PRO C 1 207 ? 24.587 55.338 79.678 1.00 22.14 207 PRO C CA 1
ATOM 5844 C C . PRO C 1 207 ? 24.539 53.874 80.094 1.00 21.12 207 PRO C C 1
ATOM 5845 O O . PRO C 1 207 ? 23.500 53.226 79.967 1.00 22.02 207 PRO C O 1
ATOM 5849 N N . TRP C 1 208 ? 25.657 53.350 80.580 1.00 19.66 208 TRP C N 1
ATOM 5850 C CA . TRP C 1 208 ? 25.698 51.942 80.935 1.00 16.85 208 TRP C CA 1
ATOM 5851 C C . TRP C 1 208 ? 24.644 51.535 81.977 1.00 17.10 208 TRP C C 1
ATOM 5852 O O . TRP C 1 208 ? 24.110 50.424 81.918 1.00 18.18 208 TRP C O 1
ATOM 5863 N N . ALA C 1 209 ? 24.327 52.426 82.911 1.00 21.14 209 ALA C N 1
ATOM 5864 C CA . ALA C 1 209 ? 23.326 52.109 83.929 1.00 21.41 209 ALA C CA 1
ATOM 5865 C C . ALA C 1 209 ? 21.945 51.909 83.304 1.00 24.55 209 ALA C C 1
ATOM 5866 O O . ALA C 1 209 ? 21.055 51.300 83.911 1.00 26.96 209 ALA C O 1
ATOM 5868 N N . GLU C 1 210 ? 21.769 52.433 82.096 1.00 22.32 210 GLU C N 1
ATOM 5869 C CA . GLU C 1 210 ? 20.489 52.337 81.390 1.00 23.41 210 GLU C CA 1
ATOM 5870 C C . GLU C 1 210 ? 20.389 51.183 80.387 1.00 24.85 210 GLU C C 1
ATOM 5871 O O . GLU C 1 210 ? 19.341 50.985 79.765 1.00 24.16 210 GLU C O 1
ATOM 5877 N N . LEU C 1 211 ? 21.460 50.421 80.220 1.00 17.60 211 LEU C N 1
ATOM 5878 C CA . LEU C 1 211 ? 21.381 49.237 79.362 1.00 19.38 211 LEU C CA 1
ATOM 5879 C C . LEU C 1 211 ? 20.435 48.225 79.995 1.00 26.47 211 LEU C C 1
ATOM 5880 O O . LEU C 1 211 ? 20.353 48.130 81.215 1.00 31.83 211 LEU C O 1
ATOM 5885 N N . GLU C 1 212 ? 19.710 47.477 79.171 1.00 21.89 212 GLU C N 1
ATOM 5886 C CA . GLU C 1 212 ? 18.915 46.374 79.692 1.00 22.55 212 GLU C CA 1
ATOM 5887 C C . GLU C 1 212 ? 19.757 45.108 79.746 1.00 19.08 212 GLU C C 1
ATOM 5888 O O . GLU C 1 212 ? 20.522 44.824 78.827 1.00 20.06 212 GLU C O 1
ATOM 5894 N N . GLU C 1 213 ? 19.625 44.360 80.832 1.00 18.87 213 GLU C N 1
ATOM 5895 C CA A GLU C 1 213 ? 20.336 43.095 80.986 0.50 17.47 213 GLU C CA 1
ATOM 5896 C CA B GLU C 1 213 ? 20.336 43.105 80.991 0.50 17.47 213 GLU C CA 1
ATOM 5897 C C . GLU C 1 213 ? 19.413 41.956 80.579 1.00 21.23 213 GLU C C 1
ATOM 5898 O O . GLU C 1 213 ? 18.735 41.352 81.419 1.00 17.87 213 GLU C O 1
ATOM 5909 N N . ILE C 1 214 ? 19.377 41.662 79.283 1.00 15.90 214 ILE C N 1
ATOM 5910 C CA . ILE C 1 214 ? 18.443 40.654 78.788 1.00 14.64 214 ILE C CA 1
ATOM 5911 C C . ILE C 1 214 ? 19.093 39.455 78.104 1.00 14.79 214 ILE C C 1
ATOM 5912 O O . ILE C 1 214 ? 18.434 38.437 77.908 1.00 16.60 214 ILE C O 1
ATOM 5917 N N . ASP C 1 215 ? 20.379 39.571 77.783 1.00 15.29 215 ASP C N 1
ATOM 5918 C CA . ASP C 1 215 ? 21.137 38.453 77.198 1.00 16.12 215 ASP C CA 1
ATOM 5919 C C . ASP C 1 215 ? 21.979 37.790 78.275 1.00 17.67 215 ASP C C 1
ATOM 5920 O O . ASP C 1 215 ? 22.547 38.475 79.119 1.00 17.74 215 ASP C O 1
ATOM 5925 N N . TYR C 1 216 ? 22.072 36.462 78.228 1.00 14.78 216 TYR C N 1
ATOM 5926 C CA . TYR C 1 216 ? 22.724 35.678 79.276 1.00 15.04 216 TYR C CA 1
ATOM 5927 C C . TYR C 1 216 ? 23.508 34.489 78.733 1.00 13.33 216 TYR C C 1
ATOM 5928 O O . TYR C 1 216 ? 23.142 33.885 77.722 1.00 15.13 216 TYR C O 1
ATOM 5937 N N . ILE C 1 217 ? 24.569 34.138 79.446 1.00 11.79 217 ILE C N 1
ATOM 5938 C CA . ILE C 1 217 ? 25.243 32.873 79.236 1.00 13.51 217 ILE C CA 1
ATOM 5939 C C . ILE C 1 217 ? 25.196 32.117 80.552 1.00 14.20 217 ILE C C 1
ATOM 5940 O O . ILE C 1 217 ? 25.904 32.443 81.501 1.00 16.68 217 ILE C O 1
ATOM 5945 N N . TYR C 1 218 ? 24.304 31.131 80.598 1.00 15.45 218 TYR C N 1
ATOM 5946 C CA . TYR C 1 218 ? 24.140 30.255 81.747 1.00 14.43 218 TYR C CA 1
ATOM 5947 C C . TYR C 1 218 ? 24.916 28.962 81.537 1.00 16.73 218 TYR C C 1
ATOM 5948 O O . TYR C 1 218 ? 24.906 28.390 80.444 1.00 18.76 218 TYR C O 1
ATOM 5957 N N . VAL C 1 219 ? 25.570 28.491 82.593 1.00 17.42 219 VAL C N 1
ATOM 5958 C CA . VAL C 1 219 ? 26.433 27.326 82.475 1.00 15.98 219 VAL C CA 1
ATOM 5959 C C . VAL C 1 219 ? 26.082 26.237 83.479 1.00 19.60 219 VAL C C 1
ATOM 5960 O O . VAL C 1 219 ? 25.661 26.519 84.613 1.00 19.88 219 VAL C O 1
ATOM 5964 N N . LYS C 1 220 ? 26.238 24.989 83.043 1.00 19.27 220 LYS C N 1
ATOM 5965 C CA . LYS C 1 220 ? 26.141 23.831 83.927 1.00 17.58 220 LYS C CA 1
ATOM 5966 C C . LYS C 1 220 ? 27.280 22.893 83.562 1.00 21.48 220 LYS C C 1
ATOM 5967 O O . LYS C 1 220 ? 27.378 22.446 82.415 1.00 21.80 220 LYS C O 1
ATOM 5973 N N . GLY C 1 221 ? 28.160 22.632 84.522 1.00 23.60 221 GLY C N 1
ATOM 5974 C CA . GLY C 1 221 ? 29.291 21.742 84.298 1.00 24.39 221 GLY C CA 1
ATOM 5975 C C . GLY C 1 221 ? 30.512 22.409 83.684 1.00 22.47 221 GLY C C 1
ATOM 5976 O O . GLY C 1 221 ? 31.305 21.751 83.006 1.00 25.94 221 GLY C O 1
ATOM 5977 N N . TRP C 1 222 ? 30.667 23.710 83.917 1.00 20.49 222 TRP C N 1
ATOM 5978 C CA . TRP C 1 222 ? 31.785 24.476 83.367 1.00 19.31 222 TRP C CA 1
ATOM 5979 C C . TRP C 1 222 ? 32.492 25.334 84.407 1.00 25.51 222 TRP C C 1
ATOM 5980 O O . TRP C 1 222 ? 31.858 25.895 85.295 1.00 24.94 222 TRP C O 1
ATOM 5991 N N . GLN C 1 223 ? 33.807 25.444 84.275 1.00 21.17 223 GLN C N 1
ATOM 5992 C CA . GLN C 1 223 ? 34.562 26.477 84.974 1.00 20.59 223 GLN C CA 1
ATOM 5993 C C . GLN C 1 223 ? 34.545 27.726 84.103 1.00 23.14 223 GLN C C 1
ATOM 5994 O O . GLN C 1 223 ? 34.846 27.648 82.918 1.00 25.78 223 GLN C O 1
ATOM 6000 N N . VAL C 1 224 ? 34.187 28.871 84.676 1.00 21.84 224 VAL C N 1
ATOM 6001 C CA . VAL C 1 224 ? 34.194 30.125 83.916 1.00 16.65 224 VAL C CA 1
ATOM 6002 C C . VAL C 1 224 ? 35.458 30.923 84.237 1.00 19.98 224 VAL C C 1
ATOM 6003 O O . VAL C 1 224 ? 35.782 31.143 85.405 1.00 22.90 224 VAL C O 1
ATOM 6007 N N . GLN C 1 225 ? 36.173 31.339 83.198 1.00 17.44 225 GLN C N 1
ATOM 6008 C CA A GLN C 1 225 ? 37.428 32.065 83.376 0.50 20.29 225 GLN C CA 1
ATOM 6009 C CA B GLN C 1 225 ? 37.435 32.058 83.355 0.50 20.77 225 GLN C CA 1
ATOM 6010 C C . GLN C 1 225 ? 37.246 33.568 83.257 1.00 23.37 225 GLN C C 1
ATOM 6011 O O . GLN C 1 225 ? 38.003 34.341 83.851 1.00 24.49 225 GLN C O 1
ATOM 6022 N N . GLN C 1 226 ? 36.242 33.976 82.487 1.00 20.97 226 GLN C N 1
ATOM 6023 C CA A GLN C 1 226 ? 36.052 35.376 82.149 0.50 19.55 226 GLN C CA 1
ATOM 6024 C CA B GLN C 1 226 ? 36.013 35.384 82.214 0.50 18.85 226 GLN C CA 1
ATOM 6025 C C . GLN C 1 226 ? 34.763 35.557 81.360 1.00 18.20 226 GLN C C 1
ATOM 6026 O O . GLN C 1 226 ? 34.343 34.640 80.656 1.00 18.03 226 GLN C O 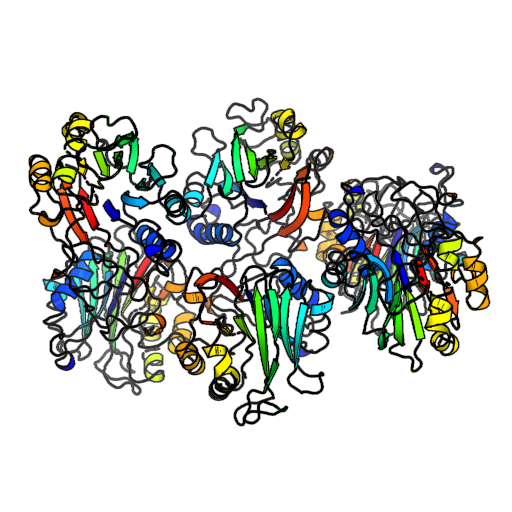1
ATOM 6037 N N . THR C 1 227 ? 34.152 36.731 81.462 1.00 16.17 227 THR C N 1
ATOM 6038 C CA . THR C 1 227 ? 33.036 37.079 80.590 1.00 17.30 227 THR C CA 1
ATOM 6039 C C . THR C 1 227 ? 33.216 38.521 80.113 1.00 15.45 227 THR C C 1
ATOM 6040 O O . THR C 1 227 ? 33.965 39.292 80.711 1.00 16.86 227 THR C O 1
ATOM 6044 N N . ALA C 1 228 ? 32.526 38.878 79.035 1.00 15.65 228 ALA C N 1
ATOM 6045 C CA . ALA C 1 228 ? 32.595 40.246 78.536 1.00 14.65 228 ALA C CA 1
ATOM 6046 C C . ALA C 1 228 ? 31.380 40.620 77.708 1.00 17.16 228 ALA C C 1
ATOM 6047 O O . ALA C 1 228 ? 30.795 39.784 77.029 1.00 16.54 228 ALA C O 1
ATOM 6049 N N . SER C 1 229 ? 31.019 41.897 77.768 1.00 13.27 229 SER C N 1
ATOM 6050 C CA . SER C 1 229 ? 30.036 42.475 76.865 1.00 13.19 229 SER C CA 1
ATOM 6051 C C . SER C 1 229 ? 30.842 43.343 75.915 1.00 14.87 229 SER C C 1
ATOM 6052 O O . SER C 1 229 ? 31.608 44.202 76.370 1.00 16.39 229 SER C O 1
ATOM 6055 N N . LEU C 1 230 ? 30.674 43.124 74.609 1.00 14.88 230 LEU C N 1
ATOM 6056 C CA . LEU C 1 230 ? 31.552 43.731 73.603 1.00 13.28 230 LEU C CA 1
ATOM 6057 C C . LEU C 1 230 ? 30.942 45.001 72.993 1.00 13.25 230 LEU C C 1
ATOM 6058 O O . LEU C 1 230 ? 29.893 44.959 72.361 1.00 15.78 230 LEU C O 1
ATOM 6063 N N . THR C 1 231 ? 31.607 46.136 73.194 1.00 16.11 231 THR C N 1
ATOM 6064 C CA . THR C 1 231 ? 31.057 47.428 72.785 1.00 13.63 231 THR C CA 1
ATOM 6065 C C . THR C 1 231 ? 31.573 47.910 71.428 1.00 17.17 231 THR C C 1
ATOM 6066 O O . THR C 1 231 ? 31.540 49.110 71.132 1.00 17.64 231 THR C O 1
ATOM 6070 N N . ASP C 1 232 ? 32.055 46.977 70.610 1.00 16.92 232 ASP C N 1
ATOM 6071 C CA . ASP C 1 232 ? 32.488 47.301 69.249 1.00 17.40 232 ASP C CA 1
ATOM 6072 C C . ASP C 1 232 ? 31.499 48.232 68.551 1.00 17.16 232 ASP C C 1
ATOM 6073 O O . ASP C 1 232 ? 30.285 48.007 68.580 1.00 17.99 232 ASP C O 1
ATOM 6078 N N . SER C 1 233 ? 32.019 49.258 67.885 1.00 19.18 233 SER C N 1
ATOM 6079 C CA . SER C 1 233 ? 31.157 50.181 67.165 1.00 18.79 233 SER C CA 1
ATOM 6080 C C . SER C 1 233 ? 31.611 50.312 65.722 1.00 20.35 233 SER C C 1
ATOM 6081 O O . SER C 1 233 ? 32.695 49.848 65.354 1.00 19.55 233 SER C O 1
ATOM 6084 N N . ILE C 1 234 ? 30.766 50.931 64.908 1.00 18.13 234 ILE C N 1
ATOM 6085 C CA . ILE C 1 234 ? 31.100 51.239 63.525 1.00 15.55 234 ILE C CA 1
ATOM 6086 C C . ILE C 1 234 ? 30.783 52.721 63.318 1.00 20.10 234 ILE C C 1
ATOM 6087 O O . ILE C 1 234 ? 29.636 53.109 63.099 1.00 19.45 234 ILE C O 1
ATOM 6092 N N . ASP C 1 235 ? 31.809 53.554 63.461 1.00 18.72 235 ASP C N 1
ATOM 6093 C CA . ASP C 1 235 ? 31.686 55.006 63.266 1.00 19.11 235 ASP C CA 1
ATOM 6094 C C . ASP C 1 235 ? 30.441 55.630 63.896 1.00 23.83 235 ASP C C 1
ATOM 6095 O O . ASP C 1 235 ? 29.626 56.231 63.203 1.00 20.76 235 ASP C O 1
ATOM 6100 N N . GLY C 1 236 ? 30.302 55.491 65.210 1.00 22.36 236 GLY C N 1
ATOM 6101 C CA . GLY C 1 236 ? 29.270 56.200 65.946 1.00 21.25 236 GLY C CA 1
ATOM 6102 C C . GLY C 1 236 ? 27.941 55.476 65.991 1.00 21.66 236 GLY C C 1
ATOM 6103 O O . GLY C 1 236 ? 26.939 56.040 66.426 1.00 25.01 236 GLY C O 1
ATOM 6104 N N . ARG C 1 237 ? 27.936 54.232 65.532 1.00 19.30 237 ARG C N 1
ATOM 6105 C CA . ARG C 1 237 ? 26.755 53.369 65.638 1.00 20.88 237 ARG C CA 1
ATOM 6106 C C . ARG C 1 237 ? 27.181 52.004 66.131 1.00 21.51 237 ARG C C 1
ATOM 6107 O O . ARG C 1 237 ? 28.351 51.639 66.025 1.00 23.77 237 ARG C O 1
ATOM 6115 N N . PHE C 1 238 ? 26.228 51.239 66.654 1.00 16.88 238 PHE C N 1
ATOM 6116 C CA . PHE C 1 238 ? 26.503 49.863 67.035 1.00 15.39 238 PHE C CA 1
ATOM 6117 C C . PHE C 1 238 ? 25.966 48.962 65.939 1.00 15.80 238 PHE C C 1
ATOM 6118 O O . PHE C 1 238 ? 24.930 49.264 65.345 1.00 17.76 238 PHE C O 1
ATOM 6126 N N . PRO C 1 239 ? 26.681 47.863 65.650 1.00 17.00 239 PRO C N 1
ATOM 6127 C CA . PRO C 1 239 ? 26.270 46.984 64.553 1.00 15.99 239 PRO C CA 1
ATOM 6128 C C . PRO C 1 239 ? 24.931 46.300 64.836 1.00 15.53 239 PRO C C 1
ATOM 6129 O O . PRO C 1 239 ? 24.250 45.967 63.888 1.00 16.30 239 PRO C O 1
ATOM 6133 N N . SER C 1 240 ? 24.583 46.083 66.107 1.00 16.45 240 SER C N 1
ATOM 6134 C CA . SER C 1 240 ? 23.257 45.592 66.484 1.00 15.44 240 SER C CA 1
ATOM 6135 C C . SER C 1 240 ? 22.758 46.435 67.643 1.00 15.57 240 SER C C 1
ATOM 6136 O O . SER C 1 240 ? 23.528 47.227 68.203 1.00 15.32 240 SER C O 1
ATOM 6139 N N . ASP C 1 241 ? 21.480 46.292 67.992 1.00 13.77 241 ASP C N 1
ATOM 6140 C CA . ASP C 1 241 ? 20.973 46.979 69.184 1.00 14.84 241 ASP C CA 1
ATOM 6141 C C . ASP C 1 241 ? 21.262 46.215 70.485 1.00 16.51 241 ASP C C 1
ATOM 6142 O O . ASP C 1 241 ? 20.888 46.666 71.569 1.00 15.67 241 ASP C O 1
ATOM 6147 N N . HIS C 1 242 ? 21.928 45.063 70.363 1.00 16.18 242 HIS C N 1
ATOM 6148 C CA . HIS C 1 242 ? 22.512 44.368 71.508 1.00 16.51 242 HIS C CA 1
ATOM 6149 C C . HIS C 1 242 ? 24.019 44.389 71.347 1.00 17.22 242 HIS C C 1
ATOM 6150 O O . HIS C 1 242 ? 24.527 44.392 70.227 1.00 16.51 242 HIS C O 1
ATOM 6157 N N . PHE C 1 243 ? 24.738 44.338 72.463 1.00 17.32 243 PHE C N 1
ATOM 6158 C CA . PHE C 1 243 ? 26.154 43.972 72.416 1.00 15.11 243 PHE C CA 1
ATOM 6159 C C . PHE C 1 243 ? 26.249 42.455 72.399 1.00 13.92 243 PHE C C 1
ATOM 6160 O O . PHE C 1 243 ? 25.433 41.762 73.015 1.00 15.18 243 PHE C O 1
ATOM 6168 N N . PRO C 1 244 ? 27.257 41.918 71.697 1.00 14.53 244 PRO C N 1
ATOM 6169 C CA . PRO C 1 244 ? 27.588 40.509 71.905 1.00 14.04 244 PRO C CA 1
ATOM 6170 C C . PRO C 1 244 ? 28.005 40.268 73.354 1.00 14.60 244 PRO C C 1
ATOM 6171 O O . PRO C 1 244 ? 28.595 41.148 74.000 1.00 14.59 244 PRO C O 1
ATOM 6175 N N . LEU C 1 245 ? 27.715 39.073 73.850 1.00 13.97 245 LEU C N 1
ATOM 6176 C CA . LEU C 1 245 ? 28.133 38.660 75.181 1.00 13.95 245 LEU C CA 1
ATOM 6177 C C . LEU C 1 245 ? 28.999 37.432 74.989 1.00 19.51 245 LEU C C 1
ATOM 6178 O O . LEU C 1 245 ? 28.593 36.494 74.299 1.00 17.19 245 LEU C O 1
ATOM 6183 N N . GLU C 1 246 ? 30.194 37.441 75.568 1.00 16.14 246 GLU C N 1
ATOM 6184 C CA . GLU C 1 246 ? 31.095 36.309 75.422 1.00 14.84 246 GLU C CA 1
ATOM 6185 C C . GLU C 1 246 ? 31.545 35.746 76.764 1.00 15.22 246 GLU C C 1
ATOM 6186 O O . GLU C 1 246 ? 31.471 36.417 77.784 1.00 15.60 246 GLU C O 1
ATOM 6192 N N . ALA C 1 247 ? 31.969 34.491 76.759 1.00 16.55 247 ALA C N 1
ATOM 6193 C CA . ALA C 1 247 ? 32.516 33.868 77.950 1.00 15.22 247 ALA C CA 1
ATOM 6194 C C . ALA C 1 247 ? 33.712 33.027 77.548 1.00 16.82 247 ALA C C 1
ATOM 6195 O O . ALA C 1 247 ? 33.785 32.538 76.431 1.00 18.00 247 ALA C O 1
ATOM 6197 N N . GLU C 1 248 ? 34.658 32.878 78.464 1.00 14.83 248 GLU C N 1
ATOM 6198 C CA . GLU C 1 248 ? 35.697 31.877 78.318 1.00 16.41 248 GLU C CA 1
ATOM 6199 C C . GLU C 1 248 ? 35.422 30.780 79.344 1.00 18.02 248 GLU C C 1
ATOM 6200 O O . GLU C 1 248 ? 35.299 31.064 80.539 1.00 18.78 248 GLU C O 1
ATOM 6206 N N . VAL C 1 249 ? 35.270 29.543 78.871 1.00 17.39 249 VAL C N 1
ATOM 6207 C CA . VAL C 1 249 ? 34.910 28.409 79.730 1.00 18.83 249 VAL C CA 1
ATOM 6208 C C . VAL C 1 249 ? 35.859 27.225 79.551 1.00 25.81 249 VAL C C 1
ATOM 6209 O O . VAL C 1 249 ? 36.532 27.100 78.532 1.00 24.33 249 VAL C O 1
ATOM 6213 N N . ALA C 1 250 ? 35.892 26.346 80.549 1.00 22.37 250 ALA C N 1
ATOM 6214 C CA . ALA C 1 250 ? 36.710 25.146 80.481 1.00 26.12 250 ALA C CA 1
ATOM 6215 C C . ALA C 1 250 ? 35.898 24.022 81.088 1.00 29.28 250 ALA C C 1
ATOM 6216 O O . ALA C 1 250 ? 35.258 24.210 82.121 1.00 27.69 250 ALA C O 1
ATOM 6218 N N . GLY C 1 251 ? 35.899 22.863 80.434 1.00 30.15 251 GLY C N 1
ATOM 6219 C CA . GLY C 1 251 ? 35.141 21.724 80.917 1.00 31.10 251 GLY C CA 1
ATOM 6220 C C . GLY C 1 251 ? 35.655 21.216 82.251 1.00 37.88 251 GLY C C 1
ATOM 6221 O O . GLY C 1 251 ? 36.802 21.467 82.616 1.00 37.77 251 GLY C O 1
ATOM 6222 N N . GLU C 1 252 ? 34.800 20.508 82.982 1.00 44.40 252 GLU C N 1
ATOM 6223 C CA . GLU C 1 252 ? 35.185 19.918 84.261 1.00 54.04 252 GLU C CA 1
ATOM 6224 C C . GLU C 1 252 ? 35.725 18.505 84.059 1.00 58.37 252 GLU C C 1
ATOM 6225 O O . GLU C 1 252 ? 36.909 18.242 84.275 1.00 61.17 252 GLU C O 1
ATOM 6239 N N . LYS D 1 2 ? 49.986 37.712 69.037 1.00 17.88 2 LYS D N 1
ATOM 6240 C CA . LYS D 1 2 ? 49.277 38.987 69.097 1.00 17.21 2 LYS D CA 1
ATOM 6241 C C . LYS D 1 2 ? 50.144 40.032 69.781 1.00 15.68 2 LYS D C 1
ATOM 6242 O O . LYS D 1 2 ? 50.702 39.780 70.852 1.00 16.58 2 LYS D O 1
ATOM 6248 N N . ILE D 1 3 ? 50.249 41.198 69.153 1.00 13.64 3 ILE D N 1
ATOM 6249 C CA . ILE D 1 3 ? 51.063 42.291 69.663 1.00 15.56 3 ILE D CA 1
ATOM 6250 C C . ILE D 1 3 ? 50.263 43.575 69.582 1.00 16.74 3 ILE D C 1
ATOM 6251 O O . ILE D 1 3 ? 49.319 43.679 68.798 1.00 16.71 3 ILE D O 1
ATOM 6256 N N . ALA D 1 4 ? 50.628 44.564 70.387 1.00 12.83 4 ALA D N 1
ATOM 6257 C CA . ALA D 1 4 ? 49.877 45.815 70.380 1.00 12.49 4 ALA D CA 1
ATOM 6258 C C . ALA D 1 4 ? 50.738 47.002 70.764 1.00 14.95 4 ALA D C 1
ATOM 6259 O O . ALA D 1 4 ? 51.811 46.854 71.344 1.00 15.25 4 ALA D O 1
ATOM 6261 N N . THR D 1 5 ? 50.232 48.185 70.444 1.00 13.10 5 THR D N 1
ATOM 6262 C CA . THR D 1 5 ? 50.821 49.422 70.930 1.00 13.67 5 THR D CA 1
ATOM 6263 C C . THR D 1 5 ? 49.691 50.297 71.445 1.00 17.92 5 THR D C 1
ATOM 6264 O O . THR D 1 5 ? 48.594 50.308 70.878 1.00 13.97 5 THR D O 1
ATOM 6268 N N . TYR D 1 6 ? 49.952 51.017 72.530 1.00 12.10 6 TYR D N 1
ATOM 6269 C CA . TYR D 1 6 ? 48.897 51.786 73.175 1.00 12.05 6 TYR D CA 1
ATOM 6270 C C . TYR D 1 6 ? 49.499 52.991 73.878 1.00 14.88 6 TYR D C 1
ATOM 6271 O O . TYR D 1 6 ? 50.269 52.849 74.835 1.00 13.44 6 TYR D O 1
ATOM 6280 N N . ASN D 1 7 ? 49.160 54.178 73.385 1.00 12.41 7 ASN D N 1
ATOM 6281 C CA . ASN D 1 7 ? 49.542 55.407 74.056 1.00 12.44 7 ASN D CA 1
ATOM 6282 C C . ASN D 1 7 ? 48.442 55.672 75.068 1.00 16.10 7 ASN D C 1
ATOM 6283 O O . ASN D 1 7 ? 47.296 55.939 74.689 1.00 16.02 7 ASN D O 1
ATOM 6288 N N . VAL D 1 8 ? 48.774 55.551 76.355 1.00 13.15 8 VAL D N 1
ATOM 6289 C CA . VAL D 1 8 ? 47.751 55.539 77.392 1.00 14.43 8 VAL D CA 1
ATOM 6290 C C . VAL D 1 8 ? 47.454 56.912 77.981 1.00 16.34 8 VAL D C 1
ATOM 6291 O O . VAL D 1 8 ? 46.646 57.023 78.911 1.00 17.91 8 VAL D O 1
ATOM 6295 N N . ARG D 1 9 ? 48.096 57.943 77.423 1.00 15.52 9 ARG D N 1
ATOM 6296 C CA . ARG D 1 9 ? 47.917 59.353 77.825 1.00 18.00 9 ARG D CA 1
ATOM 6297 C C . ARG D 1 9 ? 48.557 59.682 79.174 1.00 20.10 9 ARG D C 1
ATOM 6298 O O . ARG D 1 9 ? 48.189 59.128 80.212 1.00 17.17 9 ARG D O 1
ATOM 6306 N N . VAL D 1 10 ? 49.519 60.594 79.147 1.00 17.07 10 VAL D N 1
ATOM 6307 C CA . VAL D 1 10 ? 50.295 60.927 80.332 1.00 16.83 10 VAL D CA 1
ATOM 6308 C C . VAL D 1 10 ? 49.377 61.450 81.439 1.00 18.97 10 VAL D C 1
ATOM 6309 O O . VAL D 1 10 ? 48.370 62.095 81.165 1.00 19.41 10 VAL D O 1
ATOM 6313 N N . ASP D 1 11 ? 49.708 61.138 82.687 1.00 19.03 11 ASP D N 1
ATOM 6314 C CA . ASP D 1 11 ? 48.959 61.669 83.813 1.00 21.89 11 ASP D CA 1
ATOM 6315 C C . ASP D 1 11 ? 49.173 63.182 83.857 1.00 23.43 11 ASP D C 1
ATOM 6316 O O . ASP D 1 11 ? 50.308 63.658 83.973 1.00 22.02 11 ASP D O 1
ATOM 6321 N N . THR D 1 12 ? 48.085 63.933 83.724 1.00 20.19 12 THR D N 1
ATOM 6322 C CA . THR D 1 12 ? 48.151 65.392 83.758 1.00 25.18 12 THR D CA 1
ATOM 6323 C C . THR D 1 12 ? 46.868 65.995 84.318 1.00 30.44 12 THR D C 1
ATOM 6324 O O . THR D 1 12 ? 45.766 65.516 84.041 1.00 26.45 12 THR D O 1
ATOM 6328 N N . GLU D 1 13 ? 47.011 67.057 85.103 1.00 31.25 13 GLU D N 1
ATOM 6329 C CA . GLU D 1 13 ? 45.844 67.699 85.695 1.00 30.06 13 GLU D CA 1
ATOM 6330 C C . GLU D 1 13 ? 45.016 68.407 84.632 1.00 25.04 13 GLU D C 1
ATOM 6331 O O . GLU D 1 13 ? 43.858 68.749 84.857 1.00 28.34 13 GLU D O 1
ATOM 6337 N N . TYR D 1 14 ? 45.607 68.617 83.463 1.00 26.63 14 TYR D N 1
ATOM 6338 C CA . TYR D 1 14 ? 44.857 69.202 82.357 1.00 31.71 14 TYR D CA 1
ATOM 6339 C C . TYR D 1 14 ? 43.618 68.368 82.011 1.00 29.97 14 TYR D C 1
ATOM 6340 O O . TYR D 1 14 ? 42.636 68.898 81.497 1.00 29.35 14 TYR D O 1
ATOM 6349 N N . ASP D 1 15 ? 43.659 67.069 82.312 1.00 27.01 15 ASP D N 1
ATOM 6350 C CA . ASP D 1 15 ? 42.532 66.176 82.016 1.00 23.42 15 ASP D CA 1
ATOM 6351 C C . ASP D 1 15 ? 41.436 66.198 83.077 1.00 29.53 15 ASP D C 1
ATOM 6352 O O . ASP D 1 15 ? 40.383 65.587 82.900 1.00 25.95 15 ASP D O 1
ATOM 6357 N N . GLN D 1 16 ? 41.695 66.901 84.175 1.00 31.35 16 GLN D N 1
ATOM 6358 C CA . GLN D 1 16 ? 40.682 67.159 85.191 1.00 30.59 16 GLN D CA 1
ATOM 6359 C C . GLN D 1 16 ? 40.015 65.883 85.698 1.00 28.50 16 GLN D C 1
ATOM 6360 O O . GLN D 1 16 ? 40.672 65.051 86.317 1.00 29.61 16 GLN D O 1
ATOM 6366 N N . ASP D 1 17 ? 38.719 65.723 85.447 1.00 28.33 17 ASP D N 1
ATOM 6367 C CA . ASP D 1 17 ? 38.008 64.548 85.957 1.00 33.02 17 ASP D CA 1
ATOM 6368 C C . ASP D 1 17 ? 38.288 63.283 85.138 1.00 28.01 17 ASP D C 1
ATOM 6369 O O . ASP D 1 17 ? 37.664 62.242 85.356 1.00 28.02 17 ASP D O 1
ATOM 6374 N N . TRP D 1 18 ? 39.223 63.375 84.198 1.00 23.13 18 TRP D N 1
ATOM 6375 C CA . TRP D 1 18 ? 39.595 62.221 83.383 1.00 22.04 18 TRP D CA 1
ATOM 6376 C C . TRP D 1 18 ? 41.119 62.086 83.352 1.00 24.05 18 TRP D C 1
ATOM 6377 O O . TRP D 1 18 ? 41.699 61.568 82.401 1.00 20.68 18 TRP D O 1
ATOM 6388 N N . GLN D 1 19 ? 41.772 62.550 84.412 1.00 19.96 19 GLN D N 1
ATOM 6389 C CA . GLN D 1 19 ? 43.191 62.256 84.566 1.00 24.46 19 GLN D CA 1
ATOM 6390 C C . GLN D 1 19 ? 43.395 60.781 84.929 1.00 20.76 19 GLN D C 1
ATOM 6391 O O . GLN D 1 19 ? 42.435 60.049 85.163 1.00 20.68 19 GLN D O 1
ATOM 6397 N N . TRP D 1 20 ? 44.650 60.354 84.951 1.00 21.43 20 TRP D N 1
ATOM 6398 C CA . TRP D 1 20 ? 44.988 58.937 85.068 1.00 21.23 20 TRP D CA 1
ATOM 6399 C C . TRP D 1 20 ? 44.269 58.230 86.219 1.00 19.83 20 TRP D C 1
ATOM 6400 O O . TRP D 1 20 ? 43.815 57.095 86.072 1.00 20.94 20 TRP D O 1
ATOM 6411 N N . SER D 1 21 ? 44.162 58.885 87.366 1.00 23.45 21 SER D N 1
ATOM 6412 C CA A SER D 1 21 ? 43.518 58.263 88.518 0.50 27.76 21 SER D CA 1
ATOM 6413 C CA B SER D 1 21 ? 43.533 58.238 88.511 0.50 27.51 21 SER D CA 1
ATOM 6414 C C . SER D 1 21 ? 42.144 57.699 88.156 1.00 27.03 21 SER D C 1
ATOM 6415 O O . SER D 1 21 ? 41.746 56.644 88.631 1.00 27.46 21 SER D O 1
ATOM 6420 N N . PHE D 1 22 ? 41.417 58.416 87.305 1.00 24.02 22 PHE D N 1
ATOM 6421 C CA . PHE D 1 22 ? 40.058 58.020 86.943 1.00 26.93 22 PHE D CA 1
ATOM 6422 C C . PHE D 1 22 ? 40.013 57.002 85.810 1.00 22.39 22 PHE D C 1
ATOM 6423 O O . PHE D 1 22 ? 38.991 56.341 85.608 1.00 24.00 22 PHE D O 1
ATOM 6431 N N . ARG D 1 23 ? 41.114 56.888 85.070 1.00 21.95 23 ARG D N 1
ATOM 6432 C CA . ARG D 1 23 ? 41.165 56.064 83.864 1.00 19.45 23 ARG D CA 1
ATOM 6433 C C . ARG D 1 23 ? 41.919 54.755 84.076 1.00 20.23 23 ARG D C 1
ATOM 6434 O O . ARG D 1 23 ? 41.810 53.841 83.270 1.00 18.32 23 ARG D O 1
ATOM 6442 N N . LYS D 1 24 ? 42.711 54.680 85.138 1.00 18.28 24 LYS D N 1
ATOM 6443 C CA . LYS D 1 24 ? 43.659 53.585 85.297 1.00 17.31 24 LYS D CA 1
ATOM 6444 C C . LYS D 1 24 ? 43.000 52.210 85.270 1.00 16.87 24 LYS D C 1
ATOM 6445 O O . LYS D 1 24 ? 43.493 51.306 84.604 1.00 16.27 24 LYS D O 1
ATOM 6451 N N . GLU D 1 25 ? 41.894 52.049 85.991 1.00 17.53 25 GLU D N 1
ATOM 6452 C CA . GLU D 1 25 ? 41.206 50.757 85.986 1.00 18.70 25 GLU D CA 1
ATOM 6453 C C . GLU D 1 25 ? 40.782 50.356 84.575 1.00 18.65 25 GLU D C 1
ATOM 6454 O O . GLU D 1 25 ? 40.986 49.212 84.160 1.00 20.15 25 GLU D O 1
ATOM 6460 N N . ALA D 1 26 ? 40.214 51.297 83.823 1.00 16.75 26 ALA D N 1
ATOM 6461 C CA . ALA D 1 26 ? 39.749 50.987 82.478 1.00 15.38 26 ALA D CA 1
ATOM 6462 C C . ALA D 1 26 ? 40.908 50.632 81.554 1.00 15.66 26 ALA D C 1
ATOM 6463 O O . ALA D 1 26 ? 40.810 49.704 80.759 1.00 16.51 26 ALA D O 1
ATOM 6465 N N . VAL D 1 27 ? 42.008 51.378 81.653 1.00 12.98 27 VAL D N 1
ATOM 6466 C CA . VAL D 1 27 ? 43.167 51.097 80.817 1.00 12.94 27 VAL D CA 1
ATOM 6467 C C . VAL D 1 27 ? 43.738 49.725 81.157 1.00 13.84 27 VAL D C 1
ATOM 6468 O O . VAL D 1 27 ? 44.032 48.933 80.269 1.00 14.14 27 VAL D O 1
ATOM 6472 N N . CYS D 1 28 ? 43.895 49.440 82.448 1.00 14.42 28 CYS D N 1
ATOM 6473 C CA . CYS D 1 28 ? 44.516 48.184 82.842 1.00 13.26 28 CYS D CA 1
ATOM 6474 C C . CYS D 1 28 ? 43.623 46.985 82.534 1.00 13.77 28 CYS D C 1
ATOM 6475 O O . CYS D 1 28 ? 44.112 45.920 82.156 1.00 17.13 28 CYS D O 1
ATOM 6478 N N . GLN D 1 29 ? 42.315 47.156 82.694 1.00 16.79 29 GLN D N 1
ATOM 6479 C CA . GLN D 1 29 ? 41.385 46.070 82.397 1.00 16.96 29 GLN D CA 1
ATOM 6480 C C . GLN D 1 29 ? 41.323 45.785 80.901 1.00 17.16 29 GLN D C 1
ATOM 6481 O O . GLN D 1 29 ? 41.141 44.640 80.488 1.00 15.04 29 GLN D O 1
ATOM 6487 N N . LEU D 1 30 ? 41.473 46.826 80.090 1.00 13.62 30 LEU D N 1
ATOM 6488 C CA . LEU D 1 30 ? 41.528 46.650 78.645 1.00 12.32 30 LEU D CA 1
ATOM 6489 C C . LEU D 1 30 ? 42.728 45.794 78.278 1.00 13.66 30 LEU D C 1
ATOM 6490 O O . LEU D 1 30 ? 42.610 44.817 77.527 1.00 15.54 30 LEU D O 1
ATOM 6495 N N . ILE D 1 31 ? 43.886 46.179 78.808 1.00 13.27 31 ILE D N 1
ATOM 6496 C CA . ILE D 1 31 ? 45.124 45.437 78.570 1.00 13.90 31 ILE D CA 1
ATOM 6497 C C . ILE D 1 31 ? 44.973 43.979 79.022 1.00 13.58 31 ILE D C 1
ATOM 6498 O O . ILE D 1 31 ? 45.338 43.057 78.294 1.00 14.50 31 ILE D O 1
ATOM 6503 N N . ASN D 1 32 ? 44.410 43.761 80.210 1.00 12.82 32 ASN D N 1
ATOM 6504 C CA . ASN D 1 32 ? 44.254 42.387 80.697 1.00 16.48 32 ASN D CA 1
ATOM 6505 C C . ASN D 1 32 ? 43.312 41.557 79.839 1.00 16.86 32 ASN D C 1
ATOM 6506 O O . ASN D 1 32 ? 43.558 40.371 79.616 1.00 16.69 32 ASN D O 1
ATOM 6511 N N . PHE D 1 33 ? 42.233 42.187 79.376 1.00 14.55 33 PHE D N 1
ATOM 6512 C CA . PHE D 1 33 ? 41.239 41.501 78.558 1.00 13.85 33 PHE D CA 1
ATOM 6513 C C . PHE D 1 33 ? 41.787 41.092 77.199 1.00 13.34 33 PHE D C 1
ATOM 6514 O O . PHE D 1 33 ? 41.587 39.960 76.754 1.00 16.09 33 PHE D O 1
ATOM 6522 N N . HIS D 1 34 ? 42.476 42.005 76.536 1.00 14.25 34 HIS D N 1
ATOM 6523 C CA . HIS D 1 34 ? 43.017 41.691 75.218 1.00 15.57 34 HIS D CA 1
ATOM 6524 C C . HIS D 1 34 ? 44.204 40.728 75.285 1.00 15.06 34 HIS D C 1
ATOM 6525 O O . HIS D 1 34 ? 44.380 39.897 74.388 1.00 17.98 34 HIS D O 1
ATOM 6532 N N . ASP D 1 35 ? 44.996 40.833 76.352 1.00 15.11 35 ASP D N 1
ATOM 6533 C CA . ASP D 1 35 ? 45.895 39.751 76.753 1.00 16.25 35 ASP D CA 1
ATOM 6534 C C . ASP D 1 35 ? 46.874 39.354 75.654 1.00 16.44 35 ASP D C 1
ATOM 6535 O O . ASP D 1 35 ? 47.096 38.166 75.408 1.00 17.39 35 ASP D O 1
ATOM 6540 N N . TRP D 1 36 ? 47.467 40.346 75.009 1.00 14.94 36 TRP D N 1
ATOM 6541 C CA . TRP D 1 36 ? 48.440 40.092 73.945 1.00 17.00 36 TRP D CA 1
ATOM 6542 C C . TRP D 1 36 ? 49.705 39.436 74.497 1.00 16.07 36 TRP D C 1
ATOM 6543 O O . TRP D 1 36 ? 49.909 39.407 75.715 1.00 15.54 36 TRP D O 1
ATOM 6554 N N . SER D 1 37 ? 50.549 38.915 73.603 1.00 14.71 37 SER D N 1
ATOM 6555 C CA . SER D 1 37 ? 51.889 38.476 73.999 1.00 14.14 37 SER D CA 1
ATOM 6556 C C . SER D 1 37 ? 52.700 39.630 74.548 1.00 14.51 37 SER D C 1
ATOM 6557 O O . SER D 1 37 ? 53.435 39.472 75.523 1.00 16.08 37 SER D O 1
ATOM 6560 N N . LEU D 1 38 ? 52.586 40.787 73.901 1.00 13.67 38 LEU D N 1
ATOM 6561 C CA . LEU D 1 38 ? 53.331 41.963 74.335 1.00 13.66 38 LEU D CA 1
ATOM 6562 C C . LEU D 1 38 ? 52.638 43.236 73.869 1.00 15.64 38 LEU D C 1
ATOM 6563 O O . LEU D 1 38 ? 51.902 43.221 72.884 1.00 15.29 38 LEU D O 1
ATOM 6568 N N . CYS D 1 39 ? 52.878 44.333 74.582 1.00 12.79 39 CYS D N 1
ATOM 6569 C CA . CYS D 1 39 ? 52.275 45.623 74.242 1.00 13.93 39 CYS D CA 1
ATOM 6570 C C . CYS D 1 39 ? 53.263 46.748 74.499 1.00 16.94 39 CYS D C 1
ATOM 6571 O O . CYS D 1 39 ? 53.770 46.884 75.615 1.00 17.11 39 CYS D O 1
ATOM 6574 N N . CYS D 1 40 ? 53.540 47.563 73.480 1.00 12.94 40 CYS D N 1
ATOM 6575 C CA . CYS D 1 40 ? 54.316 48.785 73.705 1.00 13.03 40 CYS D CA 1
ATOM 6576 C C . CYS D 1 40 ? 53.401 49.859 74.253 1.00 17.91 40 CYS D C 1
ATOM 6577 O O . CYS D 1 40 ? 52.297 50.047 73.754 1.00 17.00 40 CYS D O 1
ATOM 6580 N N . ILE D 1 41 ? 53.871 50.569 75.272 1.00 14.20 41 ILE D N 1
ATOM 6581 C CA . ILE D 1 41 ? 53.083 51.588 75.936 1.00 12.44 41 ILE D CA 1
ATOM 6582 C C . ILE D 1 41 ? 53.828 52.910 75.842 1.00 13.75 41 ILE D C 1
ATOM 6583 O O . ILE D 1 41 ? 55.043 52.958 76.081 1.00 14.45 41 ILE D O 1
ATOM 6588 N N . GLN D 1 42 ? 53.117 53.982 75.489 1.00 14.21 42 GLN D N 1
ATOM 6589 C CA . GLN D 1 42 ? 53.694 55.324 75.562 1.00 13.13 42 GLN D CA 1
ATOM 6590 C C . GLN D 1 42 ? 52.992 56.189 76.605 1.00 14.73 42 GLN D C 1
ATOM 6591 O O . GLN D 1 42 ? 51.835 55.957 76.950 1.00 15.58 42 GLN D O 1
ATOM 6597 N N . GLU D 1 43 ? 53.718 57.190 77.092 1.00 16.14 43 GLU D N 1
ATOM 6598 C CA . GLU D 1 43 ? 53.194 58.241 77.973 1.00 16.03 43 GLU D CA 1
ATOM 6599 C C . GLU D 1 43 ? 52.878 57.766 79.390 1.00 15.78 43 GLU D C 1
ATOM 6600 O O . GLU D 1 43 ? 51.766 57.929 79.877 1.00 16.49 43 GLU D O 1
ATOM 6606 N N . VAL D 1 44 ? 53.867 57.181 80.050 1.00 15.95 44 VAL D N 1
ATOM 6607 C CA . VAL D 1 44 ? 53.665 56.735 81.424 1.00 17.15 44 VAL D CA 1
ATOM 6608 C C . VAL D 1 44 ? 54.676 57.356 82.378 1.00 18.94 44 VAL D C 1
ATOM 6609 O O . VAL D 1 44 ? 55.882 57.121 82.273 1.00 19.28 44 VAL D O 1
ATOM 6613 N N . ARG D 1 45 ? 54.173 58.165 83.301 1.00 16.93 45 ARG D N 1
ATOM 6614 C CA . ARG D 1 45 ? 54.992 58.681 84.388 1.00 16.58 45 ARG D CA 1
ATOM 6615 C C . ARG D 1 45 ? 55.177 57.563 85.410 1.00 19.15 45 ARG D C 1
ATOM 6616 O O . ARG D 1 45 ? 54.537 56.509 85.289 1.00 16.93 45 ARG D O 1
ATOM 6624 N N . PRO D 1 46 ? 56.074 57.751 86.395 1.00 19.92 46 PRO D N 1
ATOM 6625 C CA . PRO D 1 46 ? 56.357 56.627 87.303 1.00 18.20 46 PRO D CA 1
ATOM 6626 C C . PRO D 1 46 ? 55.128 56.028 87.995 1.00 19.40 46 PRO D C 1
ATOM 6627 O O . PRO D 1 46 ? 55.067 54.800 88.176 1.00 20.08 46 PRO D O 1
ATOM 6631 N N . ASN D 1 47 ? 54.167 56.862 88.387 1.00 19.74 47 ASN D N 1
ATOM 6632 C CA . ASN D 1 47 ? 52.968 56.342 89.028 1.00 20.99 47 ASN D CA 1
ATOM 6633 C C . ASN D 1 47 ? 52.154 55.457 88.083 1.00 19.24 47 ASN D C 1
ATOM 6634 O O . ASN D 1 47 ? 51.571 54.462 88.502 1.00 17.42 47 ASN D O 1
ATOM 6639 N N . GLN D 1 48 ? 52.123 55.822 86.802 1.00 18.37 48 GLN D N 1
ATOM 6640 C CA . GLN D 1 48 ? 51.450 55.018 85.785 1.00 16.97 48 GLN D CA 1
ATOM 6641 C C . GLN D 1 48 ? 52.155 53.678 85.568 1.00 18.42 48 GLN D C 1
ATOM 6642 O O . GLN D 1 48 ? 51.501 52.646 85.409 1.00 15.94 48 GLN D O 1
ATOM 6648 N N . VAL D 1 49 ? 53.487 53.697 85.574 1.00 17.50 49 VAL D N 1
ATOM 6649 C CA . VAL D 1 49 ? 54.252 52.459 85.455 1.00 15.98 49 VAL D CA 1
ATOM 6650 C C . VAL D 1 49 ? 53.933 51.554 86.649 1.00 17.14 49 VAL D C 1
ATOM 6651 O O . VAL D 1 49 ? 53.694 50.348 86.488 1.00 17.29 49 VAL D O 1
ATOM 6655 N N . ARG D 1 50 ? 53.902 52.138 87.844 1.00 20.33 50 ARG D N 1
ATOM 6656 C CA A ARG D 1 50 ? 53.567 51.371 89.047 0.50 18.77 50 ARG D CA 1
ATOM 6657 C CA B ARG D 1 50 ? 53.557 51.403 89.060 0.50 19.27 50 ARG D CA 1
ATOM 6658 C C . ARG D 1 50 ? 52.176 50.755 88.920 1.00 19.69 50 ARG D C 1
ATOM 6659 O O . ARG D 1 50 ? 51.973 49.589 89.266 1.00 17.83 50 ARG D O 1
ATOM 6674 N N . ASP D 1 51 ? 51.219 51.529 88.411 1.00 17.89 51 ASP D N 1
ATOM 6675 C CA . ASP D 1 51 ? 49.865 51.024 88.222 1.00 15.74 51 ASP D CA 1
ATOM 6676 C C . ASP D 1 51 ? 49.786 49.906 87.187 1.00 16.70 51 ASP D C 1
ATOM 6677 O O . ASP D 1 51 ? 49.038 48.945 87.364 1.00 18.78 51 ASP D O 1
ATOM 6682 N N . LEU D 1 52 ? 50.551 50.016 86.102 1.00 16.27 52 LEU D N 1
ATOM 6683 C CA . LEU D 1 52 ? 50.563 48.937 85.115 1.00 16.31 52 LEU D CA 1
ATOM 6684 C C . LEU D 1 52 ? 51.076 47.639 85.728 1.00 18.17 52 LEU D C 1
ATOM 6685 O O . LEU D 1 52 ? 50.532 46.571 85.463 1.00 16.78 52 LEU D O 1
ATOM 6690 N N . LYS D 1 53 ? 52.141 47.731 86.522 1.00 17.58 53 LYS D N 1
ATOM 6691 C CA . LYS D 1 53 ? 52.674 46.556 87.204 1.00 16.83 53 LYS D CA 1
ATOM 6692 C C . LYS D 1 53 ? 51.681 45.976 88.204 1.00 15.72 53 LYS D C 1
ATOM 6693 O O . LYS D 1 53 ? 51.585 44.758 88.362 1.00 18.82 53 LYS D O 1
ATOM 6699 N N . ALA D 1 54 ? 50.953 46.847 88.896 1.00 15.64 54 ALA D N 1
ATOM 6700 C CA . ALA D 1 54 ? 50.077 46.394 89.974 1.00 14.77 54 ALA D CA 1
ATOM 6701 C C . ALA D 1 54 ? 48.753 45.836 89.452 1.00 16.32 54 ALA D C 1
ATOM 6702 O O . ALA D 1 54 ? 48.220 44.863 89.992 1.00 16.27 54 ALA D O 1
ATOM 6704 N N . TYR D 1 55 ? 48.233 46.463 88.399 1.00 14.59 55 TYR D N 1
ATOM 6705 C CA . TYR D 1 55 ? 46.878 46.169 87.940 1.00 14.12 55 TYR D CA 1
ATOM 6706 C C . TYR D 1 55 ? 46.765 45.440 86.598 1.00 14.90 55 TYR D C 1
ATOM 6707 O O . TYR D 1 55 ? 45.671 45.082 86.188 1.00 19.02 55 TYR D O 1
ATOM 6716 N N . THR D 1 56 ? 47.880 45.221 85.911 1.00 16.56 56 THR D N 1
ATOM 6717 C CA . THR D 1 56 ? 47.845 44.291 84.783 1.00 15.99 56 THR D CA 1
ATOM 6718 C C . THR D 1 56 ? 48.558 43.000 85.151 1.00 15.17 56 THR D C 1
ATOM 6719 O O . THR D 1 56 ? 49.268 42.917 86.162 1.00 15.40 56 THR D O 1
ATOM 6723 N N . THR D 1 57 ? 48.375 41.998 84.307 1.00 13.33 57 THR D N 1
ATOM 6724 C CA . THR D 1 57 ? 48.966 40.681 84.517 1.00 13.30 57 THR D CA 1
ATOM 6725 C C . THR D 1 57 ? 50.361 40.574 83.892 1.00 15.92 57 THR D C 1
ATOM 6726 O O . THR D 1 57 ? 50.994 39.514 83.954 1.00 17.39 57 THR D O 1
ATOM 6730 N N . PHE D 1 58 ? 50.839 41.665 83.302 1.00 15.05 58 PHE D N 1
ATOM 6731 C CA . PHE D 1 58 ? 52.060 41.631 82.492 1.00 15.41 58 PHE D CA 1
ATOM 6732 C C . PHE D 1 58 ? 53.352 41.950 83.245 1.00 16.95 58 PHE D C 1
ATOM 6733 O O . PHE D 1 58 ? 53.343 42.684 84.228 1.00 17.95 58 PHE D O 1
ATOM 6741 N N . THR D 1 59 ? 54.462 41.376 82.776 1.00 15.32 59 THR D N 1
ATOM 6742 C CA . THR D 1 59 ? 55.790 41.837 83.168 1.00 16.10 59 THR D CA 1
ATOM 6743 C C . THR D 1 59 ? 56.016 43.169 82.481 1.00 17.44 59 THR D C 1
ATOM 6744 O O . THR D 1 59 ? 55.583 43.363 81.342 1.00 16.26 59 THR D O 1
ATOM 6748 N N . CYS D 1 60 ? 56.673 44.093 83.174 1.00 17.44 60 CYS D N 1
ATOM 6749 C CA . CYS D 1 60 ? 56.843 45.451 82.677 1.00 19.40 60 CYS D CA 1
ATOM 6750 C C . CYS D 1 60 ? 58.307 45.853 82.586 1.00 22.57 60 CYS D C 1
ATOM 6751 O O . CYS D 1 60 ? 59.006 45.930 83.598 1.00 21.10 60 CYS D O 1
ATOM 6754 N N . LEU D 1 61 ? 58.766 46.095 81.365 1.00 15.12 61 LEU D N 1
ATOM 6755 C CA . LEU D 1 61 ? 60.048 46.742 81.131 1.00 16.96 61 LEU D CA 1
ATOM 6756 C C . LEU D 1 61 ? 59.758 48.226 80.950 1.00 17.03 61 LEU D C 1
ATOM 6757 O O . LEU D 1 61 ? 58.833 48.593 80.229 1.00 17.84 61 LEU D O 1
ATOM 6762 N N . SER D 1 62 ? 60.522 49.094 81.604 1.00 17.69 62 SER D N 1
ATOM 6763 C CA . SER D 1 62 ? 60.292 50.527 81.418 1.00 15.92 62 SER D CA 1
ATOM 6764 C C . SER D 1 62 ? 61.573 51.344 81.496 1.00 19.09 62 SER D C 1
ATOM 6765 O O . SER D 1 62 ? 62.587 50.878 82.005 1.00 21.93 62 SER D O 1
ATOM 6768 N N . ALA D 1 63 ? 61.492 52.570 80.987 1.00 17.98 63 ALA D N 1
ATOM 6769 C CA . ALA D 1 63 ? 62.589 53.539 81.042 1.00 19.30 63 ALA D CA 1
ATOM 6770 C C . ALA D 1 63 ? 61.964 54.908 80.878 1.00 19.19 63 ALA D C 1
ATOM 6771 O O . ALA D 1 63 ? 60.873 55.025 80.326 1.00 19.88 63 ALA D O 1
ATOM 6773 N N . GLU D 1 64 ? 62.628 55.949 81.363 1.00 20.96 64 GLU D N 1
ATOM 6774 C CA . GLU D 1 64 ? 62.045 57.279 81.226 1.00 22.16 64 GLU D CA 1
ATOM 6775 C C . GLU D 1 64 ? 63.041 58.296 80.697 1.00 22.43 64 GLU D C 1
ATOM 6776 O O . GLU D 1 64 ? 64.245 58.054 80.675 1.00 21.89 64 GLU D O 1
ATOM 6782 N N . ARG D 1 65 ? 62.527 59.438 80.275 1.00 21.45 65 ARG D N 1
ATOM 6783 C CA A ARG D 1 65 ? 63.297 60.328 79.422 0.50 24.97 65 ARG D CA 1
ATOM 6784 C CA B ARG D 1 65 ? 63.297 60.328 79.421 0.50 24.97 65 ARG D CA 1
ATOM 6785 C C . ARG D 1 65 ? 64.157 61.335 80.177 1.00 25.28 65 ARG D C 1
ATOM 6786 O O . ARG D 1 65 ? 65.065 61.928 79.601 1.00 23.48 65 ARG D O 1
ATOM 6801 N N . GLU D 1 66 ? 63.888 61.524 81.466 1.00 29.22 66 GLU D N 1
ATOM 6802 C CA . GLU D 1 66 ? 64.687 62.485 82.228 1.00 35.93 66 GLU D CA 1
ATOM 6803 C C . GLU D 1 66 ? 65.988 61.859 82.711 1.00 40.72 66 GLU D C 1
ATOM 6804 O O . GLU D 1 66 ? 66.982 62.553 82.902 1.00 51.05 66 GLU D O 1
ATOM 6810 N N . GLY D 1 67 ? 65.980 60.543 82.895 1.00 46.88 67 GLY D N 1
ATOM 6811 C CA . GLY D 1 67 ? 67.172 59.823 83.303 1.00 56.68 67 GLY D CA 1
ATOM 6812 C C . GLY D 1 67 ? 67.222 59.505 84.786 1.00 64.05 67 GLY D C 1
ATOM 6813 O O . GLY D 1 67 ? 67.840 58.520 85.195 1.00 64.17 67 GLY D O 1
ATOM 6814 N N . ASP D 1 68 ? 66.570 60.339 85.592 1.00 66.46 68 ASP D N 1
ATOM 6815 C CA . ASP D 1 68 ? 66.561 60.170 87.045 1.00 66.23 68 ASP D CA 1
ATOM 6816 C C . ASP D 1 68 ? 65.468 59.209 87.524 1.00 63.13 68 ASP D C 1
ATOM 6817 O O . ASP D 1 68 ? 65.330 58.961 88.722 1.00 62.43 68 ASP D O 1
ATOM 6822 N N . GLY D 1 69 ? 64.696 58.670 86.585 1.00 55.25 69 GLY D N 1
ATOM 6823 C CA . GLY D 1 69 ? 63.616 57.761 86.920 1.00 47.24 69 GLY D CA 1
ATOM 6824 C C . GLY D 1 69 ? 62.347 58.479 87.348 1.00 39.33 69 GLY D C 1
ATOM 6825 O O . GLY D 1 69 ? 61.396 57.854 87.813 1.00 40.57 69 GLY D O 1
ATOM 6826 N N . GLN D 1 70 ? 62.321 59.796 87.180 1.00 32.88 70 GLN D N 1
ATOM 6827 C CA . GLN D 1 70 ? 61.168 60.581 87.605 1.00 34.50 70 GLN D CA 1
ATOM 6828 C C . GLN D 1 70 ? 60.327 61.101 86.440 1.00 30.12 70 GLN D C 1
ATOM 6829 O O . GLN D 1 70 ? 59.231 61.618 86.647 1.00 29.02 70 GLN D O 1
ATOM 6835 N N . GLY D 1 71 ? 60.831 60.958 85.220 1.00 26.23 71 GLY D N 1
ATOM 6836 C CA . GLY D 1 71 ? 60.182 61.559 84.068 1.00 26.05 71 GLY D CA 1
ATOM 6837 C C . GLY D 1 71 ? 59.125 60.708 83.385 1.00 25.06 71 GLY D C 1
ATOM 6838 O O . GLY D 1 71 ? 58.854 59.579 83.795 1.00 21.25 71 GLY D O 1
ATOM 6839 N N . GLU D 1 72 ? 58.531 61.266 82.336 1.00 22.88 72 GLU D N 1
ATOM 6840 C CA . GLU D 1 72 ? 57.587 60.532 81.493 1.00 20.73 72 GLU D CA 1
ATOM 6841 C C . GLU D 1 72 ? 58.354 59.475 80.721 1.00 19.29 72 GLU D C 1
ATOM 6842 O O . GLU D 1 72 ? 59.454 59.734 80.232 1.00 21.41 72 GLU D O 1
ATOM 6848 N N . GLY D 1 73 ? 57.780 58.283 80.594 1.00 18.63 73 GLY D N 1
ATOM 6849 C CA . GLY D 1 73 ? 58.536 57.181 80.034 1.00 21.39 73 GLY D CA 1
ATOM 6850 C C . GLY D 1 73 ? 57.753 56.291 79.090 1.00 18.76 73 GLY D C 1
ATOM 6851 O O . GLY D 1 73 ? 56.623 56.590 78.704 1.00 18.50 73 GLY D O 1
ATOM 6852 N N . LEU D 1 74 ? 58.392 55.192 78.717 1.00 16.44 74 LEU D N 1
ATOM 6853 C CA . LEU D 1 74 ? 57.809 54.189 77.841 1.00 13.81 74 LEU D CA 1
ATOM 6854 C C . LEU D 1 74 ? 57.853 52.867 78.581 1.00 14.52 74 LEU D C 1
ATOM 6855 O O . LEU D 1 74 ? 58.623 52.703 79.540 1.00 16.60 74 LEU D O 1
ATOM 6860 N N . ALA D 1 75 ? 57.031 51.915 78.151 1.00 13.31 75 ALA D N 1
ATOM 6861 C CA . ALA D 1 75 ? 57.098 50.576 78.716 1.00 14.05 75 ALA D CA 1
ATOM 6862 C C . ALA D 1 75 ? 56.853 49.557 77.628 1.00 15.24 75 ALA D C 1
ATOM 6863 O O . ALA D 1 75 ? 56.211 49.851 76.611 1.00 15.74 75 ALA D O 1
ATOM 6865 N N . ILE D 1 76 ? 57.396 48.364 77.827 1.00 13.90 76 ILE D N 1
ATOM 6866 C CA . ILE D 1 76 ? 56.980 47.216 77.042 1.00 13.22 76 ILE D CA 1
ATOM 6867 C C . ILE D 1 76 ? 56.449 46.187 78.024 1.00 14.94 76 ILE D C 1
ATOM 6868 O O . ILE D 1 76 ? 57.176 45.736 78.915 1.00 15.50 76 ILE D O 1
ATOM 6873 N N . LEU D 1 77 ? 55.166 45.858 77.892 1.00 14.33 77 LEU D N 1
ATOM 6874 C CA . LEU D 1 77 ? 54.545 44.866 78.748 1.00 13.34 77 LEU D CA 1
ATOM 6875 C C . LEU D 1 77 ? 54.626 43.560 77.999 1.00 14.28 77 LEU D C 1
ATOM 6876 O O . LEU D 1 77 ? 54.405 43.525 76.793 1.00 14.85 77 LEU D O 1
ATOM 6881 N N . TYR D 1 78 ? 54.956 42.482 78.692 1.00 13.91 78 TYR D N 1
ATOM 6882 C CA . TYR D 1 78 ? 54.979 41.180 78.021 1.00 15.30 78 TYR D CA 1
ATOM 6883 C C . TYR D 1 78 ? 54.609 40.047 78.952 1.00 15.26 78 TYR D C 1
ATOM 6884 O O . TYR D 1 78 ? 54.720 40.159 80.175 1.00 16.60 78 TYR D O 1
ATOM 6893 N N . ASN D 1 79 ? 54.147 38.956 78.356 1.00 13.93 79 ASN D N 1
ATOM 6894 C CA . ASN D 1 79 ? 53.741 37.774 79.101 1.00 14.24 79 ASN D CA 1
ATOM 6895 C C . ASN D 1 79 ? 54.860 36.749 78.986 1.00 15.62 79 ASN D C 1
ATOM 6896 O O . ASN D 1 79 ? 55.121 36.233 77.897 1.00 18.83 79 ASN D O 1
ATOM 6901 N N . GLU D 1 80 ? 55.534 36.465 80.097 1.00 15.15 80 GLU D N 1
ATOM 6902 C CA . GLU D 1 80 ? 56.695 35.576 80.070 1.00 19.80 80 GLU D CA 1
ATOM 6903 C C . GLU D 1 80 ? 56.381 34.136 79.667 1.00 21.35 80 GLU D C 1
ATOM 6904 O O . GLU D 1 80 ? 57.287 33.378 79.300 1.00 24.37 80 GLU D O 1
ATOM 6910 N N . GLN D 1 81 ? 55.114 33.751 79.712 1.00 19.02 81 GLN D N 1
ATOM 6911 C CA A GLN D 1 81 ? 54.696 32.426 79.258 0.50 21.20 81 GLN D CA 1
ATOM 6912 C CA B GLN D 1 81 ? 54.761 32.415 79.261 0.50 20.38 81 GLN D CA 1
ATOM 6913 C C . GLN D 1 81 ? 54.640 32.362 77.738 1.00 22.63 81 GLN D C 1
ATOM 6914 O O . GLN D 1 81 ? 54.613 31.279 77.152 1.00 24.41 81 GLN D O 1
ATOM 6925 N N . LYS D 1 82 ? 54.601 33.533 77.110 1.00 18.47 82 LYS D N 1
ATOM 6926 C CA . LYS D 1 82 ? 54.479 33.647 75.662 1.00 18.03 82 LYS D CA 1
ATOM 6927 C C . LYS D 1 82 ? 55.766 34.119 74.986 1.00 20.13 82 LYS D C 1
ATOM 6928 O O . LYS D 1 82 ? 56.124 33.635 73.909 1.00 20.33 82 LYS D O 1
ATOM 6934 N N . VAL D 1 83 ? 56.439 35.087 75.598 1.00 16.47 83 VAL D N 1
ATOM 6935 C CA . VAL D 1 83 ? 57.717 35.565 75.074 1.00 17.41 83 VAL D CA 1
ATOM 6936 C C . VAL D 1 83 ? 58.671 35.828 76.222 1.00 22.48 83 VAL D C 1
ATOM 6937 O O . VAL D 1 83 ? 58.250 36.226 77.302 1.00 21.65 83 VAL D O 1
ATOM 6941 N N . GLN D 1 84 ? 59.960 35.615 75.990 1.00 19.57 84 GLN D N 1
ATOM 6942 C CA . GLN D 1 84 ? 60.955 35.929 77.002 1.00 20.84 84 GLN D CA 1
ATOM 6943 C C . GLN D 1 84 ? 61.872 37.043 76.524 1.00 21.94 84 GLN D C 1
ATOM 6944 O O . GLN D 1 84 ? 62.265 37.070 75.358 1.00 20.27 84 GLN D O 1
ATOM 6950 N N . ALA D 1 85 ? 62.205 37.966 77.421 1.00 19.65 85 ALA D N 1
ATOM 6951 C CA . ALA D 1 85 ? 63.135 39.031 77.095 1.00 23.81 85 ALA D CA 1
ATOM 6952 C C . ALA D 1 85 ? 64.543 38.533 77.349 1.00 25.25 85 ALA D C 1
ATOM 6953 O O . ALA D 1 85 ? 64.859 38.100 78.463 1.00 26.48 85 ALA D O 1
ATOM 6955 N N . ILE D 1 86 ? 65.384 38.573 76.320 1.00 19.02 86 ILE D N 1
ATOM 6956 C CA . ILE D 1 86 ? 66.778 38.163 76.484 1.00 18.23 86 ILE D CA 1
ATOM 6957 C C . ILE D 1 86 ? 67.761 39.334 76.491 1.00 23.17 86 ILE D C 1
ATOM 6958 O O . ILE D 1 86 ? 68.909 39.177 76.905 1.00 24.12 86 ILE D O 1
ATOM 6963 N N . ASP D 1 87 ? 67.305 40.510 76.059 1.00 20.98 87 ASP D N 1
ATOM 6964 C CA . ASP D 1 87 ? 68.115 41.727 76.151 1.00 20.41 87 ASP D CA 1
ATOM 6965 C C . ASP D 1 87 ? 67.182 42.927 76.093 1.00 19.30 87 ASP D C 1
ATOM 6966 O O . ASP D 1 87 ? 66.088 42.834 75.530 1.00 23.68 87 ASP D O 1
ATOM 6971 N N . THR D 1 88 ? 67.602 44.039 76.684 1.00 20.56 88 THR D N 1
ATOM 6972 C CA A THR D 1 88 ? 66.814 45.266 76.630 0.50 19.15 88 THR D CA 1
ATOM 6973 C CA B THR D 1 88 ? 66.806 45.267 76.673 0.50 19.68 88 THR D CA 1
ATOM 6974 C C . THR D 1 88 ? 67.716 46.482 76.753 1.00 22.14 88 THR D C 1
ATOM 6975 O O . THR D 1 88 ? 68.845 46.389 77.222 1.00 21.49 88 THR D O 1
ATOM 6982 N N . GLY D 1 89 ? 67.214 47.629 76.319 1.00 18.45 89 GLY D N 1
ATOM 6983 C CA . GLY D 1 89 ? 67.993 48.837 76.420 1.00 19.34 89 GLY D CA 1
ATOM 6984 C C . GLY D 1 89 ? 67.163 50.033 76.053 1.00 21.33 89 GLY D C 1
ATOM 6985 O O . GLY D 1 89 ? 66.032 49.899 75.588 1.00 18.79 89 GLY D O 1
ATOM 6986 N N . TYR D 1 90 ? 67.732 51.213 76.264 1.00 21.20 90 TYR D N 1
ATOM 6987 C CA . TYR D 1 90 ? 67.094 52.441 75.815 1.00 18.42 90 TYR D CA 1
ATOM 6988 C C . TYR D 1 90 ? 68.141 53.499 75.551 1.00 20.68 90 TYR D C 1
ATOM 6989 O O . TYR D 1 90 ? 69.283 53.390 76.016 1.00 20.03 90 TYR D O 1
ATOM 6998 N N . PHE D 1 91 ? 67.752 54.514 74.793 1.00 21.11 91 PHE D N 1
ATOM 6999 C CA . PHE D 1 91 ? 68.670 55.584 74.441 1.00 19.54 91 PHE D CA 1
ATOM 7000 C C . PHE D 1 91 ? 67.868 56.814 74.069 1.00 17.99 91 PHE D C 1
ATOM 7001 O O . PHE D 1 91 ? 66.651 56.733 73.819 1.00 20.04 91 PHE D O 1
ATOM 7009 N N . TRP D 1 92 ? 68.559 57.946 74.025 1.00 19.62 92 TRP D N 1
ATOM 7010 C CA . TRP D 1 92 ? 67.938 59.219 73.723 1.00 19.17 92 TRP D CA 1
ATOM 7011 C C . TRP D 1 92 ? 68.005 59.480 72.232 1.00 20.75 92 TRP D C 1
ATOM 7012 O O . TRP D 1 92 ? 68.963 59.094 71.556 1.00 21.46 92 TRP D O 1
ATOM 7023 N N . LEU D 1 93 ? 66.963 60.118 71.719 1.00 19.66 93 LEU D N 1
ATOM 7024 C CA . LEU D 1 93 ? 66.871 60.407 70.298 1.00 17.76 93 LEU D CA 1
ATOM 7025 C C . LEU D 1 93 ? 67.540 61.742 70.004 1.00 24.57 93 LEU D C 1
ATOM 7026 O O . LEU D 1 93 ? 66.888 62.709 69.592 1.00 22.67 93 LEU D O 1
ATOM 7031 N N . SER D 1 94 ? 68.853 61.772 70.205 1.00 19.14 94 SER D N 1
ATOM 7032 C CA . SER D 1 94 ? 69.621 63.002 70.185 1.00 21.57 94 SER D CA 1
ATOM 7033 C C . SER D 1 94 ? 70.961 62.735 69.527 1.00 23.69 94 SER D C 1
ATOM 7034 O O . SER D 1 94 ? 71.212 61.636 69.033 1.00 24.57 94 SER D O 1
ATOM 7037 N N . GLU D 1 95 ? 71.830 63.742 69.532 1.00 25.00 95 GLU D N 1
ATOM 7038 C CA . GLU D 1 95 ? 73.176 63.578 68.988 1.00 22.83 95 GLU D CA 1
ATOM 7039 C C . GLU D 1 95 ? 74.107 62.862 69.973 1.00 30.55 95 GLU D C 1
ATOM 7040 O O . GLU D 1 95 ? 75.243 62.512 69.634 1.00 31.15 95 GLU D O 1
ATOM 7046 N N . THR D 1 96 ? 73.614 62.639 71.189 1.00 26.65 96 THR D N 1
ATOM 7047 C CA . THR D 1 96 ? 74.350 61.883 72.196 1.00 25.77 96 THR D CA 1
ATOM 7048 C C . THR D 1 96 ? 73.423 60.876 72.865 1.00 25.92 96 THR D C 1
ATOM 7049 O O . THR D 1 96 ? 72.975 61.079 73.996 1.00 24.23 96 THR D O 1
ATOM 7053 N N . PRO D 1 97 ? 73.136 59.770 72.165 1.00 23.89 97 PRO D N 1
ATOM 7054 C CA . PRO D 1 97 ? 72.079 58.842 72.576 1.00 23.41 97 PRO D CA 1
ATOM 7055 C C . PRO D 1 97 ? 72.281 58.171 73.941 1.00 23.80 97 PRO D C 1
ATOM 7056 O O . PRO D 1 97 ? 71.307 57.736 74.547 1.00 24.16 97 PRO D O 1
ATOM 7060 N N . GLN D 1 98 ? 73.513 58.089 74.427 1.00 25.54 98 GLN D N 1
ATOM 7061 C CA . GLN D 1 98 ? 73.740 57.391 75.689 1.00 25.56 98 GLN D CA 1
ATOM 7062 C C . GLN D 1 98 ? 73.515 58.248 76.932 1.00 26.83 98 GLN D C 1
ATOM 7063 O O . GLN D 1 98 ? 73.607 57.756 78.054 1.00 30.56 98 GLN D O 1
ATOM 7069 N N . GLN D 1 99 ? 73.216 59.527 76.744 1.00 25.57 99 GLN D N 1
ATOM 7070 C CA . GLN D 1 99 ? 72.992 60.391 77.895 1.00 30.87 99 GLN D CA 1
ATOM 7071 C C . GLN D 1 99 ? 71.726 61.209 77.724 1.00 22.97 99 GLN D C 1
ATOM 7072 O O . GLN D 1 99 ? 71.341 61.520 76.603 1.00 25.59 99 GLN D O 1
ATOM 7078 N N . PRO D 1 100 ? 71.064 61.543 78.843 1.00 25.03 100 PRO D N 1
ATOM 7079 C CA . PRO D 1 100 ? 69.886 62.410 78.797 1.00 26.28 100 PRO D CA 1
ATOM 7080 C C . PRO D 1 100 ? 70.232 63.690 78.052 1.00 25.47 100 PRO D C 1
ATOM 7081 O O . PRO D 1 100 ? 71.173 64.392 78.425 1.00 27.36 100 PRO D O 1
ATOM 7085 N N . SER D 1 101 ? 69.469 63.979 77.008 1.00 23.80 101 SER D N 1
ATOM 7086 C CA . SER D 1 101 ? 69.816 65.043 76.082 1.00 25.89 101 SER D CA 1
ATOM 7087 C C . SER D 1 101 ? 68.646 65.319 75.156 1.00 20.84 101 SER D C 1
ATOM 7088 O O . SER D 1 101 ? 67.704 64.535 75.084 1.00 24.00 101 SER D O 1
ATOM 7091 N N . ILE D 1 102 ? 68.714 66.436 74.437 1.00 23.15 102 ILE D N 1
ATOM 7092 C CA . ILE D 1 102 ? 67.644 66.819 73.531 1.00 26.43 102 ILE D CA 1
ATOM 7093 C C . ILE D 1 102 ? 68.198 67.009 72.126 1.00 19.86 102 ILE D C 1
ATOM 7094 O O . ILE D 1 102 ? 69.252 67.610 71.956 1.00 24.20 102 ILE D O 1
ATOM 7099 N N . HIS D 1 103 ? 67.502 66.484 71.123 1.00 23.25 103 HIS D N 1
ATOM 7100 C CA . HIS D 1 103 ? 67.930 66.718 69.746 1.00 23.25 103 HIS D CA 1
ATOM 7101 C C . HIS D 1 103 ? 67.802 68.205 69.427 1.00 25.44 103 HIS D C 1
ATOM 7102 O O . HIS D 1 103 ? 66.873 68.853 69.887 1.00 24.53 103 HIS D O 1
ATOM 7109 N N . PRO D 1 104 ? 68.741 68.754 68.645 1.00 24.90 104 PRO D N 1
ATOM 7110 C CA . PRO D 1 104 ? 68.656 70.164 68.256 1.00 25.78 104 PRO D CA 1
ATOM 7111 C C . PRO D 1 104 ? 67.266 70.593 67.776 1.00 26.24 104 PRO D C 1
ATOM 7112 O O . PRO D 1 104 ? 66.865 71.728 68.056 1.00 26.34 104 PRO D O 1
ATOM 7116 N N . GLU D 1 105 ? 66.549 69.713 67.077 1.00 24.58 105 GLU D N 1
ATOM 7117 C CA . GLU D 1 105 ? 65.251 70.068 66.504 1.00 26.05 105 GLU D CA 1
ATOM 7118 C C . GLU D 1 105 ? 64.078 69.797 67.444 1.00 26.52 105 GLU D C 1
ATOM 7119 O O . GLU D 1 105 ? 62.955 70.194 67.160 1.00 22.93 105 GLU D O 1
ATOM 7125 N N . ALA D 1 106 ? 64.329 69.110 68.548 1.00 27.66 106 ALA D N 1
ATOM 7126 C CA . ALA D 1 106 ? 63.227 68.616 69.373 1.00 32.80 106 ALA D CA 1
ATOM 7127 C C . ALA D 1 106 ? 62.933 69.546 70.538 1.00 29.27 106 ALA D C 1
ATOM 7128 O O . ALA D 1 106 ? 63.778 70.343 70.929 1.00 28.80 106 ALA D O 1
ATOM 7130 N N . GLY D 1 107 ? 61.728 69.429 71.090 1.00 34.94 107 GLY D N 1
ATOM 7131 C CA . GLY D 1 107 ? 61.321 70.276 72.197 1.00 41.74 107 GLY D CA 1
ATOM 7132 C C . GLY D 1 107 ? 61.588 69.691 73.573 1.00 43.81 107 GLY D C 1
ATOM 7133 O O . GLY D 1 107 ? 61.422 70.363 74.585 1.00 35.82 107 GLY D O 1
ATOM 7134 N N . CYS D 1 108 ? 61.999 68.431 73.622 1.00 45.91 108 CYS D N 1
ATOM 7135 C CA . CYS D 1 108 ? 62.217 67.779 74.907 1.00 46.02 108 CYS D CA 1
ATOM 7136 C C . CYS D 1 108 ? 62.999 66.488 74.718 1.00 31.42 108 CYS D C 1
ATOM 7137 O O . CYS D 1 108 ? 63.092 65.979 73.604 1.00 30.59 108 CYS D O 1
ATOM 7140 N N . PRO D 1 109 ? 63.563 65.956 75.809 1.00 30.04 109 PRO D N 1
ATOM 7141 C CA . PRO D 1 109 ? 64.218 64.652 75.700 1.00 28.33 109 PRO D CA 1
ATOM 7142 C C . PRO D 1 109 ? 63.198 63.622 75.236 1.00 31.25 109 PRO D C 1
ATOM 7143 O O . PRO D 1 109 ? 62.031 63.674 75.645 1.00 30.82 109 PRO D O 1
ATOM 7147 N N . ARG D 1 110 ? 63.624 62.728 74.351 1.00 23.29 110 ARG D N 1
ATOM 7148 C CA . ARG D 1 110 ? 62.791 61.621 73.912 1.00 21.56 110 ARG D CA 1
ATOM 7149 C C . ARG D 1 110 ? 63.668 60.393 73.975 1.00 19.30 110 ARG D C 1
ATOM 7150 O O . ARG D 1 110 ? 64.873 60.474 73.723 1.00 21.99 110 ARG D O 1
ATOM 7158 N N . ILE D 1 111 ? 63.080 59.254 74.320 1.00 19.30 111 ILE D N 1
ATOM 7159 C CA . ILE D 1 111 ? 63.848 58.023 74.300 1.00 18.98 111 ILE D CA 1
ATOM 7160 C C . ILE D 1 111 ? 63.193 57.017 73.380 1.00 19.34 111 ILE D C 1
ATOM 7161 O O . ILE D 1 111 ? 62.023 57.152 73.012 1.00 18.94 111 ILE D O 1
ATOM 7166 N N . ALA D 1 112 ? 63.962 56.009 73.005 1.00 16.14 112 ALA D N 1
ATOM 7167 C CA . ALA D 1 112 ? 63.381 54.784 72.480 1.00 15.47 112 ALA D CA 1
ATOM 7168 C C . ALA D 1 112 ? 63.740 53.674 73.449 1.00 18.13 112 ALA D C 1
ATOM 7169 O O . ALA D 1 112 ? 64.839 53.646 74.005 1.00 18.53 112 ALA D O 1
ATOM 7171 N N . LEU D 1 113 ? 62.796 52.763 73.649 1.00 17.09 113 LEU D N 1
ATOM 7172 C CA . LEU D 1 113 ? 62.979 51.626 74.536 1.00 16.39 113 LEU D CA 1
ATOM 7173 C C . LEU D 1 113 ? 62.863 50.393 73.654 1.00 17.41 113 LEU D C 1
ATOM 7174 O O . LEU D 1 113 ? 61.910 50.277 72.879 1.00 16.11 113 LEU D O 1
ATOM 7179 N N . TRP D 1 114 ? 63.816 49.472 73.755 1.00 16.46 114 TRP D N 1
ATOM 7180 C CA . TRP D 1 114 ? 63.767 48.282 72.907 1.00 15.99 114 TRP D CA 1
ATOM 7181 C C . TRP D 1 114 ? 63.978 47.011 73.716 1.00 19.88 114 TRP D C 1
ATOM 7182 O O . TRP D 1 114 ? 64.519 47.037 74.823 1.00 19.43 114 TRP D O 1
ATOM 7193 N N . GLY D 1 115 ? 63.543 45.894 73.154 1.00 17.01 115 GLY D N 1
ATOM 7194 C CA . GLY D 1 115 ? 63.792 44.606 73.770 1.00 20.68 115 GLY D CA 1
ATOM 7195 C C . GLY D 1 115 ? 64.047 43.552 72.717 1.00 20.58 115 GLY D C 1
ATOM 7196 O O . GLY D 1 115 ? 63.446 43.579 71.638 1.00 18.85 115 GLY D O 1
ATOM 7197 N N . LEU D 1 116 ? 64.951 42.627 73.027 1.00 19.55 116 LEU D N 1
ATOM 7198 C CA . LEU D 1 116 ? 65.150 41.447 72.196 1.00 22.01 116 LEU D CA 1
ATOM 7199 C C . LEU D 1 116 ? 64.412 40.317 72.887 1.00 18.68 116 LEU D C 1
ATOM 7200 O O . LEU D 1 116 ? 64.646 40.041 74.068 1.00 19.01 116 LEU D O 1
ATOM 7205 N N . PHE D 1 117 ? 63.499 39.687 72.157 1.00 18.74 117 PHE D N 1
ATOM 7206 C CA . PHE D 1 117 ? 62.592 38.707 72.733 1.00 20.04 117 PHE D CA 1
ATOM 7207 C C . PHE D 1 117 ? 62.687 37.394 71.974 1.00 22.12 117 PHE D C 1
ATOM 7208 O O . PHE D 1 117 ? 63.176 37.351 70.841 1.00 22.96 117 PHE D O 1
ATOM 7216 N N . LYS D 1 118 ? 62.208 36.328 72.600 1.00 21.15 118 LYS D N 1
ATOM 7217 C CA . LYS D 1 118 ? 62.041 35.061 71.911 1.00 21.65 118 LYS D CA 1
ATOM 7218 C C . LYS D 1 118 ? 60.681 34.502 72.281 1.00 21.78 118 LYS D C 1
ATOM 7219 O O . LYS D 1 118 ? 60.319 34.500 73.455 1.00 23.81 118 LYS D O 1
ATOM 7225 N N . GLU D 1 119 ? 59.923 34.031 71.294 1.00 20.08 119 GLU D N 1
ATOM 7226 C CA . GLU D 1 119 ? 58.675 33.339 71.591 1.00 20.93 119 GLU D CA 1
ATOM 7227 C C . GLU D 1 119 ? 58.989 32.000 72.239 1.00 24.83 119 GLU D C 1
ATOM 7228 O O . GLU D 1 119 ? 59.982 31.365 71.904 1.00 27.37 119 GLU D O 1
ATOM 7234 N N . THR D 1 120 ? 58.129 31.559 73.150 1.00 21.39 120 THR D N 1
ATOM 7235 C CA . THR D 1 120 ? 58.357 30.304 73.859 1.00 22.59 120 THR D CA 1
ATOM 7236 C C . THR D 1 120 ? 58.644 29.122 72.919 1.00 28.31 120 THR D C 1
ATOM 7237 O O . THR D 1 120 ? 59.544 28.312 73.172 1.00 33.66 120 THR D O 1
ATOM 7241 N N . THR D 1 121 ? 57.890 29.044 71.829 1.00 31.34 121 THR D N 1
ATOM 7242 C CA . THR D 1 121 ? 57.979 27.918 70.902 1.00 43.21 121 THR D CA 1
ATOM 7243 C C . THR D 1 121 ? 59.053 28.076 69.821 1.00 46.36 121 THR D C 1
ATOM 7244 O O . THR D 1 121 ? 59.464 27.095 69.204 1.00 49.10 121 THR D O 1
ATOM 7248 N N . GLN D 1 122 ? 59.504 29.305 69.590 1.00 39.06 122 GLN D N 1
ATOM 7249 C CA . GLN D 1 122 ? 60.492 29.564 68.547 1.00 41.30 122 GLN D CA 1
ATOM 7250 C C . GLN D 1 122 ? 61.904 29.590 69.129 1.00 42.94 122 GLN D C 1
ATOM 7251 O O . GLN D 1 122 ? 62.079 29.702 70.341 1.00 45.24 122 GLN D O 1
ATOM 7257 N N . ASN D 1 123 ? 62.912 29.484 68.269 1.00 51.42 123 ASN D N 1
ATOM 7258 C CA . ASN D 1 123 ? 64.299 29.494 68.734 1.00 56.17 123 ASN D CA 1
ATOM 7259 C C . ASN D 1 123 ? 65.049 30.786 68.406 1.00 50.53 123 ASN D C 1
ATOM 7260 O O . ASN D 1 123 ? 66.022 31.140 69.076 1.00 49.84 123 ASN D O 1
ATOM 7265 N N . THR D 1 124 ? 64.592 31.491 67.378 1.00 47.15 124 THR D N 1
ATOM 7266 C CA . THR D 1 124 ? 65.243 32.724 66.949 1.00 40.02 124 THR D CA 1
ATOM 7267 C C . THR D 1 124 ? 64.601 33.949 67.594 1.00 31.81 124 THR D C 1
ATOM 7268 O O . THR D 1 124 ? 63.384 34.013 67.729 1.00 36.05 124 THR D O 1
ATOM 7272 N N . PRO D 1 125 ? 65.428 34.920 67.996 1.00 31.86 125 PRO D N 1
ATOM 7273 C CA . PRO D 1 125 ? 64.963 36.137 68.668 1.00 32.10 125 PRO D CA 1
ATOM 7274 C C . PRO D 1 125 ? 64.336 37.111 67.683 1.00 28.20 125 PRO D C 1
ATOM 7275 O O . PRO D 1 125 ? 64.570 37.014 66.473 1.00 23.36 125 PRO D O 1
ATOM 7279 N N . PHE D 1 126 ? 63.551 38.044 68.208 1.00 20.98 126 PHE D N 1
ATOM 7280 C CA . PHE D 1 126 ? 63.071 39.173 67.418 1.00 20.80 126 PHE D CA 1
ATOM 7281 C C . PHE D 1 126 ? 63.218 40.457 68.214 1.00 19.76 126 PHE D C 1
ATOM 7282 O O . PHE D 1 126 ? 63.282 40.430 69.447 1.00 21.42 126 PHE D O 1
ATOM 7290 N N . LEU D 1 127 ? 63.266 41.580 67.504 1.00 17.81 127 LEU D N 1
ATOM 7291 C CA . LEU D 1 127 ? 63.484 42.881 68.129 1.00 16.91 127 LEU D CA 1
ATOM 7292 C C . LEU D 1 127 ? 62.180 43.667 68.204 1.00 18.15 127 LEU D C 1
ATOM 7293 O O . LEU D 1 127 ? 61.423 43.709 67.227 1.00 19.05 127 LEU D O 1
ATOM 7298 N N . VAL D 1 128 ? 61.904 44.266 69.366 1.00 16.35 128 VAL D N 1
ATOM 7299 C CA . VAL D 1 128 ? 60.771 45.188 69.511 1.00 16.13 128 VAL D CA 1
ATOM 7300 C C . VAL D 1 128 ? 61.309 46.581 69.838 1.00 16.94 128 VAL D C 1
ATOM 7301 O O . VAL D 1 128 ? 62.120 46.731 70.749 1.00 17.05 128 VAL D O 1
ATOM 7305 N N . ILE D 1 129 ? 60.856 47.594 69.099 1.00 15.05 129 ILE D N 1
ATOM 7306 C CA . ILE D 1 129 ? 61.282 48.974 69.325 1.00 12.85 129 ILE D CA 1
ATOM 7307 C C . ILE D 1 129 ? 60.038 49.799 69.603 1.00 14.05 129 ILE D C 1
ATOM 7308 O O . ILE D 1 129 ? 59.148 49.867 68.774 1.00 15.76 129 ILE D O 1
ATOM 7313 N N . ASN D 1 130 ? 59.988 50.404 70.782 1.00 14.65 130 ASN D N 1
ATOM 7314 C CA . ASN D 1 130 ? 58.864 51.231 71.213 1.00 15.44 130 ASN D CA 1
ATOM 7315 C C . ASN D 1 130 ? 59.141 52.674 70.814 1.00 15.95 130 ASN D C 1
ATOM 7316 O O . ASN D 1 130 ? 60.082 53.294 71.306 1.00 15.93 130 ASN D O 1
ATOM 7321 N N . VAL D 1 131 ? 58.301 53.187 69.913 1.00 15.35 131 VAL D N 1
ATOM 7322 C CA . VAL D 1 131 ? 58.467 54.492 69.289 1.00 15.15 131 VAL D CA 1
ATOM 7323 C C . VAL D 1 131 ? 57.567 55.549 69.932 1.00 13.31 131 VAL D C 1
ATOM 7324 O O . VAL D 1 131 ? 56.375 55.333 70.090 1.00 15.20 131 VAL D O 1
ATOM 7328 N N . HIS D 1 132 ? 58.135 56.701 70.287 1.00 15.27 132 HIS D N 1
ATOM 7329 C CA . HIS D 1 132 ? 57.305 57.871 70.553 1.00 14.35 132 HIS D CA 1
ATOM 7330 C C . HIS D 1 132 ? 58.026 59.110 70.095 1.00 16.59 132 HIS D C 1
ATOM 7331 O O . HIS D 1 132 ? 58.879 59.649 70.808 1.00 17.70 132 HIS D O 1
ATOM 7338 N N . LEU D 1 133 ? 57.687 59.559 68.896 1.00 16.07 133 LEU D N 1
ATOM 7339 C CA . LEU D 1 133 ? 58.450 60.650 68.291 1.00 18.30 133 LEU D CA 1
ATOM 7340 C C . LEU D 1 133 ? 57.906 61.987 68.748 1.00 18.42 133 LEU D C 1
ATOM 7341 O O . LEU D 1 133 ? 56.781 62.073 69.217 1.00 18.05 133 LEU D O 1
ATOM 7346 N N . ASP D 1 134 ? 58.715 63.036 68.589 1.00 17.85 134 ASP D N 1
ATOM 7347 C CA . ASP D 1 134 ? 58.365 64.373 69.044 1.00 19.84 134 ASP D CA 1
ATOM 7348 C C . ASP D 1 134 ? 57.147 64.919 68.311 1.00 22.46 134 ASP D C 1
ATOM 7349 O O . ASP D 1 134 ? 56.969 64.669 67.119 1.00 23.63 134 ASP D O 1
ATOM 7354 N N . HIS D 1 135 ? 56.294 65.655 69.018 1.00 21.87 135 HIS D N 1
ATOM 7355 C CA . HIS D 1 135 ? 55.116 66.245 68.385 1.00 20.54 135 HIS D CA 1
ATOM 7356 C C . HIS D 1 135 ? 55.415 67.600 67.735 1.00 17.28 135 HIS D C 1
ATOM 7357 O O . HIS D 1 135 ? 54.621 68.114 66.953 1.00 22.00 135 HIS D O 1
ATOM 7364 N N . ILE D 1 136 ? 56.568 68.171 68.053 1.00 24.51 136 ILE D N 1
ATOM 7365 C CA . ILE D 1 136 ? 56.858 69.555 67.691 1.00 28.02 136 ILE D CA 1
ATOM 7366 C C . ILE D 1 136 ? 56.893 69.841 66.178 1.00 27.40 136 ILE D C 1
ATOM 7367 O O . ILE D 1 136 ? 56.356 70.852 65.727 1.00 27.81 136 ILE D O 1
ATOM 7372 N N . SER D 1 137 ? 57.510 68.960 65.392 1.00 20.13 137 SER D N 1
ATOM 7373 C CA . SER D 1 137 ? 57.627 69.200 63.955 1.00 21.32 137 SER D CA 1
ATOM 7374 C C . SER D 1 137 ? 57.932 67.930 63.176 1.00 18.68 137 SER D C 1
ATOM 7375 O O . SER D 1 137 ? 58.441 66.959 63.731 1.00 20.98 137 SER D O 1
ATOM 7378 N N . ALA D 1 138 ? 57.630 67.945 61.884 1.00 19.03 138 ALA D N 1
ATOM 7379 C CA . ALA D 1 138 ? 57.995 66.839 61.006 1.00 20.45 138 ALA D CA 1
ATOM 7380 C C . ALA D 1 138 ? 59.504 66.635 60.974 1.00 23.38 138 ALA D C 1
ATOM 7381 O O . ALA D 1 138 ? 59.984 65.505 60.913 1.00 20.84 138 ALA D O 1
ATOM 7383 N N . HIS D 1 139 ? 60.260 67.730 61.003 1.00 23.04 139 HIS D N 1
ATOM 7384 C CA . HIS D 1 139 ? 61.711 67.624 61.005 1.00 23.55 139 HIS D CA 1
ATOM 7385 C C . HIS D 1 139 ? 62.232 66.920 62.251 1.00 19.60 139 HIS D C 1
ATOM 7386 O O . HIS D 1 139 ? 63.169 66.128 62.169 1.00 24.80 139 HIS D O 1
ATOM 7393 N N . ALA D 1 140 ? 61.629 67.206 63.401 1.00 17.79 140 ALA D N 1
ATOM 7394 C CA . ALA D 1 140 ? 62.044 66.567 64.647 1.00 19.31 140 ALA D CA 1
ATOM 7395 C C . ALA D 1 140 ? 61.727 65.076 64.607 1.00 23.35 140 ALA D C 1
ATOM 7396 O O . ALA D 1 140 ? 62.475 64.257 65.140 1.00 19.84 140 ALA D O 1
ATOM 7398 N N . ARG D 1 141 ? 60.606 64.723 63.987 1.00 20.03 141 ARG D N 1
ATOM 7399 C CA . ARG D 1 141 ? 60.246 63.315 63.873 1.00 17.75 141 ARG D CA 1
ATOM 7400 C C . ARG D 1 141 ? 61.212 62.562 62.973 1.00 21.51 141 ARG D C 1
ATOM 7401 O O . ARG D 1 141 ? 61.675 61.480 63.314 1.00 20.14 141 ARG D O 1
ATOM 7409 N N . LEU D 1 142 ? 61.530 63.143 61.823 1.00 20.35 142 LEU D N 1
ATOM 7410 C CA . LEU D 1 142 ? 62.494 62.526 60.925 1.00 20.91 142 LEU D CA 1
ATOM 7411 C C . LEU D 1 142 ? 63.815 62.346 61.654 1.00 22.45 142 LEU D C 1
ATOM 7412 O O . LEU D 1 142 ? 64.428 61.288 61.580 1.00 22.83 142 LEU D O 1
ATOM 7417 N N . ALA D 1 143 ? 64.248 63.384 62.366 1.00 20.18 143 ALA D N 1
ATOM 7418 C CA . ALA D 1 143 ? 65.523 63.339 63.076 1.00 21.15 143 ALA D CA 1
ATOM 7419 C C . ALA D 1 143 ? 65.538 62.275 64.158 1.00 20.72 143 ALA D C 1
ATOM 7420 O O . ALA D 1 143 ? 66.524 61.553 64.324 1.00 21.66 143 ALA D O 1
ATOM 7422 N N . GLY D 1 144 ? 64.443 62.176 64.903 1.00 20.85 144 GLY D N 1
ATOM 7423 C CA . GLY D 1 144 ? 64.371 61.203 65.974 1.00 20.59 144 GLY D CA 1
ATOM 7424 C C . GLY D 1 144 ? 64.413 59.783 65.443 1.00 19.27 144 GLY D C 1
ATOM 7425 O O . GLY D 1 144 ? 65.088 58.922 66.006 1.00 18.94 144 GLY D O 1
ATOM 7434 N N . THR D 1 146 ? 65.708 58.879 62.644 1.00 20.59 146 THR D N 1
ATOM 7435 C CA . THR D 1 146 ? 67.037 58.662 62.084 1.00 21.70 146 THR D CA 1
ATOM 7436 C C . THR D 1 146 ? 67.966 58.099 63.159 1.00 20.83 146 THR D C 1
ATOM 7437 O O . THR D 1 146 ? 68.733 57.168 62.905 1.00 21.59 146 THR D O 1
ATOM 7441 N N . VAL D 1 147 ? 67.888 58.660 64.362 1.00 20.47 147 VAL D N 1
ATOM 7442 C CA . VAL D 1 147 ? 68.675 58.157 65.485 1.00 21.31 147 VAL D CA 1
ATOM 7443 C C . VAL D 1 147 ? 68.294 56.712 65.820 1.00 23.80 147 VAL D C 1
ATOM 7444 O O . VAL D 1 147 ? 69.161 55.866 66.011 1.00 21.73 147 VAL D O 1
ATOM 7448 N N . ILE D 1 148 ? 66.998 56.410 65.878 1.00 18.92 148 ILE D N 1
ATOM 7449 C CA . ILE D 1 148 ? 66.595 55.027 66.117 1.00 16.02 148 ILE D CA 1
ATOM 7450 C C . ILE D 1 148 ? 67.229 54.080 65.102 1.00 18.68 148 ILE D C 1
ATOM 7451 O O . ILE D 1 148 ? 67.839 53.078 65.472 1.00 20.04 148 ILE D O 1
ATOM 7456 N N . LEU D 1 149 ? 67.083 54.398 63.821 1.00 20.38 149 LEU D N 1
ATOM 7457 C CA . LEU D 1 149 ? 67.517 53.491 62.766 1.00 23.59 149 LEU D CA 1
ATOM 7458 C C . LEU D 1 149 ? 69.036 53.335 62.707 1.00 22.34 149 LEU D C 1
ATOM 7459 O O . LEU D 1 149 ? 69.543 52.289 62.306 1.00 24.23 149 LEU D O 1
ATOM 7464 N N . GLU D 1 150 ? 69.754 54.385 63.087 1.00 22.24 150 GLU D N 1
ATOM 7465 C CA . GLU D 1 150 ? 71.210 54.323 63.155 1.00 24.06 150 GLU D CA 1
ATOM 7466 C C . GLU D 1 150 ? 71.667 53.566 64.399 1.00 25.94 150 GLU D C 1
ATOM 7467 O O . GLU D 1 150 ? 72.524 52.678 64.329 1.00 24.02 150 GLU D O 1
ATOM 7473 N N . GLU D 1 151 ? 71.097 53.933 65.541 1.00 20.76 151 GLU D N 1
ATOM 7474 C CA . GLU D 1 151 ? 71.528 53.384 66.814 1.00 21.21 151 GLU D CA 1
ATOM 7475 C C . GLU D 1 151 ? 71.279 51.875 66.878 1.00 22.45 151 GLU D C 1
ATOM 7476 O O . GLU D 1 151 ? 72.100 51.129 67.418 1.00 26.09 151 GLU D O 1
ATOM 7482 N N . LEU D 1 152 ? 70.162 51.429 66.309 1.00 20.33 152 LEU D N 1
ATOM 7483 C CA . LEU D 1 152 ? 69.832 50.007 66.271 1.00 19.70 152 LEU D CA 1
ATOM 7484 C C . LEU D 1 152 ? 70.050 49.372 64.895 1.00 23.49 152 LEU D C 1
ATOM 7485 O O . LEU D 1 152 ? 69.517 48.297 64.614 1.00 21.92 152 LEU D O 1
ATOM 7490 N N . HIS D 1 153 ? 70.842 50.017 64.043 1.00 23.43 153 HIS D N 1
ATOM 7491 C CA . HIS D 1 153 ? 71.030 49.526 62.679 1.00 24.88 153 HIS D CA 1
ATOM 7492 C C . HIS D 1 153 ? 71.410 48.046 62.644 1.00 23.58 153 HIS D C 1
ATOM 7493 O O . HIS D 1 153 ? 70.820 47.270 61.897 1.00 24.32 153 HIS D O 1
ATOM 7500 N N . ASP D 1 154 ? 72.392 47.659 63.455 1.00 23.34 154 ASP D N 1
ATOM 7501 C CA . ASP D 1 154 ? 72.868 46.276 63.467 1.00 27.35 154 ASP D CA 1
ATOM 7502 C C . ASP D 1 154 ? 71.798 45.262 63.890 1.00 26.71 154 ASP D C 1
ATOM 7503 O O . ASP D 1 154 ? 71.660 44.195 63.276 1.00 27.37 154 ASP D O 1
ATOM 7508 N N . LYS D 1 155 ? 71.061 45.582 64.952 1.00 22.69 155 LYS D N 1
ATOM 7509 C CA . LYS D 1 155 ? 70.012 44.695 65.448 1.00 23.16 155 LYS D CA 1
ATOM 7510 C C . LYS D 1 155 ? 68.878 44.554 64.446 1.00 21.81 155 LYS D C 1
ATOM 7511 O O . LYS D 1 155 ? 68.365 43.456 64.218 1.00 24.54 155 LYS D O 1
ATOM 7517 N N . ILE D 1 156 ? 68.457 45.681 63.877 1.00 20.59 156 ILE D N 1
ATOM 7518 C CA . ILE D 1 156 ? 67.405 45.666 62.867 1.00 17.75 156 ILE D CA 1
ATOM 7519 C C . ILE D 1 156 ? 67.798 44.805 61.666 1.00 19.79 156 ILE D C 1
ATOM 7520 O O . ILE D 1 156 ? 66.980 44.062 61.130 1.00 24.24 156 ILE D O 1
ATOM 7525 N N . ALA D 1 157 ? 69.059 44.885 61.265 1.00 23.37 157 ALA D N 1
ATOM 7526 C CA . ALA D 1 157 ? 69.550 44.105 60.140 1.00 25.88 157 ALA D CA 1
ATOM 7527 C C . ALA D 1 157 ? 69.532 42.610 60.444 1.00 29.24 157 ALA D C 1
ATOM 7528 O O . ALA D 1 157 ? 69.264 41.783 59.572 1.00 32.94 157 ALA D O 1
ATOM 7530 N N . GLN D 1 158 ? 69.823 42.279 61.692 1.00 22.18 158 GLN D N 1
ATOM 7531 C CA . GLN D 1 158 ? 70.032 40.900 62.116 1.00 26.69 158 GLN D CA 1
ATOM 7532 C C . GLN D 1 158 ? 68.726 40.169 62.459 1.00 27.07 158 GLN D C 1
ATOM 7533 O O . GLN D 1 158 ? 68.622 38.946 62.290 1.00 25.86 158 GLN D O 1
ATOM 7539 N N . TYR D 1 159 ? 67.732 40.906 62.949 1.00 20.04 159 TYR D N 1
ATOM 7540 C CA . TYR D 1 159 ? 66.520 40.271 63.470 1.00 20.53 159 TYR D CA 1
ATOM 7541 C C . TYR D 1 159 ? 65.216 40.729 62.810 1.00 20.00 159 TYR D C 1
ATOM 7542 O O . TYR D 1 159 ? 65.105 41.871 62.365 1.00 23.71 159 TYR D O 1
ATOM 7551 N N . PRO D 1 160 ? 64.213 39.836 62.770 1.00 21.29 160 PRO D N 1
ATOM 7552 C CA . PRO D 1 160 ? 62.857 40.300 62.470 1.00 20.88 160 PRO D CA 1
ATOM 7553 C C . PRO D 1 160 ? 62.525 41.356 63.505 1.00 21.40 160 PRO D C 1
ATOM 7554 O O . PRO D 1 160 ? 62.844 41.163 64.680 1.00 19.42 160 PRO D O 1
ATOM 7558 N N . THR D 1 161 ? 61.919 42.458 63.081 1.00 17.42 161 THR D N 1
ATOM 7559 C CA . THR D 1 161 ? 61.766 43.606 63.962 1.00 17.63 161 THR D CA 1
ATOM 7560 C C . THR D 1 161 ? 60.345 44.157 63.914 1.00 17.44 161 THR D C 1
ATOM 7561 O O . THR D 1 161 ? 59.733 44.225 62.842 1.00 19.36 161 THR D O 1
ATOM 7565 N N . LEU D 1 162 ? 59.819 44.507 65.088 1.00 14.76 162 LEU D N 1
ATOM 7566 C CA . LEU D 1 162 ? 58.523 45.166 65.213 1.00 12.94 162 LEU D CA 1
ATOM 7567 C C . LEU D 1 162 ? 58.799 46.590 65.684 1.00 14.75 162 LEU D C 1
ATOM 7568 O O . LEU D 1 162 ? 59.305 46.801 66.785 1.00 18.36 162 LEU D O 1
ATOM 7573 N N . LEU D 1 163 ? 58.505 47.554 64.822 1.00 16.01 163 LEU D N 1
ATOM 7574 C CA . LEU D 1 163 ? 58.742 48.962 65.117 1.00 12.06 163 LEU D CA 1
ATOM 7575 C C . LEU D 1 163 ? 57.373 49.562 65.398 1.00 16.44 163 LEU D C 1
ATOM 7576 O O . LEU D 1 163 ? 56.576 49.767 64.476 1.00 17.23 163 LEU D O 1
ATOM 7589 N N . GLY D 1 165 ? 54.599 52.114 67.690 1.00 13.96 165 GLY D N 1
ATOM 7590 C CA . GLY D 1 165 ? 54.305 53.192 68.615 1.00 13.58 165 GLY D CA 1
ATOM 7591 C C . GLY D 1 165 ? 53.663 54.411 68.004 1.00 15.43 165 GLY D C 1
ATOM 7592 O O . GLY D 1 165 ? 53.036 54.358 66.949 1.00 16.43 165 GLY D O 1
ATOM 7593 N N . ASP D 1 166 ? 53.847 55.523 68.698 1.00 13.91 166 ASP D N 1
ATOM 7594 C CA . ASP D 1 166 ? 53.202 56.774 68.357 1.00 13.04 166 ASP D CA 1
ATOM 7595 C C . ASP D 1 166 ? 54.205 57.615 67.573 1.00 13.10 166 ASP D C 1
ATOM 7596 O O . ASP D 1 166 ? 55.178 58.148 68.132 1.00 15.57 166 ASP D O 1
ATOM 7601 N N . PHE D 1 167 ? 53.988 57.693 66.266 1.00 15.07 167 PHE D N 1
ATOM 7602 C CA . PHE D 1 167 ? 54.887 58.411 65.376 1.00 15.87 167 PHE D CA 1
ATOM 7603 C C . PHE D 1 167 ? 54.598 59.901 65.362 1.00 18.21 167 PHE D C 1
ATOM 7604 O O . PHE D 1 167 ? 55.394 60.677 64.832 1.00 17.39 167 PHE D O 1
ATOM 7612 N N . ASN D 1 168 ? 53.454 60.297 65.926 1.00 15.13 168 ASN D N 1
ATOM 7613 C CA . ASN D 1 168 ? 53.012 61.688 65.866 1.00 14.97 168 ASN D CA 1
ATOM 7614 C C . ASN D 1 168 ? 52.988 62.226 64.438 1.00 15.73 168 ASN D C 1
ATOM 7615 O O . ASN D 1 168 ? 53.131 63.427 64.218 1.00 17.05 168 ASN D O 1
ATOM 7620 N N . ALA D 1 169 ? 52.748 61.342 63.472 1.00 16.57 169 ALA D N 1
ATOM 7621 C CA . ALA D 1 169 ? 52.848 61.718 62.064 1.00 14.91 169 ALA D CA 1
ATOM 7622 C C . ALA D 1 169 ? 51.817 60.971 61.225 1.00 15.01 169 ALA D C 1
ATOM 7623 O O . ALA D 1 169 ? 51.720 59.749 61.297 1.00 18.15 169 ALA D O 1
ATOM 7625 N N . GLU D 1 170 ? 51.056 61.716 60.425 1.00 17.46 170 GLU D N 1
ATOM 7626 C CA . GLU D 1 170 ? 50.158 61.101 59.453 1.00 19.96 170 GLU D CA 1
ATOM 7627 C C . GLU D 1 170 ? 50.993 60.475 58.330 1.00 19.87 170 GLU D C 1
ATOM 7628 O O . GLU D 1 170 ? 52.184 60.759 58.198 1.00 17.38 170 GLU D O 1
ATOM 7634 N N . SER D 1 171 ? 50.351 59.626 57.529 1.00 17.93 171 SER D N 1
ATOM 7635 C CA . SER D 1 171 ? 51.054 58.723 56.609 1.00 22.98 171 SER D CA 1
ATOM 7636 C C . SER D 1 171 ? 51.976 59.385 55.591 1.00 22.27 171 SER D C 1
ATOM 7637 O O . SER D 1 171 ? 52.938 58.770 55.116 1.00 22.03 171 SER D O 1
ATOM 7640 N N . GLY D 1 172 ? 51.689 60.635 55.252 1.00 19.54 172 GLY D N 1
ATOM 7641 C CA . GLY D 1 172 ? 52.433 61.307 54.203 1.00 21.61 172 GLY D CA 1
ATOM 7642 C C . GLY D 1 172 ? 53.751 61.929 54.619 1.00 21.59 172 GLY D C 1
ATOM 7643 O O . GLY D 1 172 ? 54.493 62.396 53.755 1.00 21.95 172 GLY D O 1
ATOM 7644 N N . GLU D 1 173 ? 54.056 61.951 55.919 1.00 21.51 173 GLU D N 1
ATOM 7645 C CA . GLU D 1 173 ? 55.276 62.623 56.387 1.00 22.42 173 GLU D CA 1
ATOM 7646 C C . GLU D 1 173 ? 56.551 61.901 55.970 1.00 19.32 173 GLU D C 1
ATOM 7647 O O . GLU D 1 173 ? 56.548 60.689 55.756 1.00 20.35 173 GLU D O 1
ATOM 7653 N N . GLU D 1 174 ? 57.639 62.660 55.880 1.00 18.36 174 GLU D N 1
ATOM 7654 C CA . GLU D 1 174 ? 58.919 62.116 55.444 1.00 19.69 174 GLU D CA 1
ATOM 7655 C C . GLU D 1 174 ? 59.387 60.963 56.333 1.00 18.03 174 GLU D C 1
ATOM 7656 O O . GLU D 1 174 ? 60.000 60.018 55.849 1.00 22.39 174 GLU D O 1
ATOM 7662 N N . VAL D 1 175 ? 59.086 61.021 57.626 1.00 17.69 175 VAL D N 1
ATOM 7663 C CA . VAL D 1 175 ? 59.518 59.947 58.511 1.00 17.85 175 VAL D CA 1
ATOM 7664 C C . VAL D 1 175 ? 58.989 58.581 58.059 1.00 20.29 175 VAL D C 1
ATOM 7665 O O . VAL D 1 175 ? 59.669 57.563 58.215 1.00 19.77 175 VAL D O 1
ATOM 7669 N N . HIS D 1 176 ? 57.783 58.548 57.490 1.00 18.35 176 HIS D N 1
ATOM 7670 C CA . HIS D 1 176 ? 57.232 57.283 57.019 1.00 18.15 176 HIS D CA 1
ATOM 7671 C C . HIS D 1 176 ? 57.945 56.798 55.761 1.00 19.91 176 HIS D C 1
ATOM 7672 O O . HIS D 1 176 ? 58.119 55.601 55.563 1.00 18.82 176 HIS D O 1
ATOM 7679 N N . GLN D 1 177 ? 58.357 57.728 54.911 1.00 21.47 177 GLN D N 1
ATOM 7680 C CA . GLN D 1 177 ? 59.108 57.335 53.727 1.00 22.47 177 GLN D CA 1
ATOM 7681 C C . GLN D 1 177 ? 60.437 56.698 54.154 1.00 25.15 177 GLN D C 1
ATOM 7682 O O . GLN D 1 177 ? 60.903 55.726 53.547 1.00 22.47 177 GLN D O 1
ATOM 7688 N N . LEU D 1 178 ? 61.035 57.228 55.219 1.00 20.73 178 LEU D N 1
ATOM 7689 C CA . LEU D 1 178 ? 62.311 56.713 55.700 1.00 20.97 178 LEU D CA 1
ATOM 7690 C C . LEU D 1 178 ? 62.126 55.305 56.249 1.00 21.36 178 LEU D C 1
ATOM 7691 O O . LEU D 1 178 ? 62.879 54.380 55.921 1.00 22.82 178 LEU D O 1
ATOM 7696 N N . VAL D 1 179 ? 61.133 55.158 57.112 1.00 20.33 179 VAL D N 1
ATOM 7697 C CA . VAL D 1 179 ? 60.826 53.869 57.720 1.00 18.44 179 VAL D CA 1
ATOM 7698 C C . VAL D 1 179 ? 60.501 52.805 56.661 1.00 22.33 179 VAL D C 1
ATOM 7699 O O . VAL D 1 179 ? 60.916 51.652 56.776 1.00 20.82 179 VAL D O 1
ATOM 7703 N N . GLN D 1 180 ? 59.789 53.206 55.612 1.00 21.22 180 GLN D N 1
ATOM 7704 C CA . GLN D 1 180 ? 59.329 52.263 54.595 1.00 17.69 180 GLN D CA 1
ATOM 7705 C C . GLN D 1 180 ? 60.435 51.738 53.676 1.00 21.87 180 GLN D C 1
ATOM 7706 O O . GLN D 1 180 ? 60.203 50.814 52.887 1.00 24.23 180 GLN D O 1
ATOM 7712 N N . LYS D 1 181 ? 61.632 52.310 53.781 1.00 21.55 181 LYS D N 1
ATOM 7713 C CA . LYS D 1 181 ? 62.794 51.729 53.110 1.00 21.90 181 LYS D CA 1
ATOM 7714 C C . LYS D 1 181 ? 63.071 50.324 53.649 1.00 25.16 181 LYS D C 1
ATOM 7715 O O . LYS D 1 181 ? 63.535 49.455 52.911 1.00 27.72 181 LYS D O 1
ATOM 7721 N N . LYS D 1 182 ? 62.780 50.094 54.932 1.00 22.54 182 LYS D N 1
ATOM 7722 C CA . LYS D 1 182 ? 63.081 48.799 55.548 1.00 22.95 182 LYS D CA 1
ATOM 7723 C C . LYS D 1 182 ? 61.872 48.066 56.134 1.00 23.62 182 LYS D C 1
ATOM 7724 O O . LYS D 1 182 ? 61.924 46.852 56.333 1.00 28.91 182 LYS D O 1
ATOM 7730 N N . PHE D 1 183 ? 60.798 48.798 56.418 1.00 17.61 183 PHE D N 1
ATOM 7731 C CA . PHE D 1 183 ? 59.618 48.213 57.066 1.00 19.13 183 PHE D CA 1
ATOM 7732 C C . PHE D 1 183 ? 58.366 48.347 56.220 1.00 22.89 183 PHE D C 1
ATOM 7733 O O . PHE D 1 183 ? 58.297 49.188 55.318 1.00 23.42 183 PHE D O 1
ATOM 7741 N N . GLN D 1 184 ? 57.364 47.531 56.537 1.00 20.17 184 GLN D N 1
ATOM 7742 C CA . GLN D 1 184 ? 56.040 47.676 55.941 1.00 17.10 184 GLN D CA 1
ATOM 7743 C C . GLN D 1 184 ? 55.008 47.993 57.015 1.00 18.13 184 GLN D C 1
ATOM 7744 O O . GLN D 1 184 ? 55.072 47.455 58.118 1.00 19.19 184 GLN D O 1
ATOM 7750 N N . ASP D 1 185 ? 54.056 48.866 56.688 1.00 17.06 185 ASP D N 1
ATOM 7751 C CA . ASP D 1 185 ? 52.946 49.169 57.587 1.00 16.82 185 ASP D CA 1
ATOM 7752 C C . ASP D 1 185 ? 51.985 47.984 57.647 1.00 17.85 185 ASP D C 1
ATOM 7753 O O . ASP D 1 185 ? 51.321 47.654 56.658 1.00 20.50 185 ASP D O 1
ATOM 7758 N N . SER D 1 186 ? 51.905 47.344 58.808 1.00 15.96 186 SER D N 1
ATOM 7759 C CA . SER D 1 186 ? 51.115 46.116 58.949 1.00 16.45 186 SER D CA 1
ATOM 7760 C C . SER D 1 186 ? 49.638 46.251 58.574 1.00 17.67 186 SER D C 1
ATOM 7761 O O . SER D 1 186 ? 49.030 45.289 58.107 1.00 18.73 186 SER D O 1
ATOM 7764 N N . LYS D 1 187 ? 49.055 47.430 58.771 1.00 18.14 187 LYS D N 1
ATOM 7765 C CA . LYS D 1 187 ? 47.618 47.567 58.551 1.00 22.60 187 LYS D CA 1
ATOM 7766 C C . LYS D 1 187 ? 47.218 47.536 57.078 1.00 24.51 187 LYS D C 1
ATOM 7767 O O . LYS D 1 187 ? 46.031 47.437 56.765 1.00 23.75 187 LYS D O 1
ATOM 7773 N N . ASN D 1 188 ? 48.199 47.614 56.177 1.00 21.43 188 ASN D N 1
ATOM 7774 C CA . ASN D 1 188 ? 47.914 47.493 54.749 1.00 22.20 188 ASN D CA 1
ATOM 7775 C C . ASN D 1 188 ? 48.210 46.097 54.193 1.00 31.13 188 ASN D C 1
ATOM 7776 O O . ASN D 1 188 ? 48.018 45.849 52.999 1.00 31.73 188 ASN D O 1
ATOM 7781 N N . LEU D 1 189 ? 48.668 45.192 55.057 1.00 21.25 189 LEU D N 1
ATOM 7782 C CA . LEU D 1 189 ? 49.115 43.870 54.609 1.00 20.88 189 LEU D CA 1
ATOM 7783 C C . LEU D 1 189 ? 48.064 42.775 54.721 1.00 24.55 189 LEU D C 1
ATOM 7784 O O . LEU D 1 189 ? 48.181 41.723 54.090 1.00 30.49 189 LEU D O 1
ATOM 7789 N N . ALA D 1 190 ? 47.042 43.010 55.529 1.00 23.32 190 ALA D N 1
ATOM 7790 C CA . ALA D 1 190 ? 46.001 42.012 55.702 1.00 27.92 190 ALA D CA 1
ATOM 7791 C C . ALA D 1 190 ? 44.690 42.730 55.957 1.00 26.84 190 ALA D C 1
ATOM 7792 O O . ALA D 1 190 ? 44.558 43.908 55.636 1.00 35.81 190 ALA D O 1
ATOM 7794 N N . THR D 1 191 ? 43.717 42.024 56.521 1.00 25.59 191 THR D N 1
ATOM 7795 C CA A THR D 1 191 ? 42.445 42.639 56.865 0.50 22.89 191 THR D CA 1
ATOM 7796 C CA B THR D 1 191 ? 42.441 42.637 56.870 0.50 24.10 191 THR D CA 1
ATOM 7797 C C . THR D 1 191 ? 42.606 43.501 58.114 1.00 26.29 191 THR D C 1
ATOM 7798 O O . THR D 1 191 ? 43.267 43.096 59.076 1.00 21.64 191 THR D O 1
ATOM 7805 N N . HIS D 1 192 ? 42.018 44.694 58.082 1.00 22.04 192 HIS D N 1
ATOM 7806 C CA . HIS D 1 192 ? 42.057 45.598 59.224 1.00 19.63 192 HIS D CA 1
ATOM 7807 C C . HIS D 1 192 ? 40.663 45.781 59.823 1.00 23.44 192 HIS D C 1
ATOM 7808 O O . HIS D 1 192 ? 39.713 46.087 59.105 1.00 20.29 192 HIS D O 1
ATOM 7815 N N . TYR D 1 193 ? 40.554 45.595 61.136 1.00 16.69 193 TYR D N 1
ATOM 7816 C CA . TYR D 1 193 ? 39.275 45.718 61.835 1.00 16.09 193 TYR D CA 1
ATOM 7817 C C . TYR D 1 193 ? 39.259 47.029 62.610 1.00 17.02 193 TYR D C 1
ATOM 7818 O O . TYR D 1 193 ? 40.241 47.385 63.262 1.00 16.69 193 TYR D O 1
ATOM 7827 N N . GLY D 1 194 ? 38.156 47.761 62.530 1.00 18.14 194 GLY D N 1
ATOM 7828 C CA . GLY D 1 194 ? 38.071 49.039 63.209 1.00 16.98 194 GLY D CA 1
ATOM 7829 C C . GLY D 1 194 ? 38.548 50.197 62.354 1.00 17.73 194 GLY D C 1
ATOM 7830 O O . GLY D 1 194 ? 38.857 50.033 61.171 1.00 18.42 194 GLY D O 1
ATOM 7831 N N . PRO D 1 195 ? 38.626 51.387 62.952 1.00 18.08 195 PRO D N 1
ATOM 7832 C CA . PRO D 1 195 ? 39.047 52.558 62.178 1.00 21.55 195 PRO D CA 1
ATOM 7833 C C . PRO D 1 195 ? 40.529 52.479 61.802 1.00 19.08 195 PRO D C 1
ATOM 7834 O O . PRO D 1 195 ? 41.323 51.869 62.521 1.00 18.36 195 PRO D O 1
ATOM 7838 N N . ARG D 1 196 ? 40.903 53.083 60.680 1.00 16.20 196 ARG D N 1
ATOM 7839 C CA . ARG D 1 196 ? 42.311 53.110 60.295 1.00 16.03 196 ARG D CA 1
ATOM 7840 C C . ARG D 1 196 ? 43.083 54.129 61.147 1.00 20.20 196 ARG D C 1
ATOM 7841 O O . ARG D 1 196 ? 44.282 53.984 61.365 1.00 20.69 196 ARG D O 1
ATOM 7849 N N . GLY D 1 197 ? 42.375 55.143 61.634 1.00 17.47 197 GLY D N 1
ATOM 7850 C CA . GLY D 1 197 ? 42.954 56.138 62.520 1.00 18.58 197 GLY D CA 1
ATOM 7851 C C . GLY D 1 197 ? 42.891 55.702 63.972 1.00 17.44 197 GLY D C 1
ATOM 7852 O O . GLY D 1 197 ? 42.129 54.806 64.321 1.00 17.43 197 GLY D O 1
ATOM 7853 N N . THR D 1 198 ? 43.679 56.361 64.820 1.00 18.34 198 THR D N 1
ATOM 7854 C CA . THR D 1 198 ? 43.935 55.889 66.167 1.00 19.20 198 THR D CA 1
ATOM 7855 C C . THR D 1 198 ? 43.806 56.969 67.238 1.00 19.19 198 THR D C 1
ATOM 7856 O O . THR D 1 198 ? 43.775 56.657 68.420 1.00 31.45 198 THR D O 1
ATOM 7860 N N . PHE D 1 199 ? 43.742 58.233 66.840 1.00 15.92 199 PHE D N 1
ATOM 7861 C CA . PHE D 1 199 ? 43.691 59.295 67.837 1.00 14.25 199 PHE D CA 1
ATOM 7862 C C . PHE D 1 199 ? 42.351 60.029 67.820 1.00 16.16 199 PHE D C 1
ATOM 7863 O O . PHE D 1 199 ? 41.987 60.621 66.799 1.00 17.17 199 PHE D O 1
ATOM 7871 N N . GLN D 1 200 ? 41.634 60.007 68.948 1.00 15.96 200 GLN D N 1
ATOM 7872 C CA . GLN D 1 200 ? 40.316 60.629 69.022 1.00 16.35 200 GLN D CA 1
ATOM 7873 C C . GLN D 1 200 ? 40.211 61.802 70.004 1.00 17.24 200 GLN D C 1
ATOM 7874 O O . GLN D 1 200 ? 39.141 62.400 70.141 1.00 17.60 200 GLN D O 1
ATOM 7880 N N . ASN D 1 201 ? 41.309 62.135 70.680 1.00 16.70 201 ASN D N 1
ATOM 7881 C CA . ASN D 1 201 ? 41.324 63.298 71.566 1.00 16.00 201 ASN D CA 1
ATOM 7882 C C . ASN D 1 201 ? 40.272 63.221 72.682 1.00 18.39 201 ASN D C 1
ATOM 7883 O O . ASN D 1 201 ? 39.748 64.253 73.121 1.00 20.67 201 ASN D O 1
ATOM 7888 N N . PHE D 1 202 ? 39.980 62.001 73.142 1.00 18.93 202 PHE D N 1
ATOM 7889 C CA . PHE D 1 202 ? 38.957 61.739 74.165 1.00 17.23 202 PHE D CA 1
ATOM 7890 C C . PHE D 1 202 ? 37.533 62.074 73.718 1.00 22.87 202 PHE D C 1
ATOM 7891 O O . PHE D 1 202 ? 36.639 62.169 74.549 1.00 29.15 202 PHE D O 1
ATOM 7899 N N . THR D 1 203 ? 37.320 62.255 72.419 1.00 19.71 203 THR D N 1
ATOM 7900 C CA . THR D 1 203 ? 35.980 62.560 71.920 1.00 20.06 203 THR D CA 1
ATOM 7901 C C . THR D 1 203 ? 35.258 61.281 71.503 1.00 18.78 203 THR D C 1
ATOM 7902 O O . THR D 1 203 ? 35.539 60.706 70.445 1.00 18.90 203 THR D O 1
ATOM 7906 N N . TYR D 1 204 ? 34.346 60.834 72.362 1.00 19.94 204 TYR D N 1
ATOM 7907 C CA . TYR D 1 204 ? 33.626 59.577 72.165 1.00 19.20 204 TYR D CA 1
ATOM 7908 C C . TYR D 1 204 ? 32.896 59.540 70.821 1.00 20.32 204 TYR D C 1
ATOM 7909 O O . TYR D 1 204 ? 32.824 58.500 70.171 1.00 20.72 204 TYR D O 1
ATOM 7918 N N . THR D 1 205 ? 32.356 60.678 70.403 1.00 19.21 205 THR D N 1
ATOM 7919 C CA . THR D 1 205 ? 31.576 60.736 69.166 1.00 20.97 205 THR D CA 1
ATOM 7920 C C . THR D 1 205 ? 32.374 61.212 67.950 1.00 20.83 205 THR D C 1
ATOM 7921 O O . THR D 1 205 ? 31.792 61.613 66.941 1.00 23.72 205 THR D O 1
ATOM 7925 N N . LYS D 1 206 ? 33.698 61.174 68.042 1.00 19.26 206 LYS D N 1
ATOM 7926 C CA . LYS D 1 206 ? 34.546 61.614 66.935 1.00 20.25 206 LYS D CA 1
ATOM 7927 C C . LYS D 1 206 ? 34.283 60.753 65.702 1.00 22.72 206 LYS D C 1
ATOM 7928 O O . LYS D 1 206 ? 34.384 59.538 65.769 1.00 20.60 206 LYS D O 1
ATOM 7934 N N . PRO D 1 207 ? 33.926 61.383 64.574 1.00 23.58 207 PRO D N 1
ATOM 7935 C CA . PRO D 1 207 ? 33.745 60.645 63.319 1.00 25.24 207 PRO D CA 1
ATOM 7936 C C . PRO D 1 207 ? 35.043 59.972 62.887 1.00 20.79 207 PRO D C 1
ATOM 7937 O O . PRO D 1 207 ? 36.119 60.556 63.032 1.00 20.45 207 PRO D O 1
ATOM 7941 N N . TRP D 1 208 ? 34.943 58.750 62.378 1.00 18.05 208 TRP D N 1
ATOM 7942 C CA . TRP D 1 208 ? 36.147 57.995 62.039 1.00 16.22 208 TRP D CA 1
ATOM 7943 C C . TRP D 1 208 ? 37.034 58.704 61.009 1.00 18.31 208 TRP D C 1
ATOM 7944 O O . TRP D 1 208 ? 38.268 58.634 61.087 1.00 18.34 208 TRP D O 1
ATOM 7955 N N . ALA D 1 209 ? 36.415 59.410 60.064 1.00 23.56 209 ALA D N 1
ATOM 7956 C CA . ALA D 1 209 ? 37.169 60.138 59.045 1.00 21.72 209 ALA D CA 1
ATOM 7957 C C . ALA D 1 209 ? 38.025 61.255 59.659 1.00 23.34 209 ALA D C 1
ATOM 7958 O O . ALA D 1 209 ? 38.986 61.728 59.043 1.00 26.49 209 ALA D O 1
ATOM 7960 N N . GLU D 1 210 ? 37.672 61.668 60.875 1.00 21.69 210 GLU D N 1
ATOM 7961 C CA . GLU D 1 210 ? 38.403 62.728 61.578 1.00 22.89 210 GLU D CA 1
ATOM 7962 C C . GLU D 1 210 ? 39.454 62.227 62.581 1.00 24.79 210 GLU D C 1
ATOM 7963 O O . GLU D 1 210 ? 40.171 63.026 63.192 1.00 22.70 210 GLU D O 1
ATOM 7969 N N . LEU D 1 211 ? 39.551 60.918 62.762 1.00 17.55 211 LEU D N 1
ATOM 7970 C CA . LEU D 1 211 ? 40.611 60.380 63.618 1.00 18.04 211 LEU D CA 1
ATOM 7971 C C . LEU D 1 211 ? 41.966 60.696 62.993 1.00 24.12 211 LEU D C 1
ATOM 7972 O O . LEU D 1 211 ? 42.093 60.736 61.774 1.00 31.26 211 LEU D O 1
ATOM 7977 N N . GLU D 1 212 ? 42.974 60.935 63.825 1.00 22.25 212 GLU D N 1
ATOM 7978 C CA . GLU D 1 212 ? 44.332 61.075 63.319 1.00 20.97 212 GLU D CA 1
ATOM 7979 C C . GLU D 1 212 ? 45.015 59.714 63.278 1.00 19.70 212 GLU D C 1
ATOM 7980 O O . GLU D 1 212 ? 44.883 58.911 64.201 1.00 19.89 212 GLU D O 1
ATOM 7986 N N . GLU D 1 213 ? 45.717 59.451 62.185 1.00 19.20 213 GLU D N 1
ATOM 7987 C CA A GLU D 1 213 ? 46.467 58.210 62.033 0.50 17.48 213 GLU D CA 1
ATOM 7988 C CA B GLU D 1 213 ? 46.461 58.215 62.020 0.50 17.55 213 GLU D CA 1
ATOM 7989 C C . GLU D 1 213 ? 47.909 58.454 62.445 1.00 19.32 213 GLU D C 1
ATOM 7990 O O . GLU D 1 213 ? 48.771 58.761 61.609 1.00 19.74 213 GLU D O 1
ATOM 8001 N N . ILE D 1 214 ? 48.179 58.330 63.739 1.00 16.01 214 ILE D N 1
ATOM 8002 C CA . ILE D 1 214 ? 49.526 58.631 64.219 1.00 13.76 214 ILE D CA 1
ATOM 8003 C C . ILE D 1 214 ? 50.245 57.468 64.899 1.00 13.43 214 ILE D C 1
ATOM 8004 O O . ILE D 1 214 ? 51.456 57.543 65.106 1.00 16.56 214 ILE D O 1
ATOM 8009 N N . ASP D 1 215 ? 49.515 56.401 65.208 1.00 13.54 215 ASP D N 1
ATOM 8010 C CA . ASP D 1 215 ? 50.119 55.203 65.798 1.00 14.16 215 ASP D CA 1
ATOM 8011 C C . ASP D 1 215 ? 50.253 54.144 64.721 1.00 17.32 215 ASP D C 1
ATOM 8012 O O . ASP D 1 215 ? 49.364 54.007 63.882 1.00 19.49 215 ASP D O 1
ATOM 8017 N N . TYR D 1 216 ? 51.345 53.384 64.766 1.00 13.42 216 TYR D N 1
ATOM 8018 C CA . TYR D 1 216 ? 51.700 52.439 63.711 1.00 13.11 216 TYR D CA 1
ATOM 8019 C C . TYR D 1 216 ? 52.344 51.174 64.257 1.00 12.47 216 TYR D C 1
ATOM 8020 O O . TYR D 1 216 ? 53.026 51.195 65.283 1.00 15.68 216 TYR D O 1
ATOM 8029 N N . ILE D 1 217 ? 52.122 50.076 63.544 1.00 12.31 217 ILE D N 1
ATOM 8030 C CA . ILE D 1 217 ? 52.878 48.853 63.750 1.00 13.20 217 ILE D CA 1
ATOM 8031 C C . ILE D 1 217 ? 53.564 48.532 62.429 1.00 14.09 217 ILE D C 1
ATOM 8032 O O . ILE D 1 217 ? 52.930 48.096 61.472 1.00 16.56 217 ILE D O 1
ATOM 8037 N N . TYR D 1 218 ? 54.868 48.794 62.390 1.00 15.26 218 TYR D N 1
ATOM 8038 C CA . TYR D 1 218 ? 55.697 48.516 61.224 1.00 15.33 218 TYR D CA 1
ATOM 8039 C C . TYR D 1 218 ? 56.430 47.194 61.416 1.00 16.86 218 TYR D C 1
ATOM 8040 O O . TYR D 1 218 ? 56.911 46.901 62.511 1.00 17.07 218 TYR D O 1
ATOM 8049 N N . VAL D 1 219 ? 56.520 46.398 60.355 1.00 17.11 219 VAL D N 1
ATOM 8050 C CA . VAL D 1 219 ? 57.108 45.071 60.480 1.00 15.72 219 VAL D CA 1
ATOM 8051 C C . VAL D 1 219 ? 58.236 44.834 59.487 1.00 17.14 219 VAL D C 1
ATOM 8052 O O . VAL D 1 219 ? 58.219 45.344 58.361 1.00 20.22 219 VAL D O 1
ATOM 8056 N N . LYS D 1 220 ? 59.233 44.070 59.923 1.00 18.18 220 LYS D N 1
ATOM 8057 C CA . LYS D 1 220 ? 60.285 43.589 59.034 1.00 18.56 220 LYS D CA 1
ATOM 8058 C C . LYS D 1 220 ? 60.516 42.132 59.386 1.00 20.29 220 LYS D C 1
ATOM 8059 O O . LYS D 1 220 ? 60.851 41.818 60.525 1.00 22.88 220 LYS D O 1
ATOM 8065 N N . GLY D 1 221 ? 60.288 41.246 58.422 1.00 22.09 221 GLY D N 1
ATOM 8066 C CA . GLY D 1 221 ? 60.496 39.819 58.625 1.00 25.39 221 GLY D CA 1
ATOM 8067 C C . GLY D 1 221 ? 59.315 39.086 59.242 1.00 21.99 221 GLY D C 1
ATOM 8068 O O . GLY D 1 221 ? 59.493 38.060 59.905 1.00 26.08 221 GLY D O 1
ATOM 8069 N N . TRP D 1 222 ? 58.107 39.603 59.027 1.00 20.00 222 TRP D N 1
ATOM 8070 C CA . TRP D 1 222 ? 56.901 39.010 59.600 1.00 20.57 222 TRP D CA 1
ATOM 8071 C C . TRP D 1 222 ? 55.803 38.831 58.570 1.00 25.24 222 TRP D C 1
ATOM 8072 O O . TRP D 1 222 ? 55.644 39.654 57.672 1.00 25.39 222 TRP D O 1
ATOM 8083 N N . GLN D 1 223 ? 55.034 37.760 58.721 1.00 22.01 223 GLN D N 1
ATOM 8084 C CA . GLN D 1 223 ? 53.770 37.627 58.011 1.00 22.24 223 GLN D CA 1
ATOM 8085 C C . GLN D 1 223 ? 52.692 38.261 58.882 1.00 23.49 223 GLN D C 1
ATOM 8086 O O . GLN D 1 223 ? 52.602 37.957 60.067 1.00 27.46 223 GLN D O 1
ATOM 8092 N N . VAL D 1 224 ? 51.884 39.145 58.305 1.00 22.91 224 VAL D N 1
ATOM 8093 C CA . VAL D 1 224 ? 50.794 39.769 59.056 1.00 19.83 224 VAL D CA 1
ATOM 8094 C C . VAL D 1 224 ? 49.475 39.059 58.741 1.00 19.77 224 VAL D C 1
ATOM 8095 O O . VAL D 1 224 ? 49.122 38.870 57.570 1.00 22.25 224 VAL D O 1
ATOM 8099 N N . GLN D 1 225 ? 48.776 38.632 59.788 1.00 17.72 225 GLN D N 1
ATOM 8100 C CA A GLN D 1 225 ? 47.525 37.901 59.625 0.50 19.35 225 GLN D CA 1
ATOM 8101 C CA B GLN D 1 225 ? 47.514 37.900 59.640 0.50 19.24 225 GLN D CA 1
ATOM 8102 C C . GLN D 1 225 ? 46.311 38.817 59.719 1.00 22.18 225 GLN D C 1
ATOM 8103 O O . GLN D 1 225 ? 45.275 38.550 59.112 1.00 25.55 225 GLN D O 1
ATOM 8114 N N . GLN D 1 226 ? 46.452 39.894 60.480 1.00 19.52 226 GLN D N 1
ATOM 8115 C CA A GLN D 1 226 ? 45.334 40.792 60.736 0.50 18.65 226 GLN D CA 1
ATOM 8116 C CA B GLN D 1 226 ? 45.423 40.914 60.563 0.50 20.08 226 GLN D CA 1
ATOM 8117 C C . GLN D 1 226 ? 45.801 41.977 61.581 1.00 19.87 226 GLN D C 1
ATOM 8118 O O . GLN D 1 226 ? 46.777 41.851 62.313 1.00 18.99 226 GLN D O 1
ATOM 8129 N N . THR D 1 227 ? 45.081 43.088 61.523 1.00 16.91 227 THR D N 1
ATOM 8130 C CA . THR D 1 227 ? 45.354 44.209 62.409 1.00 15.93 227 THR D CA 1
ATOM 8131 C C . THR D 1 227 ? 44.011 44.757 62.869 1.00 16.85 227 THR D C 1
ATOM 8132 O O . THR D 1 227 ? 42.976 44.453 62.266 1.00 17.36 227 THR D O 1
ATOM 8136 N N . ALA D 1 228 ? 44.031 45.549 63.938 1.00 15.85 228 ALA D N 1
ATOM 8137 C CA . ALA D 1 228 ? 42.807 46.171 64.437 1.00 15.64 228 ALA D CA 1
ATOM 8138 C C . ALA D 1 228 ? 43.097 47.411 65.264 1.00 17.79 228 ALA D C 1
ATOM 8139 O O . ALA D 1 228 ? 44.110 47.488 65.958 1.00 17.12 228 ALA D O 1
ATOM 8141 N N . SER D 1 229 ? 42.187 48.376 65.198 1.00 14.74 229 SER D N 1
ATOM 8142 C CA . SER D 1 229 ? 42.178 49.495 66.133 1.00 14.19 229 SER D CA 1
ATOM 8143 C C . SER D 1 229 ? 41.030 49.229 67.092 1.00 15.26 229 SER D C 1
ATOM 8144 O O . SER D 1 229 ? 39.906 48.979 66.645 1.00 16.72 229 SER D O 1
ATOM 8147 N N . LEU D 1 230 ? 41.296 49.290 68.397 1.00 14.29 230 LEU D N 1
ATOM 8148 C CA . LEU D 1 230 ? 40.333 48.808 69.393 1.00 13.73 230 LEU D CA 1
ATOM 8149 C C . LEU D 1 230 ? 39.534 49.972 69.996 1.00 13.53 230 LEU D C 1
ATOM 8150 O O . LEU D 1 230 ? 40.099 50.870 70.601 1.00 14.35 230 LEU D O 1
ATOM 8155 N N . THR D 1 231 ? 38.217 49.950 69.809 1.00 16.37 231 THR D N 1
ATOM 8156 C CA . THR D 1 231 ? 37.370 51.075 70.204 1.00 13.25 231 THR D CA 1
ATOM 8157 C C . THR D 1 231 ? 36.709 50.883 71.569 1.00 16.81 231 THR D C 1
ATOM 8158 O O . THR D 1 231 ? 35.678 51.503 71.862 1.00 18.03 231 THR D O 1
ATOM 8162 N N . ASP D 1 232 ? 37.301 50.023 72.401 1.00 18.67 232 ASP D N 1
ATOM 8163 C CA . ASP D 1 232 ? 36.794 49.793 73.755 1.00 19.44 232 ASP D CA 1
ATOM 8164 C C . ASP D 1 232 ? 36.486 51.105 74.464 1.00 18.37 232 ASP D C 1
ATOM 8165 O O . ASP D 1 232 ? 37.290 52.037 74.443 1.00 15.86 232 ASP D O 1
ATOM 8170 N N . SER D 1 233 ? 35.341 51.160 75.138 1.00 17.68 233 SER D N 1
ATOM 8171 C CA . SER D 1 233 ? 34.964 52.372 75.839 1.00 18.66 233 SER D CA 1
ATOM 8172 C C . SER D 1 233 ? 34.619 52.054 77.280 1.00 19.56 233 SER D C 1
ATOM 8173 O O . SER D 1 233 ? 34.480 50.891 77.657 1.00 19.50 233 SER D O 1
ATOM 8176 N N . ILE D 1 234 ? 34.511 53.095 78.087 1.00 17.82 234 ILE D N 1
ATOM 8177 C CA . ILE D 1 234 ? 34.072 52.946 79.463 1.00 17.02 234 ILE D CA 1
ATOM 8178 C C . ILE D 1 234 ? 32.944 53.954 79.680 1.00 18.26 234 ILE D C 1
ATOM 8179 O O . ILE D 1 234 ? 33.186 55.136 79.877 1.00 19.73 234 ILE D O 1
ATOM 8184 N N . ASP D 1 235 ? 31.704 53.481 79.586 1.00 17.94 235 ASP D N 1
ATOM 8185 C CA . ASP D 1 235 ? 30.517 54.328 79.773 1.00 17.61 235 ASP D CA 1
ATOM 8186 C C . ASP D 1 235 ? 30.595 55.719 79.121 1.00 23.79 235 ASP D C 1
ATOM 8187 O O . ASP D 1 235 ? 30.511 56.742 79.800 1.00 22.32 235 ASP D O 1
ATOM 8192 N N . GLY D 1 236 ? 30.744 55.749 77.801 1.00 21.68 236 GLY D N 1
ATOM 8193 C CA . GLY D 1 236 ? 30.675 56.991 77.053 1.00 22.04 236 GLY D CA 1
ATOM 8194 C C . GLY D 1 236 ? 31.968 57.777 77.004 1.00 23.02 236 GLY D C 1
ATOM 8195 O O . GLY D 1 236 ? 31.989 58.915 76.549 1.00 24.29 236 GLY D O 1
ATOM 8196 N N . ARG D 1 237 ? 33.046 57.167 77.480 1.00 21.66 237 ARG D N 1
ATOM 8197 C CA . ARG D 1 237 ? 34.377 57.767 77.397 1.00 21.03 237 ARG D CA 1
ATOM 8198 C C . ARG D 1 237 ? 35.343 56.722 76.888 1.00 18.44 237 ARG D C 1
ATOM 8199 O O . ARG D 1 237 ? 35.071 55.525 76.978 1.00 21.84 237 ARG D O 1
ATOM 8207 N N . PHE D 1 238 ? 36.478 57.166 76.356 1.00 17.38 238 PHE D N 1
ATOM 8208 C CA . PHE D 1 238 ? 37.537 56.232 75.979 1.00 15.89 238 PHE D CA 1
ATOM 8209 C C . PHE D 1 238 ? 38.596 56.228 77.077 1.00 16.36 238 PHE D C 1
ATOM 8210 O O . PHE D 1 238 ? 38.863 57.266 77.674 1.00 18.62 238 PHE D O 1
ATOM 8218 N N . PRO D 1 239 ? 39.201 55.059 77.354 1.00 16.68 239 PRO D N 1
ATOM 8219 C CA . PRO D 1 239 ? 40.168 54.989 78.456 1.00 16.59 239 PRO D CA 1
ATOM 8220 C C . PRO D 1 239 ? 41.418 55.819 78.180 1.00 15.78 239 PRO D C 1
ATOM 8221 O O . PRO D 1 239 ? 42.056 56.236 79.129 1.00 16.26 239 PRO D O 1
ATOM 8225 N N . SER D 1 240 ? 41.762 56.026 76.908 1.00 15.11 240 SER D N 1
ATOM 8226 C CA . SER D 1 240 ? 42.854 56.918 76.523 1.00 16.35 240 SER D CA 1
ATOM 8227 C C . SER D 1 240 ? 42.379 57.769 75.357 1.00 15.85 240 SER D C 1
ATOM 8228 O O . SER D 1 240 ? 41.319 57.481 74.778 1.00 16.93 240 SER D O 1
ATOM 8231 N N . ASP D 1 241 ? 43.139 58.814 75.011 1.00 15.09 241 ASP D N 1
ATOM 8232 C CA . ASP D 1 241 ? 42.800 59.608 73.828 1.00 15.53 241 ASP D CA 1
ATOM 8233 C C . ASP D 1 241 ? 43.308 58.969 72.524 1.00 15.04 241 ASP D C 1
ATOM 8234 O O . ASP D 1 241 ? 43.075 59.496 71.430 1.00 16.62 241 ASP D O 1
ATOM 8239 N N . HIS D 1 242 ? 43.983 57.824 72.648 1.00 15.68 242 HIS D N 1
ATOM 8240 C CA . HIS D 1 242 ? 44.261 56.963 71.505 1.00 16.55 242 HIS D CA 1
ATOM 8241 C C . HIS D 1 242 ? 43.503 55.657 71.670 1.00 16.27 242 HIS D C 1
ATOM 8242 O O . HIS D 1 242 ? 43.255 55.217 72.793 1.00 15.63 242 HIS D O 1
ATOM 8249 N N . PHE D 1 243 ? 43.191 55.008 70.556 1.00 16.15 243 PHE D N 1
ATOM 8250 C CA . PHE D 1 243 ? 42.798 53.595 70.597 1.00 15.79 243 PHE D CA 1
ATOM 8251 C C . PHE D 1 243 ? 44.071 52.755 70.601 1.00 13.04 243 PHE D C 1
ATOM 8252 O O . PHE D 1 243 ? 45.067 53.120 69.979 1.00 16.34 243 PHE D O 1
ATOM 8260 N N . PRO D 1 244 ? 44.040 51.601 71.287 1.00 15.26 244 PRO D N 1
ATOM 8261 C CA . PRO D 1 244 ? 45.109 50.626 71.067 1.00 13.10 244 PRO D CA 1
ATOM 8262 C C . PRO D 1 244 ? 45.103 50.155 69.619 1.00 14.04 244 PRO D C 1
ATOM 8263 O O . PRO D 1 244 ? 44.043 50.087 68.966 1.00 14.39 244 PRO D O 1
ATOM 8267 N N . LEU D 1 245 ? 46.286 49.815 69.122 1.00 14.25 245 LEU D N 1
ATOM 8268 C CA . LEU D 1 245 ? 46.420 49.250 67.795 1.00 15.20 245 LEU D CA 1
ATOM 8269 C C . LEU D 1 245 ? 47.037 47.884 67.982 1.00 18.07 245 LEU D C 1
ATOM 8270 O O . LEU D 1 245 ? 48.059 47.767 68.653 1.00 18.09 245 LEU D O 1
ATOM 8275 N N . GLU D 1 246 ? 46.424 46.851 67.416 1.00 15.18 246 GLU D N 1
ATOM 8276 C CA . GLU D 1 246 ? 46.981 45.509 67.551 1.00 16.56 246 GLU D CA 1
ATOM 8277 C C . GLU D 1 246 ? 47.243 44.851 66.206 1.00 16.98 246 GLU D C 1
ATOM 8278 O O . GLU D 1 246 ? 46.704 45.268 65.186 1.00 16.44 246 GLU D O 1
ATOM 8284 N N . ALA D 1 247 ? 48.113 43.848 66.212 1.00 15.04 247 ALA D N 1
ATOM 8285 C CA . ALA D 1 247 ? 48.391 43.061 65.025 1.00 14.97 247 ALA D CA 1
ATOM 8286 C C . ALA D 1 247 ? 48.532 41.605 65.426 1.00 16.78 247 ALA D C 1
ATOM 8287 O O . ALA D 1 247 ? 48.927 41.286 66.548 1.00 18.33 247 ALA D O 1
ATOM 8289 N N . GLU D 1 248 ? 48.184 40.719 64.505 1.00 15.09 248 GLU D N 1
ATOM 8290 C CA . GLU D 1 248 ? 48.534 39.318 64.636 1.00 16.22 248 GLU D CA 1
ATOM 8291 C C . GLU D 1 248 ? 49.620 39.016 63.613 1.00 18.19 248 GLU D C 1
ATOM 8292 O O . GLU D 1 248 ? 49.437 39.259 62.415 1.00 19.01 248 GLU D O 1
ATOM 8298 N N . VAL D 1 249 ? 50.751 38.498 64.086 1.00 17.15 249 VAL D N 1
ATOM 8299 C CA . VAL D 1 249 ? 51.903 38.262 63.217 1.00 18.61 249 VAL D CA 1
ATOM 8300 C C . VAL D 1 249 ? 52.445 36.843 63.382 1.00 26.30 249 VAL D C 1
ATOM 8301 O O . VAL D 1 249 ? 52.200 36.188 64.391 1.00 22.52 249 VAL D O 1
ATOM 8305 N N . ALA D 1 250 ? 53.186 36.377 62.382 1.00 25.15 250 ALA D N 1
ATOM 8306 C CA . ALA D 1 250 ? 53.816 35.066 62.450 1.00 30.14 250 ALA D CA 1
ATOM 8307 C C . ALA D 1 250 ? 55.219 35.192 61.895 1.00 31.20 250 ALA D C 1
ATOM 8308 O O . ALA D 1 250 ? 55.425 35.865 60.885 1.00 25.22 250 ALA D O 1
ATOM 8310 N N . GLY D 1 251 ? 56.181 34.564 62.569 1.00 29.92 251 GLY D N 1
ATOM 8311 C CA . GLY D 1 251 ? 57.566 34.602 62.136 1.00 32.22 251 GLY D CA 1
ATOM 8312 C C . GLY D 1 251 ? 57.729 33.973 60.767 1.00 37.31 251 GLY D C 1
ATOM 8313 O O . GLY D 1 251 ? 56.930 33.126 60.375 1.00 37.68 251 GLY D O 1
ATOM 8314 N N . GLU D 1 252 ? 58.768 34.388 60.046 1.00 42.97 252 GLU D N 1
ATOM 8315 C CA . GLU D 1 252 ? 58.994 33.941 58.673 1.00 52.25 252 GLU D CA 1
ATOM 8316 C C . GLU D 1 252 ? 59.560 32.523 58.614 1.00 54.18 252 GLU D C 1
ATOM 8317 O O . GLU D 1 252 ? 60.295 32.094 59.506 1.00 53.17 252 GLU D O 1
ATOM 8331 N N . LYS E 1 2 ? 49.702 47.263 4.453 1.00 19.19 2 LYS E N 1
ATOM 8332 C CA . LYS E 1 2 ? 49.031 45.969 4.412 1.00 15.00 2 LYS E CA 1
ATOM 8333 C C . LYS E 1 2 ? 49.889 44.949 3.677 1.00 15.85 2 LYS E C 1
ATOM 8334 O O . LYS E 1 2 ? 50.415 45.226 2.594 1.00 16.78 2 LYS E O 1
ATOM 8340 N N . ILE E 1 3 ? 50.025 43.778 4.294 1.00 13.70 3 ILE E N 1
ATOM 8341 C CA . ILE E 1 3 ? 50.830 42.684 3.768 1.00 14.44 3 ILE E CA 1
ATOM 8342 C C . ILE E 1 3 ? 50.022 41.395 3.854 1.00 15.66 3 ILE E C 1
ATOM 8343 O O . ILE E 1 3 ? 49.098 41.287 4.646 1.00 15.42 3 ILE E O 1
ATOM 8348 N N . ALA E 1 4 ? 50.369 40.402 3.046 1.00 13.26 4 ALA E N 1
ATOM 8349 C CA . ALA E 1 4 ? 49.610 39.154 3.078 1.00 13.02 4 ALA E CA 1
ATOM 8350 C C . ALA E 1 4 ? 50.464 37.974 2.672 1.00 14.81 4 ALA E C 1
ATOM 8351 O O . ALA E 1 4 ? 51.530 38.130 2.089 1.00 14.89 4 ALA E O 1
ATOM 8353 N N . THR E 1 5 ? 49.978 36.785 3.001 1.00 14.03 5 THR E N 1
ATOM 8354 C CA . THR E 1 5 ? 50.578 35.559 2.511 1.00 14.53 5 THR E CA 1
ATOM 8355 C C . THR E 1 5 ? 49.444 34.680 2.008 1.00 15.47 5 THR E C 1
ATOM 8356 O O . THR E 1 5 ? 48.346 34.666 2.583 1.00 14.91 5 THR E O 1
ATOM 8360 N N . TYR E 1 6 ? 49.696 33.963 0.919 1.00 12.66 6 TYR E N 1
ATOM 8361 C CA . TYR E 1 6 ? 48.638 33.193 0.291 1.00 11.49 6 TYR E CA 1
ATOM 8362 C C . TYR E 1 6 ? 49.249 31.999 -0.417 1.00 13.25 6 TYR E C 1
ATOM 8363 O O . TYR E 1 6 ? 50.011 32.163 -1.371 1.00 13.80 6 TYR E O 1
ATOM 8372 N N . ASN E 1 7 ? 48.928 30.806 0.074 1.00 13.33 7 ASN E N 1
ATOM 8373 C CA . ASN E 1 7 ? 49.284 29.572 -0.592 1.00 11.75 7 ASN E CA 1
ATOM 8374 C C . ASN E 1 7 ? 48.174 29.317 -1.601 1.00 15.90 7 ASN E C 1
ATOM 8375 O O . ASN E 1 7 ? 47.022 29.053 -1.219 1.00 17.27 7 ASN E O 1
ATOM 8380 N N . VAL E 1 8 ? 48.510 29.431 -2.889 1.00 12.61 8 VAL E N 1
ATOM 8381 C CA . VAL E 1 8 ? 47.487 29.446 -3.926 1.00 15.50 8 VAL E CA 1
ATOM 8382 C C . VAL E 1 8 ? 47.180 28.082 -4.508 1.00 17.79 8 VAL E C 1
ATOM 8383 O O . VAL E 1 8 ? 46.396 27.989 -5.450 1.00 18.25 8 VAL E O 1
ATOM 8387 N N . ARG E 1 9 ? 47.794 27.041 -3.932 1.00 15.13 9 ARG E N 1
ATOM 8388 C CA . ARG E 1 9 ? 47.627 25.638 -4.366 1.00 17.60 9 ARG E CA 1
ATOM 8389 C C . ARG E 1 9 ? 48.285 25.309 -5.711 1.00 21.40 9 ARG E C 1
ATOM 8390 O O . ARG E 1 9 ? 47.929 25.858 -6.758 1.00 18.30 9 ARG E O 1
ATOM 8398 N N . VAL E 1 10 ? 49.241 24.391 -5.673 1.00 15.65 10 VAL E N 1
ATOM 8399 C CA . VAL E 1 10 ? 50.029 24.064 -6.852 1.00 15.12 10 VAL E CA 1
ATOM 8400 C C . VAL E 1 10 ? 49.111 23.531 -7.952 1.00 19.53 10 VAL E C 1
ATOM 8401 O O . VAL E 1 10 ? 48.108 22.876 -7.674 1.00 19.61 10 VAL E O 1
ATOM 8405 N N . ASP E 1 11 ? 49.436 23.841 -9.201 1.00 18.37 11 ASP E N 1
ATOM 8406 C CA . ASP E 1 11 ? 48.675 23.324 -10.321 1.00 20.99 11 ASP E CA 1
ATOM 8407 C C . ASP E 1 11 ? 48.882 21.815 -10.378 1.00 23.16 11 ASP E C 1
ATOM 8408 O O . ASP E 1 11 ? 50.013 21.335 -10.514 1.00 24.17 11 ASP E O 1
ATOM 8413 N N . THR E 1 12 ? 47.795 21.067 -10.237 1.00 21.74 12 THR E N 1
ATOM 8414 C CA . THR E 1 12 ? 47.869 19.611 -10.272 1.00 24.34 12 THR E CA 1
ATOM 8415 C C . THR E 1 12 ? 46.604 18.989 -10.844 1.00 28.35 12 THR E C 1
ATOM 8416 O O . THR E 1 12 ? 45.490 19.442 -10.567 1.00 28.98 12 THR E O 1
ATOM 8420 N N . GLU E 1 13 ? 46.777 17.940 -11.640 1.00 30.04 13 GLU E N 1
ATOM 8421 C CA . GLU E 1 13 ? 45.632 17.275 -12.243 1.00 31.28 13 GLU E CA 1
ATOM 8422 C C . GLU E 1 13 ? 44.772 16.591 -11.189 1.00 28.67 13 GLU E C 1
ATOM 8423 O O . GLU E 1 13 ? 43.600 16.307 -11.425 1.00 29.84 13 GLU E O 1
ATOM 8429 N N . TYR E 1 14 ? 45.349 16.345 -10.018 1.00 28.70 14 TYR E N 1
ATOM 8430 C CA . TYR E 1 14 ? 44.586 15.780 -8.910 1.00 31.26 14 TYR E CA 1
ATOM 8431 C C . TYR E 1 14 ? 43.355 16.625 -8.548 1.00 33.17 14 TYR E C 1
ATOM 8432 O O . TYR E 1 14 ? 42.388 16.105 -7.998 1.00 32.13 14 TYR E O 1
ATOM 8441 N N . ASP E 1 15 ? 43.383 17.919 -8.869 1.00 28.32 15 ASP E N 1
ATOM 8442 C CA . ASP E 1 15 ? 42.258 18.802 -8.550 1.00 25.91 15 ASP E CA 1
ATOM 8443 C C . ASP E 1 15 ? 41.153 18.770 -9.600 1.00 30.68 15 ASP E C 1
ATOM 8444 O O . ASP E 1 15 ? 40.099 19.380 -9.414 1.00 28.57 15 ASP E O 1
ATOM 8449 N N . GLN E 1 16 ? 41.407 18.062 -10.697 1.00 30.55 16 GLN E N 1
ATOM 8450 C CA . GLN E 1 16 ? 40.396 17.818 -11.717 1.00 33.56 16 GLN E CA 1
ATOM 8451 C C . GLN E 1 16 ? 39.754 19.105 -12.228 1.00 29.75 16 GLN E C 1
ATOM 8452 O O . GLN E 1 16 ? 40.424 19.933 -12.840 1.00 30.51 16 GLN E O 1
ATOM 8458 N N . ASP E 1 17 ? 38.459 19.273 -11.978 1.00 28.89 17 ASP E N 1
ATOM 8459 C CA . ASP E 1 17 ? 37.744 20.439 -12.492 1.00 32.16 17 ASP E CA 1
ATOM 8460 C C . ASP E 1 17 ? 38.004 21.699 -11.662 1.00 26.86 17 ASP E C 1
ATOM 8461 O O . ASP E 1 17 ? 37.363 22.737 -11.869 1.00 29.51 17 ASP E O 1
ATOM 8466 N N . TRP E 1 18 ? 38.941 21.604 -10.725 1.00 22.62 18 TRP E N 1
ATOM 8467 C CA . TRP E 1 18 ? 39.316 22.758 -9.908 1.00 22.64 18 TRP E CA 1
ATOM 8468 C C . TRP E 1 18 ? 40.838 22.893 -9.878 1.00 23.03 18 TRP E C 1
ATOM 8469 O O . TRP E 1 18 ? 41.414 23.432 -8.936 1.00 19.98 18 TRP E O 1
ATOM 8480 N N . GLN E 1 19 ? 41.496 22.397 -10.922 1.00 21.13 19 GLN E N 1
ATOM 8481 C CA . GLN E 1 19 ? 42.914 22.684 -11.080 1.00 23.20 19 GLN E CA 1
ATOM 8482 C C . GLN E 1 19 ? 43.109 24.163 -11.429 1.00 21.29 19 GLN E C 1
ATOM 8483 O O . GLN E 1 19 ? 42.142 24.898 -11.631 1.00 21.88 19 GLN E O 1
ATOM 8489 N N . TRP E 1 20 ? 44.362 24.597 -11.477 1.00 20.38 20 TRP E N 1
ATOM 8490 C CA . TRP E 1 20 ? 44.681 26.020 -11.593 1.00 20.42 20 TRP E CA 1
ATOM 8491 C C . TRP E 1 20 ? 43.954 26.737 -12.741 1.00 19.67 20 TRP E C 1
ATOM 8492 O O . TRP E 1 20 ? 43.498 27.876 -12.583 1.00 21.33 20 TRP E O 1
ATOM 8503 N N . SER E 1 21 ? 43.858 26.083 -13.893 1.00 22.03 21 SER E N 1
ATOM 8504 C CA A SER E 1 21 ? 43.196 26.676 -15.051 0.50 27.70 21 SER E CA 1
ATOM 8505 C CA B SER E 1 21 ? 43.209 26.696 -15.047 0.50 27.58 21 SER E CA 1
ATOM 8506 C C . SER E 1 21 ? 41.832 27.260 -14.683 1.00 29.37 21 SER E C 1
ATOM 8507 O O . SER E 1 21 ? 41.461 28.346 -15.128 1.00 28.20 21 SER E O 1
ATOM 8512 N N . PHE E 1 22 ? 41.085 26.530 -13.863 1.00 27.76 22 PHE E N 1
ATOM 8513 C CA . PHE E 1 22 ? 39.737 26.947 -13.483 1.00 25.33 22 PHE E CA 1
ATOM 8514 C C . PHE E 1 22 ? 39.721 27.956 -12.346 1.00 24.93 22 PHE E C 1
ATOM 8515 O O . PHE E 1 22 ? 38.716 28.628 -12.132 1.00 24.54 22 PHE E O 1
ATOM 8523 N N . ARG E 1 23 ? 40.834 28.059 -11.624 1.00 21.04 23 ARG E N 1
ATOM 8524 C CA . ARG E 1 23 ? 40.903 28.883 -10.414 1.00 19.20 23 ARG E CA 1
ATOM 8525 C C . ARG E 1 23 ? 41.649 30.195 -10.620 1.00 20.16 23 ARG E C 1
ATOM 8526 O O . ARG E 1 23 ? 41.577 31.087 -9.782 1.00 18.44 23 ARG E O 1
ATOM 8534 N N . LYS E 1 24 ? 42.396 30.301 -11.713 1.00 17.58 24 LYS E N 1
ATOM 8535 C CA . LYS E 1 24 ? 43.346 31.405 -11.868 1.00 17.24 24 LYS E CA 1
ATOM 8536 C C . LYS E 1 24 ? 42.696 32.785 -11.802 1.00 16.12 24 LYS E C 1
ATOM 8537 O O . LYS E 1 24 ? 43.215 33.682 -11.140 1.00 17.09 24 LYS E O 1
ATOM 8543 N N . GLU E 1 25 ? 41.564 32.956 -12.474 1.00 19.63 25 GLU E N 1
ATOM 8544 C CA . GLU E 1 25 ? 40.910 34.260 -12.477 1.00 18.91 25 GLU E CA 1
ATOM 8545 C C . GLU E 1 25 ? 40.463 34.652 -11.070 1.00 20.00 25 GLU E C 1
ATOM 8546 O O . GLU E 1 25 ? 40.663 35.789 -10.646 1.00 19.85 25 GLU E O 1
ATOM 8552 N N . ALA E 1 26 ? 39.884 33.704 -10.339 1.00 16.06 26 ALA E N 1
ATOM 8553 C CA . ALA E 1 26 ? 39.447 33.976 -8.974 1.00 15.63 26 ALA E CA 1
ATOM 8554 C C . ALA E 1 26 ? 40.615 34.326 -8.066 1.00 17.31 26 ALA E C 1
ATOM 8555 O O . ALA E 1 26 ? 40.522 35.244 -7.254 1.00 17.28 26 ALA E O 1
ATOM 8557 N N . VAL E 1 27 ? 41.712 33.577 -8.183 1.00 15.35 27 VAL E N 1
ATOM 8558 C CA . VAL E 1 27 ? 42.882 33.855 -7.368 1.00 13.94 27 VAL E CA 1
ATOM 8559 C C . VAL E 1 27 ? 43.457 35.233 -7.687 1.00 13.27 27 VAL E C 1
ATOM 8560 O O . VAL E 1 27 ? 43.737 36.027 -6.786 1.00 14.08 27 VAL E O 1
ATOM 8564 N N . CYS E 1 28 ? 43.623 35.520 -8.973 1.00 15.18 28 CYS E N 1
ATOM 8565 C CA . CYS E 1 28 ? 44.222 36.785 -9.372 1.00 13.26 28 CYS E CA 1
ATOM 8566 C C . CYS E 1 28 ? 43.323 37.979 -9.059 1.00 12.50 28 CYS E C 1
ATOM 8567 O O . CYS E 1 28 ? 43.810 39.050 -8.694 1.00 14.91 28 CYS E O 1
ATOM 8570 N N . GLN E 1 29 ? 42.013 37.808 -9.210 1.00 16.06 29 GLN E N 1
ATOM 8571 C CA . GLN E 1 29 ? 41.090 38.900 -8.907 1.00 17.12 29 GLN E CA 1
ATOM 8572 C C . GLN E 1 29 ? 41.040 39.169 -7.409 1.00 16.72 29 GLN E C 1
ATOM 8573 O O . GLN E 1 29 ? 40.860 40.313 -6.985 1.00 15.24 29 GLN E O 1
ATOM 8579 N N . LEU E 1 30 ? 41.202 38.123 -6.605 1.00 14.83 30 LEU E N 1
ATOM 8580 C CA . LEU E 1 30 ? 41.257 38.303 -5.156 1.00 11.93 30 LEU E CA 1
ATOM 8581 C C . LEU E 1 30 ? 42.456 39.167 -4.788 1.00 13.51 30 LEU E C 1
ATOM 8582 O O . LEU E 1 30 ? 42.334 40.149 -4.055 1.00 14.44 30 LEU E O 1
ATOM 8587 N N . ILE E 1 31 ? 43.624 38.788 -5.306 1.00 13.10 31 ILE E N 1
ATOM 8588 C CA . ILE E 1 31 ? 44.842 39.553 -5.101 1.00 13.60 31 ILE E CA 1
ATOM 8589 C C . ILE E 1 31 ? 44.669 41.008 -5.548 1.00 14.39 31 ILE E C 1
ATOM 8590 O O . ILE E 1 31 ? 45.006 41.934 -4.806 1.00 14.21 31 ILE E O 1
ATOM 8595 N N . ASN E 1 32 ? 44.131 41.220 -6.749 1.00 13.89 32 ASN E N 1
ATOM 8596 C CA . ASN E 1 32 ? 43.938 42.583 -7.236 1.00 15.05 32 ASN E CA 1
ATOM 8597 C C . ASN E 1 32 ? 43.005 43.413 -6.358 1.00 14.69 32 ASN E C 1
ATOM 8598 O O . ASN E 1 32 ? 43.255 44.595 -6.120 1.00 16.97 32 ASN E O 1
ATOM 8603 N N . PHE E 1 33 ? 41.938 42.779 -5.883 1.00 13.74 33 PHE E N 1
ATOM 8604 C CA . PHE E 1 33 ? 40.940 43.462 -5.060 1.00 12.81 33 PHE E CA 1
ATOM 8605 C C . PHE E 1 33 ? 41.500 43.864 -3.706 1.00 13.86 33 PHE E C 1
ATOM 8606 O O . PHE E 1 33 ? 41.308 44.997 -3.250 1.00 17.12 33 PHE E O 1
ATOM 8614 N N . HIS E 1 34 ? 42.198 42.949 -3.050 1.00 13.89 34 HIS E N 1
ATOM 8615 C CA . HIS E 1 34 ? 42.736 43.267 -1.736 1.00 16.62 34 HIS E CA 1
ATOM 8616 C C . HIS E 1 34 ? 43.917 44.232 -1.794 1.00 14.73 34 HIS E C 1
ATOM 8617 O O . HIS E 1 34 ? 44.096 45.050 -0.881 1.00 17.26 34 HIS E O 1
ATOM 8624 N N . ASP E 1 35 ? 44.705 44.138 -2.864 1.00 15.86 35 ASP E N 1
ATOM 8625 C CA . ASP E 1 35 ? 45.588 45.235 -3.259 1.00 15.10 35 ASP E CA 1
ATOM 8626 C C . ASP E 1 35 ? 46.570 45.635 -2.160 1.00 14.21 35 ASP E C 1
ATOM 8627 O O . ASP E 1 35 ? 46.800 46.824 -1.920 1.00 16.17 35 ASP E O 1
ATOM 8632 N N . TRP E 1 36 ? 47.165 44.639 -1.510 1.00 15.19 36 TRP E N 1
ATOM 8633 C CA . TRP E 1 36 ? 48.163 44.882 -0.465 1.00 17.70 36 TRP E CA 1
ATOM 8634 C C . TRP E 1 36 ? 49.430 45.543 -1.020 1.00 15.83 36 TRP E C 1
ATOM 8635 O O . TRP E 1 36 ? 49.625 45.589 -2.233 1.00 14.85 36 TRP E O 1
ATOM 8646 N N . SER E 1 37 ? 50.288 46.046 -0.131 1.00 13.42 37 SER E N 1
ATOM 8647 C CA . SER E 1 37 ? 51.619 46.502 -0.541 1.00 13.76 37 SER E CA 1
ATOM 8648 C C . SER E 1 37 ? 52.437 45.349 -1.088 1.00 15.66 37 SER E C 1
ATOM 8649 O O . SER E 1 37 ? 53.175 45.506 -2.055 1.00 15.80 37 SER E O 1
ATOM 8652 N N . LEU E 1 38 ? 52.325 44.192 -0.446 1.00 13.85 38 LEU E N 1
ATOM 8653 C CA . LEU E 1 38 ? 53.061 43.016 -0.889 1.00 15.28 38 LEU E CA 1
ATOM 8654 C C . LEU E 1 38 ? 52.365 41.748 -0.416 1.00 15.99 38 LEU E C 1
ATOM 8655 O O . LEU E 1 38 ? 51.636 41.766 0.580 1.00 16.20 38 LEU E O 1
ATOM 8660 N N . CYS E 1 39 ? 52.589 40.656 -1.140 1.00 13.34 39 CYS E N 1
ATOM 8661 C CA . CYS E 1 39 ? 51.992 39.359 -0.795 1.00 16.73 39 CYS E CA 1
ATOM 8662 C C . CYS E 1 39 ? 52.988 38.240 -1.050 1.00 15.33 39 CYS E C 1
ATOM 8663 O O . CYS E 1 39 ? 53.490 38.093 -2.168 1.00 16.61 39 CYS E O 1
ATOM 8666 N N . CYS E 1 40 ? 53.275 37.434 -0.027 1.00 13.77 40 CYS E N 1
ATOM 8667 C CA . CYS E 1 40 ? 54.051 36.207 -0.247 1.00 14.29 40 CYS E CA 1
ATOM 8668 C C . CYS E 1 40 ? 53.134 35.126 -0.792 1.00 15.41 40 CYS E C 1
ATOM 8669 O O . CYS E 1 40 ? 52.028 34.935 -0.293 1.00 15.98 40 CYS E O 1
ATOM 8672 N N . ILE E 1 41 ? 53.608 34.416 -1.809 1.00 14.39 41 ILE E N 1
ATOM 8673 C CA . ILE E 1 41 ? 52.829 33.390 -2.474 1.00 10.93 41 ILE E CA 1
ATOM 8674 C C . ILE E 1 41 ? 53.569 32.070 -2.392 1.00 13.44 41 ILE E C 1
ATOM 8675 O O . ILE E 1 41 ? 54.778 32.010 -2.645 1.00 13.71 41 ILE E O 1
ATOM 8680 N N . GLN E 1 42 ? 52.850 31.005 -2.049 1.00 13.69 42 GLN E N 1
ATOM 8681 C CA . GLN E 1 42 ? 53.432 29.667 -2.116 1.00 14.99 42 GLN E CA 1
ATOM 8682 C C . GLN E 1 42 ? 52.734 28.803 -3.158 1.00 13.34 42 GLN E C 1
ATOM 8683 O O . GLN E 1 42 ? 51.578 29.038 -3.494 1.00 15.36 42 GLN E O 1
ATOM 8689 N N . GLU E 1 43 ? 53.455 27.794 -3.638 1.00 16.88 43 GLU E N 1
ATOM 8690 C CA . GLU E 1 43 ? 52.923 26.748 -4.519 1.00 16.73 43 GLU E CA 1
ATOM 8691 C C . GLU E 1 43 ? 52.595 27.238 -5.930 1.00 15.22 43 GLU E C 1
ATOM 8692 O O . GLU E 1 43 ? 51.482 27.077 -6.422 1.00 17.49 43 GLU E O 1
ATOM 8698 N N . VAL E 1 44 ? 53.588 27.815 -6.591 1.00 16.22 44 VAL E N 1
ATOM 8699 C CA . VAL E 1 44 ? 53.392 28.247 -7.967 1.00 16.33 44 VAL E CA 1
ATOM 8700 C C . VAL E 1 44 ? 54.400 27.621 -8.922 1.00 19.58 44 VAL E C 1
ATOM 8701 O O . VAL E 1 44 ? 55.596 27.878 -8.842 1.00 18.14 44 VAL E O 1
ATOM 8705 N N . ARG E 1 45 ? 53.891 26.795 -9.825 1.00 18.26 45 ARG E N 1
ATOM 8706 C CA . ARG E 1 45 ? 54.688 26.301 -10.934 1.00 17.22 45 ARG E CA 1
ATOM 8707 C C . ARG E 1 45 ? 54.877 27.429 -11.953 1.00 18.97 45 ARG E C 1
ATOM 8708 O O . ARG E 1 45 ? 54.251 28.487 -11.834 1.00 18.57 45 ARG E O 1
ATOM 8716 N N . PRO E 1 46 ? 55.764 27.235 -12.943 1.00 18.20 46 PRO E N 1
ATOM 8717 C CA . PRO E 1 46 ? 56.056 28.367 -13.834 1.00 16.72 46 PRO E CA 1
ATOM 8718 C C . PRO E 1 46 ? 54.838 28.964 -14.547 1.00 19.95 46 PRO E C 1
ATOM 8719 O O . PRO E 1 46 ? 54.780 30.185 -14.740 1.00 19.92 46 PRO E O 1
ATOM 8723 N N . ASN E 1 47 ? 53.874 28.134 -14.925 1.00 19.75 47 ASN E N 1
ATOM 8724 C CA . ASN E 1 47 ? 52.676 28.663 -15.564 1.00 21.17 47 ASN E CA 1
ATOM 8725 C C . ASN E 1 47 ? 51.855 29.549 -14.624 1.00 18.70 47 ASN E C 1
ATOM 8726 O O . ASN E 1 47 ? 51.233 30.523 -15.053 1.00 19.03 47 ASN E O 1
ATOM 8731 N N . GLN E 1 48 ? 51.851 29.206 -13.340 1.00 18.09 48 GLN E N 1
ATOM 8732 C CA . GLN E 1 48 ? 51.140 29.990 -12.332 1.00 18.00 48 GLN E CA 1
ATOM 8733 C C . GLN E 1 48 ? 51.837 31.331 -12.111 1.00 19.72 48 GLN E C 1
ATOM 8734 O O . GLN E 1 48 ? 51.185 32.363 -11.951 1.00 16.86 48 GLN E O 1
ATOM 8740 N N . VAL E 1 49 ? 53.168 31.309 -12.109 1.00 17.39 49 VAL E N 1
ATOM 8741 C CA . VAL E 1 49 ? 53.939 32.540 -12.023 1.00 16.49 49 VAL E CA 1
ATOM 8742 C C . VAL E 1 49 ? 53.606 33.442 -13.213 1.00 17.16 49 VAL E C 1
ATOM 8743 O O . VAL E 1 49 ? 53.356 34.633 -13.037 1.00 17.98 49 VAL E O 1
ATOM 8747 N N . ARG E 1 50 ? 53.593 32.864 -14.414 1.00 17.88 50 ARG E N 1
ATOM 8748 C CA A ARG E 1 50 ? 53.220 33.577 -15.636 0.50 19.16 50 ARG E CA 1
ATOM 8749 C CA B ARG E 1 50 ? 53.231 33.612 -15.621 0.50 18.82 50 ARG E CA 1
ATOM 8750 C C . ARG E 1 50 ? 51.851 34.238 -15.482 1.00 20.78 50 ARG E C 1
ATOM 8751 O O . ARG E 1 50 ? 51.654 35.405 -15.828 1.00 18.28 50 ARG E O 1
ATOM 8766 N N . ASP E 1 51 ? 50.898 33.474 -14.953 1.00 17.62 51 ASP E N 1
ATOM 8767 C CA . ASP E 1 51 ? 49.546 33.981 -14.756 1.00 17.19 51 ASP E CA 1
ATOM 8768 C C . ASP E 1 51 ? 49.466 35.092 -13.714 1.00 16.11 51 ASP E C 1
ATOM 8769 O O . ASP E 1 51 ? 48.724 36.052 -13.894 1.00 17.88 51 ASP E O 1
ATOM 8774 N N . LEU E 1 52 ? 50.212 34.968 -12.620 1.00 16.24 52 LEU E N 1
ATOM 8775 C CA . LEU E 1 52 ? 50.237 36.048 -11.625 1.00 13.87 52 LEU E CA 1
ATOM 8776 C C . LEU E 1 52 ? 50.762 37.341 -12.242 1.00 18.77 52 LEU E C 1
ATOM 8777 O O . LEU E 1 52 ? 50.231 38.413 -11.979 1.00 17.00 52 LEU E O 1
ATOM 8782 N N . LYS E 1 53 ? 51.817 37.246 -13.053 1.00 16.94 53 LYS E N 1
ATOM 8783 C CA . LYS E 1 53 ? 52.326 38.422 -13.749 1.00 16.13 53 LYS E CA 1
ATOM 8784 C C . LYS E 1 53 ? 51.323 39.007 -14.745 1.00 16.67 53 LYS E C 1
ATOM 8785 O O . LYS E 1 53 ? 51.220 40.222 -14.880 1.00 19.46 53 LYS E O 1
ATOM 8791 N N . ALA E 1 54 ? 50.591 38.142 -15.445 1.00 15.36 54 ALA E N 1
ATOM 8792 C CA . ALA E 1 54 ? 49.714 38.587 -16.526 1.00 15.04 54 ALA E CA 1
ATOM 8793 C C . ALA E 1 54 ? 48.384 39.137 -16.009 1.00 15.41 54 ALA E C 1
ATOM 8794 O O . ALA E 1 54 ? 47.841 40.105 -16.551 1.00 16.36 54 ALA E O 1
ATOM 8796 N N . TYR E 1 55 ? 47.872 38.515 -14.950 1.00 14.65 55 TYR E N 1
ATOM 8797 C CA . TYR E 1 55 ? 46.520 38.814 -14.473 1.00 15.89 55 TYR E CA 1
ATOM 8798 C C . TYR E 1 55 ? 46.423 39.536 -13.126 1.00 16.01 55 TYR E C 1
ATOM 8799 O O . TYR E 1 55 ? 45.320 39.861 -12.683 1.00 18.96 55 TYR E O 1
ATOM 8808 N N . THR E 1 56 ? 47.547 39.779 -12.464 1.00 16.77 56 THR E N 1
ATOM 8809 C CA . THR E 1 56 ? 47.520 40.702 -11.325 1.00 18.39 56 THR E CA 1
ATOM 8810 C C . THR E 1 56 ? 48.234 41.995 -11.671 1.00 15.10 56 THR E C 1
ATOM 8811 O O . THR E 1 56 ? 48.942 42.093 -12.684 1.00 15.40 56 THR E O 1
ATOM 8815 N N . THR E 1 57 ? 48.055 42.986 -10.808 1.00 13.34 57 THR E N 1
ATOM 8816 C CA . THR E 1 57 ? 48.628 44.309 -11.019 1.00 14.63 57 THR E CA 1
ATOM 8817 C C . THR E 1 57 ? 50.042 44.416 -10.439 1.00 18.35 57 THR E C 1
ATOM 8818 O O . THR E 1 57 ? 50.683 45.468 -10.539 1.00 18.47 57 THR E O 1
ATOM 8822 N N . PHE E 1 58 ? 50.532 43.325 -9.856 1.00 14.55 58 PHE E N 1
ATOM 8823 C CA . PHE E 1 58 ? 51.755 43.357 -9.047 1.00 12.45 58 PHE E CA 1
ATOM 8824 C C . PHE E 1 58 ? 53.046 43.032 -9.802 1.00 15.18 58 PHE E C 1
ATOM 8825 O O . PHE E 1 58 ? 53.038 42.300 -10.787 1.00 17.63 58 PHE E O 1
ATOM 8833 N N . THR E 1 59 ? 54.155 43.587 -9.312 1.00 14.62 59 THR E N 1
ATOM 8834 C CA . THR E 1 59 ? 55.488 43.152 -9.729 1.00 15.32 59 THR E CA 1
ATOM 8835 C C . THR E 1 59 ? 55.734 41.829 -9.033 1.00 16.81 59 THR E C 1
ATOM 8836 O O . THR E 1 59 ? 55.304 41.643 -7.893 1.00 15.97 59 THR E O 1
ATOM 8840 N N . CYS E 1 60 ? 56.402 40.905 -9.718 1.00 16.35 60 CYS E N 1
ATOM 8841 C CA . CYS E 1 60 ? 56.549 39.547 -9.222 1.00 17.76 60 CYS E CA 1
ATOM 8842 C C . CYS E 1 60 ? 57.997 39.101 -9.157 1.00 21.84 60 CYS E C 1
ATOM 8843 O O . CYS E 1 60 ? 58.660 38.962 -10.188 1.00 21.83 60 CYS E O 1
ATOM 8846 N N . LEU E 1 61 ? 58.477 38.885 -7.936 1.00 14.68 61 LEU E N 1
ATOM 8847 C CA . LEU E 1 61 ? 59.766 38.260 -7.699 1.00 16.61 61 LEU E CA 1
ATOM 8848 C C . LEU E 1 61 ? 59.489 36.780 -7.508 1.00 16.81 61 LEU E C 1
ATOM 8849 O O . LEU E 1 61 ? 58.572 36.413 -6.788 1.00 17.73 61 LEU E O 1
ATOM 8854 N N . SER E 1 62 ? 60.267 35.913 -8.148 1.00 17.49 62 SER E N 1
ATOM 8855 C CA . SER E 1 62 ? 60.013 34.487 -7.969 1.00 14.68 62 SER E CA 1
ATOM 8856 C C . SER E 1 62 ? 61.282 33.656 -8.052 1.00 18.76 62 SER E C 1
ATOM 8857 O O . SER E 1 62 ? 62.303 34.113 -8.556 1.00 19.56 62 SER E O 1
ATOM 8860 N N . ALA E 1 63 ? 61.187 32.430 -7.547 1.00 18.12 63 ALA E N 1
ATOM 8861 C CA . ALA E 1 63 ? 62.279 31.459 -7.604 1.00 20.96 63 ALA E CA 1
ATOM 8862 C C . ALA E 1 63 ? 61.649 30.090 -7.423 1.00 19.05 63 ALA E C 1
ATOM 8863 O O . ALA E 1 63 ? 60.552 29.974 -6.874 1.00 20.47 63 ALA E O 1
ATOM 8865 N N . GLU E 1 64 ? 62.316 29.047 -7.898 1.00 21.91 64 GLU E N 1
ATOM 8866 C CA . GLU E 1 64 ? 61.728 27.719 -7.775 1.00 24.16 64 GLU E CA 1
ATOM 8867 C C . GLU E 1 64 ? 62.740 26.699 -7.294 1.00 23.88 64 GLU E C 1
ATOM 8868 O O . GLU E 1 64 ? 63.943 26.959 -7.287 1.00 21.45 64 GLU E O 1
ATOM 8874 N N . ARG E 1 65 ? 62.240 25.542 -6.889 1.00 19.84 65 ARG E N 1
ATOM 8875 C CA . ARG E 1 65 ? 63.016 24.674 -6.027 1.00 24.35 65 ARG E CA 1
ATOM 8876 C C . ARG E 1 65 ? 63.917 23.697 -6.772 1.00 27.77 65 ARG E C 1
ATOM 8877 O O . ARG E 1 65 ? 64.789 23.077 -6.163 1.00 23.26 65 ARG E O 1
ATOM 8885 N N . GLU E 1 66 ? 63.739 23.584 -8.087 1.00 28.50 66 GLU E N 1
ATOM 8886 C CA . GLU E 1 66 ? 64.596 22.689 -8.874 1.00 35.13 66 GLU E CA 1
ATOM 8887 C C . GLU E 1 66 ? 65.844 23.400 -9.394 1.00 40.75 66 GLU E C 1
ATOM 8888 O O . GLU E 1 66 ? 66.836 22.758 -9.729 1.00 48.32 66 GLU E O 1
ATOM 8894 N N . GLY E 1 67 ? 65.791 24.727 -9.458 1.00 46.24 67 GLY E N 1
ATOM 8895 C CA . GLY E 1 67 ? 66.948 25.522 -9.834 1.00 52.28 67 GLY E CA 1
ATOM 8896 C C . GLY E 1 67 ? 67.056 25.816 -11.318 1.00 61.35 67 GLY E C 1
ATOM 8897 O O . GLY E 1 67 ? 67.724 26.770 -11.718 1.00 62.47 67 GLY E O 1
ATOM 8898 N N . ASP E 1 68 ? 66.401 24.995 -12.136 1.00 63.65 68 ASP E N 1
ATOM 8899 C CA . ASP E 1 68 ? 66.413 25.173 -13.587 1.00 62.43 68 ASP E CA 1
ATOM 8900 C C . ASP E 1 68 ? 65.287 26.092 -14.070 1.00 59.24 68 ASP E C 1
ATOM 8901 O O . ASP E 1 68 ? 65.191 26.402 -15.258 1.00 58.92 68 ASP E O 1
ATOM 8906 N N . GLY E 1 69 ? 64.437 26.524 -13.143 1.00 51.26 69 GLY E N 1
ATOM 8907 C CA . GLY E 1 69 ? 63.321 27.390 -13.476 1.00 40.10 69 GLY E CA 1
ATOM 8908 C C . GLY E 1 69 ? 62.055 26.635 -13.848 1.00 34.87 69 GLY E C 1
ATOM 8909 O O . GLY E 1 69 ? 61.058 27.244 -14.226 1.00 38.11 69 GLY E O 1
ATOM 8910 N N . GLN E 1 70 ? 62.080 25.312 -13.727 1.00 30.33 70 GLN E N 1
ATOM 8911 C CA . GLN E 1 70 ? 60.939 24.499 -14.136 1.00 29.79 70 GLN E CA 1
ATOM 8912 C C . GLN E 1 70 ? 60.085 23.935 -12.994 1.00 29.43 70 GLN E C 1
ATOM 8913 O O . GLN E 1 70 ? 58.997 23.408 -13.233 1.00 28.30 70 GLN E O 1
ATOM 8919 N N . GLY E 1 71 ? 60.572 24.039 -11.761 1.00 27.23 71 GLY E N 1
ATOM 8920 C CA . GLY E 1 71 ? 59.897 23.411 -10.640 1.00 29.89 71 GLY E CA 1
ATOM 8921 C C . GLY E 1 71 ? 58.845 24.271 -9.961 1.00 25.16 71 GLY E C 1
ATOM 8922 O O . GLY E 1 71 ? 58.569 25.390 -10.387 1.00 20.85 71 GLY E O 1
ATOM 8923 N N . GLU E 1 72 ? 58.256 23.728 -8.901 1.00 20.67 72 GLU E N 1
ATOM 8924 C CA . GLU E 1 72 ? 57.307 24.468 -8.065 1.00 19.24 72 GLU E CA 1
ATOM 8925 C C . GLU E 1 72 ? 58.081 25.527 -7.303 1.00 19.42 72 GLU E C 1
ATOM 8926 O O . GLU E 1 72 ? 59.193 25.270 -6.831 1.00 22.33 72 GLU E O 1
ATOM 8932 N N . GLY E 1 73 ? 57.493 26.710 -7.159 1.00 18.69 73 GLY E N 1
ATOM 8933 C CA . GLY E 1 73 ? 58.236 27.834 -6.634 1.00 22.62 73 GLY E CA 1
ATOM 8934 C C . GLY E 1 73 ? 57.463 28.710 -5.664 1.00 19.25 73 GLY E C 1
ATOM 8935 O O . GLY E 1 73 ? 56.334 28.404 -5.272 1.00 18.69 73 GLY E O 1
ATOM 8936 N N . LEU E 1 74 ? 58.113 29.798 -5.276 1.00 15.01 74 LEU E N 1
ATOM 8937 C CA . LEU E 1 74 ? 57.543 30.813 -4.401 1.00 15.71 74 LEU E CA 1
ATOM 8938 C C . LEU E 1 74 ? 57.583 32.132 -5.152 1.00 16.92 74 LEU E C 1
ATOM 8939 O O . LEU E 1 74 ? 58.379 32.302 -6.087 1.00 16.29 74 LEU E O 1
ATOM 8944 N N . ALA E 1 75 ? 56.720 33.068 -4.768 1.00 13.40 75 ALA E N 1
ATOM 8945 C CA . ALA E 1 75 ? 56.819 34.420 -5.284 1.00 14.44 75 ALA E CA 1
ATOM 8946 C C . ALA E 1 75 ? 56.588 35.428 -4.182 1.00 16.95 75 ALA E C 1
ATOM 8947 O O . ALA E 1 75 ? 55.951 35.138 -3.154 1.00 15.57 75 ALA E O 1
ATOM 8949 N N . ILE E 1 76 ? 57.124 36.621 -4.397 1.00 14.05 76 ILE E N 1
ATOM 8950 C CA . ILE E 1 76 ? 56.714 37.768 -3.609 1.00 12.24 76 ILE E CA 1
ATOM 8951 C C . ILE E 1 76 ? 56.170 38.796 -4.590 1.00 15.44 76 ILE E C 1
ATOM 8952 O O . ILE E 1 76 ? 56.873 39.240 -5.492 1.00 14.90 76 ILE E O 1
ATOM 8957 N N . LEU E 1 77 ? 54.890 39.121 -4.446 1.00 14.61 77 LEU E N 1
ATOM 8958 C CA . LEU E 1 77 ? 54.259 40.119 -5.289 1.00 12.81 77 LEU E CA 1
ATOM 8959 C C . LEU E 1 77 ? 54.350 41.427 -4.537 1.00 14.45 77 LEU E C 1
ATOM 8960 O O . LEU E 1 77 ? 54.138 41.457 -3.332 1.00 14.52 77 LEU E O 1
ATOM 8965 N N . TYR E 1 78 ? 54.666 42.510 -5.232 1.00 15.20 78 TYR E N 1
ATOM 8966 C CA . TYR E 1 78 ? 54.694 43.807 -4.561 1.00 17.04 78 TYR E CA 1
ATOM 8967 C C . TYR E 1 78 ? 54.324 44.938 -5.502 1.00 15.56 78 TYR E C 1
ATOM 8968 O O . TYR E 1 78 ? 54.460 44.825 -6.718 1.00 16.47 78 TYR E O 1
ATOM 8977 N N . ASN E 1 79 ? 53.821 46.016 -4.914 1.00 15.04 79 ASN E N 1
ATOM 8978 C CA . ASN E 1 79 ? 53.443 47.215 -5.646 1.00 14.49 79 ASN E CA 1
ATOM 8979 C C . ASN E 1 79 ? 54.564 48.245 -5.532 1.00 17.07 79 ASN E C 1
ATOM 8980 O O . ASN E 1 79 ? 54.813 48.776 -4.453 1.00 17.91 79 ASN E O 1
ATOM 8985 N N . GLU E 1 80 ? 55.252 48.510 -6.637 1.00 16.37 80 GLU E N 1
ATOM 8986 C CA . GLU E 1 80 ? 56.391 49.430 -6.625 1.00 18.77 80 GLU E CA 1
ATOM 8987 C C . GLU E 1 80 ? 56.059 50.867 -6.226 1.00 22.54 80 GLU E C 1
ATOM 8988 O O . GLU E 1 80 ? 56.945 51.622 -5.822 1.00 24.63 80 GLU E O 1
ATOM 8994 N N . GLN E 1 81 ? 54.795 51.254 -6.334 1.00 18.69 81 GLN E N 1
ATOM 8995 C CA . GLN E 1 81 ? 54.400 52.576 -5.854 1.00 21.15 81 GLN E CA 1
ATOM 8996 C C . GLN E 1 81 ? 54.352 52.616 -4.330 1.00 21.77 81 GLN E C 1
ATOM 8997 O O . GLN E 1 81 ? 54.325 53.695 -3.734 1.00 24.57 81 GLN E O 1
ATOM 9003 N N . LYS E 1 82 ? 54.339 51.440 -3.700 1.00 19.63 82 LYS E N 1
ATOM 9004 C CA . LYS E 1 82 ? 54.197 51.346 -2.248 1.00 16.67 82 LYS E CA 1
ATOM 9005 C C . LYS E 1 82 ? 55.487 50.879 -1.568 1.00 19.70 82 LYS E C 1
ATOM 9006 O O . LYS E 1 82 ? 55.853 51.367 -0.495 1.00 19.72 82 LYS E O 1
ATOM 9012 N N . VAL E 1 83 ? 56.166 49.914 -2.178 1.00 16.83 83 VAL E N 1
ATOM 9013 C CA . VAL E 1 83 ? 57.447 49.445 -1.653 1.00 17.03 83 VAL E CA 1
ATOM 9014 C C . VAL E 1 83 ? 58.401 49.171 -2.802 1.00 20.71 83 VAL E C 1
ATOM 9015 O O . VAL E 1 83 ? 57.973 48.768 -3.878 1.00 22.31 83 VAL E O 1
ATOM 9019 N N . GLN E 1 84 ? 59.693 49.375 -2.570 1.00 18.38 84 GLN E N 1
ATOM 9020 C CA . GLN E 1 84 ? 60.688 49.094 -3.590 1.00 21.27 84 GLN E CA 1
ATOM 9021 C C . GLN E 1 84 ? 61.594 47.979 -3.109 1.00 20.33 84 GLN E C 1
ATOM 9022 O O . GLN E 1 84 ? 61.989 47.959 -1.941 1.00 20.66 84 GLN E O 1
ATOM 9028 N N . ALA E 1 85 ? 61.914 47.042 -3.996 1.00 20.55 85 ALA E N 1
ATOM 9029 C CA . ALA E 1 85 ? 62.860 45.992 -3.660 1.00 20.17 85 ALA E CA 1
ATOM 9030 C C . ALA E 1 85 ? 64.274 46.502 -3.897 1.00 23.75 85 ALA E C 1
ATOM 9031 O O . ALA E 1 85 ? 64.590 46.986 -4.992 1.00 24.41 85 ALA E O 1
ATOM 9033 N N . ILE E 1 86 ? 65.122 46.427 -2.874 1.00 19.80 86 ILE E N 1
ATOM 9034 C CA . ILE E 1 86 ? 66.509 46.852 -3.037 1.00 18.53 86 ILE E CA 1
ATOM 9035 C C . ILE E 1 86 ? 67.500 45.692 -3.057 1.00 25.55 86 ILE E C 1
ATOM 9036 O O . ILE E 1 86 ? 68.655 45.872 -3.429 1.00 24.00 86 ILE E O 1
ATOM 9041 N N . ASP E 1 87 ? 67.040 44.502 -2.674 1.00 21.08 87 ASP E N 1
ATOM 9042 C CA . ASP E 1 87 ? 67.854 43.290 -2.746 1.00 19.64 87 ASP E CA 1
ATOM 9043 C C . ASP E 1 87 ? 66.919 42.091 -2.666 1.00 19.32 87 ASP E C 1
ATOM 9044 O O . ASP E 1 87 ? 65.834 42.182 -2.087 1.00 23.35 87 ASP E O 1
ATOM 9049 N N . THR E 1 88 ? 67.326 40.980 -3.262 1.00 20.26 88 THR E N 1
ATOM 9050 C CA A THR E 1 88 ? 66.532 39.759 -3.214 0.50 18.56 88 THR E CA 1
ATOM 9051 C CA B THR E 1 88 ? 66.529 39.753 -3.234 0.50 19.07 88 THR E CA 1
ATOM 9052 C C . THR E 1 88 ? 67.441 38.541 -3.312 1.00 22.30 88 THR E C 1
ATOM 9053 O O . THR E 1 88 ? 68.570 38.626 -3.792 1.00 21.61 88 THR E O 1
ATOM 9060 N N . GLY E 1 89 ? 66.942 37.403 -2.861 1.00 18.51 89 GLY E N 1
ATOM 9061 C CA . GLY E 1 89 ? 67.718 36.193 -2.966 1.00 19.49 89 GLY E CA 1
ATOM 9062 C C . GLY E 1 89 ? 66.875 34.997 -2.629 1.00 19.90 89 GLY E C 1
ATOM 9063 O O . GLY E 1 89 ? 65.725 35.126 -2.199 1.00 17.85 89 GLY E O 1
ATOM 9064 N N . TYR E 1 90 ? 67.455 33.821 -2.831 1.00 21.55 90 TYR E N 1
ATOM 9065 C CA . TYR E 1 90 ? 66.825 32.595 -2.377 1.00 18.19 90 TYR E CA 1
ATOM 9066 C C . TYR E 1 90 ? 67.872 31.531 -2.123 1.00 21.04 90 TYR E C 1
ATOM 9067 O O . TYR E 1 90 ? 69.012 31.634 -2.600 1.00 20.26 90 TYR E O 1
ATOM 9076 N N . PHE E 1 91 ? 67.489 30.514 -1.363 1.00 18.53 91 PHE E N 1
ATOM 9077 C CA . PHE E 1 91 ? 68.418 29.446 -1.026 1.00 16.56 91 PHE E CA 1
ATOM 9078 C C . PHE E 1 91 ? 67.635 28.202 -0.651 1.00 18.89 91 PHE E C 1
ATOM 9079 O O . PHE E 1 91 ? 66.433 28.271 -0.362 1.00 20.65 91 PHE E O 1
ATOM 9087 N N . TRP E 1 92 ? 68.319 27.069 -0.656 1.00 20.35 92 TRP E N 1
ATOM 9088 C CA . TRP E 1 92 ? 67.705 25.793 -0.321 1.00 19.47 92 TRP E CA 1
ATOM 9089 C C . TRP E 1 92 ? 67.783 25.524 1.176 1.00 23.26 92 TRP E C 1
ATOM 9090 O O . TRP E 1 92 ? 68.750 25.903 1.841 1.00 21.81 92 TRP E O 1
ATOM 9101 N N . LEU E 1 93 ? 66.740 24.897 1.703 1.00 20.50 93 LEU E N 1
ATOM 9102 C CA . LEU E 1 93 ? 66.654 24.622 3.132 1.00 18.82 93 LEU E CA 1
ATOM 9103 C C . LEU E 1 93 ? 67.349 23.302 3.429 1.00 24.88 93 LEU E C 1
ATOM 9104 O O . LEU E 1 93 ? 66.717 22.328 3.839 1.00 24.23 93 LEU E O 1
ATOM 9109 N N . SER E 1 94 ? 68.659 23.283 3.203 1.00 19.18 94 SER E N 1
ATOM 9110 C CA . SER E 1 94 ? 69.436 22.050 3.228 1.00 19.93 94 SER E CA 1
ATOM 9111 C C . SER E 1 94 ? 70.788 22.319 3.859 1.00 23.23 94 SER E C 1
ATOM 9112 O O . SER E 1 94 ? 71.044 23.422 4.337 1.00 25.14 94 SER E O 1
ATOM 9115 N N . GLU E 1 95 ? 71.659 21.314 3.852 1.00 25.08 95 GLU E N 1
ATOM 9116 C CA . GLU E 1 95 ? 73.001 21.482 4.404 1.00 26.23 95 GLU E CA 1
ATOM 9117 C C . GLU E 1 95 ? 73.926 22.186 3.408 1.00 31.40 95 GLU E C 1
ATOM 9118 O O . GLU E 1 95 ? 75.075 22.516 3.728 1.00 28.28 95 GLU E O 1
ATOM 9124 N N . THR E 1 96 ? 73.409 22.427 2.203 1.00 26.68 96 THR E N 1
ATOM 9125 C CA . THR E 1 96 ? 74.130 23.173 1.179 1.00 25.93 96 THR E CA 1
ATOM 9126 C C . THR E 1 96 ? 73.192 24.175 0.513 1.00 24.52 96 THR E C 1
ATOM 9127 O O . THR E 1 96 ? 72.763 23.982 -0.625 1.00 23.57 96 THR E O 1
ATOM 9131 N N . PRO E 1 97 ? 72.874 25.256 1.235 1.00 24.63 97 PRO E N 1
ATOM 9132 C CA . PRO E 1 97 ? 71.841 26.218 0.843 1.00 21.72 97 PRO E CA 1
ATOM 9133 C C . PRO E 1 97 ? 72.052 26.878 -0.519 1.00 22.49 97 PRO E C 1
ATOM 9134 O O . PRO E 1 97 ? 71.085 27.343 -1.120 1.00 22.73 97 PRO E O 1
ATOM 9138 N N . GLN E 1 98 ? 73.280 26.915 -1.023 1.00 26.52 98 GLN E N 1
ATOM 9139 C CA . GLN E 1 98 ? 73.511 27.637 -2.274 1.00 29.53 98 GLN E CA 1
ATOM 9140 C C . GLN E 1 98 ? 73.260 26.822 -3.543 1.00 27.25 98 GLN E C 1
ATOM 9141 O O . GLN E 1 98 ? 73.317 27.357 -4.648 1.00 31.72 98 GLN E O 1
ATOM 9147 N N . GLN E 1 99 ? 72.971 25.536 -3.391 1.00 24.31 99 GLN E N 1
ATOM 9148 C CA . GLN E 1 99 ? 72.730 24.699 -4.559 1.00 29.15 99 GLN E CA 1
ATOM 9149 C C . GLN E 1 99 ? 71.486 23.846 -4.368 1.00 23.78 99 GLN E C 1
ATOM 9150 O O . GLN E 1 99 ? 71.137 23.507 -3.241 1.00 26.62 99 GLN E O 1
ATOM 9156 N N . PRO E 1 100 ? 70.813 23.500 -5.474 1.00 27.08 100 PRO E N 1
ATOM 9157 C CA . PRO E 1 100 ? 69.657 22.604 -5.416 1.00 27.68 100 PRO E CA 1
ATOM 9158 C C . PRO E 1 100 ? 70.032 21.353 -4.638 1.00 25.65 100 PRO E C 1
ATOM 9159 O O . PRO E 1 100 ? 70.997 20.663 -4.993 1.00 28.98 100 PRO E O 1
ATOM 9163 N N . SER E 1 101 ? 69.279 21.075 -3.584 1.00 21.36 101 SER E N 1
ATOM 9164 C CA . SER E 1 101 ? 69.624 20.001 -2.657 1.00 24.20 101 SER E CA 1
ATOM 9165 C C . SER E 1 101 ? 68.460 19.715 -1.727 1.00 23.35 101 SER E C 1
ATOM 9166 O O . SER E 1 101 ? 67.517 20.491 -1.654 1.00 27.15 101 SER E O 1
ATOM 9169 N N . ILE E 1 102 ? 68.545 18.605 -0.996 1.00 24.80 102 ILE E N 1
ATOM 9170 C CA . ILE E 1 102 ? 67.477 18.202 -0.091 1.00 25.98 102 ILE E CA 1
ATOM 9171 C C . ILE E 1 102 ? 68.020 18.020 1.320 1.00 22.52 102 ILE E C 1
ATOM 9172 O O . ILE E 1 102 ? 69.071 17.411 1.502 1.00 26.07 102 ILE E O 1
ATOM 9177 N N . HIS E 1 103 ? 67.315 18.538 2.321 1.00 23.04 103 HIS E N 1
ATOM 9178 C CA . HIS E 1 103 ? 67.745 18.294 3.694 1.00 23.47 103 HIS E CA 1
ATOM 9179 C C . HIS E 1 103 ? 67.632 16.804 4.003 1.00 26.18 103 HIS E C 1
ATOM 9180 O O . HIS E 1 103 ? 66.727 16.140 3.515 1.00 26.12 103 HIS E O 1
ATOM 9187 N N . PRO E 1 104 ? 68.564 16.269 4.804 1.00 25.84 104 PRO E N 1
ATOM 9188 C CA . PRO E 1 104 ? 68.490 14.857 5.185 1.00 25.44 104 PRO E CA 1
ATOM 9189 C C . PRO E 1 104 ? 67.110 14.423 5.690 1.00 23.82 104 PRO E C 1
ATOM 9190 O O . PRO E 1 104 ? 66.727 13.272 5.454 1.00 30.04 104 PRO E O 1
ATOM 9194 N N . GLU E 1 105 ? 66.387 15.308 6.373 1.00 24.56 105 GLU E N 1
ATOM 9195 C CA . GLU E 1 105 ? 65.091 14.957 6.947 1.00 25.97 105 GLU E CA 1
ATOM 9196 C C . GLU E 1 105 ? 63.930 15.197 5.979 1.00 28.47 105 GLU E C 1
ATOM 9197 O O . GLU E 1 105 ? 62.800 14.813 6.261 1.00 23.65 105 GLU E O 1
ATOM 9203 N N . ALA E 1 106 ? 64.196 15.851 4.857 1.00 28.72 106 ALA E N 1
ATOM 9204 C CA . ALA E 1 106 ? 63.106 16.319 3.997 1.00 35.60 106 ALA E CA 1
ATOM 9205 C C . ALA E 1 106 ? 62.847 15.390 2.823 1.00 30.22 106 ALA E C 1
ATOM 9206 O O . ALA E 1 106 ? 63.713 14.614 2.432 1.00 29.84 106 ALA E O 1
ATOM 9208 N N . GLY E 1 107 ? 61.650 15.491 2.253 1.00 41.10 107 GLY E N 1
ATOM 9209 C CA . GLY E 1 107 ? 61.269 14.632 1.148 1.00 45.45 107 GLY E CA 1
ATOM 9210 C C . GLY E 1 107 ? 61.399 15.259 -0.231 1.00 48.48 107 GLY E C 1
ATOM 9211 O O . GLY E 1 107 ? 61.059 14.636 -1.232 1.00 42.38 107 GLY E O 1
ATOM 9212 N N . CYS E 1 108 ? 61.884 16.494 -0.288 1.00 49.89 108 CYS E N 1
ATOM 9213 C CA . CYS E 1 108 ? 62.026 17.196 -1.561 1.00 49.70 108 CYS E CA 1
ATOM 9214 C C . CYS E 1 108 ? 62.816 18.484 -1.366 1.00 30.78 108 CYS E C 1
ATOM 9215 O O . CYS E 1 108 ? 62.933 18.972 -0.248 1.00 31.75 108 CYS E O 1
ATOM 9218 N N . PRO E 1 109 ? 63.365 19.036 -2.455 1.00 33.33 109 PRO E N 1
ATOM 9219 C CA . PRO E 1 109 ? 64.017 20.337 -2.294 1.00 32.47 109 PRO E CA 1
ATOM 9220 C C . PRO E 1 109 ? 62.985 21.360 -1.836 1.00 31.96 109 PRO E C 1
ATOM 9221 O O . PRO E 1 109 ? 61.819 21.289 -2.240 1.00 31.18 109 PRO E O 1
ATOM 9225 N N . ARG E 1 110 ? 63.400 22.265 -0.957 1.00 23.49 110 ARG E N 1
ATOM 9226 C CA . ARG E 1 110 ? 62.555 23.362 -0.512 1.00 24.49 110 ARG E CA 1
ATOM 9227 C C . ARG E 1 110 ? 63.429 24.597 -0.573 1.00 20.57 110 ARG E C 1
ATOM 9228 O O . ARG E 1 110 ? 64.635 24.512 -0.316 1.00 22.32 110 ARG E O 1
ATOM 9236 N N . ILE E 1 111 ? 62.840 25.740 -0.907 1.00 18.90 111 ILE E N 1
ATOM 9237 C CA . ILE E 1 111 ? 63.604 26.977 -0.897 1.00 19.40 111 ILE E CA 1
ATOM 9238 C C . ILE E 1 111 ? 62.959 27.981 0.037 1.00 17.73 111 ILE E C 1
ATOM 9239 O O . ILE E 1 111 ? 61.796 27.827 0.432 1.00 18.77 111 ILE E O 1
ATOM 9244 N N . ALA E 1 112 ? 63.726 28.995 0.415 1.00 17.34 112 ALA E N 1
ATOM 9245 C CA . ALA E 1 112 ? 63.148 30.219 0.956 1.00 17.65 112 ALA E CA 1
ATOM 9246 C C . ALA E 1 112 ? 63.479 31.330 -0.022 1.00 18.38 112 ALA E C 1
ATOM 9247 O O . ALA E 1 112 ? 64.561 31.351 -0.605 1.00 18.77 112 ALA E O 1
ATOM 9249 N N . LEU E 1 113 ? 62.533 32.244 -0.208 1.00 17.51 113 LEU E N 1
ATOM 9250 C CA . LEU E 1 113 ? 62.709 33.380 -1.095 1.00 17.07 113 LEU E CA 1
ATOM 9251 C C . LEU E 1 113 ? 62.610 34.619 -0.228 1.00 17.74 113 LEU E C 1
ATOM 9252 O O . LEU E 1 113 ? 61.666 34.749 0.552 1.00 16.89 113 LEU E O 1
ATOM 9257 N N . TRP E 1 114 ? 63.574 35.529 -0.341 1.00 17.26 114 TRP E N 1
ATOM 9258 C CA . TRP E 1 114 ? 63.520 36.728 0.492 1.00 16.77 114 TRP E CA 1
ATOM 9259 C C . TRP E 1 114 ? 63.715 38.005 -0.314 1.00 18.00 114 TRP E C 1
ATOM 9260 O O . TRP E 1 114 ? 64.230 37.982 -1.436 1.00 19.88 114 TRP E O 1
ATOM 9271 N N . GLY E 1 115 ? 63.298 39.123 0.269 1.00 19.06 115 GLY E N 1
ATOM 9272 C CA . GLY E 1 115 ? 63.529 40.420 -0.341 1.00 19.95 115 GLY E CA 1
ATOM 9273 C C . GLY E 1 115 ? 63.765 41.477 0.714 1.00 21.21 115 GLY E C 1
ATOM 9274 O O . GLY E 1 115 ? 63.153 41.444 1.784 1.00 21.25 115 GLY E O 1
ATOM 9275 N N . LEU E 1 116 ? 64.672 42.402 0.418 1.00 20.10 116 LEU E N 1
ATOM 9276 C CA . LEU E 1 116 ? 64.877 43.573 1.254 1.00 18.48 116 LEU E CA 1
ATOM 9277 C C . LEU E 1 116 ? 64.146 44.690 0.548 1.00 18.46 116 LEU E C 1
ATOM 9278 O O . LEU E 1 116 ? 64.391 44.958 -0.635 1.00 19.70 116 LEU E O 1
ATOM 9283 N N . PHE E 1 117 ? 63.230 45.321 1.272 1.00 18.04 117 PHE E N 1
ATOM 9284 C CA . PHE E 1 117 ? 62.316 46.305 0.702 1.00 20.16 117 PHE E CA 1
ATOM 9285 C C . PHE E 1 117 ? 62.416 47.623 1.451 1.00 21.04 117 PHE E C 1
ATOM 9286 O O . PHE E 1 117 ? 62.922 47.682 2.572 1.00 23.79 117 PHE E O 1
ATOM 9294 N N . LYS E 1 118 ? 61.904 48.678 0.839 1.00 19.96 118 LYS E N 1
ATOM 9295 C CA . LYS E 1 118 ? 61.754 49.941 1.539 1.00 21.13 118 LYS E CA 1
ATOM 9296 C C . LYS E 1 118 ? 60.397 50.515 1.179 1.00 19.66 118 LYS E C 1
ATOM 9297 O O . LYS E 1 118 ? 60.035 50.539 0.004 1.00 23.15 118 LYS E O 1
ATOM 9303 N N . GLU E 1 119 ? 59.637 50.968 2.172 1.00 20.07 119 GLU E N 1
ATOM 9304 C CA . GLU E 1 119 ? 58.394 51.668 1.883 1.00 20.68 119 GLU E CA 1
ATOM 9305 C C . GLU E 1 119 ? 58.712 53.003 1.229 1.00 24.35 119 GLU E C 1
ATOM 9306 O O . GLU E 1 119 ? 59.704 53.642 1.564 1.00 25.89 119 GLU E O 1
ATOM 9312 N N . THR E 1 120 ? 57.853 53.434 0.314 1.00 21.52 120 THR E N 1
ATOM 9313 C CA . THR E 1 120 ? 58.068 54.685 -0.398 1.00 21.06 120 THR E CA 1
ATOM 9314 C C . THR E 1 120 ? 58.368 55.864 0.532 1.00 31.73 120 THR E C 1
ATOM 9315 O O . THR E 1 120 ? 59.275 56.659 0.269 1.00 34.67 120 THR E O 1
ATOM 9319 N N . THR E 1 121 ? 57.619 55.968 1.624 1.00 33.00 121 THR E N 1
ATOM 9320 C CA . THR E 1 121 ? 57.760 57.109 2.528 1.00 48.68 121 THR E CA 1
ATOM 9321 C C . THR E 1 121 ? 58.880 56.944 3.558 1.00 53.05 121 THR E C 1
ATOM 9322 O O . THR E 1 121 ? 59.458 57.929 4.016 1.00 59.59 121 THR E O 1
ATOM 9326 N N . GLN E 1 122 ? 59.184 55.700 3.915 1.00 42.96 122 GLN E N 1
ATOM 9327 C CA . GLN E 1 122 ? 60.173 55.419 4.951 1.00 41.16 122 GLN E CA 1
ATOM 9328 C C . GLN E 1 122 ? 61.588 55.416 4.382 1.00 40.53 122 GLN E C 1
ATOM 9329 O O . GLN E 1 122 ? 61.776 55.325 3.172 1.00 45.31 122 GLN E O 1
ATOM 9335 N N . ASN E 1 123 ? 62.586 55.514 5.253 1.00 49.58 123 ASN E N 1
ATOM 9336 C CA . ASN E 1 123 ? 63.975 55.531 4.799 1.00 52.57 123 ASN E CA 1
ATOM 9337 C C . ASN E 1 123 ? 64.747 54.250 5.126 1.00 46.80 123 ASN E C 1
ATOM 9338 O O . ASN E 1 123 ? 65.744 53.930 4.476 1.00 43.85 123 ASN E O 1
ATOM 9343 N N . THR E 1 124 ? 64.278 53.517 6.129 1.00 46.54 124 THR E N 1
ATOM 9344 C CA . THR E 1 124 ? 64.942 52.291 6.557 1.00 41.43 124 THR E CA 1
ATOM 9345 C C . THR E 1 124 ? 64.320 51.065 5.893 1.00 33.87 124 THR E C 1
ATOM 9346 O O . THR E 1 124 ? 63.104 50.987 5.750 1.00 36.79 124 THR E O 1
ATOM 9350 N N . PRO E 1 125 ? 65.161 50.108 5.484 1.00 30.69 125 PRO E N 1
ATOM 9351 C CA . PRO E 1 125 ? 64.703 48.891 4.804 1.00 32.19 125 PRO E CA 1
ATOM 9352 C C . PRO E 1 125 ? 64.080 47.904 5.779 1.00 29.23 125 PRO E C 1
ATOM 9353 O O . PRO E 1 125 ? 64.321 47.990 6.990 1.00 25.04 125 PRO E O 1
ATOM 9357 N N . PHE E 1 126 ? 63.297 46.967 5.250 1.00 21.06 126 PHE E N 1
ATOM 9358 C CA . PHE E 1 126 ? 62.831 45.834 6.039 1.00 21.69 126 PHE E CA 1
ATOM 9359 C C . PHE E 1 126 ? 62.975 44.551 5.245 1.00 23.04 126 PHE E C 1
ATOM 9360 O O . PHE E 1 126 ? 63.045 44.572 4.010 1.00 20.80 126 PHE E O 1
ATOM 9368 N N . LEU E 1 127 ? 63.020 43.436 5.965 1.00 17.92 127 LEU E N 1
ATOM 9369 C CA . LEU E 1 127 ? 63.236 42.133 5.347 1.00 16.58 127 LEU E CA 1
ATOM 9370 C C . LEU E 1 127 ? 61.933 41.347 5.267 1.00 18.74 127 LEU E C 1
ATOM 9371 O O . LEU E 1 127 ? 61.170 41.313 6.232 1.00 19.59 127 LEU E O 1
ATOM 9376 N N . VAL E 1 128 ? 61.674 40.729 4.114 1.00 15.41 128 VAL E N 1
ATOM 9377 C CA . VAL E 1 128 ? 60.536 39.814 3.959 1.00 15.47 128 VAL E CA 1
ATOM 9378 C C . VAL E 1 128 ? 61.059 38.422 3.613 1.00 17.81 128 VAL E C 1
ATOM 9379 O O . VAL E 1 128 ? 61.838 38.273 2.674 1.00 19.43 128 VAL E O 1
ATOM 9383 N N . ILE E 1 129 ? 60.622 37.407 4.358 1.00 15.43 129 ILE E N 1
ATOM 9384 C CA . ILE E 1 129 ? 61.034 36.030 4.116 1.00 13.58 129 ILE E CA 1
ATOM 9385 C C . ILE E 1 129 ? 59.788 35.203 3.839 1.00 14.61 129 ILE E C 1
ATOM 9386 O O . ILE E 1 129 ? 58.901 35.116 4.681 1.00 15.45 129 ILE E O 1
ATOM 9391 N N . ASN E 1 130 ? 59.731 34.605 2.654 1.00 14.43 130 ASN E N 1
ATOM 9392 C CA . ASN E 1 130 ? 58.604 33.772 2.234 1.00 17.26 130 ASN E CA 1
ATOM 9393 C C . ASN E 1 130 ? 58.887 32.326 2.628 1.00 15.53 130 ASN E C 1
ATOM 9394 O O . ASN E 1 130 ? 59.842 31.717 2.133 1.00 15.60 130 ASN E O 1
ATOM 9399 N N . VAL E 1 131 ? 58.061 31.803 3.535 1.00 15.04 131 VAL E N 1
ATOM 9400 C CA . VAL E 1 131 ? 58.228 30.488 4.145 1.00 17.24 131 VAL E CA 1
ATOM 9401 C C . VAL E 1 131 ? 57.328 29.438 3.486 1.00 15.57 131 VAL E C 1
ATOM 9402 O O . VAL E 1 131 ? 56.136 29.664 3.335 1.00 15.87 131 VAL E O 1
ATOM 9406 N N . HIS E 1 132 ? 57.888 28.290 3.113 1.00 15.73 132 HIS E N 1
ATOM 9407 C CA . HIS E 1 132 ? 57.059 27.110 2.860 1.00 14.32 132 HIS E CA 1
ATOM 9408 C C . HIS E 1 132 ? 57.804 25.873 3.315 1.00 16.26 132 HIS E C 1
ATOM 9409 O O . HIS E 1 132 ? 58.661 25.349 2.595 1.00 18.00 132 HIS E O 1
ATOM 9416 N N . LEU E 1 133 ? 57.492 25.429 4.523 1.00 13.99 133 LEU E N 1
ATOM 9417 C CA . LEU E 1 133 ? 58.248 24.337 5.137 1.00 17.76 133 LEU E CA 1
ATOM 9418 C C . LEU E 1 133 ? 57.697 23.001 4.684 1.00 19.50 133 LEU E C 1
ATOM 9419 O O . LEU E 1 133 ? 56.584 22.928 4.192 1.00 18.52 133 LEU E O 1
ATOM 9424 N N . ASP E 1 134 ? 58.495 21.947 4.859 1.00 19.40 134 ASP E N 1
ATOM 9425 C CA . ASP E 1 134 ? 58.153 20.606 4.398 1.00 20.28 134 ASP E CA 1
ATOM 9426 C C . ASP E 1 134 ? 56.942 20.060 5.139 1.00 21.41 134 ASP E C 1
ATOM 9427 O O . ASP E 1 134 ? 56.780 20.301 6.330 1.00 23.91 134 ASP E O 1
ATOM 9432 N N . HIS E 1 135 ? 56.088 19.320 4.443 1.00 19.95 135 HIS E N 1
ATOM 9433 C CA . HIS E 1 135 ? 54.910 18.732 5.083 1.00 22.71 135 HIS E CA 1
ATOM 9434 C C . HIS E 1 135 ? 55.227 17.385 5.732 1.00 22.20 135 HIS E C 1
ATOM 9435 O O . HIS E 1 135 ? 54.433 16.861 6.503 1.00 21.86 135 HIS E O 1
ATOM 9442 N N . ILE E 1 136 ? 56.389 16.831 5.414 1.00 23.58 136 ILE E N 1
ATOM 9443 C CA . ILE E 1 136 ? 56.707 15.447 5.763 1.00 26.47 136 ILE E CA 1
ATOM 9444 C C . ILE E 1 136 ? 56.731 15.146 7.274 1.00 28.90 136 ILE E C 1
ATOM 9445 O O . ILE E 1 136 ? 56.198 14.124 7.719 1.00 28.93 136 ILE E O 1
ATOM 9450 N N . SER E 1 137 ? 57.334 16.033 8.060 1.00 21.13 137 SER E N 1
ATOM 9451 C CA . SER E 1 137 ? 57.471 15.805 9.495 1.00 22.18 137 SER E CA 1
ATOM 9452 C C . SER E 1 137 ? 57.779 17.084 10.258 1.00 19.06 137 SER E C 1
ATOM 9453 O O . SER E 1 137 ? 58.269 18.065 9.684 1.00 22.21 137 SER E O 1
ATOM 9456 N N . ALA E 1 138 ? 57.494 17.070 11.556 1.00 22.58 138 ALA E N 1
ATOM 9457 C CA . ALA E 1 138 ? 57.849 18.188 12.425 1.00 22.68 138 ALA E CA 1
ATOM 9458 C C . ALA E 1 138 ? 59.358 18.387 12.456 1.00 20.29 138 ALA E C 1
ATOM 9459 O O . ALA E 1 138 ? 59.842 19.513 12.490 1.00 21.42 138 ALA E O 1
ATOM 9461 N N . HIS E 1 139 ? 60.110 17.289 12.449 1.00 22.41 139 HIS E N 1
ATOM 9462 C CA . HIS E 1 139 ? 61.564 17.391 12.417 1.00 22.88 139 HIS E CA 1
ATOM 9463 C C . HIS E 1 139 ? 62.060 18.096 11.162 1.00 20.85 139 HIS E C 1
ATOM 9464 O O . HIS E 1 139 ? 62.974 18.914 11.231 1.00 26.08 139 HIS E O 1
ATOM 9471 N N . ALA E 1 140 ? 61.474 17.766 10.014 1.00 19.97 140 ALA E N 1
ATOM 9472 C CA . ALA E 1 140 ? 61.847 18.420 8.766 1.00 19.75 140 ALA E CA 1
ATOM 9473 C C . ALA E 1 140 ? 61.525 19.908 8.814 1.00 21.59 140 ALA E C 1
ATOM 9474 O O . ALA E 1 140 ? 62.267 20.732 8.275 1.00 21.53 140 ALA E O 1
ATOM 9476 N N . ARG E 1 141 ? 60.407 20.256 9.444 1.00 18.99 141 ARG E N 1
ATOM 9477 C CA . ARG E 1 141 ? 60.055 21.662 9.560 1.00 17.77 141 ARG E CA 1
ATOM 9478 C C . ARG E 1 141 ? 61.026 22.418 10.451 1.00 20.95 141 ARG E C 1
ATOM 9479 O O . ARG E 1 141 ? 61.484 23.500 10.101 1.00 19.43 141 ARG E O 1
ATOM 9487 N N . LEU E 1 142 ? 61.353 21.841 11.605 1.00 20.70 142 LEU E N 1
ATOM 9488 C CA . LEU E 1 142 ? 62.314 22.465 12.504 1.00 18.84 142 LEU E CA 1
ATOM 9489 C C . LEU E 1 142 ? 63.633 22.659 11.778 1.00 23.42 142 LEU E C 1
ATOM 9490 O O . LEU E 1 142 ? 64.247 23.717 11.866 1.00 22.00 142 LEU E O 1
ATOM 9495 N N . ALA E 1 143 ? 64.061 21.633 11.052 1.00 21.89 143 ALA E N 1
ATOM 9496 C CA . ALA E 1 143 ? 65.343 21.671 10.358 1.00 23.62 143 ALA E CA 1
ATOM 9497 C C . ALA E 1 143 ? 65.371 22.730 9.265 1.00 21.87 143 ALA E C 1
ATOM 9498 O O . ALA E 1 143 ? 66.367 23.446 9.114 1.00 22.35 143 ALA E O 1
ATOM 9500 N N . GLY E 1 144 ? 64.279 22.830 8.506 1.00 20.44 144 GLY E N 1
ATOM 9501 C CA . GLY E 1 144 ? 64.193 23.798 7.431 1.00 19.56 144 GLY E CA 1
ATOM 9502 C C . GLY E 1 144 ? 64.216 25.222 7.963 1.00 19.25 144 GLY E C 1
ATOM 9503 O O . GLY E 1 144 ? 64.911 26.081 7.433 1.00 19.51 144 GLY E O 1
ATOM 9512 N N . THR E 1 146 ? 65.513 26.119 10.740 1.00 19.62 146 THR E N 1
ATOM 9513 C CA . THR E 1 146 ? 66.833 26.352 11.310 1.00 23.18 146 THR E CA 1
ATOM 9514 C C . THR E 1 146 ? 67.753 26.928 10.235 1.00 22.07 146 THR E C 1
ATOM 9515 O O . THR E 1 146 ? 68.525 27.855 10.491 1.00 21.34 146 THR E O 1
ATOM 9519 N N . VAL E 1 147 ? 67.664 26.384 9.027 1.00 21.52 147 VAL E N 1
ATOM 9520 C CA . VAL E 1 147 ? 68.475 26.885 7.922 1.00 22.39 147 VAL E CA 1
ATOM 9521 C C . VAL E 1 147 ? 68.095 28.329 7.583 1.00 22.01 147 VAL E C 1
ATOM 9522 O O . VAL E 1 147 ? 68.963 29.176 7.366 1.00 20.82 147 VAL E O 1
ATOM 9526 N N . ILE E 1 148 ? 66.797 28.629 7.553 1.00 19.06 148 ILE E N 1
ATOM 9527 C CA . ILE E 1 148 ? 66.380 30.005 7.303 1.00 17.70 148 ILE E CA 1
ATOM 9528 C C . ILE E 1 148 ? 66.997 30.955 8.325 1.00 21.06 148 ILE E C 1
ATOM 9529 O O . ILE E 1 148 ? 67.600 31.967 7.960 1.00 19.82 148 ILE E O 1
ATOM 9534 N N . LEU E 1 149 ? 66.853 30.626 9.606 1.00 19.14 149 LEU E N 1
ATOM 9535 C CA . LEU E 1 149 ? 67.294 31.519 10.668 1.00 20.80 149 LEU E CA 1
ATOM 9536 C C . LEU E 1 149 ? 68.810 31.675 10.696 1.00 24.58 149 LEU E C 1
ATOM 9537 O O . LEU E 1 149 ? 69.330 32.713 11.103 1.00 24.99 149 LEU E O 1
ATOM 9542 N N . GLU E 1 150 ? 69.516 30.637 10.275 1.00 22.71 150 GLU E N 1
ATOM 9543 C CA . GLU E 1 150 ? 70.967 30.704 10.209 1.00 23.86 150 GLU E CA 1
ATOM 9544 C C . GLU E 1 150 ? 71.434 31.446 8.962 1.00 26.23 150 GLU E C 1
ATOM 9545 O O . GLU E 1 150 ? 72.289 32.332 9.035 1.00 24.20 150 GLU E O 1
ATOM 9551 N N . GLU E 1 151 ? 70.870 31.083 7.815 1.00 20.98 151 GLU E N 1
ATOM 9552 C CA . GLU E 1 151 ? 71.307 31.642 6.550 1.00 21.70 151 GLU E CA 1
ATOM 9553 C C . GLU E 1 151 ? 71.055 33.150 6.503 1.00 23.58 151 GLU E C 1
ATOM 9554 O O . GLU E 1 151 ? 71.860 33.904 5.959 1.00 24.77 151 GLU E O 1
ATOM 9560 N N . LEU E 1 152 ? 69.942 33.585 7.091 1.00 20.96 152 LEU E N 1
ATOM 9561 C CA . LEU E 1 152 ? 69.608 35.004 7.122 1.00 20.26 152 LEU E CA 1
ATOM 9562 C C . LEU E 1 152 ? 69.819 35.655 8.490 1.00 22.07 152 LEU E C 1
ATOM 9563 O O . LEU E 1 152 ? 69.277 36.729 8.756 1.00 23.68 152 LEU E O 1
ATOM 9568 N N . HIS E 1 153 ? 70.618 35.023 9.348 1.00 23.84 153 HIS E N 1
ATOM 9569 C CA . HIS E 1 153 ? 70.806 35.514 10.713 1.00 25.58 153 HIS E CA 1
ATOM 9570 C C . HIS E 1 153 ? 71.199 36.991 10.752 1.00 21.21 153 HIS E C 1
ATOM 9571 O O . HIS E 1 153 ? 70.619 37.770 11.505 1.00 25.33 153 HIS E O 1
ATOM 9578 N N . ASP E 1 154 ? 72.180 37.373 9.934 1.00 22.07 154 ASP E N 1
ATOM 9579 C CA . ASP E 1 154 ? 72.657 38.755 9.907 1.00 29.18 154 ASP E CA 1
ATOM 9580 C C . ASP E 1 154 ? 71.592 39.771 9.478 1.00 27.87 154 ASP E C 1
ATOM 9581 O O . ASP E 1 154 ? 71.473 40.847 10.076 1.00 26.78 154 ASP E O 1
ATOM 9586 N N . LYS E 1 155 ? 70.834 39.443 8.434 1.00 22.39 155 LYS E N 1
ATOM 9587 C CA . LYS E 1 155 ? 69.778 40.332 7.948 1.00 22.98 155 LYS E CA 1
ATOM 9588 C C . LYS E 1 155 ? 68.641 40.459 8.955 1.00 22.96 155 LYS E C 1
ATOM 9589 O O . LYS E 1 155 ? 68.122 41.552 9.186 1.00 23.87 155 LYS E O 1
ATOM 9595 N N . ILE E 1 156 ? 68.240 39.334 9.540 1.00 20.50 156 ILE E N 1
ATOM 9596 C CA . ILE E 1 156 ? 67.178 39.346 10.542 1.00 20.33 156 ILE E CA 1
ATOM 9597 C C . ILE E 1 156 ? 67.562 40.205 11.749 1.00 21.82 156 ILE E C 1
ATOM 9598 O O . ILE E 1 156 ? 66.745 40.953 12.282 1.00 25.03 156 ILE E O 1
ATOM 9603 N N . ALA E 1 157 ? 68.819 40.123 12.162 1.00 22.25 157 ALA E N 1
ATOM 9604 C CA . ALA E 1 157 ? 69.276 40.887 13.313 1.00 27.22 157 ALA E CA 1
ATOM 9605 C C . ALA E 1 157 ? 69.304 42.383 13.010 1.00 29.59 157 ALA E C 1
ATOM 9606 O O . ALA E 1 157 ? 69.121 43.216 13.899 1.00 33.16 157 ALA E O 1
ATOM 9608 N N . GLN E 1 158 ? 69.526 42.716 11.746 1.00 22.50 158 GLN E N 1
ATOM 9609 C CA . GLN E 1 158 ? 69.744 44.100 11.338 1.00 28.93 158 GLN E CA 1
ATOM 9610 C C . GLN E 1 158 ? 68.438 44.837 11.043 1.00 27.93 158 GLN E C 1
ATOM 9611 O O . GLN E 1 158 ? 68.310 46.033 11.323 1.00 26.38 158 GLN E O 1
ATOM 9617 N N . TYR E 1 159 ? 67.470 44.126 10.475 1.00 21.19 159 TYR E N 1
ATOM 9618 C CA . TYR E 1 159 ? 66.255 44.766 9.967 1.00 22.09 159 TYR E CA 1
ATOM 9619 C C . TYR E 1 159 ? 64.955 44.293 10.622 1.00 21.59 159 TYR E C 1
ATOM 9620 O O . TYR E 1 159 ? 64.844 43.139 11.038 1.00 23.12 159 TYR E O 1
ATOM 9629 N N . PRO E 1 160 ? 63.945 45.172 10.660 1.00 21.24 160 PRO E N 1
ATOM 9630 C CA . PRO E 1 160 ? 62.599 44.696 10.994 1.00 19.30 160 PRO E CA 1
ATOM 9631 C C . PRO E 1 160 ? 62.256 43.634 9.966 1.00 21.32 160 PRO E C 1
ATOM 9632 O O . PRO E 1 160 ? 62.553 43.831 8.795 1.00 19.62 160 PRO E O 1
ATOM 9636 N N . THR E 1 161 ? 61.663 42.525 10.386 1.00 16.97 161 THR E N 1
ATOM 9637 C CA . THR E 1 161 ? 61.518 41.378 9.501 1.00 16.49 161 THR E CA 1
ATOM 9638 C C . THR E 1 161 ? 60.104 40.822 9.553 1.00 17.56 161 THR E C 1
ATOM 9639 O O . THR E 1 161 ? 59.504 40.746 10.629 1.00 19.08 161 THR E O 1
ATOM 9643 N N . LEU E 1 162 ? 59.571 40.481 8.378 1.00 15.15 162 LEU E N 1
ATOM 9644 C CA . LEU E 1 162 ? 58.285 39.814 8.235 1.00 14.59 162 LEU E CA 1
ATOM 9645 C C . LEU E 1 162 ? 58.579 38.402 7.743 1.00 15.11 162 LEU E C 1
ATOM 9646 O O . LEU E 1 162 ? 59.070 38.212 6.624 1.00 16.85 162 LEU E O 1
ATOM 9651 N N . LEU E 1 163 ? 58.307 37.426 8.603 1.00 15.00 163 LEU E N 1
ATOM 9652 C CA . LEU E 1 163 ? 58.511 36.016 8.303 1.00 14.05 163 LEU E CA 1
ATOM 9653 C C . LEU E 1 163 ? 57.129 35.432 8.041 1.00 17.94 163 LEU E C 1
ATOM 9654 O O . LEU E 1 163 ? 56.341 35.244 8.973 1.00 17.09 163 LEU E O 1
ATOM 9667 N N . GLY E 1 165 ? 54.346 32.858 5.758 1.00 14.11 165 GLY E N 1
ATOM 9668 C CA . GLY E 1 165 ? 54.047 31.797 4.818 1.00 14.60 165 GLY E CA 1
ATOM 9669 C C . GLY E 1 165 ? 53.427 30.567 5.431 1.00 16.62 165 GLY E C 1
ATOM 9670 O O . GLY E 1 165 ? 52.802 30.619 6.491 1.00 17.26 165 GLY E O 1
ATOM 9671 N N . ASP E 1 166 ? 53.612 29.455 4.736 1.00 14.14 166 ASP E N 1
ATOM 9672 C CA . ASP E 1 166 ? 52.976 28.201 5.082 1.00 14.00 166 ASP E CA 1
ATOM 9673 C C . ASP E 1 166 ? 53.979 27.366 5.861 1.00 14.04 166 ASP E C 1
ATOM 9674 O O . ASP E 1 166 ? 54.939 26.821 5.295 1.00 15.64 166 ASP E O 1
ATOM 9679 N N . PHE E 1 167 ? 53.773 27.290 7.168 1.00 13.98 167 PHE E N 1
ATOM 9680 C CA . PHE E 1 167 ? 54.686 26.571 8.042 1.00 15.25 167 PHE E CA 1
ATOM 9681 C C . PHE E 1 167 ? 54.376 25.088 8.059 1.00 16.36 167 PHE E C 1
ATOM 9682 O O . PHE E 1 167 ? 55.170 24.312 8.584 1.00 17.10 167 PHE E O 1
ATOM 9690 N N . ASN E 1 168 ? 53.221 24.697 7.518 1.00 16.30 168 ASN E N 1
ATOM 9691 C CA . ASN E 1 168 ? 52.800 23.290 7.561 1.00 15.37 168 ASN E CA 1
ATOM 9692 C C . ASN E 1 168 ? 52.796 22.751 8.995 1.00 18.11 168 ASN E C 1
ATOM 9693 O O . ASN E 1 168 ? 52.940 21.548 9.227 1.00 17.95 168 ASN E O 1
ATOM 9698 N N . ALA E 1 169 ? 52.588 23.643 9.962 1.00 16.06 169 ALA E N 1
ATOM 9699 C CA . ALA E 1 169 ? 52.685 23.272 11.373 1.00 17.05 169 ALA E CA 1
ATOM 9700 C C . ALA E 1 169 ? 51.636 23.995 12.212 1.00 17.83 169 ALA E C 1
ATOM 9701 O O . ALA E 1 169 ? 51.537 25.217 12.163 1.00 18.59 169 ALA E O 1
ATOM 9703 N N . GLU E 1 170 ? 50.872 23.233 12.993 1.00 17.58 170 GLU E N 1
ATOM 9704 C CA . GLU E 1 170 ? 49.987 23.840 13.989 1.00 18.68 170 GLU E CA 1
ATOM 9705 C C . GLU E 1 170 ? 50.843 24.478 15.088 1.00 20.21 170 GLU E C 1
ATOM 9706 O O . GLU E 1 170 ? 52.043 24.210 15.181 1.00 18.77 170 GLU E O 1
ATOM 9712 N N . SER E 1 171 ? 50.212 25.304 15.922 1.00 18.11 171 SER E N 1
ATOM 9713 C CA . SER E 1 171 ? 50.930 26.235 16.803 1.00 23.49 171 SER E CA 1
ATOM 9714 C C . SER E 1 171 ? 51.825 25.588 17.853 1.00 23.82 171 SER E C 1
ATOM 9715 O O . SER E 1 171 ? 52.757 26.221 18.351 1.00 25.82 171 SER E O 1
ATOM 9718 N N . GLY E 1 172 ? 51.543 24.336 18.195 1.00 19.48 172 GLY E N 1
ATOM 9719 C CA . GLY E 1 172 ? 52.284 23.650 19.239 1.00 23.43 172 GLY E CA 1
ATOM 9720 C C . GLY E 1 172 ? 53.604 23.025 18.821 1.00 22.04 172 GLY E C 1
ATOM 9721 O O . GLY E 1 172 ? 54.347 22.556 19.678 1.00 23.47 172 GLY E O 1
ATOM 9722 N N . GLU E 1 173 ? 53.910 22.997 17.524 1.00 21.10 173 GLU E N 1
ATOM 9723 C CA . GLU E 1 173 ? 55.138 22.343 17.061 1.00 22.18 173 GLU E CA 1
ATOM 9724 C C . GLU E 1 173 ? 56.405 23.064 17.501 1.00 21.80 173 GLU E C 1
ATOM 9725 O O . GLU E 1 173 ? 56.394 24.276 17.719 1.00 21.48 173 GLU E O 1
ATOM 9731 N N . GLU E 1 174 ? 57.503 22.316 17.596 1.00 19.29 174 GLU E N 1
ATOM 9732 C CA . GLU E 1 174 ? 58.785 22.889 17.989 1.00 22.62 174 GLU E CA 1
ATOM 9733 C C . GLU E 1 174 ? 59.255 24.040 17.108 1.00 20.23 174 GLU E C 1
ATOM 9734 O O . GLU E 1 174 ? 59.885 24.975 17.599 1.00 21.93 174 GLU E O 1
ATOM 9740 N N . VAL E 1 175 ? 58.948 23.988 15.815 1.00 18.56 175 VAL E N 1
ATOM 9741 C CA . VAL E 1 175 ? 59.355 25.065 14.918 1.00 21.55 175 VAL E CA 1
ATOM 9742 C C . VAL E 1 175 ? 58.830 26.424 15.383 1.00 20.47 175 VAL E C 1
ATOM 9743 O O . VAL E 1 175 ? 59.525 27.429 15.274 1.00 19.77 175 VAL E O 1
ATOM 9747 N N . HIS E 1 176 ? 57.611 26.457 15.923 1.00 19.22 176 HIS E N 1
ATOM 9748 C CA . HIS E 1 176 ? 57.062 27.722 16.406 1.00 20.36 176 HIS E CA 1
ATOM 9749 C C . HIS E 1 176 ? 57.782 28.203 17.657 1.00 19.76 176 HIS E C 1
ATOM 9750 O O . HIS E 1 176 ? 57.955 29.406 17.857 1.00 19.38 176 HIS E O 1
ATOM 9757 N N . GLN E 1 177 ? 58.209 27.267 18.495 1.00 20.31 177 GLN E N 1
ATOM 9758 C CA . GLN E 1 177 ? 58.976 27.644 19.670 1.00 21.45 177 GLN E CA 1
ATOM 9759 C C . GLN E 1 177 ? 60.291 28.291 19.245 1.00 23.91 177 GLN E C 1
ATOM 9760 O O . GLN E 1 177 ? 60.737 29.270 19.849 1.00 25.75 177 GLN E O 1
ATOM 9766 N N . LEU E 1 178 ? 60.904 27.748 18.197 1.00 21.44 178 LEU E N 1
ATOM 9767 C CA . LEU E 1 178 ? 62.166 28.278 17.704 1.00 20.78 178 LEU E CA 1
ATOM 9768 C C . LEU E 1 178 ? 61.943 29.687 17.165 1.00 23.71 178 LEU E C 1
ATOM 9769 O O . LEU E 1 178 ? 62.680 30.620 17.486 1.00 22.58 178 LEU E O 1
ATOM 9774 N N . VAL E 1 179 ? 60.923 29.827 16.331 1.00 20.16 179 VAL E N 1
ATOM 9775 C CA . VAL E 1 179 ? 60.613 31.107 15.704 1.00 17.85 179 VAL E CA 1
ATOM 9776 C C . VAL E 1 179 ? 60.273 32.173 16.751 1.00 20.41 179 VAL E C 1
ATOM 9777 O O . VAL E 1 179 ? 60.676 33.326 16.635 1.00 21.26 179 VAL E O 1
ATOM 9781 N N . GLN E 1 180 ? 59.572 31.769 17.803 1.00 21.23 180 GLN E N 1
ATOM 9782 C CA . GLN E 1 180 ? 59.135 32.714 18.828 1.00 22.38 180 GLN E CA 1
ATOM 9783 C C . GLN E 1 180 ? 60.248 33.240 19.744 1.00 23.70 180 GLN E C 1
ATOM 9784 O O . GLN E 1 180 ? 60.025 34.159 20.543 1.00 23.50 180 GLN E O 1
ATOM 9790 N N . LYS E 1 181 ? 61.449 32.682 19.615 1.00 21.09 181 LYS E N 1
ATOM 9791 C CA . LYS E 1 181 ? 62.613 33.256 20.280 1.00 23.75 181 LYS E CA 1
ATOM 9792 C C . LYS E 1 181 ? 62.896 34.664 19.762 1.00 26.46 181 LYS E C 1
ATOM 9793 O O . LYS E 1 181 ? 63.410 35.504 20.503 1.00 30.33 181 LYS E O 1
ATOM 9799 N N . LYS E 1 182 ? 62.562 34.919 18.495 1.00 21.76 182 LYS E N 1
ATOM 9800 C CA . LYS E 1 182 ? 62.855 36.213 17.872 1.00 24.27 182 LYS E CA 1
ATOM 9801 C C . LYS E 1 182 ? 61.639 36.927 17.276 1.00 25.32 182 LYS E C 1
ATOM 9802 O O . LYS E 1 182 ? 61.683 38.140 17.056 1.00 29.51 182 LYS E O 1
ATOM 9808 N N . PHE E 1 183 ? 60.562 36.190 17.009 1.00 18.50 183 PHE E N 1
ATOM 9809 C CA . PHE E 1 183 ? 59.392 36.771 16.346 1.00 20.73 183 PHE E CA 1
ATOM 9810 C C . PHE E 1 183 ? 58.135 36.645 17.184 1.00 22.97 183 PHE E C 1
ATOM 9811 O O . PHE E 1 183 ? 58.052 35.800 18.076 1.00 23.05 183 PHE E O 1
ATOM 9819 N N . GLN E 1 184 ? 57.152 37.483 16.881 1.00 22.43 184 GLN E N 1
ATOM 9820 C CA . GLN E 1 184 ? 55.834 37.365 17.490 1.00 17.29 184 GLN E CA 1
ATOM 9821 C C . GLN E 1 184 ? 54.794 37.022 16.430 1.00 19.70 184 GLN E C 1
ATOM 9822 O O . GLN E 1 184 ? 54.844 37.537 15.313 1.00 18.98 184 GLN E O 1
ATOM 9828 N N . ASP E 1 185 ? 53.855 36.143 16.774 1.00 18.43 185 ASP E N 1
ATOM 9829 C CA . ASP E 1 185 ? 52.747 35.823 15.881 1.00 19.50 185 ASP E CA 1
ATOM 9830 C C . ASP E 1 185 ? 51.766 36.993 15.822 1.00 19.15 185 ASP E C 1
ATOM 9831 O O . ASP E 1 185 ? 51.094 37.301 16.811 1.00 19.98 185 ASP E O 1
ATOM 9836 N N . SER E 1 186 ? 51.680 37.644 14.664 1.00 15.59 186 SER E N 1
ATOM 9837 C CA . SER E 1 186 ? 50.874 38.861 14.529 1.00 18.39 186 SER E CA 1
ATOM 9838 C C . SER E 1 186 ? 49.394 38.720 14.912 1.00 18.29 186 SER E C 1
ATOM 9839 O O . SER E 1 186 ? 48.776 39.688 15.359 1.00 20.23 186 SER E O 1
ATOM 9842 N N . LYS E 1 187 ? 48.820 37.534 14.731 1.00 17.32 187 LYS E N 1
ATOM 9843 C CA . LYS E 1 187 ? 47.377 37.394 14.930 1.00 20.39 187 LYS E CA 1
ATOM 9844 C C . LYS E 1 187 ? 46.971 37.433 16.393 1.00 23.56 187 LYS E C 1
ATOM 9845 O O . LYS E 1 187 ? 45.783 37.544 16.698 1.00 23.47 187 LYS E O 1
ATOM 9851 N N . ASN E 1 188 ? 47.955 37.346 17.291 1.00 19.39 188 ASN E N 1
ATOM 9852 C CA . ASN E 1 188 ? 47.695 37.456 18.725 1.00 20.04 188 ASN E CA 1
ATOM 9853 C C . ASN E 1 188 ? 47.979 38.851 19.285 1.00 27.56 188 ASN E C 1
ATOM 9854 O O . ASN E 1 188 ? 47.784 39.099 20.477 1.00 31.15 188 ASN E O 1
ATOM 9859 N N . LEU E 1 189 ? 48.432 39.756 18.423 1.00 21.46 189 LEU E N 1
ATOM 9860 C CA . LEU E 1 189 ? 48.878 41.077 18.859 1.00 21.30 189 LEU E CA 1
ATOM 9861 C C . LEU E 1 189 ? 47.828 42.175 18.747 1.00 26.60 189 LEU E C 1
ATOM 9862 O O . LEU E 1 189 ? 47.990 43.256 19.320 1.00 30.40 189 LEU E O 1
ATOM 9867 N N . ALA E 1 190 ? 46.760 41.918 18.005 1.00 22.00 190 ALA E N 1
ATOM 9868 C CA . ALA E 1 190 ? 45.727 42.923 17.834 1.00 27.07 190 ALA E CA 1
ATOM 9869 C C . ALA E 1 190 ? 44.408 42.224 17.552 1.00 27.06 190 ALA E C 1
ATOM 9870 O O . ALA E 1 190 ? 44.240 41.054 17.878 1.00 35.57 190 ALA E O 1
ATOM 9872 N N . THR E 1 191 ? 43.472 42.944 16.952 1.00 25.79 191 THR E N 1
ATOM 9873 C CA A THR E 1 191 ? 42.197 42.351 16.586 0.50 25.60 191 THR E CA 1
ATOM 9874 C CA B THR E 1 191 ? 42.190 42.372 16.567 0.50 26.21 191 THR E CA 1
ATOM 9875 C C . THR E 1 191 ? 42.371 41.491 15.338 1.00 24.62 191 THR E C 1
ATOM 9876 O O . THR E 1 191 ? 43.044 41.889 14.390 1.00 21.20 191 THR E O 1
ATOM 9883 N N . HIS E 1 192 ? 41.785 40.296 15.368 1.00 23.48 192 HIS E N 1
ATOM 9884 C CA . HIS E 1 192 ? 41.819 39.391 14.227 1.00 20.81 192 HIS E CA 1
ATOM 9885 C C . HIS E 1 192 ? 40.425 39.188 13.642 1.00 23.79 192 HIS E C 1
ATOM 9886 O O . HIS E 1 192 ? 39.490 38.846 14.366 1.00 22.58 192 HIS E O 1
ATOM 9893 N N . TYR E 1 193 ? 40.300 39.385 12.330 1.00 18.18 193 TYR E N 1
ATOM 9894 C CA . TYR E 1 193 ? 39.020 39.246 11.634 1.00 16.59 193 TYR E CA 1
ATOM 9895 C C . TYR E 1 193 ? 39.018 37.942 10.852 1.00 17.41 193 TYR E C 1
ATOM 9896 O O . TYR E 1 193 ? 39.998 37.607 10.186 1.00 17.62 193 TYR E O 1
ATOM 9905 N N . GLY E 1 194 ? 37.921 37.200 10.931 1.00 18.87 194 GLY E N 1
ATOM 9906 C CA . GLY E 1 194 ? 37.843 35.919 10.256 1.00 16.15 194 GLY E CA 1
ATOM 9907 C C . GLY E 1 194 ? 38.320 34.773 11.124 1.00 18.03 194 GLY E C 1
ATOM 9908 O O . GLY E 1 194 ? 38.596 34.949 12.307 1.00 18.60 194 GLY E O 1
ATOM 9909 N N . PRO E 1 195 ? 38.427 33.582 10.536 1.00 18.94 195 PRO E N 1
ATOM 9910 C CA . PRO E 1 195 ? 38.848 32.413 11.313 1.00 21.41 195 PRO E CA 1
ATOM 9911 C C . PRO E 1 195 ? 40.327 32.500 11.692 1.00 17.74 195 PRO E C 1
ATOM 9912 O O . PRO E 1 195 ? 41.105 33.125 10.975 1.00 17.71 195 PRO E O 1
ATOM 9916 N N . ARG E 1 196 ? 40.710 31.901 12.815 1.00 17.49 196 ARG E N 1
ATOM 9917 C CA . ARG E 1 196 ? 42.120 31.873 13.185 1.00 17.24 196 ARG E CA 1
ATOM 9918 C C . ARG E 1 196 ? 42.875 30.850 12.323 1.00 19.32 196 ARG E C 1
ATOM 9919 O O . ARG E 1 196 ? 44.066 31.001 12.070 1.00 20.10 196 ARG E O 1
ATOM 9927 N N . GLY E 1 197 ? 42.169 29.824 11.859 1.00 17.04 197 GLY E N 1
ATOM 9928 C CA . GLY E 1 197 ? 42.761 28.851 10.953 1.00 19.33 197 GLY E CA 1
ATOM 9929 C C . GLY E 1 197 ? 42.662 29.280 9.498 1.00 18.66 197 GLY E C 1
ATOM 9930 O O . GLY E 1 197 ? 41.844 30.131 9.150 1.00 18.59 197 GLY E O 1
ATOM 9931 N N . THR E 1 198 ? 43.488 28.675 8.644 1.00 18.93 198 THR E N 1
ATOM 9932 C CA . THR E 1 198 ? 43.622 29.111 7.263 1.00 19.65 198 THR E CA 1
ATOM 9933 C C . THR E 1 198 ? 43.436 28.011 6.216 1.00 23.05 198 THR E C 1
ATOM 9934 O O . THR E 1 198 ? 43.230 28.302 5.043 1.00 30.59 198 THR E O 1
ATOM 9938 N N . PHE E 1 199 ? 43.510 26.751 6.617 1.00 16.98 199 PHE E N 1
ATOM 9939 C CA . PHE E 1 199 ? 43.444 25.678 5.633 1.00 16.47 199 PHE E CA 1
ATOM 9940 C C . PHE E 1 199 ? 42.107 24.935 5.646 1.00 16.68 199 PHE E C 1
ATOM 9941 O O . PHE E 1 199 ? 41.751 24.326 6.656 1.00 18.32 199 PHE E O 1
ATOM 9949 N N . GLN E 1 200 ? 41.387 24.964 4.521 1.00 17.46 200 GLN E N 1
ATOM 9950 C CA . GLN E 1 200 ? 40.060 24.357 4.456 1.00 16.79 200 GLN E CA 1
ATOM 9951 C C . GLN E 1 200 ? 39.945 23.183 3.474 1.00 17.85 200 GLN E C 1
ATOM 9952 O O . GLN E 1 200 ? 38.878 22.576 3.355 1.00 19.01 200 GLN E O 1
ATOM 9958 N N . ASN E 1 201 ? 41.036 22.863 2.780 1.00 19.50 201 ASN E N 1
ATOM 9959 C CA . ASN E 1 201 ? 41.059 21.688 1.912 1.00 18.62 201 ASN E CA 1
ATOM 9960 C C . ASN E 1 201 ? 40.015 21.766 0.792 1.00 19.33 201 ASN E C 1
ATOM 9961 O O . ASN E 1 201 ? 39.482 20.740 0.361 1.00 22.79 201 ASN E O 1
ATOM 9966 N N . PHE E 1 202 ? 39.739 22.986 0.326 1.00 16.94 202 PHE E N 1
ATOM 9967 C CA . PHE E 1 202 ? 38.699 23.252 -0.682 1.00 18.87 202 PHE E CA 1
ATOM 9968 C C . PHE E 1 202 ? 37.273 22.914 -0.239 1.00 22.22 202 PHE E C 1
ATOM 9969 O O . PHE E 1 202 ? 36.377 22.829 -1.074 1.00 29.30 202 PHE E O 1
ATOM 9977 N N . THR E 1 203 ? 37.050 22.740 1.056 1.00 20.66 203 THR E N 1
ATOM 9978 C CA . THR E 1 203 ? 35.704 22.417 1.543 1.00 20.20 203 THR E CA 1
ATOM 9979 C C . THR E 1 203 ? 34.988 23.691 1.976 1.00 20.82 203 THR E C 1
ATOM 9980 O O . THR E 1 203 ? 35.275 24.249 3.038 1.00 20.19 203 THR E O 1
ATOM 9984 N N . TYR E 1 204 ? 34.071 24.149 1.129 1.00 21.50 204 TYR E N 1
ATOM 9985 C CA . TYR E 1 204 ? 33.367 25.411 1.331 1.00 19.06 204 TYR E CA 1
ATOM 9986 C C . TYR E 1 204 ? 32.634 25.438 2.674 1.00 20.90 204 TYR E C 1
ATOM 9987 O O . TYR E 1 204 ? 32.551 26.477 3.324 1.00 21.41 204 TYR E O 1
ATOM 9996 N N . THR E 1 205 ? 32.118 24.292 3.098 1.00 20.14 205 THR E N 1
ATOM 9997 C CA . THR E 1 205 ? 31.329 24.237 4.332 1.00 21.06 205 THR E CA 1
ATOM 9998 C C . THR E 1 205 ? 32.126 23.770 5.558 1.00 21.15 205 THR E C 1
ATOM 9999 O O . THR E 1 205 ? 31.547 23.413 6.588 1.00 25.33 205 THR E O 1
ATOM 10003 N N . LYS E 1 206 ? 33.451 23.771 5.450 1.00 20.54 206 LYS E N 1
ATOM 10004 C CA . LYS E 1 206 ? 34.306 23.345 6.555 1.00 22.17 206 LYS E CA 1
ATOM 10005 C C . LYS E 1 206 ? 34.059 24.206 7.798 1.00 24.38 206 LYS E C 1
ATOM 10006 O O . LYS E 1 206 ? 34.203 25.421 7.748 1.00 21.84 206 LYS E O 1
ATOM 10012 N N . PRO E 1 207 ? 33.675 23.575 8.919 1.00 23.57 207 PRO E N 1
ATOM 10013 C CA . PRO E 1 207 ? 33.528 24.319 10.175 1.00 22.95 207 PRO E CA 1
ATOM 10014 C C . PRO E 1 207 ? 34.824 25.010 10.579 1.00 21.64 207 PRO E C 1
ATOM 10015 O O . PRO E 1 207 ? 35.906 24.436 10.424 1.00 22.30 207 PRO E O 1
ATOM 10019 N N . TRP E 1 208 ? 34.725 26.234 11.086 1.00 19.45 208 TRP E N 1
ATOM 10020 C CA . TRP E 1 208 ? 35.927 26.983 11.424 1.00 16.11 208 TRP E CA 1
ATOM 10021 C C . TRP E 1 208 ? 36.819 26.273 12.458 1.00 16.33 208 TRP E C 1
ATOM 10022 O O . TRP E 1 208 ? 38.050 26.343 12.384 1.00 19.21 208 TRP E O 1
ATOM 10033 N N . ALA E 1 209 ? 36.205 25.566 13.398 1.00 21.07 209 ALA E N 1
ATOM 10034 C CA . ALA E 1 209 ? 36.973 24.853 14.414 1.00 22.87 209 ALA E CA 1
ATOM 10035 C C . ALA E 1 209 ? 37.821 23.736 13.800 1.00 26.10 209 ALA E C 1
ATOM 10036 O O . ALA E 1 209 ? 38.767 23.246 14.424 1.00 26.21 209 ALA E O 1
ATOM 10038 N N . GLU E 1 210 ? 37.478 23.340 12.578 1.00 23.19 210 GLU E N 1
ATOM 10039 C CA . GLU E 1 210 ? 38.190 22.261 11.885 1.00 23.90 210 GLU E CA 1
ATOM 10040 C C . GLU E 1 210 ? 39.231 22.748 10.873 1.00 25.10 210 GLU E C 1
ATOM 10041 O O . GLU E 1 210 ? 39.889 21.940 10.208 1.00 24.76 210 GLU E O 1
ATOM 10047 N N . LEU E 1 211 ? 39.376 24.058 10.736 1.00 18.91 211 LEU E N 1
ATOM 10048 C CA . LEU E 1 211 ? 40.415 24.590 9.859 1.00 19.34 211 LEU E CA 1
ATOM 10049 C C . LEU E 1 211 ? 41.772 24.269 10.470 1.00 25.48 211 LEU E C 1
ATOM 10050 O O . LEU E 1 211 ? 41.910 24.229 11.688 1.00 31.07 211 LEU E O 1
ATOM 10055 N N . GLU E 1 212 ? 42.770 24.009 9.634 1.00 22.11 212 GLU E N 1
ATOM 10056 C CA . GLU E 1 212 ? 44.123 23.877 10.145 1.00 22.93 212 GLU E CA 1
ATOM 10057 C C . GLU E 1 212 ? 44.803 25.248 10.198 1.00 21.24 212 GLU E C 1
ATOM 10058 O O . GLU E 1 212 ? 44.671 26.053 9.282 1.00 20.53 212 GLU E O 1
ATOM 10064 N N . GLU E 1 213 ? 45.519 25.507 11.285 1.00 19.96 213 GLU E N 1
ATOM 10065 C CA A GLU E 1 213 ? 46.273 26.749 11.435 0.50 18.75 213 GLU E CA 1
ATOM 10066 C CA B GLU E 1 213 ? 46.266 26.744 11.443 0.50 18.82 213 GLU E CA 1
ATOM 10067 C C . GLU E 1 213 ? 47.716 26.503 11.024 1.00 20.78 213 GLU E C 1
ATOM 10068 O O . GLU E 1 213 ? 48.570 26.186 11.858 1.00 19.16 213 GLU E O 1
ATOM 10079 N N . ILE E 1 214 ? 47.995 26.633 9.731 1.00 16.91 214 ILE E N 1
ATOM 10080 C CA . ILE E 1 214 ? 49.335 26.320 9.249 1.00 12.93 214 ILE E CA 1
ATOM 10081 C C . ILE E 1 214 ? 50.048 27.488 8.577 1.00 13.43 214 ILE E C 1
ATOM 10082 O O . ILE E 1 214 ? 51.251 27.422 8.348 1.00 16.62 214 ILE E O 1
ATOM 10087 N N . ASP E 1 215 ? 49.306 28.546 8.267 1.00 14.99 215 ASP E N 1
ATOM 10088 C CA . ASP E 1 215 ? 49.894 29.753 7.669 1.00 15.82 215 ASP E CA 1
ATOM 10089 C C . ASP E 1 215 ? 50.045 30.809 8.749 1.00 15.79 215 ASP E C 1
ATOM 10090 O O . ASP E 1 215 ? 49.164 30.947 9.593 1.00 18.86 215 ASP E O 1
ATOM 10095 N N . TYR E 1 216 ? 51.134 31.574 8.694 1.00 14.76 216 TYR E N 1
ATOM 10096 C CA . TYR E 1 216 ? 51.479 32.539 9.733 1.00 14.95 216 TYR E CA 1
ATOM 10097 C C . TYR E 1 216 ? 52.130 33.804 9.188 1.00 14.64 216 TYR E C 1
ATOM 10098 O O . TYR E 1 216 ? 52.819 33.789 8.163 1.00 15.97 216 TYR E O 1
ATOM 10107 N N . ILE E 1 217 ? 51.922 34.896 9.912 1.00 14.17 217 ILE E N 1
ATOM 10108 C CA . ILE E 1 217 ? 52.666 36.118 9.675 1.00 14.02 217 ILE E CA 1
ATOM 10109 C C . ILE E 1 217 ? 53.354 36.473 10.986 1.00 14.69 217 ILE E C 1
ATOM 10110 O O . ILE E 1 217 ? 52.709 36.906 11.946 1.00 16.63 217 ILE E O 1
ATOM 10115 N N . TYR E 1 218 ? 54.659 36.215 11.035 1.00 16.53 218 TYR E N 1
ATOM 10116 C CA . TYR E 1 218 ? 55.471 36.501 12.209 1.00 15.61 218 TYR E CA 1
ATOM 10117 C C . TYR E 1 218 ? 56.211 37.808 12.000 1.00 17.64 218 TYR E C 1
ATOM 10118 O O . TYR E 1 218 ? 56.693 38.086 10.900 1.00 18.09 218 TYR E O 1
ATOM 10127 N N . VAL E 1 219 ? 56.311 38.597 13.063 1.00 17.53 219 VAL E N 1
ATOM 10128 C CA . VAL E 1 219 ? 56.896 39.925 12.968 1.00 15.98 219 VAL E CA 1
ATOM 10129 C C . VAL E 1 219 ? 58.009 40.150 13.977 1.00 18.99 219 VAL E C 1
ATOM 10130 O O . VAL E 1 219 ? 57.985 39.623 15.093 1.00 19.42 219 VAL E O 1
ATOM 10134 N N . LYS E 1 220 ? 58.996 40.933 13.558 1.00 18.55 220 LYS E N 1
ATOM 10135 C CA . LYS E 1 220 ? 60.050 41.412 14.440 1.00 19.69 220 LYS E CA 1
ATOM 10136 C C . LYS E 1 220 ? 60.291 42.874 14.083 1.00 21.92 220 LYS E C 1
ATOM 10137 O O . LYS E 1 220 ? 60.666 43.185 12.953 1.00 21.54 220 LYS E O 1
ATOM 10143 N N . GLY E 1 221 ? 60.037 43.767 15.033 1.00 25.64 221 GLY E N 1
ATOM 10144 C CA . GLY E 1 221 ? 60.242 45.193 14.819 1.00 27.22 221 GLY E CA 1
ATOM 10145 C C . GLY E 1 221 ? 59.066 45.911 14.181 1.00 22.31 221 GLY E C 1
ATOM 10146 O O . GLY E 1 221 ? 59.242 46.923 13.501 1.00 24.72 221 GLY E O 1
ATOM 10147 N N . TRP E 1 222 ? 57.860 45.397 14.400 1.00 20.51 222 TRP E N 1
ATOM 10148 C CA . TRP E 1 222 ? 56.659 45.993 13.825 1.00 23.00 222 TRP E CA 1
ATOM 10149 C C . TRP E 1 222 ? 55.571 46.154 14.862 1.00 25.54 222 TRP E C 1
ATOM 10150 O O . TRP E 1 222 ? 55.408 45.308 15.734 1.00 25.89 222 TRP E O 1
ATOM 10161 N N . GLN E 1 223 ? 54.817 47.238 14.746 1.00 20.06 223 GLN E N 1
ATOM 10162 C CA . GLN E 1 223 ? 53.535 47.362 15.434 1.00 23.70 223 GLN E CA 1
ATOM 10163 C C . GLN E 1 223 ? 52.464 46.730 14.548 1.00 24.03 223 GLN E C 1
ATOM 10164 O O . GLN E 1 223 ? 52.383 47.023 13.355 1.00 26.31 223 GLN E O 1
ATOM 10170 N N . VAL E 1 224 ? 51.655 45.850 15.126 1.00 20.86 224 VAL E N 1
ATOM 10171 C CA . VAL E 1 224 ? 50.558 45.227 14.391 1.00 17.77 224 VAL E CA 1
ATOM 10172 C C . VAL E 1 224 ? 49.241 45.932 14.716 1.00 19.18 224 VAL E C 1
ATOM 10173 O O . VAL E 1 224 ? 48.906 46.131 15.889 1.00 20.73 224 VAL E O 1
ATOM 10177 N N . GLN E 1 225 ? 48.519 46.340 13.674 1.00 17.66 225 GLN E N 1
ATOM 10178 C CA . GLN E 1 225 ? 47.250 47.053 13.830 1.00 18.58 225 GLN E CA 1
ATOM 10179 C C . GLN E 1 225 ? 46.048 46.144 13.734 1.00 22.11 225 GLN E C 1
ATOM 10180 O O . GLN E 1 225 ? 44.999 46.418 14.325 1.00 25.00 225 GLN E O 1
ATOM 10186 N N . GLN E 1 226 ? 46.200 45.066 12.975 1.00 20.75 226 GLN E N 1
ATOM 10187 C CA A GLN E 1 226 ? 45.086 44.185 12.673 0.50 21.10 226 GLN E CA 1
ATOM 10188 C CA B GLN E 1 226 ? 45.083 44.179 12.673 0.50 21.11 226 GLN E CA 1
ATOM 10189 C C . GLN E 1 226 ? 45.575 43.004 11.844 1.00 19.12 226 GLN E C 1
ATOM 10190 O O . GLN E 1 226 ? 46.595 43.106 11.161 1.00 19.27 226 GLN E O 1
ATOM 10201 N N . THR E 1 227 ? 44.858 41.888 11.923 1.00 18.52 227 THR E N 1
ATOM 10202 C CA . THR E 1 227 ? 45.120 40.739 11.063 1.00 17.04 227 THR E CA 1
ATOM 10203 C C . THR E 1 227 ? 43.778 40.184 10.603 1.00 16.21 227 THR E C 1
ATOM 10204 O O . THR E 1 227 ? 42.739 40.471 11.207 1.00 16.59 227 THR E O 1
ATOM 10208 N N . ALA E 1 228 ? 43.800 39.414 9.522 1.00 14.85 228 ALA E N 1
ATOM 10209 C CA . ALA E 1 228 ? 42.580 38.794 9.025 1.00 14.93 228 ALA E CA 1
ATOM 10210 C C . ALA E 1 228 ? 42.859 37.545 8.210 1.00 15.25 228 ALA E C 1
ATOM 10211 O O . ALA E 1 228 ? 43.883 37.448 7.528 1.00 16.76 228 ALA E O 1
ATOM 10213 N N . SER E 1 229 ? 41.940 36.588 8.281 1.00 14.42 229 SER E N 1
ATOM 10214 C CA . SER E 1 229 ? 41.930 35.461 7.348 1.00 14.62 229 SER E CA 1
ATOM 10215 C C . SER E 1 229 ? 40.787 35.740 6.374 1.00 15.17 229 SER E C 1
ATOM 10216 O O . SER E 1 229 ? 39.661 35.972 6.802 1.00 16.98 229 SER E O 1
ATOM 10219 N N . LEU E 1 230 ? 41.055 35.694 5.076 1.00 12.92 230 LEU E N 1
ATOM 10220 C CA . LEU E 1 230 ? 40.074 36.168 4.095 1.00 14.08 230 LEU E CA 1
ATOM 10221 C C . LEU E 1 230 ? 39.272 35.005 3.490 1.00 16.20 230 LEU E C 1
ATOM 10222 O O . LEU E 1 230 ? 39.830 34.113 2.858 1.00 16.80 230 LEU E O 1
ATOM 10227 N N . THR E 1 231 ? 37.960 35.018 3.694 1.00 15.79 231 THR E N 1
ATOM 10228 C CA . THR E 1 231 ? 37.118 33.895 3.288 1.00 14.50 231 THR E CA 1
ATOM 10229 C C . THR E 1 231 ? 36.443 34.097 1.930 1.00 18.78 231 THR E C 1
ATOM 10230 O O . THR E 1 231 ? 35.408 33.486 1.649 1.00 18.38 231 THR E O 1
ATOM 10234 N N . ASP E 1 232 ? 37.020 34.961 1.096 1.00 18.06 232 ASP E N 1
ATOM 10235 C CA . ASP E 1 232 ? 36.504 35.185 -0.257 1.00 20.03 232 ASP E CA 1
ATOM 10236 C C . ASP E 1 232 ? 36.202 33.865 -0.957 1.00 20.10 232 ASP E C 1
ATOM 10237 O O . ASP E 1 232 ? 37.014 32.930 -0.937 1.00 17.61 232 ASP E O 1
ATOM 10242 N N . SER E 1 233 ? 35.049 33.799 -1.610 1.00 19.14 233 SER E N 1
ATOM 10243 C CA . SER E 1 233 ? 34.671 32.590 -2.315 1.00 19.11 233 SER E CA 1
ATOM 10244 C C . SER E 1 233 ? 34.325 32.925 -3.751 1.00 20.26 233 SER E C 1
ATOM 10245 O O . SER E 1 233 ? 34.177 34.094 -4.114 1.00 19.62 233 SER E O 1
ATOM 10248 N N . ILE E 1 234 ? 34.205 31.886 -4.564 1.00 17.95 234 ILE E N 1
ATOM 10249 C CA . ILE E 1 234 ? 33.771 32.033 -5.943 1.00 15.94 234 ILE E CA 1
ATOM 10250 C C . ILE E 1 234 ? 32.659 31.009 -6.163 1.00 19.95 234 ILE E C 1
ATOM 10251 O O . ILE E 1 234 ? 32.911 29.823 -6.358 1.00 19.67 234 ILE E O 1
ATOM 10256 N N . ASP E 1 235 ? 31.419 31.473 -6.045 1.00 18.89 235 ASP E N 1
ATOM 10257 C CA . ASP E 1 235 ? 30.225 30.643 -6.248 1.00 19.99 235 ASP E CA 1
ATOM 10258 C C . ASP E 1 235 ? 30.304 29.259 -5.596 1.00 21.73 235 ASP E C 1
ATOM 10259 O O . ASP E 1 235 ? 30.191 28.239 -6.273 1.00 21.89 235 ASP E O 1
ATOM 10264 N N . GLY E 1 236 ? 30.492 29.224 -4.280 1.00 21.48 236 GLY E N 1
ATOM 10265 C CA . GLY E 1 236 ? 30.410 27.974 -3.545 1.00 23.15 236 GLY E CA 1
ATOM 10266 C C . GLY E 1 236 ? 31.701 27.181 -3.512 1.00 21.96 236 GLY E C 1
ATOM 10267 O O . GLY E 1 236 ? 31.717 26.036 -3.071 1.00 26.94 236 GLY E O 1
ATOM 10268 N N . ARG E 1 237 ? 32.784 27.792 -3.976 1.00 20.75 237 ARG E N 1
ATOM 10269 C CA . ARG E 1 237 ? 34.109 27.178 -3.884 1.00 19.65 237 ARG E CA 1
ATOM 10270 C C . ARG E 1 237 ? 35.087 28.216 -3.372 1.00 20.49 237 ARG E C 1
ATOM 10271 O O . ARG E 1 237 ? 34.807 29.412 -3.425 1.00 22.86 237 ARG E O 1
ATOM 10279 N N . PHE E 1 238 ? 36.234 27.766 -2.878 1.00 19.42 238 PHE E N 1
ATOM 10280 C CA . PHE E 1 238 ? 37.276 28.701 -2.486 1.00 18.18 238 PHE E CA 1
ATOM 10281 C C . PHE E 1 238 ? 38.319 28.704 -3.586 1.00 16.06 238 PHE E C 1
ATOM 10282 O O . PHE E 1 238 ? 38.555 27.670 -4.215 1.00 19.33 238 PHE E O 1
ATOM 10290 N N . PRO E 1 239 ? 38.931 29.866 -3.837 1.00 17.26 239 PRO E N 1
ATOM 10291 C CA . PRO E 1 239 ? 39.882 29.956 -4.952 1.00 15.14 239 PRO E CA 1
ATOM 10292 C C . PRO E 1 239 ? 41.153 29.148 -4.698 1.00 14.98 239 PRO E C 1
ATOM 10293 O O . PRO E 1 239 ? 41.793 28.745 -5.652 1.00 17.27 239 PRO E O 1
ATOM 10297 N N . SER E 1 240 ? 41.516 28.948 -3.433 1.00 16.73 240 SER E N 1
ATOM 10298 C CA . SER E 1 240 ? 42.606 28.049 -3.062 1.00 16.59 240 SER E CA 1
ATOM 10299 C C . SER E 1 240 ? 42.121 27.203 -1.898 1.00 15.94 240 SER E C 1
ATOM 10300 O O . SER E 1 240 ? 41.063 27.496 -1.322 1.00 16.93 240 SER E O 1
ATOM 10303 N N . ASP E 1 241 ? 42.872 26.155 -1.556 1.00 15.08 241 ASP E N 1
ATOM 10304 C CA . ASP E 1 241 ? 42.541 25.378 -0.364 1.00 16.23 241 ASP E CA 1
ATOM 10305 C C . ASP E 1 241 ? 43.063 26.013 0.927 1.00 17.52 241 ASP E C 1
ATOM 10306 O O . ASP E 1 241 ? 42.853 25.471 2.016 1.00 17.38 241 ASP E O 1
ATOM 10311 N N . HIS E 1 242 ? 43.729 27.164 0.806 1.00 16.26 242 HIS E N 1
ATOM 10312 C CA . HIS E 1 242 ? 44.028 28.013 1.962 1.00 16.39 242 HIS E CA 1
ATOM 10313 C C . HIS E 1 242 ? 43.273 29.317 1.819 1.00 15.42 242 HIS E C 1
ATOM 10314 O O . HIS E 1 242 ? 43.011 29.764 0.706 1.00 17.30 242 HIS E O 1
ATOM 10321 N N . PHE E 1 243 ? 42.972 29.963 2.936 1.00 15.99 243 PHE E N 1
ATOM 10322 C CA . PHE E 1 243 ? 42.544 31.366 2.877 1.00 14.48 243 PHE E CA 1
ATOM 10323 C C . PHE E 1 243 ? 43.814 32.210 2.857 1.00 14.62 243 PHE E C 1
ATOM 10324 O O . PHE E 1 243 ? 44.806 31.857 3.486 1.00 17.72 243 PHE E O 1
ATOM 10332 N N . PRO E 1 244 ? 43.787 33.352 2.158 1.00 13.89 244 PRO E N 1
ATOM 10333 C CA . PRO E 1 244 ? 44.854 34.330 2.388 1.00 12.76 244 PRO E CA 1
ATOM 10334 C C . PRO E 1 244 ? 44.843 34.801 3.848 1.00 15.31 244 PRO E C 1
ATOM 10335 O O . PRO E 1 244 ? 43.778 34.874 4.493 1.00 15.38 244 PRO E O 1
ATOM 10339 N N . LEU E 1 245 ? 46.026 35.135 4.357 1.00 14.34 245 LEU E N 1
ATOM 10340 C CA . LEU E 1 245 ? 46.171 35.718 5.682 1.00 13.74 245 LEU E CA 1
ATOM 10341 C C . LEU E 1 245 ? 46.806 37.080 5.482 1.00 20.07 245 LEU E C 1
ATOM 10342 O O . LEU E 1 245 ? 47.828 37.189 4.807 1.00 19.16 245 LEU E O 1
ATOM 10347 N N . GLU E 1 246 ? 46.206 38.120 6.047 1.00 16.47 246 GLU E N 1
ATOM 10348 C CA . GLU E 1 246 ? 46.768 39.459 5.903 1.00 14.35 246 GLU E CA 1
ATOM 10349 C C . GLU E 1 246 ? 47.015 40.128 7.245 1.00 16.12 246 GLU E C 1
ATOM 10350 O O . GLU E 1 246 ? 46.469 39.722 8.267 1.00 16.28 246 GLU E O 1
ATOM 10356 N N . ALA E 1 247 ? 47.876 41.136 7.240 1.00 16.58 247 ALA E N 1
ATOM 10357 C CA . ALA E 1 247 ? 48.125 41.924 8.430 1.00 15.37 247 ALA E CA 1
ATOM 10358 C C . ALA E 1 247 ? 48.279 43.379 8.031 1.00 18.01 247 ALA E C 1
ATOM 10359 O O . ALA E 1 247 ? 48.682 43.695 6.910 1.00 18.39 247 ALA E O 1
ATOM 10361 N N . GLU E 1 248 ? 47.936 44.265 8.955 1.00 15.85 248 GLU E N 1
ATOM 10362 C CA . GLU E 1 248 ? 48.281 45.669 8.819 1.00 14.97 248 GLU E CA 1
ATOM 10363 C C . GLU E 1 248 ? 49.368 45.968 9.847 1.00 18.57 248 GLU E C 1
ATOM 10364 O O . GLU E 1 248 ? 49.190 45.715 11.038 1.00 17.99 248 GLU E O 1
ATOM 10370 N N . VAL E 1 249 ? 50.505 46.474 9.376 1.00 18.38 249 VAL E N 1
ATOM 10371 C CA . VAL E 1 249 ? 51.649 46.731 10.241 1.00 19.16 249 VAL E CA 1
ATOM 10372 C C . VAL E 1 249 ? 52.178 48.150 10.071 1.00 26.78 249 VAL E C 1
ATOM 10373 O O . VAL E 1 249 ? 51.928 48.805 9.061 1.00 24.61 249 VAL E O 1
ATOM 10377 N N . ALA E 1 250 ? 52.918 48.614 11.071 1.00 25.21 250 ALA E N 1
ATOM 10378 C CA . ALA E 1 250 ? 53.560 49.916 11.005 1.00 27.33 250 ALA E CA 1
ATOM 10379 C C . ALA E 1 250 ? 54.960 49.769 11.573 1.00 31.07 250 ALA E C 1
ATOM 10380 O O . ALA E 1 250 ? 55.148 49.117 12.602 1.00 28.42 250 ALA E O 1
ATOM 10382 N N . GLY E 1 251 ? 55.943 50.359 10.898 1.00 28.05 251 GLY E N 1
ATOM 10383 C CA . GLY E 1 251 ? 57.321 50.281 11.350 1.00 32.22 251 GLY E CA 1
ATOM 10384 C C . GLY E 1 251 ? 57.510 50.965 12.692 1.00 36.76 251 GLY E C 1
ATOM 10385 O O . GLY E 1 251 ? 56.745 51.858 13.050 1.00 37.69 251 GLY E O 1
ATOM 10386 N N . GLU E 1 252 ? 58.525 50.538 13.439 1.00 38.49 252 GLU E N 1
ATOM 10387 C CA . GLU E 1 252 ? 58.841 51.150 14.728 1.00 51.76 252 GLU E CA 1
ATOM 10388 C C . GLU E 1 252 ? 59.889 52.249 14.573 1.00 55.48 252 GLU E C 1
ATOM 10389 O O . GLU E 1 252 ? 59.628 53.417 14.867 1.00 59.51 252 GLU E O 1
ATOM 10403 N N . LYS F 1 2 ? 36.094 55.134 -0.467 1.00 17.77 2 LYS F N 1
ATOM 10404 C CA . LYS F 1 2 ? 35.326 53.898 -0.398 1.00 15.11 2 LYS F CA 1
ATOM 10405 C C . LYS F 1 2 ? 33.989 54.134 0.304 1.00 15.52 2 LYS F C 1
ATOM 10406 O O . LYS F 1 2 ? 33.932 54.747 1.377 1.00 16.86 2 LYS F O 1
ATOM 10412 N N . ILE F 1 3 ? 32.924 53.645 -0.320 1.00 13.94 3 ILE F N 1
ATOM 10413 C CA . ILE F 1 3 ? 31.578 53.800 0.200 1.00 13.94 3 ILE F CA 1
ATOM 10414 C C . ILE F 1 3 ? 30.864 52.460 0.113 1.00 17.01 3 ILE F C 1
ATOM 10415 O O . ILE F 1 3 ? 31.238 51.590 -0.681 1.00 17.61 3 ILE F O 1
ATOM 10420 N N . ALA F 1 4 ? 29.818 52.284 0.912 1.00 13.24 4 ALA F N 1
ATOM 10421 C CA . ALA F 1 4 ? 29.112 51.005 0.887 1.00 12.24 4 ALA F CA 1
ATOM 10422 C C . ALA F 1 4 ? 27.661 51.163 1.281 1.00 15.30 4 ALA F C 1
ATOM 10423 O O . ALA F 1 4 ? 27.268 52.164 1.868 1.00 14.69 4 ALA F O 1
ATOM 10425 N N . THR F 1 5 ? 26.880 50.138 0.965 1.00 13.96 5 THR F N 1
ATOM 10426 C CA . THR F 1 5 ? 25.517 50.038 1.449 1.00 14.83 5 THR F CA 1
ATOM 10427 C C . THR F 1 5 ? 25.327 48.618 1.979 1.00 16.56 5 THR F C 1
ATOM 10428 O O . THR F 1 5 ? 25.882 47.665 1.437 1.00 15.01 5 THR F O 1
ATOM 10432 N N . TYR F 1 6 ? 24.562 48.476 3.055 1.00 13.15 6 TYR F N 1
ATOM 10433 C CA . TYR F 1 6 ? 24.445 47.176 3.700 1.00 13.85 6 TYR F CA 1
ATOM 10434 C C . TYR F 1 6 ? 23.101 47.105 4.401 1.00 16.38 6 TYR F C 1
ATOM 10435 O O . TYR F 1 6 ? 22.839 47.854 5.340 1.00 14.00 6 TYR F O 1
ATOM 10444 N N . ASN F 1 7 ? 22.240 46.211 3.930 1.00 13.35 7 ASN F N 1
ATOM 10445 C CA . ASN F 1 7 ? 20.992 45.942 4.612 1.00 12.88 7 ASN F CA 1
ATOM 10446 C C . ASN F 1 7 ? 21.323 44.847 5.607 1.00 15.78 7 ASN F C 1
ATOM 10447 O O . ASN F 1 7 ? 21.662 43.724 5.206 1.00 15.67 7 ASN F O 1
ATOM 10452 N N . VAL F 1 8 ? 21.252 45.190 6.898 1.00 13.33 8 VAL F N 1
ATOM 10453 C CA . VAL F 1 8 ? 21.777 44.316 7.943 1.00 15.24 8 VAL F CA 1
ATOM 10454 C C . VAL F 1 8 ? 20.748 43.359 8.520 1.00 16.99 8 VAL F C 1
ATOM 10455 O O . VAL F 1 8 ? 21.071 42.602 9.438 1.00 18.40 8 VAL F O 1
ATOM 10459 N N . ARG F 1 9 ? 19.533 43.389 7.956 1.00 15.90 9 ARG F N 1
ATOM 10460 C CA . ARG F 1 9 ? 18.396 42.538 8.367 1.00 17.29 9 ARG F CA 1
ATOM 10461 C C . ARG F 1 9 ? 17.796 42.946 9.712 1.00 21.40 9 ARG F C 1
ATOM 10462 O O . ARG F 1 9 ? 18.458 42.892 10.756 1.00 17.58 9 ARG F O 1
ATOM 10470 N N . VAL F 1 10 ? 16.532 43.345 9.679 1.00 16.37 10 VAL F N 1
ATOM 10471 C CA . VAL F 1 10 ? 15.857 43.836 10.871 1.00 15.64 10 VAL F CA 1
ATOM 10472 C C . VAL F 1 10 ? 15.859 42.769 11.970 1.00 20.96 10 VAL F C 1
ATOM 10473 O O . VAL F 1 10 ? 15.778 41.570 11.695 1.00 20.25 10 VAL F O 1
ATOM 10477 N N . ASP F 1 11 ? 15.968 43.208 13.217 1.00 19.28 11 ASP F N 1
ATOM 10478 C CA . ASP F 1 11 ? 15.883 42.289 14.339 1.00 20.33 11 ASP F CA 1
ATOM 10479 C C . ASP F 1 11 ? 14.469 41.725 14.380 1.00 26.07 11 ASP F C 1
ATOM 10480 O O . ASP F 1 11 ? 13.497 42.477 14.484 1.00 22.91 11 ASP F O 1
ATOM 10485 N N . THR F 1 12 ? 14.356 40.406 14.264 1.00 20.34 12 THR F N 1
ATOM 10486 C CA . THR F 1 12 ? 13.052 39.744 14.295 1.00 23.20 12 THR F CA 1
ATOM 10487 C C . THR F 1 12 ? 13.164 38.331 14.846 1.00 30.29 12 THR F C 1
ATOM 10488 O O . THR F 1 12 ? 14.104 37.599 14.529 1.00 28.12 12 THR F O 1
ATOM 10492 N N . GLU F 1 13 ? 12.198 37.939 15.668 1.00 32.60 13 GLU F N 1
ATOM 10493 C CA . GLU F 1 13 ? 12.229 36.606 16.253 1.00 32.04 13 GLU F CA 1
ATOM 10494 C C . GLU F 1 13 ? 12.038 35.525 15.198 1.00 28.57 13 GLU F C 1
ATOM 10495 O O . GLU F 1 13 ? 12.339 34.360 15.439 1.00 28.89 13 GLU F O 1
ATOM 10501 N N . TYR F 1 14 ? 11.558 35.915 14.020 1.00 29.38 14 TYR F N 1
ATOM 10502 C CA . TYR F 1 14 ? 11.417 34.964 12.918 1.00 32.65 14 TYR F CA 1
ATOM 10503 C C . TYR F 1 14 ? 12.755 34.313 12.571 1.00 32.27 14 TYR F C 1
ATOM 10504 O O . TYR F 1 14 ? 12.793 33.205 12.043 1.00 33.57 14 TYR F O 1
ATOM 10513 N N . ASP F 1 15 ? 13.853 35.002 12.874 1.00 27.56 15 ASP F N 1
ATOM 10514 C CA . ASP F 1 15 ? 15.188 34.480 12.567 1.00 23.23 15 ASP F CA 1
ATOM 10515 C C . ASP F 1 15 ? 15.717 33.503 13.612 1.00 32.24 15 ASP F C 1
ATOM 10516 O O . ASP F 1 15 ? 16.770 32.896 13.419 1.00 27.27 15 ASP F O 1
ATOM 10521 N N . GLN F 1 16 ? 14.987 33.368 14.715 1.00 32.79 16 GLN F N 1
ATOM 10522 C CA . GLN F 1 16 ? 15.285 32.366 15.731 1.00 33.27 16 GLN F CA 1
ATOM 10523 C C . GLN F 1 16 ? 16.729 32.444 16.218 1.00 30.11 16 GLN F C 1
ATOM 10524 O O . GLN F 1 16 ? 17.139 33.463 16.767 1.00 31.79 16 GLN F O 1
ATOM 10530 N N . ASP F 1 17 ? 17.499 31.380 16.016 1.00 30.81 17 ASP F N 1
ATOM 10531 C CA . ASP F 1 17 ? 18.875 31.354 16.507 1.00 31.20 17 ASP F CA 1
ATOM 10532 C C . ASP F 1 17 ? 19.823 32.204 15.655 1.00 25.21 17 ASP F C 1
ATOM 10533 O O . ASP F 1 17 ? 21.045 32.134 15.816 1.00 26.53 17 ASP F O 1
ATOM 10538 N N . TRP F 1 18 ? 19.263 33.004 14.752 1.00 23.32 18 TRP F N 1
ATOM 10539 C CA . TRP F 1 18 ? 20.071 33.899 13.922 1.00 21.46 18 TRP F CA 1
ATOM 10540 C C . TRP F 1 18 ? 19.435 35.287 13.883 1.00 20.99 18 TRP F C 1
ATOM 10541 O O . TRP F 1 18 ? 19.584 36.029 12.914 1.00 19.89 18 TRP F O 1
ATOM 10552 N N . GLN F 1 19 ? 18.716 35.635 14.948 1.00 20.98 19 GLN F N 1
ATOM 10553 C CA . GLN F 1 19 ? 18.235 37.004 15.089 1.00 23.34 19 GLN F CA 1
ATOM 10554 C C . GLN F 1 19 ? 19.404 37.918 15.459 1.00 20.38 19 GLN F C 1
ATOM 10555 O O . GLN F 1 19 ? 20.518 37.447 15.693 1.00 20.68 19 GLN F O 1
ATOM 10561 N N . TRP F 1 20 ? 19.152 39.221 15.487 1.00 21.31 20 TRP F N 1
ATOM 10562 C CA . TRP F 1 20 ? 20.222 40.213 15.615 1.00 19.68 20 TRP F CA 1
ATOM 10563 C C . TRP F 1 20 ? 21.205 39.939 16.755 1.00 21.48 20 TRP F C 1
ATOM 10564 O O . TRP F 1 20 ? 22.419 40.106 16.593 1.00 20.23 20 TRP F O 1
ATOM 10575 N N . SER F 1 21 ? 20.694 39.534 17.913 1.00 22.59 21 SER F N 1
ATOM 10576 C CA A SER F 1 21 ? 21.554 39.260 19.061 0.50 28.08 21 SER F CA 1
ATOM 10577 C CA B SER F 1 21 ? 21.568 39.285 19.055 0.50 28.02 21 SER F CA 1
ATOM 10578 C C . SER F 1 21 ? 22.723 38.350 18.690 1.00 28.36 21 SER F C 1
ATOM 10579 O O . SER F 1 21 ? 23.851 38.545 19.139 1.00 28.61 21 SER F O 1
ATOM 10584 N N . PHE F 1 22 ? 22.448 37.347 17.864 1.00 25.33 22 PHE F N 1
ATOM 10585 C CA . PHE F 1 22 ? 23.475 36.381 17.472 1.00 26.11 22 PHE F CA 1
ATOM 10586 C C . PHE F 1 22 ? 24.367 36.852 16.326 1.00 22.31 22 PHE F C 1
ATOM 10587 O O . PHE F 1 22 ? 25.439 36.287 16.108 1.00 24.86 22 PHE F O 1
ATOM 10595 N N . ARG F 1 23 ? 23.917 37.865 15.588 1.00 20.93 23 ARG F N 1
ATOM 10596 C CA . ARG F 1 23 ? 24.617 38.329 14.389 1.00 18.97 23 ARG F CA 1
ATOM 10597 C C . ARG F 1 23 ? 25.378 39.635 14.609 1.00 19.57 23 ARG F C 1
ATOM 10598 O O . ARG F 1 23 ? 26.219 40.004 13.800 1.00 19.18 23 ARG F O 1
ATOM 10606 N N . LYS F 1 24 ? 25.063 40.349 15.683 1.00 18.49 24 LYS F N 1
ATOM 10607 C CA . LYS F 1 24 ? 25.551 41.718 15.842 1.00 19.13 24 LYS F CA 1
ATOM 10608 C C . LYS F 1 24 ? 27.073 41.835 15.803 1.00 17.06 24 LYS F C 1
ATOM 10609 O O . LYS F 1 24 ? 27.610 42.730 15.148 1.00 17.16 24 LYS F O 1
ATOM 10615 N N . GLU F 1 25 ? 27.770 40.934 16.489 1.00 20.24 25 GLU F N 1
ATOM 10616 C CA . GLU F 1 25 ? 29.229 41.003 16.498 1.00 21.54 25 GLU F CA 1
ATOM 10617 C C . GLU F 1 25 ? 29.781 40.835 15.085 1.00 19.19 25 GLU F C 1
ATOM 10618 O O . GLU F 1 25 ? 30.658 41.585 14.661 1.00 19.80 25 GLU F O 1
ATOM 10624 N N . ALA F 1 26 ? 29.249 39.862 14.354 1.00 16.62 26 ALA F N 1
ATOM 10625 C CA . ALA F 1 26 ? 29.706 39.613 12.995 1.00 15.44 26 ALA F CA 1
ATOM 10626 C C . ALA F 1 26 ? 29.433 40.793 12.074 1.00 16.02 26 ALA F C 1
ATOM 10627 O O . ALA F 1 26 ? 30.272 41.154 11.251 1.00 17.06 26 ALA F O 1
ATOM 10629 N N . VAL F 1 27 ? 28.253 41.392 12.196 1.00 15.47 27 VAL F N 1
ATOM 10630 C CA . VAL F 1 27 ? 27.913 42.532 11.354 1.00 12.94 27 VAL F CA 1
ATOM 10631 C C . VAL F 1 27 ? 28.817 43.719 11.664 1.00 14.95 27 VAL F C 1
ATOM 10632 O O . VAL F 1 27 ? 29.366 44.348 10.766 1.00 14.75 27 VAL F O 1
ATOM 10636 N N . CYS F 1 28 ? 28.976 44.016 12.948 1.00 15.24 28 CYS F N 1
ATOM 10637 C CA . CYS F 1 28 ? 29.763 45.168 13.343 1.00 12.08 28 CYS F CA 1
ATOM 10638 C C . CYS F 1 28 ? 31.249 44.985 13.035 1.00 11.94 28 CYS F C 1
ATOM 10639 O O . CYS F 1 28 ? 31.936 45.941 12.667 1.00 14.89 28 CYS F O 1
ATOM 10642 N N . GLN F 1 29 ? 31.749 43.764 13.196 1.00 16.21 29 GLN F N 1
ATOM 10643 C CA . GLN F 1 29 ? 33.155 43.504 12.897 1.00 16.77 29 GLN F CA 1
ATOM 10644 C C . GLN F 1 29 ? 33.428 43.601 11.404 1.00 16.18 29 GLN F C 1
ATOM 10645 O O . GLN F 1 29 ? 34.519 44.006 10.987 1.00 16.26 29 GLN F O 1
ATOM 10651 N N . LEU F 1 30 ? 32.448 43.216 10.593 1.00 14.52 30 LEU F N 1
ATOM 10652 C CA . LEU F 1 30 ? 32.592 43.357 9.151 1.00 11.12 30 LEU F CA 1
ATOM 10653 C C . LEU F 1 30 ? 32.726 44.828 8.792 1.00 13.88 30 LEU F C 1
ATOM 10654 O O . LEU F 1 30 ? 33.630 45.223 8.041 1.00 14.49 30 LEU F O 1
ATOM 10659 N N . ILE F 1 31 ? 31.814 45.637 9.326 1.00 12.64 31 ILE F N 1
ATOM 10660 C CA . ILE F 1 31 ? 31.844 47.077 9.098 1.00 13.22 31 ILE F CA 1
ATOM 10661 C C . ILE F 1 31 ? 33.187 47.671 9.542 1.00 14.06 31 ILE F C 1
ATOM 10662 O O . ILE F 1 31 ? 33.801 48.451 8.812 1.00 14.91 31 ILE F O 1
ATOM 10667 N N . ASN F 1 32 ? 33.657 47.287 10.725 1.00 13.51 32 ASN F N 1
ATOM 10668 C CA . ASN F 1 32 ? 34.923 47.824 11.228 1.00 15.02 32 ASN F CA 1
ATOM 10669 C C . ASN F 1 32 ? 36.103 47.421 10.358 1.00 17.05 32 ASN F C 1
ATOM 10670 O O . ASN F 1 32 ? 37.006 48.221 10.129 1.00 16.05 32 ASN F O 1
ATOM 10675 N N . PHE F 1 33 ? 36.080 46.177 9.889 1.00 15.21 33 PHE F N 1
ATOM 10676 C CA . PHE F 1 33 ? 37.167 45.653 9.057 1.00 14.70 33 PHE F CA 1
ATOM 10677 C C . PHE F 1 33 ? 37.248 46.349 7.705 1.00 14.47 33 PHE F C 1
ATOM 10678 O O . PHE F 1 33 ? 38.330 46.738 7.257 1.00 16.37 33 PHE F O 1
ATOM 10686 N N . HIS F 1 34 ? 36.111 46.499 7.042 1.00 12.77 34 HIS F N 1
ATOM 10687 C CA . HIS F 1 34 ? 36.121 47.105 5.715 1.00 15.25 34 HIS F CA 1
ATOM 10688 C C . HIS F 1 34 ? 36.376 48.613 5.772 1.00 14.76 34 HIS F C 1
ATOM 10689 O O . HIS F 1 34 ? 37.016 49.174 4.867 1.00 18.13 34 HIS F O 1
ATOM 10696 N N . ASP F 1 35 ? 35.893 49.248 6.840 1.00 15.73 35 ASP F N 1
ATOM 10697 C CA . ASP F 1 35 ? 36.387 50.564 7.250 1.00 16.13 35 ASP F CA 1
ATOM 10698 C C . ASP F 1 35 ? 36.238 51.619 6.153 1.00 14.24 35 ASP F C 1
ATOM 10699 O O . ASP F 1 35 ? 37.154 52.408 5.908 1.00 16.94 35 ASP F O 1
ATOM 10704 N N . TRP F 1 36 ? 35.080 51.630 5.504 1.00 16.47 36 TRP F N 1
ATOM 10705 C CA . TRP F 1 36 ? 34.810 52.603 4.443 1.00 17.92 36 TRP F CA 1
ATOM 10706 C C . TRP F 1 36 ? 34.740 54.029 4.992 1.00 15.95 36 TRP F C 1
ATOM 10707 O O . TRP F 1 36 ? 34.669 54.234 6.210 1.00 15.29 36 TRP F O 1
ATOM 10718 N N . SER F 1 37 ? 34.752 55.010 4.092 1.00 13.77 37 SER F N 1
ATOM 10719 C CA . SER F 1 37 ? 34.477 56.387 4.493 1.00 14.41 37 SER F CA 1
ATOM 10720 C C . SER F 1 37 ? 33.070 56.531 5.044 1.00 16.08 37 SER F C 1
ATOM 10721 O O . SER F 1 37 ? 32.845 57.249 6.024 1.00 16.22 37 SER F O 1
ATOM 10724 N N . LEU F 1 38 ? 32.114 55.873 4.399 1.00 13.74 38 LEU F N 1
ATOM 10725 C CA . LEU F 1 38 ? 30.734 55.932 4.863 1.00 15.09 38 LEU F CA 1
ATOM 10726 C C . LEU F 1 38 ? 29.992 54.691 4.396 1.00 15.54 38 LEU F C 1
ATOM 10727 O O . LEU F 1 38 ? 30.388 54.069 3.409 1.00 16.15 38 LEU F O 1
ATOM 10732 N N . CYS F 1 39 ? 28.926 54.334 5.112 1.00 12.05 39 CYS F N 1
ATOM 10733 C CA . CYS F 1 39 ? 28.112 53.165 4.776 1.00 14.08 39 CYS F CA 1
ATOM 10734 C C . CYS F 1 39 ? 26.641 53.476 5.030 1.00 17.55 39 CYS F C 1
ATOM 10735 O O . CYS F 1 39 ? 26.265 53.885 6.130 1.00 17.15 39 CYS F O 1
ATOM 10738 N N . CYS F 1 40 ? 25.799 53.294 4.014 1.00 12.78 40 CYS F N 1
ATOM 10739 C CA . CYS F 1 40 ? 24.352 53.383 4.239 1.00 14.26 40 CYS F CA 1
ATOM 10740 C C . CYS F 1 40 ? 23.872 52.046 4.777 1.00 17.93 40 CYS F C 1
ATOM 10741 O O . CYS F 1 40 ? 24.254 50.995 4.260 1.00 17.22 40 CYS F O 1
ATOM 10744 N N . ILE F 1 41 ? 23.031 52.095 5.808 1.00 13.66 41 ILE F N 1
ATOM 10745 C CA . ILE F 1 41 ? 22.531 50.908 6.485 1.00 12.74 41 ILE F CA 1
ATOM 10746 C C . ILE F 1 41 ? 21.016 50.889 6.398 1.00 14.32 41 ILE F C 1
ATOM 10747 O O . ILE F 1 41 ? 20.367 51.911 6.649 1.00 14.94 41 ILE F O 1
ATOM 10752 N N . GLN F 1 42 ? 20.444 49.736 6.053 1.00 16.13 42 GLN F N 1
ATOM 10753 C CA . GLN F 1 42 ? 18.995 49.567 6.103 1.00 13.84 42 GLN F CA 1
ATOM 10754 C C . GLN F 1 42 ? 18.600 48.533 7.152 1.00 13.77 42 GLN F C 1
ATOM 10755 O O . GLN F 1 42 ? 19.389 47.643 7.483 1.00 14.36 42 GLN F O 1
ATOM 10761 N N . GLU F 1 43 ? 17.381 48.676 7.669 1.00 16.89 43 GLU F N 1
ATOM 10762 C CA . GLU F 1 43 ? 16.726 47.691 8.537 1.00 16.40 43 GLU F CA 1
ATOM 10763 C C . GLU F 1 43 ? 17.291 47.639 9.952 1.00 17.15 43 GLU F C 1
ATOM 10764 O O . GLU F 1 43 ? 17.699 46.589 10.434 1.00 17.10 43 GLU F O 1
ATOM 10770 N N . VAL F 1 44 ? 17.306 48.782 10.623 1.00 16.88 44 VAL F N 1
ATOM 10771 C CA . VAL F 1 44 ? 17.796 48.817 11.993 1.00 13.90 44 VAL F CA 1
ATOM 10772 C C . VAL F 1 44 ? 16.742 49.387 12.927 1.00 17.52 44 VAL F C 1
ATOM 10773 O O . VAL F 1 44 ? 16.351 50.546 12.814 1.00 17.92 44 VAL F O 1
ATOM 10777 N N . ARG F 1 45 ? 16.279 48.547 13.841 1.00 16.64 45 ARG F N 1
ATOM 10778 C CA . ARG F 1 45 ? 15.443 48.996 14.945 1.00 15.98 45 ARG F CA 1
ATOM 10779 C C . ARG F 1 45 ? 16.333 49.717 15.957 1.00 20.18 45 ARG F C 1
ATOM 10780 O O . ARG F 1 45 ? 17.564 49.675 15.843 1.00 18.40 45 ARG F O 1
ATOM 10788 N N . PRO F 1 46 ? 15.729 50.413 16.933 1.00 19.77 46 PRO F N 1
ATOM 10789 C CA . PRO F 1 46 ? 16.560 51.212 17.846 1.00 17.93 46 PRO F CA 1
ATOM 10790 C C . PRO F 1 46 ? 17.680 50.440 18.541 1.00 19.02 46 PRO F C 1
ATOM 10791 O O . PRO F 1 46 ? 18.764 51.002 18.744 1.00 20.29 46 PRO F O 1
ATOM 10795 N N . ASN F 1 47 ? 17.441 49.183 18.905 1.00 19.38 47 ASN F N 1
ATOM 10796 C CA . ASN F 1 47 ? 18.489 48.409 19.555 1.00 20.67 47 ASN F CA 1
ATOM 10797 C C . ASN F 1 47 ? 19.672 48.168 18.624 1.00 18.78 47 ASN F C 1
ATOM 10798 O O . ASN F 1 47 ? 20.824 48.178 19.050 1.00 19.64 47 ASN F O 1
ATOM 10803 N N . GLN F 1 48 ? 19.378 47.971 17.345 1.00 17.67 48 GLN F N 1
ATOM 10804 C CA . GLN F 1 48 ? 20.418 47.759 16.340 1.00 16.99 48 GLN F CA 1
ATOM 10805 C C . GLN F 1 48 ? 21.228 49.038 16.115 1.00 18.25 48 GLN F C 1
ATOM 10806 O O . GLN F 1 48 ? 22.446 48.988 15.944 1.00 16.13 48 GLN F O 1
ATOM 10812 N N . VAL F 1 49 ? 20.548 50.180 16.124 1.00 16.95 49 VAL F N 1
ATOM 10813 C CA . VAL F 1 49 ? 21.232 51.464 16.021 1.00 16.44 49 VAL F CA 1
ATOM 10814 C C . VAL F 1 49 ? 22.179 51.647 17.208 1.00 17.92 49 VAL F C 1
ATOM 10815 O O . VAL F 1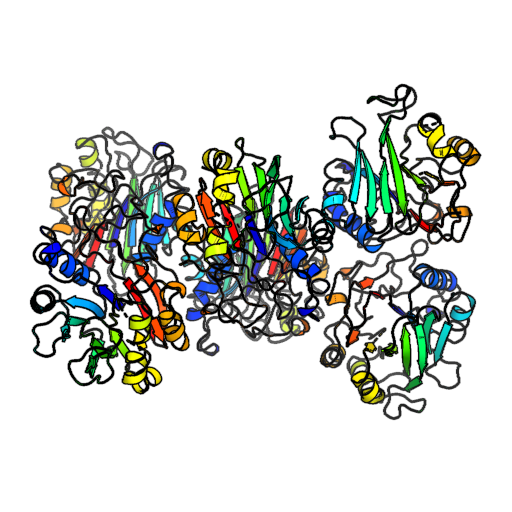 49 ? 23.334 52.058 17.037 1.00 16.48 49 VAL F O 1
ATOM 10819 N N . ARG F 1 50 ? 21.693 51.338 18.408 1.00 19.54 50 ARG F N 1
ATOM 10820 C CA A ARG F 1 50 ? 22.528 51.420 19.609 0.50 19.42 50 ARG F CA 1
ATOM 10821 C CA B ARG F 1 50 ? 22.510 51.401 19.618 0.50 19.89 50 ARG F CA 1
ATOM 10822 C C . ARG F 1 50 ? 23.758 50.524 19.473 1.00 19.59 50 ARG F C 1
ATOM 10823 O O . ARG F 1 50 ? 24.865 50.922 19.838 1.00 19.94 50 ARG F O 1
ATOM 10838 N N . ASP F 1 51 ? 23.569 49.319 18.937 1.00 17.42 51 ASP F N 1
ATOM 10839 C CA . ASP F 1 51 ? 24.678 48.394 18.757 1.00 15.20 51 ASP F CA 1
ATOM 10840 C C . ASP F 1 51 ? 25.696 48.877 17.724 1.00 16.20 51 ASP F C 1
ATOM 10841 O O . ASP F 1 51 ? 26.902 48.709 17.907 1.00 18.00 51 ASP F O 1
ATOM 10846 N N . LEU F 1 52 ? 25.222 49.459 16.627 1.00 15.62 52 LEU F N 1
ATOM 10847 C CA . LEU F 1 52 ? 26.139 50.012 15.634 1.00 15.56 52 LEU F CA 1
ATOM 10848 C C . LEU F 1 52 ? 26.997 51.115 16.242 1.00 17.95 52 LEU F C 1
ATOM 10849 O O . LEU F 1 52 ? 28.188 51.200 15.964 1.00 17.62 52 LEU F O 1
ATOM 10854 N N . LYS F 1 53 ? 26.385 51.982 17.049 1.00 16.56 53 LYS F N 1
ATOM 10855 C CA . LYS F 1 53 ? 27.149 53.022 17.725 1.00 14.03 53 LYS F CA 1
ATOM 10856 C C . LYS F 1 53 ? 28.149 52.445 18.726 1.00 17.03 53 LYS F C 1
ATOM 10857 O O . LYS F 1 53 ? 29.251 52.956 18.868 1.00 19.93 53 LYS F O 1
ATOM 10863 N N . ALA F 1 54 ? 27.754 51.393 19.435 1.00 15.61 54 ALA F N 1
ATOM 10864 C CA . ALA F 1 54 ? 28.577 50.856 20.511 1.00 13.20 54 ALA F CA 1
ATOM 10865 C C . ALA F 1 54 ? 29.730 49.993 19.990 1.00 14.03 54 ALA F C 1
ATOM 10866 O O . ALA F 1 54 ? 30.837 50.017 20.538 1.00 16.03 54 ALA F O 1
ATOM 10868 N N . TYR F 1 55 ? 29.456 49.240 18.925 1.00 14.70 55 TYR F N 1
ATOM 10869 C CA . TYR F 1 55 ? 30.385 48.207 18.459 1.00 15.02 55 TYR F CA 1
ATOM 10870 C C . TYR F 1 55 ? 31.053 48.482 17.107 1.00 15.61 55 TYR F C 1
ATOM 10871 O O . TYR F 1 55 ? 31.892 47.697 16.667 1.00 19.62 55 TYR F O 1
ATOM 10880 N N . THR F 1 56 ? 30.699 49.581 16.448 1.00 15.87 56 THR F N 1
ATOM 10881 C CA . THR F 1 56 ? 31.505 50.013 15.304 1.00 17.98 56 THR F CA 1
ATOM 10882 C C . THR F 1 56 ? 32.279 51.268 15.657 1.00 16.16 56 THR F C 1
ATOM 10883 O O . THR F 1 56 ? 31.997 51.939 16.661 1.00 15.45 56 THR F O 1
ATOM 10887 N N . THR F 1 57 ? 33.243 51.593 14.805 1.00 13.45 57 THR F N 1
ATOM 10888 C CA . THR F 1 57 ? 34.089 52.766 15.003 1.00 13.79 57 THR F CA 1
ATOM 10889 C C . THR F 1 57 ? 33.471 54.034 14.417 1.00 16.99 57 THR F C 1
ATOM 10890 O O . THR F 1 57 ? 34.054 55.115 14.521 1.00 17.53 57 THR F O 1
ATOM 10894 N N . PHE F 1 58 ? 32.294 53.902 13.814 1.00 14.08 58 PHE F N 1
ATOM 10895 C CA . PHE F 1 58 ? 31.699 54.979 13.010 1.00 12.59 58 PHE F CA 1
ATOM 10896 C C . PHE F 1 58 ? 30.788 55.947 13.772 1.00 14.60 58 PHE F C 1
ATOM 10897 O O . PHE F 1 58 ? 30.152 55.579 14.755 1.00 16.74 58 PHE F O 1
ATOM 10905 N N . THR F 1 59 ? 30.702 57.183 13.276 1.00 14.64 59 THR F N 1
ATOM 10906 C CA . THR F 1 59 ? 29.657 58.109 13.708 1.00 16.26 59 THR F CA 1
ATOM 10907 C C . THR F 1 59 ? 28.380 57.666 13.015 1.00 18.23 59 THR F C 1
ATOM 10908 O O . THR F 1 59 ? 28.422 57.197 11.876 1.00 16.21 59 THR F O 1
ATOM 10912 N N . CYS F 1 60 ? 27.252 57.784 13.710 1.00 18.54 60 CYS F N 1
ATOM 10913 C CA . CYS F 1 60 ? 25.990 57.239 13.224 1.00 16.07 60 CYS F CA 1
ATOM 10914 C C . CYS F 1 60 ? 24.896 58.289 13.133 1.00 20.46 60 CYS F C 1
ATOM 10915 O O . CYS F 1 60 ? 24.470 58.844 14.146 1.00 21.58 60 CYS F O 1
ATOM 10918 N N . LEU F 1 61 ? 24.460 58.564 11.908 1.00 16.19 61 LEU F N 1
ATOM 10919 C CA . LEU F 1 61 ? 23.280 59.374 11.670 1.00 17.81 61 LEU F CA 1
ATOM 10920 C C . LEU F 1 61 ? 22.134 58.393 11.493 1.00 18.00 61 LEU F C 1
ATOM 10921 O O . LEU F 1 61 ? 22.275 57.412 10.777 1.00 16.74 61 LEU F O 1
ATOM 10926 N N . SER F 1 62 ? 20.997 58.630 12.140 1.00 18.52 62 SER F N 1
ATOM 10927 C CA . SER F 1 62 ? 19.886 57.691 11.964 1.00 16.38 62 SER F CA 1
ATOM 10928 C C . SER F 1 62 ? 18.528 58.372 12.034 1.00 17.86 62 SER F C 1
ATOM 10929 O O . SER F 1 62 ? 18.412 59.492 12.520 1.00 20.47 62 SER F O 1
ATOM 10932 N N . ALA F 1 63 ? 17.512 57.672 11.536 1.00 18.55 63 ALA F N 1
ATOM 10933 C CA . ALA F 1 63 ? 16.129 58.134 11.599 1.00 22.18 63 ALA F CA 1
ATOM 10934 C C . ALA F 1 63 ? 15.265 56.902 11.426 1.00 19.41 63 ALA F C 1
ATOM 10935 O O . ALA F 1 63 ? 15.721 55.888 10.892 1.00 19.46 63 ALA F O 1
ATOM 10937 N N . GLU F 1 64 ? 14.028 56.960 11.893 1.00 21.90 64 GLU F N 1
ATOM 10938 C CA . GLU F 1 64 ? 13.176 55.785 11.775 1.00 24.83 64 GLU F CA 1
ATOM 10939 C C . GLU F 1 64 ? 11.783 56.148 11.291 1.00 24.90 64 GLU F C 1
ATOM 10940 O O . GLU F 1 64 ? 11.406 57.318 11.270 1.00 22.89 64 GLU F O 1
ATOM 10946 N N . ARG F 1 65 ? 11.027 55.135 10.901 1.00 20.99 65 ARG F N 1
ATOM 10947 C CA . ARG F 1 65 ? 9.903 55.363 10.021 1.00 23.49 65 ARG F CA 1
ATOM 10948 C C . ARG F 1 65 ? 8.597 55.646 10.744 1.00 25.48 65 ARG F C 1
ATOM 10949 O O . ARG F 1 65 ? 7.639 56.090 10.123 1.00 23.60 65 ARG F O 1
ATOM 10957 N N . GLU F 1 66 ? 8.567 55.426 12.058 1.00 26.77 66 GLU F N 1
ATOM 10958 C CA . GLU F 1 66 ? 7.357 55.714 12.833 1.00 33.72 66 GLU F CA 1
ATOM 10959 C C . GLU F 1 66 ? 7.331 57.153 13.346 1.00 39.03 66 GLU F C 1
ATOM 10960 O O . GLU F 1 66 ? 6.268 57.691 13.647 1.00 45.08 66 GLU F O 1
ATOM 10966 N N . GLY F 1 67 ? 8.501 57.774 13.448 1.00 46.89 67 GLY F N 1
ATOM 10967 C CA . GLY F 1 67 ? 8.590 59.167 13.856 1.00 54.82 67 GLY F CA 1
ATOM 10968 C C . GLY F 1 67 ? 8.760 59.380 15.351 1.00 63.76 67 GLY F C 1
ATOM 10969 O O . GLY F 1 67 ? 9.183 60.452 15.787 1.00 62.68 67 GLY F O 1
ATOM 10970 N N . ASP F 1 68 ? 8.428 58.360 16.138 1.00 65.55 68 ASP F N 1
ATOM 10971 C CA . ASP F 1 68 ? 8.558 58.434 17.593 1.00 63.31 68 ASP F CA 1
ATOM 10972 C C . ASP F 1 68 ? 9.903 57.892 18.085 1.00 59.41 68 ASP F C 1
ATOM 10973 O O . ASP F 1 68 ? 10.145 57.812 19.290 1.00 59.43 68 ASP F O 1
ATOM 10978 N N . GLY F 1 69 ? 10.772 57.518 17.149 1.00 48.41 69 GLY F N 1
ATOM 10979 C CA . GLY F 1 69 ? 12.082 56.993 17.491 1.00 39.82 69 GLY F CA 1
ATOM 10980 C C . GLY F 1 69 ? 12.069 55.522 17.871 1.00 35.80 69 GLY F C 1
ATOM 10981 O O . GLY F 1 69 ? 13.099 54.964 18.244 1.00 36.17 69 GLY F O 1
ATOM 10982 N N . GLN F 1 70 ? 10.910 54.884 17.756 1.00 33.88 70 GLN F N 1
ATOM 10983 C CA . GLN F 1 70 ? 10.765 53.493 18.176 1.00 33.89 70 GLN F CA 1
ATOM 10984 C C . GLN F 1 70 ? 10.722 52.467 17.037 1.00 30.41 70 GLN F C 1
ATOM 10985 O O . GLN F 1 70 ? 10.815 51.265 17.285 1.00 28.40 70 GLN F O 1
ATOM 10991 N N . GLY F 1 71 ? 10.582 52.927 15.798 1.00 26.08 71 GLY F N 1
ATOM 10992 C CA . GLY F 1 71 ? 10.384 52.013 14.687 1.00 29.11 71 GLY F CA 1
ATOM 10993 C C . GLY F 1 71 ? 11.650 51.545 13.988 1.00 25.67 71 GLY F C 1
ATOM 10994 O O . GLY F 1 71 ? 12.761 51.867 14.406 1.00 21.08 71 GLY F O 1
ATOM 10995 N N . GLU F 1 72 ? 11.463 50.773 12.922 1.00 22.48 72 GLU F N 1
ATOM 10996 C CA . GLU F 1 72 ? 12.559 50.341 12.054 1.00 21.54 72 GLU F CA 1
ATOM 10997 C C . GLU F 1 72 ? 13.065 51.541 11.274 1.00 19.44 72 GLU F C 1
ATOM 10998 O O . GLU F 1 72 ? 12.277 52.353 10.784 1.00 20.98 72 GLU F O 1
ATOM 11004 N N . GLY F 1 73 ? 14.380 51.656 11.147 1.00 19.55 73 GLY F N 1
ATOM 11005 C CA . GLY F 1 73 ? 14.949 52.854 10.570 1.00 21.79 73 GLY F CA 1
ATOM 11006 C C . GLY F 1 73 ? 16.120 52.619 9.637 1.00 21.53 73 GLY F C 1
ATOM 11007 O O . GLY F 1 73 ? 16.439 51.492 9.261 1.00 18.48 73 GLY F O 1
ATOM 11008 N N . LEU F 1 74 ? 16.756 53.721 9.272 1.00 16.29 74 LEU F N 1
ATOM 11009 C CA . LEU F 1 74 ? 17.918 53.716 8.397 1.00 14.15 74 LEU F CA 1
ATOM 11010 C C . LEU F 1 74 ? 19.042 54.409 9.135 1.00 16.32 74 LEU F C 1
ATOM 11011 O O . LEU F 1 74 ? 18.801 55.177 10.072 1.00 16.97 74 LEU F O 1
ATOM 11016 N N . ALA F 1 75 ? 20.275 54.148 8.716 1.00 13.68 75 ALA F N 1
ATOM 11017 C CA . ALA F 1 75 ? 21.410 54.887 9.253 1.00 12.71 75 ALA F CA 1
ATOM 11018 C C . ALA F 1 75 ? 22.408 55.207 8.161 1.00 14.52 75 ALA F C 1
ATOM 11019 O O . ALA F 1 75 ? 22.485 54.519 7.132 1.00 15.76 75 ALA F O 1
ATOM 11021 N N . ILE F 1 76 ? 23.179 56.264 8.382 1.00 13.85 76 ILE F N 1
ATOM 11022 C CA . ILE F 1 76 ? 24.381 56.474 7.585 1.00 12.27 76 ILE F CA 1
ATOM 11023 C C . ILE F 1 76 ? 25.538 56.510 8.573 1.00 14.08 76 ILE F C 1
ATOM 11024 O O . ILE 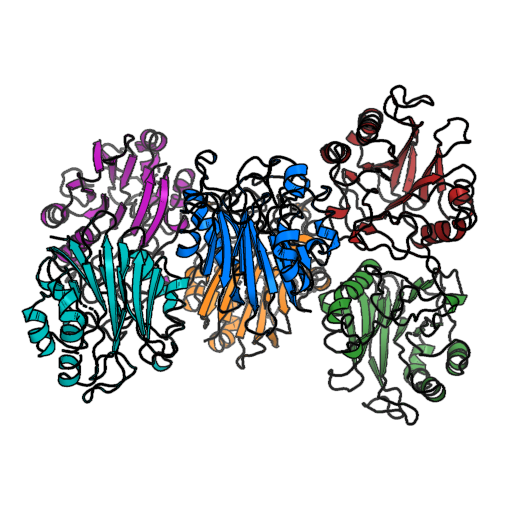F 1 76 ? 25.570 57.353 9.474 1.00 16.08 76 ILE F O 1
ATOM 11029 N N . LEU F 1 77 ? 26.454 55.555 8.444 1.00 14.83 77 LEU F N 1
ATOM 11030 C CA . LEU F 1 77 ? 27.645 55.522 9.283 1.00 13.48 77 LEU F CA 1
ATOM 11031 C C . LEU F 1 77 ? 28.734 56.245 8.525 1.00 15.80 77 LEU F C 1
ATOM 11032 O O . LEU F 1 77 ? 28.879 56.063 7.323 1.00 14.62 77 LEU F O 1
ATOM 11037 N N . TYR F 1 78 ? 29.502 57.068 9.215 1.00 14.31 78 TYR F N 1
ATOM 11038 C CA . TYR F 1 78 ? 30.609 57.754 8.548 1.00 15.89 78 TYR F CA 1
ATOM 11039 C C . TYR F 1 78 ? 31.778 58.002 9.486 1.00 17.44 78 TYR F C 1
ATOM 11040 O O . TYR F 1 78 ? 31.619 58.074 10.706 1.00 16.92 78 TYR F O 1
ATOM 11049 N N . ASN F 1 79 ? 32.961 58.109 8.892 1.00 15.57 79 ASN F N 1
ATOM 11050 C CA . ASN F 1 79 ? 34.189 58.356 9.626 1.00 16.81 79 ASN F CA 1
ATOM 11051 C C . ASN F 1 79 ? 34.524 59.834 9.499 1.00 16.81 79 ASN F C 1
ATOM 11052 O O . ASN F 1 79 ? 34.836 60.306 8.407 1.00 17.02 79 ASN F O 1
ATOM 11057 N N . GLU F 1 80 ? 34.453 60.567 10.609 1.00 15.40 80 GLU F N 1
ATOM 11058 C CA . GLU F 1 80 ? 34.635 62.017 10.580 1.00 19.63 80 GLU F CA 1
ATOM 11059 C C . GLU F 1 80 ? 36.035 62.465 10.173 1.00 20.25 80 GLU F C 1
ATOM 11060 O O . GLU F 1 80 ? 36.237 63.620 9.802 1.00 24.21 80 GLU F O 1
ATOM 11066 N N . GLN F 1 81 ? 37.002 61.559 10.237 1.00 19.41 81 GLN F N 1
ATOM 11067 C CA . GLN F 1 81 ? 38.348 61.887 9.777 1.00 19.74 81 GLN F CA 1
ATOM 11068 C C . GLN F 1 81 ? 38.421 61.871 8.255 1.00 23.29 81 GLN F C 1
ATOM 11069 O O . GLN F 1 81 ? 39.361 62.404 7.668 1.00 26.17 81 GLN F O 1
ATOM 11075 N N . LYS F 1 82 ? 37.429 61.239 7.631 1.00 18.19 82 LYS F N 1
ATOM 11076 C CA . LYS F 1 82 ? 37.368 61.080 6.182 1.00 18.16 82 LYS F CA 1
ATOM 11077 C C . LYS F 1 82 ? 36.313 61.973 5.519 1.00 18.99 82 LYS F C 1
ATOM 11078 O O . LYS F 1 82 ? 36.554 62.557 4.464 1.00 20.30 82 LYS F O 1
ATOM 11084 N N . VAL F 1 83 ? 35.138 62.069 6.131 1.00 17.27 83 VAL F N 1
ATOM 11085 C CA . VAL F 1 83 ? 34.084 62.930 5.600 1.00 16.29 83 VAL F CA 1
ATOM 11086 C C . VAL F 1 83 ? 33.385 63.634 6.749 1.00 21.95 83 VAL F C 1
ATOM 11087 O O . VAL F 1 83 ? 33.271 63.082 7.838 1.00 20.87 83 VAL F O 1
ATOM 11091 N N . GLN F 1 84 ? 32.918 64.854 6.508 1.00 18.60 84 GLN F N 1
ATOM 11092 C CA . GLN F 1 84 ? 32.188 65.577 7.534 1.00 21.02 84 GLN F CA 1
ATOM 11093 C C . GLN F 1 84 ? 30.769 65.824 7.071 1.00 19.93 84 GLN F C 1
ATOM 11094 O O . GLN F 1 84 ? 30.538 66.143 5.898 1.00 21.69 84 GLN F O 1
ATOM 11100 N N . ALA F 1 85 ? 29.811 65.657 7.976 1.00 20.47 85 ALA F N 1
ATOM 11101 C CA . ALA F 1 85 ? 28.426 65.926 7.632 1.00 22.70 85 ALA F CA 1
ATOM 11102 C C . ALA F 1 85 ? 28.142 67.396 7.874 1.00 22.49 85 ALA F C 1
ATOM 11103 O O . ALA F 1 85 ? 28.368 67.907 8.977 1.00 25.31 85 ALA F O 1
ATOM 11105 N N . ILE F 1 86 ? 27.667 68.088 6.848 1.00 19.16 86 ILE F N 1
ATOM 11106 C CA . ILE F 1 86 ? 27.334 69.497 7.016 1.00 19.70 86 ILE F CA 1
ATOM 11107 C C . ILE F 1 86 ? 25.835 69.764 7.025 1.00 23.94 86 ILE F C 1
ATOM 11108 O O . ILE F 1 86 ? 25.404 70.848 7.398 1.00 23.60 86 ILE F O 1
ATOM 11113 N N . ASP F 1 87 ? 25.040 68.768 6.639 1.00 21.17 87 ASP F N 1
ATOM 11114 C CA . ASP F 1 87 ? 23.584 68.869 6.721 1.00 20.01 87 ASP F CA 1
ATOM 11115 C C . ASP F 1 87 ? 23.012 67.457 6.651 1.00 19.48 87 ASP F C 1
ATOM 11116 O O . ASP F 1 87 ? 23.644 66.553 6.091 1.00 22.38 87 ASP F O 1
ATOM 11121 N N . THR F 1 88 ? 21.840 67.261 7.239 1.00 19.49 88 THR F N 1
ATOM 11122 C CA A THR F 1 88 ? 21.168 65.969 7.172 0.50 20.25 88 THR F CA 1
ATOM 11123 C CA B THR F 1 88 ? 21.171 65.959 7.224 0.50 20.69 88 THR F CA 1
ATOM 11124 C C . THR F 1 88 ? 19.662 66.143 7.286 1.00 20.54 88 THR F C 1
ATOM 11125 O O . THR F 1 88 ? 19.171 67.152 7.789 1.00 21.50 88 THR F O 1
ATOM 11132 N N . GLY F 1 89 ? 18.920 65.152 6.810 1.00 19.76 89 GLY F N 1
ATOM 11133 C CA . GLY F 1 89 ? 17.486 65.208 6.915 1.00 20.66 89 GLY F CA 1
ATOM 11134 C C . GLY F 1 89 ? 16.878 63.873 6.575 1.00 22.16 89 GLY F C 1
ATOM 11135 O O . GLY F 1 89 ? 17.572 62.943 6.147 1.00 17.70 89 GLY F O 1
ATOM 11136 N N . TYR F 1 90 ? 15.572 63.780 6.780 1.00 23.53 90 TYR F N 1
ATOM 11137 C CA . TYR F 1 90 ? 14.825 62.615 6.346 1.00 20.37 90 TYR F CA 1
ATOM 11138 C C . TYR F 1 90 ? 13.380 62.992 6.099 1.00 19.78 90 TYR F C 1
ATOM 11139 O O . TYR F 1 90 ? 12.900 64.022 6.593 1.00 19.71 90 TYR F O 1
ATOM 11148 N N . PHE F 1 91 ? 12.690 62.164 5.325 1.00 20.35 91 PHE F N 1
ATOM 11149 C CA . PHE F 1 91 ? 11.297 62.424 5.001 1.00 19.21 91 PHE F CA 1
ATOM 11150 C C . PHE F 1 91 ? 10.618 61.119 4.625 1.00 19.66 91 PHE F C 1
ATOM 11151 O O . PHE F 1 91 ? 11.285 60.126 4.307 1.00 20.07 91 PHE F O 1
ATOM 11159 N N . TRP F 1 92 ? 9.293 61.131 4.660 1.00 19.00 92 TRP F N 1
ATOM 11160 C CA . TRP F 1 92 ? 8.497 59.964 4.318 1.00 19.68 92 TRP F CA 1
ATOM 11161 C C . TRP F 1 92 ? 8.251 59.883 2.819 1.00 20.34 92 TRP F C 1
ATOM 11162 O O . TRP F 1 92 ? 8.089 60.904 2.140 1.00 22.91 92 TRP F O 1
ATOM 11173 N N . LEU F 1 93 ? 8.252 58.661 2.298 1.00 19.67 93 LEU F N 1
ATOM 11174 C CA . LEU F 1 93 ? 8.017 58.448 0.872 1.00 16.83 93 LEU F CA 1
ATOM 11175 C C . LEU F 1 93 ? 6.520 58.371 0.594 1.00 24.41 93 LEU F C 1
ATOM 11176 O O . LEU F 1 93 ? 5.992 57.319 0.217 1.00 24.62 93 LEU F O 1
ATOM 11181 N N . SER F 1 94 ? 5.846 59.506 0.777 1.00 18.78 94 SER F N 1
ATOM 11182 C CA . SER F 1 94 ? 4.391 59.571 0.759 1.00 21.35 94 SER F CA 1
ATOM 11183 C C . SER F 1 94 ? 3.942 60.867 0.095 1.00 21.56 94 SER F C 1
ATOM 11184 O O . SER F 1 94 ? 4.767 61.633 -0.411 1.00 25.56 94 SER F O 1
ATOM 11187 N N . GLU F 1 95 ? 2.636 61.115 0.106 1.00 25.25 95 GLU F N 1
ATOM 11188 C CA . GLU F 1 95 ? 2.090 62.358 -0.436 1.00 26.86 95 GLU F CA 1
ATOM 11189 C C . GLU F 1 95 ? 2.227 63.523 0.556 1.00 30.48 95 GLU F C 1
ATOM 11190 O O . GLU F 1 95 ? 1.893 64.675 0.246 1.00 31.14 95 GLU F O 1
ATOM 11196 N N . THR F 1 96 ? 2.723 63.214 1.751 1.00 27.23 96 THR F N 1
ATOM 11197 C CA . THR F 1 96 ? 3.009 64.231 2.757 1.00 27.97 96 THR F CA 1
ATOM 11198 C C . THR F 1 96 ? 4.348 63.923 3.429 1.00 25.08 96 THR F C 1
ATOM 11199 O O . THR F 1 96 ? 4.392 63.448 4.564 1.00 23.73 96 THR F O 1
ATOM 11203 N N . PRO F 1 97 ? 5.449 64.204 2.720 1.00 25.39 97 PRO F N 1
ATOM 11204 C CA . PRO F 1 97 ? 6.788 63.766 3.123 1.00 22.25 97 PRO F CA 1
ATOM 11205 C C . PRO F 1 97 ? 7.258 64.251 4.491 1.00 22.84 97 PRO F C 1
ATOM 11206 O O . PRO F 1 97 ? 8.155 63.641 5.059 1.00 24.05 97 PRO F O 1
ATOM 11210 N N . GLN F 1 98 ? 6.673 65.320 5.018 1.00 25.87 98 GLN F N 1
ATOM 11211 C CA . GLN F 1 98 ? 7.179 65.878 6.269 1.00 28.52 98 GLN F CA 1
ATOM 11212 C C . GLN F 1 98 ? 6.570 65.264 7.527 1.00 29.21 98 GLN F C 1
ATOM 11213 O O . GLN F 1 98 ? 6.994 65.568 8.642 1.00 32.99 98 GLN F O 1
ATOM 11219 N N . GLN F 1 99 ? 5.592 64.385 7.354 1.00 25.71 99 GLN F N 1
ATOM 11220 C CA . GLN F 1 99 ? 4.975 63.754 8.511 1.00 31.37 99 GLN F CA 1
ATOM 11221 C C . GLN F 1 99 ? 4.894 62.247 8.327 1.00 25.85 99 GLN F C 1
ATOM 11222 O O . GLN F 1 99 ? 4.796 61.768 7.200 1.00 25.08 99 GLN F O 1
ATOM 11228 N N . PRO F 1 100 ? 4.944 61.495 9.436 1.00 24.92 100 PRO F N 1
ATOM 11229 C CA . PRO F 1 100 ? 4.778 60.040 9.380 1.00 26.06 100 PRO F CA 1
ATOM 11230 C C . PRO F 1 100 ? 3.496 59.712 8.632 1.00 25.98 100 PRO F C 1
ATOM 11231 O O . PRO F 1 100 ? 2.414 60.168 9.015 1.00 30.46 100 PRO F O 1
ATOM 11235 N N . SER F 1 101 ? 3.628 58.934 7.569 1.00 23.11 101 SER F N 1
ATOM 11236 C CA . SER F 1 101 ? 2.533 58.723 6.631 1.00 25.37 101 SER F CA 1
ATOM 11237 C C . SER F 1 101 ? 2.851 57.551 5.720 1.00 21.84 101 SER F C 1
ATOM 11238 O O . SER F 1 101 ? 3.990 57.113 5.657 1.00 25.57 101 SER F O 1
ATOM 11241 N N . ILE F 1 102 ? 1.844 57.056 5.002 1.00 25.86 102 ILE F N 1
ATOM 11242 C CA . ILE F 1 102 ? 2.039 55.939 4.083 1.00 26.59 102 ILE F CA 1
ATOM 11243 C C . ILE F 1 102 ? 1.612 56.326 2.672 1.00 22.35 102 ILE F C 1
ATOM 11244 O O . ILE F 1 102 ? 0.551 56.917 2.493 1.00 24.80 102 ILE F O 1
ATOM 11249 N N . HIS F 1 103 ? 2.423 55.999 1.672 1.00 25.00 103 HIS F N 1
ATOM 11250 C CA . HIS F 1 103 ? 2.005 56.254 0.295 1.00 25.00 103 HIS F CA 1
ATOM 11251 C C . HIS F 1 103 ? 0.770 55.416 -0.017 1.00 26.73 103 HIS F C 1
ATOM 11252 O O . HIS F 1 103 ? 0.663 54.284 0.442 1.00 25.33 103 HIS F O 1
ATOM 11259 N N . PRO F 1 104 ? -0.172 55.965 -0.798 1.00 24.40 104 PRO F N 1
ATOM 11260 C CA . PRO F 1 104 ? -1.345 55.163 -1.163 1.00 22.38 104 PRO F CA 1
ATOM 11261 C C . PRO F 1 104 ? -1.016 53.747 -1.662 1.00 24.58 104 PRO F C 1
ATOM 11262 O O . PRO F 1 104 ? -1.803 52.826 -1.414 1.00 29.11 104 PRO F O 1
ATOM 11266 N N . GLU F 1 105 ? 0.105 53.573 -2.358 1.00 25.28 105 GLU F N 1
ATOM 11267 C CA . GLU F 1 105 ? 0.436 52.277 -2.949 1.00 26.50 105 GLU F CA 1
ATOM 11268 C C . GLU F 1 105 ? 1.245 51.391 -2.006 1.00 29.53 105 GLU F C 1
ATOM 11269 O O . GLU F 1 105 ? 1.472 50.224 -2.302 1.00 25.25 105 GLU F O 1
ATOM 11275 N N . ALA F 1 106 ? 1.708 51.951 -0.895 1.00 28.93 106 ALA F N 1
ATOM 11276 C CA . ALA F 1 106 ? 2.677 51.251 -0.055 1.00 33.73 106 ALA F CA 1
ATOM 11277 C C . ALA F 1 106 ? 2.012 50.523 1.095 1.00 26.21 106 ALA F C 1
ATOM 11278 O O . ALA F 1 106 ? 0.893 50.847 1.479 1.00 28.86 106 ALA F O 1
ATOM 11280 N N . GLY F 1 107 ? 2.720 49.542 1.648 1.00 35.05 107 GLY F N 1
ATOM 11281 C CA . GLY F 1 107 ? 2.188 48.748 2.741 1.00 41.88 107 GLY F CA 1
ATOM 11282 C C . GLY F 1 107 ? 2.577 49.230 4.128 1.00 45.01 107 GLY F C 1
ATOM 11283 O O . GLY F 1 107 ? 2.122 48.685 5.131 1.00 39.71 107 GLY F O 1
ATOM 11284 N N . CYS F 1 108 ? 3.424 50.249 4.194 1.00 48.69 108 CYS F N 1
ATOM 11285 C CA . CYS F 1 108 ? 3.895 50.759 5.477 1.00 50.04 108 CYS F CA 1
ATOM 11286 C C . CYS F 1 108 ? 4.599 52.098 5.288 1.00 33.71 108 CYS F C 1
ATOM 11287 O O . CYS F 1 108 ? 4.933 52.468 4.165 1.00 31.54 108 CYS F O 1
ATOM 11290 N N . PRO F 1 109 ? 4.823 52.829 6.389 1.00 32.43 109 PRO F N 1
ATOM 11291 C CA . PRO F 1 109 ? 5.637 54.041 6.277 1.00 30.26 109 PRO F CA 1
ATOM 11292 C C . PRO F 1 109 ? 7.040 53.667 5.822 1.00 31.52 109 PRO F C 1
ATOM 11293 O O . PRO F 1 109 ? 7.567 52.621 6.217 1.00 32.47 109 PRO F O 1
ATOM 11297 N N . ARG F 1 110 ? 7.612 54.493 4.954 1.00 25.67 110 ARG F N 1
ATOM 11298 C CA . ARG F 1 110 ? 8.984 54.327 4.511 1.00 24.46 110 ARG F CA 1
ATOM 11299 C C . ARG F 1 110 ? 9.610 55.701 4.552 1.00 21.93 110 ARG F C 1
ATOM 11300 O O . ARG F 1 110 ? 8.936 56.704 4.285 1.00 22.64 110 ARG F O 1
ATOM 11308 N N . ILE F 1 111 ? 10.890 55.756 4.893 1.00 19.51 111 ILE F N 1
ATOM 11309 C CA . ILE F 1 111 ? 11.588 57.032 4.873 1.00 19.57 111 ILE F CA 1
ATOM 11310 C C . ILE F 1 111 ? 12.787 56.955 3.951 1.00 18.12 111 ILE F C 1
ATOM 11311 O O . ILE F 1 111 ? 13.240 55.866 3.576 1.00 19.24 111 ILE F O 1
ATOM 11316 N N . ALA F 1 112 ? 13.290 58.125 3.584 1.00 17.35 112 ALA F N 1
ATOM 11317 C CA . ALA F 1 112 ? 14.629 58.251 3.036 1.00 17.22 112 ALA F CA 1
ATOM 11318 C C . ALA F 1 112 ? 15.412 59.101 4.016 1.00 19.49 112 ALA F C 1
ATOM 11319 O O . ALA F 1 112 ? 14.881 60.049 4.588 1.00 19.17 112 ALA F O 1
ATOM 11321 N N . LEU F 1 113 ? 16.676 58.740 4.214 1.00 16.88 113 LEU F N 1
ATOM 11322 C CA . LEU F 1 113 ? 17.577 59.471 5.088 1.00 16.73 113 LEU F CA 1
ATOM 11323 C C . LEU F 1 113 ? 18.696 59.983 4.203 1.00 19.75 113 LEU F C 1
ATOM 11324 O O . LEU F 1 113 ? 19.269 59.218 3.423 1.00 16.87 113 LEU F O 1
ATOM 11329 N N . TRP F 1 114 ? 19.028 61.264 4.319 1.00 17.99 114 TRP F N 1
ATOM 11330 C CA . TRP F 1 114 ? 20.074 61.818 3.470 1.00 17.73 114 TRP F CA 1
ATOM 11331 C C . TRP F 1 114 ? 21.073 62.639 4.273 1.00 19.12 114 TRP F C 1
ATOM 11332 O O . TRP F 1 114 ? 20.785 63.081 5.389 1.00 18.97 114 TRP F O 1
ATOM 11343 N N . GLY F 1 115 ? 22.250 62.841 3.697 1.00 17.86 115 GLY F N 1
ATOM 11344 C CA . GLY F 1 115 ? 23.243 63.701 4.312 1.00 20.90 115 GLY F CA 1
ATOM 11345 C C . GLY F 1 115 ? 24.042 64.422 3.253 1.00 21.23 115 GLY F C 1
ATOM 11346 O O . GLY F 1 115 ? 24.310 63.866 2.188 1.00 19.46 115 GLY F O 1
ATOM 11347 N N . LEU F 1 116 ? 24.391 65.676 3.534 1.00 20.96 116 LEU F N 1
ATOM 11348 C CA . LEU F 1 116 ? 25.314 66.421 2.696 1.00 21.24 116 LEU F CA 1
ATOM 11349 C C . LEU F 1 116 ? 26.652 66.363 3.404 1.00 17.85 116 LEU F C 1
ATOM 11350 O O . LEU F 1 116 ? 26.761 66.720 4.582 1.00 21.12 116 LEU F O 1
ATOM 11355 N N . PHE F 1 117 ? 27.661 65.883 2.686 1.00 18.84 117 PHE F N 1
ATOM 11356 C CA . PHE F 1 117 ? 28.958 65.581 3.269 1.00 20.17 117 PHE F CA 1
ATOM 11357 C C . PHE F 1 117 ? 30.049 66.337 2.522 1.00 23.70 117 PHE F C 1
ATOM 11358 O O . PHE F 1 117 ? 29.834 66.821 1.409 1.00 23.57 117 PHE F O 1
ATOM 11366 N N . LYS F 1 118 ? 31.218 66.441 3.140 1.00 21.28 118 LYS F N 1
ATOM 11367 C CA . LYS F 1 118 ? 32.404 66.901 2.434 1.00 22.98 118 LYS F CA 1
ATOM 11368 C C . LYS F 1 118 ? 33.558 65.999 2.787 1.00 20.11 118 LYS F C 1
ATOM 11369 O O . LYS F 1 118 ? 33.752 65.672 3.956 1.00 23.07 118 LYS F O 1
ATOM 11375 N N . GLU F 1 119 ? 34.336 65.604 1.788 1.00 20.61 119 GLU F N 1
ATOM 11376 C CA . GLU F 1 119 ? 35.561 64.880 2.067 1.00 19.55 119 GLU F CA 1
ATOM 11377 C C . GLU F 1 119 ? 36.550 65.830 2.721 1.00 24.37 119 GLU F C 1
ATOM 11378 O O . GLU F 1 119 ? 36.607 67.008 2.379 1.00 27.46 119 GLU F O 1
ATOM 11384 N N . THR F 1 120 ? 37.334 65.314 3.659 1.00 23.56 120 THR F N 1
ATOM 11385 C CA . THR F 1 120 ? 38.328 66.132 4.348 1.00 20.78 120 THR F CA 1
ATOM 11386 C C . THR F 1 120 ? 39.205 66.942 3.390 1.00 30.88 120 THR F C 1
ATOM 11387 O O . THR F 1 120 ? 39.443 68.135 3.607 1.00 36.02 120 THR F O 1
ATOM 11391 N N . THR F 1 121 ? 39.666 66.293 2.325 1.00 31.90 121 THR F N 1
ATOM 11392 C CA . THR F 1 121 ? 40.603 66.906 1.385 1.00 46.99 121 THR F CA 1
ATOM 11393 C C . THR F 1 121 ? 39.922 67.774 0.325 1.00 52.29 121 THR F C 1
ATOM 11394 O O . THR F 1 121 ? 40.578 68.569 -0.347 1.00 54.78 121 THR F O 1
ATOM 11398 N N . GLN F 1 122 ? 38.610 67.619 0.177 1.00 43.86 122 GLN F N 1
ATOM 11399 C CA . GLN F 1 122 ? 37.869 68.318 -0.870 1.00 44.94 122 GLN F CA 1
ATOM 11400 C C . GLN F 1 122 ? 37.146 69.551 -0.331 1.00 45.61 122 GLN F C 1
ATOM 11401 O O . GLN F 1 122 ? 36.926 69.677 0.871 1.00 48.69 122 GLN F O 1
ATOM 11407 N N . ASN F 1 123 ? 36.775 70.461 -1.225 1.00 52.79 123 ASN F N 1
ATOM 11408 C CA . ASN F 1 123 ? 36.085 71.682 -0.817 1.00 56.66 123 ASN F CA 1
ATOM 11409 C C . ASN F 1 123 ? 34.595 71.679 -1.160 1.00 51.94 123 ASN F C 1
ATOM 11410 O O . ASN F 1 123 ? 33.798 72.375 -0.527 1.00 50.64 123 ASN F O 1
ATOM 11415 N N . THR F 1 124 ? 34.224 70.890 -2.161 1.00 49.80 124 THR F N 1
ATOM 11416 C CA . THR F 1 124 ? 32.839 70.836 -2.618 1.00 43.41 124 THR F CA 1
ATOM 11417 C C . THR F 1 124 ? 32.097 69.664 -1.987 1.00 37.59 124 THR F C 1
ATOM 11418 O O . THR F 1 124 ? 32.634 68.561 -1.893 1.00 39.40 124 THR F O 1
ATOM 11422 N N . PRO F 1 125 ? 30.856 69.907 -1.551 1.00 29.36 125 PRO F N 1
ATOM 11423 C CA . PRO F 1 125 ? 30.048 68.903 -0.853 1.00 32.37 125 PRO F CA 1
ATOM 11424 C C . PRO F 1 125 ? 29.466 67.893 -1.821 1.00 28.43 125 PRO F C 1
ATOM 11425 O O . PRO F 1 125 ? 29.397 68.157 -3.024 1.00 25.51 125 PRO F O 1
ATOM 11429 N N . PHE F 1 126 ? 29.035 66.754 -1.288 1.00 21.36 126 PHE F N 1
ATOM 11430 C CA . PHE F 1 126 ? 28.278 65.786 -2.063 1.00 22.42 126 PHE F CA 1
ATOM 11431 C C . PHE F 1 126 ? 27.094 65.258 -1.265 1.00 20.48 126 PHE F C 1
ATOM 11432 O O . PHE F 1 126 ? 27.092 65.296 -0.030 1.00 20.95 126 PHE F O 1
ATOM 11440 N N . LEU F 1 127 ? 26.093 64.752 -1.981 1.00 18.07 127 LEU F N 1
ATOM 11441 C CA . LEU F 1 127 ? 24.859 64.279 -1.365 1.00 16.77 127 LEU F CA 1
ATOM 11442 C C . LEU F 1 127 ? 24.835 62.754 -1.304 1.00 17.83 127 LEU F C 1
ATOM 11443 O O . LEU F 1 127 ? 25.168 62.084 -2.285 1.00 19.04 127 LEU F O 1
ATOM 11448 N N . VAL F 1 128 ? 24.466 62.215 -0.142 1.00 16.11 128 VAL F N 1
ATOM 11449 C CA . VAL F 1 128 ? 24.238 60.775 0.014 1.00 15.71 128 VAL F CA 1
ATOM 11450 C C . VAL F 1 128 ? 22.773 60.545 0.355 1.00 17.82 128 VAL F C 1
ATOM 11451 O O . VAL F 1 128 ? 22.250 61.165 1.289 1.00 17.76 128 VAL F O 1
ATOM 11455 N N . ILE F 1 129 ? 22.116 59.656 -0.390 1.00 16.20 129 ILE F N 1
ATOM 11456 C CA . ILE F 1 129 ? 20.719 59.321 -0.142 1.00 15.23 129 ILE F CA 1
ATOM 11457 C C . ILE F 1 129 ? 20.623 57.827 0.135 1.00 15.57 129 ILE F C 1
ATOM 11458 O O . ILE F 1 129 ? 20.996 57.019 -0.697 1.00 17.24 129 ILE F O 1
ATOM 11463 N N . ASN F 1 130 ? 20.128 57.485 1.317 1.00 13.45 130 ASN F N 1
ATOM 11464 C CA . ASN F 1 130 ? 19.955 56.098 1.749 1.00 15.85 130 ASN F CA 1
ATOM 11465 C C . ASN F 1 130 ? 18.559 55.627 1.357 1.00 16.85 130 ASN F C 1
ATOM 11466 O O . ASN F 1 130 ? 17.551 56.143 1.860 1.00 16.12 130 ASN F O 1
ATOM 11471 N N . VAL F 1 131 ? 18.522 54.647 0.455 1.00 15.58 131 VAL F N 1
ATOM 11472 C CA . VAL F 1 131 ? 17.306 54.132 -0.157 1.00 18.42 131 VAL F CA 1
ATOM 11473 C C . VAL F 1 131 ? 16.851 52.828 0.499 1.00 14.87 131 VAL F C 1
ATOM 11474 O O . VAL F 1 131 ? 17.648 51.910 0.650 1.00 15.92 131 VAL F O 1
ATOM 11478 N N . HIS F 1 132 ? 15.572 52.740 0.871 1.00 15.04 132 HIS F N 1
ATOM 11479 C CA . HIS F 1 132 ? 14.975 51.429 1.130 1.00 15.46 132 HIS F CA 1
ATOM 11480 C C . HIS F 1 132 ? 13.530 51.443 0.669 1.00 17.51 132 HIS F C 1
ATOM 11481 O O . HIS F 1 132 ? 12.635 51.901 1.384 1.00 18.79 132 HIS F O 1
ATOM 11488 N N . LEU F 1 133 ? 13.313 50.944 -0.538 1.00 16.06 133 LEU F N 1
ATOM 11489 C CA . LEU F 1 133 ? 11.994 51.049 -1.157 1.00 17.08 133 LEU F CA 1
ATOM 11490 C C . LEU F 1 133 ? 11.101 49.908 -0.710 1.00 19.70 133 LEU F C 1
ATOM 11491 O O . LEU F 1 133 ? 11.585 48.897 -0.227 1.00 19.02 133 LEU F O 1
ATOM 11496 N N . ASP F 1 134 ? 9.792 50.092 -0.877 1.00 19.63 134 ASP F N 1
ATOM 11497 C CA . ASP F 1 134 ? 8.789 49.137 -0.424 1.00 19.53 134 ASP F CA 1
ATOM 11498 C C . ASP F 1 134 ? 8.909 47.805 -1.152 1.00 21.71 134 ASP F C 1
ATOM 11499 O O . ASP F 1 134 ? 9.194 47.770 -2.345 1.00 23.86 134 ASP F O 1
ATOM 11504 N N . HIS F 1 135 ? 8.694 46.702 -0.444 1.00 22.09 135 HIS F N 1
ATOM 11505 C CA . HIS F 1 135 ? 8.765 45.383 -1.072 1.00 21.14 135 HIS F CA 1
ATOM 11506 C C . HIS F 1 135 ? 7.448 44.966 -1.729 1.00 20.25 135 HIS F C 1
ATOM 11507 O O . HIS F 1 135 ? 7.403 44.006 -2.488 1.00 24.37 135 HIS F O 1
ATOM 11514 N N . ILE F 1 136 ? 6.381 45.693 -1.436 1.00 25.28 136 ILE F N 1
ATOM 11515 C CA . ILE F 1 136 ? 5.039 45.246 -1.800 1.00 25.32 136 ILE F CA 1
ATOM 11516 C C . ILE F 1 136 ? 4.799 45.117 -3.310 1.00 29.13 136 ILE F C 1
ATOM 11517 O O . ILE F 1 136 ? 4.198 44.143 -3.767 1.00 28.36 136 ILE F O 1
ATOM 11522 N N . SER F 1 137 ? 5.270 46.085 -4.090 1.00 20.80 137 SER F N 1
ATOM 11523 C CA . SER F 1 137 ? 4.983 46.079 -5.518 1.00 21.86 137 SER F CA 1
ATOM 11524 C C . SER F 1 137 ? 5.918 46.991 -6.287 1.00 18.19 137 SER F C 1
ATOM 11525 O O . SER F 1 137 ? 6.494 47.920 -5.721 1.00 20.93 137 SER F O 1
ATOM 11528 N N . ALA F 1 138 ? 6.056 46.734 -7.581 1.00 19.41 138 ALA F N 1
ATOM 11529 C CA . ALA F 1 138 ? 6.837 47.610 -8.452 1.00 20.78 138 ALA F CA 1
ATOM 11530 C C . ALA F 1 138 ? 6.253 49.025 -8.463 1.00 23.14 138 ALA F C 1
ATOM 11531 O O . ALA F 1 138 ? 6.991 50.009 -8.479 1.00 20.72 138 ALA F O 1
ATOM 11533 N N . HIS F 1 139 ? 4.927 49.133 -8.432 1.00 23.37 139 HIS F N 1
ATOM 11534 C CA . HIS F 1 139 ? 4.293 50.449 -8.394 1.00 22.14 139 HIS F CA 1
ATOM 11535 C C . HIS F 1 139 ? 4.647 51.227 -7.135 1.00 21.32 139 HIS F C 1
ATOM 11536 O O . HIS F 1 139 ? 4.900 52.430 -7.195 1.00 25.51 139 HIS F O 1
ATOM 11543 N N . ALA F 1 140 ? 4.666 50.550 -5.993 1.00 19.55 140 ALA F N 1
ATOM 11544 C CA . ALA F 1 140 ? 5.039 51.205 -4.748 1.00 17.94 140 ALA F CA 1
ATOM 11545 C C . ALA F 1 140 ? 6.486 51.677 -4.802 1.00 22.23 140 ALA F C 1
ATOM 11546 O O . ALA F 1 140 ? 6.826 52.729 -4.260 1.00 20.30 140 ALA F O 1
ATOM 11548 N N . ARG F 1 141 ? 7.347 50.882 -5.431 1.00 18.71 141 ARG F N 1
ATOM 11549 C CA . ARG F 1 141 ? 8.743 51.279 -5.563 1.00 14.98 141 ARG F CA 1
ATOM 11550 C C . ARG F 1 141 ? 8.912 52.484 -6.470 1.00 21.30 141 ARG F C 1
ATOM 11551 O O . ARG F 1 141 ? 9.638 53.419 -6.147 1.00 18.82 141 ARG F O 1
ATOM 11559 N N . LEU F 1 142 ? 8.237 52.468 -7.612 1.00 21.07 142 LEU F N 1
ATOM 11560 C CA . LEU F 1 142 ? 8.307 53.603 -8.517 1.00 20.35 142 LEU F CA 1
ATOM 11561 C C . LEU F 1 142 ? 7.814 54.856 -7.797 1.00 24.98 142 LEU F C 1
ATOM 11562 O O . LEU F 1 142 ? 8.421 55.914 -7.897 1.00 22.13 142 LEU F O 1
ATOM 11567 N N . ALA F 1 143 ? 6.716 54.722 -7.063 1.00 22.29 143 ALA F N 1
ATOM 11568 C CA . ALA F 1 143 ? 6.112 55.860 -6.369 1.00 20.35 143 ALA F CA 1
ATOM 11569 C C . ALA F 1 143 ? 7.024 56.406 -5.276 1.00 21.85 143 ALA F C 1
ATOM 11570 O O . ALA F 1 143 ? 7.180 57.623 -5.128 1.00 21.93 143 ALA F O 1
ATOM 11572 N N . GLY F 1 144 ? 7.627 55.501 -4.510 1.00 18.35 144 GLY F N 1
ATOM 11573 C CA . GLY F 1 144 ? 8.558 55.887 -3.468 1.00 18.66 144 GLY F CA 1
ATOM 11574 C C . GLY F 1 144 ? 9.766 56.650 -3.988 1.00 19.76 144 GLY F C 1
ATOM 11575 O O . GLY F 1 144 ? 10.165 57.666 -3.416 1.00 18.59 144 GLY F O 1
ATOM 11584 N N . THR F 1 146 ? 9.887 58.242 -6.786 1.00 20.56 146 THR F N 1
ATOM 11585 C CA . THR F 1 146 ? 9.413 59.508 -7.340 1.00 22.10 146 THR F CA 1
ATOM 11586 C C . THR F 1 146 ? 9.442 60.592 -6.259 1.00 20.30 146 THR F C 1
ATOM 11587 O O . THR F 1 146 ? 9.845 61.731 -6.506 1.00 22.85 146 THR F O 1
ATOM 11591 N N . VAL F 1 147 ? 9.016 60.234 -5.054 1.00 20.60 147 VAL F N 1
ATOM 11592 C CA . VAL F 1 147 ? 9.051 61.175 -3.940 1.00 22.15 147 VAL F CA 1
ATOM 11593 C C . VAL F 1 147 ? 10.486 61.571 -3.609 1.00 23.96 147 VAL F C 1
ATOM 11594 O O . VAL F 1 147 ? 10.783 62.752 -3.412 1.00 20.60 147 VAL F O 1
ATOM 11598 N N . ILE F 1 148 ? 11.391 60.595 -3.552 1.00 19.78 148 ILE F N 1
ATOM 11599 C CA . ILE F 1 148 ? 12.789 60.929 -3.309 1.00 16.13 148 ILE F CA 1
ATOM 11600 C C . ILE F 1 148 ? 13.303 61.937 -4.329 1.00 18.87 148 ILE F C 1
ATOM 11601 O O . ILE F 1 148 ? 13.881 62.966 -3.967 1.00 20.89 148 ILE F O 1
ATOM 11606 N N . LEU F 1 149 ? 13.104 61.635 -5.606 1.00 19.71 149 LEU F N 1
ATOM 11607 C CA . LEU F 1 149 ? 13.646 62.468 -6.669 1.00 20.49 149 LEU F CA 1
ATOM 11608 C C . LEU F 1 149 ? 13.025 63.860 -6.702 1.00 23.88 149 LEU F C 1
ATOM 11609 O O . LEU F 1 149 ? 13.691 64.831 -7.065 1.00 23.99 149 LEU F O 1
ATOM 11614 N N . GLU F 1 150 ? 11.753 63.953 -6.329 1.00 23.76 150 GLU F N 1
ATOM 11615 C CA . GLU F 1 150 ? 11.074 65.242 -6.266 1.00 27.78 150 GLU F CA 1
ATOM 11616 C C . GLU F 1 150 ? 11.499 66.029 -5.030 1.00 27.67 150 GLU F C 1
ATOM 11617 O O . GLU F 1 150 ? 11.828 67.214 -5.112 1.00 26.39 150 GLU F O 1
ATOM 11623 N N . GLU F 1 151 ? 11.488 65.362 -3.881 1.00 20.79 151 GLU F N 1
ATOM 11624 C CA . GLU F 1 151 ? 11.747 66.025 -2.615 1.00 21.10 151 GLU F CA 1
ATOM 11625 C C . GLU F 1 151 ? 13.183 66.559 -2.563 1.00 24.60 151 GLU F C 1
ATOM 11626 O O . GLU F 1 151 ? 13.424 67.647 -2.043 1.00 24.70 151 GLU F O 1
ATOM 11632 N N . LEU F 1 152 ? 14.131 65.804 -3.115 1.00 21.03 152 LEU F N 1
ATOM 11633 C CA . LEU F 1 152 ? 15.521 66.246 -3.145 1.00 18.99 152 LEU F CA 1
ATOM 11634 C C . LEU F 1 152 ? 15.971 66.745 -4.517 1.00 22.20 152 LEU F C 1
ATOM 11635 O O . LEU F 1 152 ? 17.170 66.778 -4.798 1.00 23.77 152 LEU F O 1
ATOM 11640 N N . HIS F 1 153 ? 15.025 67.155 -5.359 1.00 22.42 153 HIS F N 1
ATOM 11641 C CA . HIS F 1 153 ? 15.354 67.529 -6.735 1.00 25.81 153 HIS F CA 1
ATOM 11642 C C . HIS F 1 153 ? 16.436 68.610 -6.797 1.00 24.81 153 HIS F C 1
ATOM 11643 O O . HIS F 1 153 ? 17.396 68.491 -7.563 1.00 25.82 153 HIS F O 1
ATOM 11650 N N . ASP F 1 154 ? 16.286 69.653 -5.982 1.00 23.39 154 ASP F N 1
ATOM 11651 C CA . ASP F 1 154 ? 17.246 70.756 -5.976 1.00 29.52 154 ASP F CA 1
ATOM 11652 C C . ASP F 1 154 ? 18.656 70.328 -5.543 1.00 28.35 154 ASP F C 1
ATOM 11653 O O . ASP F 1 154 ? 19.655 70.751 -6.141 1.00 27.11 154 ASP F O 1
ATOM 11658 N N . LYS F 1 155 ? 18.738 69.507 -4.498 1.00 22.63 155 LYS F N 1
ATOM 11659 C CA . LYS F 1 155 ? 20.027 69.030 -4.004 1.00 24.25 155 LYS F CA 1
ATOM 11660 C C . LYS F 1 155 ? 20.708 68.119 -5.012 1.00 22.59 155 LYS F C 1
ATOM 11661 O O . LYS F 1 155 ? 21.915 68.208 -5.230 1.00 23.84 155 LYS F O 1
ATOM 11667 N N . ILE F 1 156 ? 19.938 67.210 -5.604 1.00 21.04 156 ILE F N 1
ATOM 11668 C CA . ILE F 1 156 ? 20.491 66.299 -6.595 1.00 20.14 156 ILE F CA 1
ATOM 11669 C C . ILE F 1 156 ? 21.041 67.063 -7.798 1.00 20.90 156 ILE F C 1
ATOM 11670 O O . ILE F 1 156 ? 22.090 66.720 -8.335 1.00 23.86 156 ILE F O 1
ATOM 11675 N N . ALA F 1 157 ? 20.343 68.113 -8.210 1.00 20.68 157 ALA F N 1
ATOM 11676 C CA . ALA F 1 157 ? 20.779 68.888 -9.364 1.00 25.61 157 ALA F CA 1
ATOM 11677 C C . ALA F 1 157 ? 22.066 69.640 -9.055 1.00 28.55 157 ALA F C 1
ATOM 11678 O O . ALA F 1 157 ? 22.915 69.838 -9.924 1.00 32.65 157 ALA F O 1
ATOM 11680 N N . GLN F 1 158 ? 22.210 70.044 -7.801 1.00 21.23 158 GLN F N 1
ATOM 11681 C CA . GLN F 1 158 ? 23.313 70.899 -7.375 1.00 27.73 158 GLN F CA 1
ATOM 11682 C C . GLN F 1 158 ? 24.602 70.128 -7.076 1.00 26.54 158 GLN F C 1
ATOM 11683 O O . GLN F 1 158 ? 25.703 70.622 -7.338 1.00 26.38 158 GLN F O 1
ATOM 11689 N N . TYR F 1 159 ? 24.473 68.923 -6.523 1.00 23.09 159 TYR F N 1
ATOM 11690 C CA . TYR F 1 159 ? 25.638 68.212 -5.999 1.00 20.87 159 TYR F CA 1
ATOM 11691 C C . TYR F 1 159 ? 25.880 66.853 -6.648 1.00 21.53 159 TYR F C 1
ATOM 11692 O O . TYR F 1 159 ? 24.938 66.182 -7.061 1.00 21.97 159 TYR F O 1
ATOM 11701 N N . PRO F 1 160 ? 27.149 66.425 -6.697 1.00 22.13 160 PRO F N 1
ATOM 11702 C CA . PRO F 1 160 ? 27.400 65.016 -7.010 1.00 22.36 160 PRO F CA 1
ATOM 11703 C C . PRO F 1 160 ? 26.649 64.199 -5.977 1.00 22.60 160 PRO F C 1
ATOM 11704 O O . PRO F 1 160 ? 26.669 64.566 -4.804 1.00 20.24 160 PRO F O 1
ATOM 11708 N N . THR F 1 161 ? 25.998 63.119 -6.393 1.00 16.86 161 THR F N 1
ATOM 11709 C CA . THR F 1 161 ? 25.085 62.418 -5.505 1.00 17.81 161 THR F CA 1
ATOM 11710 C C . THR F 1 161 ? 25.309 60.910 -5.562 1.00 17.52 161 THR F C 1
ATOM 11711 O O . THR F 1 161 ? 25.526 60.349 -6.643 1.00 19.94 161 THR F O 1
ATOM 11715 N N . LEU F 1 162 ? 25.284 60.278 -4.389 1.00 15.38 162 LEU F N 1
ATOM 11716 C CA . LEU F 1 162 ? 25.351 58.826 -4.261 1.00 13.02 162 LEU F CA 1
ATOM 11717 C C . LEU F 1 162 ? 23.981 58.365 -3.778 1.00 15.26 162 LEU F C 1
ATOM 11718 O O . LEU F 1 162 ? 23.564 58.702 -2.667 1.00 17.99 162 LEU F O 1
ATOM 11723 N N . LEU F 1 163 ? 23.274 57.635 -4.632 1.00 15.75 163 LEU F N 1
ATOM 11724 C CA . LEU F 1 163 ? 21.949 57.126 -4.320 1.00 13.95 163 LEU F CA 1
ATOM 11725 C C . LEU F 1 163 ? 22.135 55.642 -4.057 1.00 16.50 163 LEU F C 1
ATOM 11726 O O . LEU F 1 163 ? 22.379 54.869 -4.992 1.00 17.38 163 LEU F O 1
ATOM 11739 N N . GLY F 1 165 ? 21.299 51.932 -1.753 1.00 13.98 165 GLY F N 1
ATOM 11740 C CA . GLY F 1 165 ? 20.512 51.145 -0.821 1.00 13.69 165 GLY F CA 1
ATOM 11741 C C . GLY F 1 165 ? 19.765 49.990 -1.439 1.00 15.06 165 GLY F C 1
ATOM 11742 O O . GLY F 1 165 ? 20.129 49.472 -2.491 1.00 15.91 165 GLY F O 1
ATOM 11743 N N . ASP F 1 166 ? 18.704 49.597 -0.754 1.00 14.50 166 ASP F N 1
ATOM 11744 C CA . ASP F 1 166 ? 17.934 48.427 -1.104 1.00 14.09 166 ASP F CA 1
ATOM 11745 C C . ASP F 1 166 ? 16.711 48.896 -1.879 1.00 13.94 166 ASP F C 1
ATOM 11746 O O . ASP F 1 166 ? 15.766 49.487 -1.313 1.00 15.39 166 ASP F O 1
ATOM 11751 N N . PHE F 1 167 ? 16.743 48.662 -3.184 1.00 15.18 167 PHE F N 1
ATOM 11752 C CA . PHE F 1 167 ? 15.668 49.088 -4.071 1.00 16.40 167 PHE F CA 1
ATOM 11753 C C . PHE F 1 167 ? 14.529 48.082 -4.072 1.00 16.14 167 PHE F C 1
ATOM 11754 O O . PHE F 1 167 ? 13.452 48.375 -4.584 1.00 16.65 167 PHE F O 1
ATOM 11762 N N . ASN F 1 168 ? 14.778 46.891 -3.522 1.00 15.56 168 ASN F N 1
ATOM 11763 C CA . ASN F 1 168 ? 13.786 45.814 -3.570 1.00 15.60 168 ASN F CA 1
ATOM 11764 C C . ASN F 1 168 ? 13.330 45.525 -4.998 1.00 17.81 168 ASN F C 1
ATOM 11765 O O . ASN F 1 168 ? 12.226 45.035 -5.220 1.00 18.97 168 ASN F O 1
ATOM 11770 N N . ALA F 1 169 ? 14.200 45.794 -5.968 1.00 16.23 169 ALA F N 1
ATOM 11771 C CA . ALA F 1 169 ? 13.820 45.684 -7.376 1.00 16.64 169 ALA F CA 1
ATOM 11772 C C . ALA F 1 169 ? 14.970 45.148 -8.215 1.00 16.67 169 ALA F C 1
ATOM 11773 O O . ALA F 1 169 ? 16.070 45.686 -8.166 1.00 16.29 169 ALA F O 1
ATOM 11775 N N . GLU F 1 170 ? 14.705 44.098 -8.991 1.00 19.16 170 GLU F N 1
ATOM 11776 C CA . GLU F 1 170 ? 15.674 43.639 -9.986 1.00 20.37 170 GLU F CA 1
ATOM 11777 C C . GLU F 1 170 ? 15.794 44.685 -11.103 1.00 21.50 170 GLU F C 1
ATOM 11778 O O . GLU F 1 170 ? 14.966 45.592 -11.208 1.00 17.66 170 GLU F O 1
ATOM 11784 N N . SER F 1 171 ? 16.818 44.533 -11.940 1.00 18.72 171 SER F N 1
ATOM 11785 C CA . SER F 1 171 ? 17.270 45.597 -12.839 1.00 24.11 171 SER F CA 1
ATOM 11786 C C . SER F 1 171 ? 16.248 46.061 -13.876 1.00 22.84 171 SER F C 1
ATOM 11787 O O . SER F 1 171 ? 16.329 47.189 -14.383 1.00 23.75 171 SER F O 1
ATOM 11790 N N . GLY F 1 172 ? 15.296 45.197 -14.206 1.00 20.90 172 GLY F N 1
ATOM 11791 C CA . GLY F 1 172 ? 14.334 45.506 -15.245 1.00 24.36 172 GLY F CA 1
ATOM 11792 C C . GLY F 1 172 ? 13.143 46.346 -14.817 1.00 19.59 172 GLY F C 1
ATOM 11793 O O . GLY F 1 172 ? 12.357 46.757 -15.670 1.00 23.39 172 GLY F O 1
ATOM 11794 N N . GLU F 1 173 ? 12.988 46.609 -13.518 1.00 18.44 173 GLU F N 1
ATOM 11795 C CA . GLU F 1 173 ? 11.798 47.347 -13.060 1.00 22.41 173 GLU F CA 1
ATOM 11796 C C . GLU F 1 173 ? 11.777 48.809 -13.499 1.00 22.64 173 GLU F C 1
ATOM 11797 O O . GLU F 1 173 ? 12.827 49.415 -13.716 1.00 21.67 173 GLU F O 1
ATOM 11803 N N . GLU F 1 174 ? 10.573 49.374 -13.589 1.00 19.85 174 GLU F N 1
ATOM 11804 C CA . GLU F 1 174 ? 10.395 50.768 -13.978 1.00 20.85 174 GLU F CA 1
ATOM 11805 C C . GLU F 1 174 ? 11.193 51.734 -13.111 1.00 19.65 174 GLU F C 1
ATOM 11806 O O . GLU F 1 174 ? 11.692 52.743 -13.599 1.00 22.12 174 GLU F O 1
ATOM 11812 N N . VAL F 1 175 ? 11.316 51.431 -11.824 1.00 17.72 175 VAL F N 1
ATOM 11813 C CA . VAL F 1 175 ? 12.032 52.326 -10.924 1.00 18.83 175 VAL F CA 1
ATOM 11814 C C . VAL F 1 175 ? 13.471 52.563 -11.387 1.00 19.64 175 VAL F C 1
ATOM 11815 O O . VAL F 1 175 ? 13.998 53.666 -11.252 1.00 19.06 175 VAL F O 1
ATOM 11819 N N . HIS F 1 176 ? 14.104 51.536 -11.955 1.00 18.09 176 HIS F N 1
ATOM 11820 C CA . HIS F 1 176 ? 15.477 51.684 -12.417 1.00 17.65 176 HIS F CA 1
ATOM 11821 C C . HIS F 1 176 ? 15.531 52.544 -13.672 1.00 19.08 176 HIS F C 1
ATOM 11822 O O . HIS F 1 176 ? 16.476 53.309 -13.866 1.00 19.00 176 HIS F O 1
ATOM 11829 N N . GLN F 1 177 ? 14.509 52.439 -14.513 1.00 21.12 177 GLN F N 1
ATOM 11830 C CA . GLN F 1 177 ? 14.461 53.277 -15.704 1.00 22.46 177 GLN F CA 1
ATOM 11831 C C . GLN F 1 177 ? 14.360 54.752 -15.290 1.00 23.24 177 GLN F C 1
ATOM 11832 O O . GLN F 1 177 ? 14.986 55.622 -15.899 1.00 24.48 177 GLN F O 1
ATOM 11838 N N . LEU F 1 178 ? 13.588 55.029 -14.242 1.00 20.78 178 LEU F N 1
ATOM 11839 C CA . LEU F 1 178 ? 13.436 56.394 -13.753 1.00 22.43 178 LEU F CA 1
ATOM 11840 C C . LEU F 1 178 ? 14.765 56.913 -13.214 1.00 20.47 178 LEU F C 1
ATOM 11841 O O . LEU F 1 178 ? 15.228 58.000 -13.575 1.00 22.12 178 LEU F O 1
ATOM 11846 N N . VAL F 1 179 ? 15.365 56.133 -12.327 1.00 17.05 179 VAL F N 1
ATOM 11847 C CA . VAL F 1 179 ? 16.632 56.499 -11.706 1.00 15.60 179 VAL F CA 1
ATOM 11848 C C . VAL F 1 179 ? 17.723 56.733 -12.758 1.00 21.41 179 VAL F C 1
ATOM 11849 O O . VAL F 1 179 ? 18.536 57.637 -12.616 1.00 19.41 179 VAL F O 1
ATOM 11853 N N . GLN F 1 180 ? 17.702 55.948 -13.832 1.00 23.07 180 GLN F N 1
ATOM 11854 C CA . GLN F 1 180 ? 18.755 56.001 -14.842 1.00 20.90 180 GLN F CA 1
ATOM 11855 C C . GLN F 1 180 ? 18.667 57.224 -15.765 1.00 25.93 180 GLN F C 1
ATOM 11856 O O . GLN F 1 180 ? 19.575 57.481 -16.568 1.00 23.75 180 GLN F O 1
ATOM 11862 N N . LYS F 1 181 ? 17.585 57.984 -15.648 1.00 23.93 181 LYS F N 1
ATOM 11863 C CA . LYS F 1 181 ? 17.506 59.264 -16.343 1.00 23.64 181 LYS F CA 1
ATOM 11864 C C . LYS F 1 181 ? 18.587 60.213 -15.820 1.00 26.10 181 LYS F C 1
ATOM 11865 O O . LYS F 1 181 ? 19.080 61.061 -16.560 1.00 29.43 181 LYS F O 1
ATOM 11871 N N . LYS F 1 182 ? 18.960 60.064 -14.548 1.00 21.41 182 LYS F N 1
ATOM 11872 C CA . LYS F 1 182 ? 19.929 60.970 -13.932 1.00 23.79 182 LYS F CA 1
ATOM 11873 C C . LYS F 1 182 ? 21.165 60.285 -13.340 1.00 26.44 182 LYS F C 1
ATOM 11874 O O . LYS F 1 182 ? 22.191 60.934 -13.134 1.00 27.96 182 LYS F O 1
ATOM 11880 N N . PHE F 1 183 ? 21.068 58.988 -13.060 1.00 19.10 183 PHE F N 1
ATOM 11881 C CA . PHE F 1 183 ? 22.161 58.264 -12.406 1.00 18.04 183 PHE F CA 1
ATOM 11882 C C . PHE F 1 183 ? 22.657 57.106 -13.247 1.00 19.31 183 PHE F C 1
ATOM 11883 O O . PHE F 1 183 ? 21.959 56.627 -14.149 1.00 22.73 183 PHE F O 1
ATOM 11891 N N . GLN F 1 184 ? 23.860 56.638 -12.923 1.00 22.75 184 GLN F N 1
ATOM 11892 C CA . GLN F 1 184 ? 24.405 55.432 -13.530 1.00 18.15 184 GLN F CA 1
ATOM 11893 C C . GLN F 1 184 ? 24.643 54.371 -12.463 1.00 18.74 184 GLN F C 1
ATOM 11894 O O . GLN F 1 184 ? 25.073 54.690 -11.353 1.00 19.70 184 GLN F O 1
ATOM 11900 N N . ASP F 1 185 ? 24.351 53.112 -12.791 1.00 18.00 185 ASP F N 1
ATOM 11901 C CA . ASP F 1 185 ? 24.633 52.006 -11.879 1.00 18.63 185 ASP F CA 1
ATOM 11902 C C . ASP F 1 185 ? 26.138 51.771 -11.828 1.00 18.28 185 ASP F C 1
ATOM 11903 O O . ASP F 1 185 ? 26.750 51.376 -12.829 1.00 20.90 185 ASP F O 1
ATOM 11908 N N . SER F 1 186 ? 26.736 52.018 -10.665 1.00 17.26 186 SER F N 1
ATOM 11909 C CA . SER F 1 186 ? 28.191 51.946 -10.516 1.00 18.25 186 SER F CA 1
ATOM 11910 C C . SER F 1 186 ? 28.798 50.596 -10.900 1.00 20.11 186 SER F C 1
ATOM 11911 O O . SER F 1 186 ? 29.935 50.542 -11.350 1.00 19.66 186 SER F O 1
ATOM 11914 N N . LYS F 1 187 ? 28.056 49.506 -10.726 1.00 16.68 187 LYS F N 1
ATOM 11915 C CA . LYS F 1 187 ? 28.656 48.188 -10.939 1.00 20.31 187 LYS F CA 1
ATOM 11916 C C . LYS F 1 187 ? 28.906 47.848 -12.405 1.00 25.29 187 LYS F C 1
ATOM 11917 O O . LYS F 1 187 ? 29.575 46.857 -12.698 1.00 23.22 187 LYS F O 1
ATOM 11923 N N . ASN F 1 188 ? 28.381 48.665 -13.319 1.00 20.75 188 ASN F N 1
ATOM 11924 C CA . ASN F 1 188 ? 28.618 48.456 -14.749 1.00 22.65 188 ASN F CA 1
ATOM 11925 C C . ASN F 1 188 ? 29.687 49.393 -15.308 1.00 30.57 188 ASN F C 1
ATOM 11926 O O . ASN F 1 188 ? 30.011 49.335 -16.497 1.00 34.26 188 ASN F O 1
ATOM 11931 N N . LEU F 1 189 ? 30.234 50.245 -14.447 1.00 25.13 189 LEU F N 1
ATOM 11932 C CA . LEU F 1 189 ? 31.140 51.304 -14.883 1.00 21.98 189 LEU F CA 1
ATOM 11933 C C . LEU F 1 189 ? 32.618 50.950 -14.776 1.00 26.75 189 LEU F C 1
ATOM 11934 O O . LEU F 1 189 ? 33.461 51.596 -15.402 1.00 30.89 189 LEU F O 1
ATOM 11939 N N . ALA F 1 190 ? 32.937 49.935 -13.984 1.00 24.61 190 ALA F N 1
ATOM 11940 C CA . ALA F 1 190 ? 34.320 49.528 -13.817 1.00 26.88 190 ALA F CA 1
ATOM 11941 C C . ALA F 1 190 ? 34.349 48.038 -13.536 1.00 29.27 190 ALA F C 1
ATOM 11942 O O . ALA F 1 190 ? 33.389 47.327 -13.836 1.00 36.54 190 ALA F O 1
ATOM 11944 N N . THR F 1 191 ? 35.449 47.564 -12.969 1.00 25.46 191 THR F N 1
ATOM 11945 C CA A THR F 1 191 ? 35.557 46.161 -12.607 0.50 22.73 191 THR F CA 1
ATOM 11946 C CA B THR F 1 191 ? 35.579 46.164 -12.587 0.50 23.76 191 THR F CA 1
ATOM 11947 C C . THR F 1 191 ? 34.731 45.872 -11.357 1.00 23.51 191 THR F C 1
ATOM 11948 O O . THR F 1 191 ? 34.749 46.646 -10.403 1.00 23.92 191 THR F O 1
ATOM 11955 N N . HIS F 1 192 ? 33.994 44.762 -11.386 1.00 21.26 192 HIS F N 1
ATOM 11956 C CA . HIS F 1 192 ? 33.190 44.340 -10.242 1.00 19.46 192 HIS F CA 1
ATOM 11957 C C . HIS F 1 192 ? 33.706 43.037 -9.642 1.00 22.82 192 HIS F C 1
ATOM 11958 O O . HIS F 1 192 ? 33.878 42.044 -10.351 1.00 21.41 192 HIS F O 1
ATOM 11965 N N . TYR F 1 193 ? 33.933 43.042 -8.332 1.00 17.23 193 TYR F N 1
ATOM 11966 C CA . TYR F 1 193 ? 34.452 41.866 -7.638 1.00 17.03 193 TYR F CA 1
ATOM 11967 C C . TYR F 1 193 ? 33.329 41.199 -6.870 1.00 18.10 193 TYR F C 1
ATOM 11968 O O . TYR F 1 193 ? 32.534 41.872 -6.217 1.00 16.90 193 TYR F O 1
ATOM 11977 N N . GLY F 1 194 ? 33.253 39.877 -6.949 1.00 19.19 194 GLY F N 1
ATOM 11978 C CA . GLY F 1 194 ? 32.190 39.154 -6.282 1.00 17.55 194 GLY F CA 1
ATOM 11979 C C . GLY F 1 194 ? 30.949 39.008 -7.142 1.00 17.30 194 GLY F C 1
ATOM 11980 O O . GLY F 1 194 ? 30.946 39.361 -8.326 1.00 18.54 194 GLY F O 1
ATOM 11981 N N . PRO F 1 195 ? 29.866 38.501 -6.547 1.00 18.15 195 PRO F N 1
ATOM 11982 C CA . PRO F 1 195 ? 28.648 38.275 -7.325 1.00 20.68 195 PRO F CA 1
ATOM 11983 C C . PRO F 1 195 ? 27.975 39.597 -7.681 1.00 19.02 195 PRO F C 1
ATOM 11984 O O . PRO F 1 195 ? 28.122 40.584 -6.956 1.00 17.54 195 PRO F O 1
ATOM 11988 N N . ARG F 1 196 ? 27.269 39.640 -8.803 1.00 17.72 196 ARG F N 1
ATOM 11989 C CA A ARG F 1 196 ? 26.551 40.851 -9.174 0.50 16.45 196 ARG F CA 1
ATOM 11990 C CA B ARG F 1 196 ? 26.542 40.843 -9.188 0.50 16.59 196 ARG F CA 1
ATOM 11991 C C . ARG F 1 196 ? 25.291 41.004 -8.322 1.00 19.55 196 ARG F C 1
ATOM 11992 O O . ARG F 1 196 ? 24.825 42.118 -8.082 1.00 19.64 196 ARG F O 1
ATOM 12007 N N . GLY F 1 197 ? 24.757 39.880 -7.855 1.00 16.71 197 GLY F N 1
ATOM 12008 C CA . GLY F 1 197 ? 23.610 39.883 -6.960 1.00 18.55 197 GLY F CA 1
ATOM 12009 C C . GLY F 1 197 ? 24.009 40.031 -5.502 1.00 19.05 197 GLY F C 1
ATOM 12010 O O . GLY F 1 197 ? 25.163 39.802 -5.128 1.00 18.45 197 GLY F O 1
ATOM 12011 N N . THR F 1 198 ? 23.042 40.409 -4.669 1.00 18.84 198 THR F N 1
ATOM 12012 C CA . THR F 1 198 ? 23.340 40.802 -3.311 1.00 18.63 198 THR F CA 1
ATOM 12013 C C . THR F 1 198 ? 22.477 40.149 -2.236 1.00 21.42 198 THR F C 1
ATOM 12014 O O . THR F 1 198 ? 22.786 40.257 -1.059 1.00 31.29 198 THR F O 1
ATOM 12018 N N . PHE F 1 199 ? 21.397 39.484 -2.620 1.00 15.53 199 PHE F N 1
ATOM 12019 C CA . PHE F 1 199 ? 20.509 38.919 -1.611 1.00 16.57 199 PHE F CA 1
ATOM 12020 C C . PHE F 1 199 ? 20.544 37.387 -1.638 1.00 17.14 199 PHE F C 1
ATOM 12021 O O . PHE F 1 199 ? 20.206 36.781 -2.656 1.00 16.59 199 PHE F O 1
ATOM 12029 N N . GLN F 1 200 ? 20.933 36.774 -0.517 1.00 16.89 200 GLN F N 1
ATOM 12030 C CA . GLN F 1 200 ? 21.054 35.321 -0.439 1.00 17.24 200 GLN F CA 1
ATOM 12031 C C . GLN F 1 200 ? 20.093 34.641 0.543 1.00 17.36 200 GLN F C 1
ATOM 12032 O O . GLN F 1 200 ? 20.107 33.417 0.672 1.00 19.01 200 GLN F O 1
ATOM 12038 N N . ASN F 1 201 ? 19.268 35.425 1.237 1.00 17.87 201 ASN F N 1
ATOM 12039 C CA . ASN F 1 201 ? 18.255 34.864 2.127 1.00 16.43 201 ASN F CA 1
ATOM 12040 C C . ASN F 1 201 ? 18.851 33.997 3.249 1.00 16.05 201 ASN F C 1
ATOM 12041 O O . ASN F 1 201 ? 18.233 33.023 3.678 1.00 20.04 201 ASN F O 1
ATOM 12046 N N . PHE F 1 202 ? 20.046 34.359 3.714 1.00 17.01 202 PHE F N 1
ATOM 12047 C CA . PHE F 1 202 ? 20.790 33.590 4.734 1.00 17.43 202 PHE F CA 1
ATOM 12048 C C . PHE F 1 202 ? 21.201 32.188 4.285 1.00 23.60 202 PHE F C 1
ATOM 12049 O O . PHE F 1 202 ? 21.548 31.354 5.113 1.00 29.90 202 PHE F O 1
ATOM 12057 N N . THR F 1 203 ? 21.168 31.924 2.985 1.00 19.14 203 THR F N 1
ATOM 12058 C CA . THR F 1 203 ? 21.546 30.601 2.485 1.00 21.93 203 THR F CA 1
ATOM 12059 C C . THR F 1 203 ? 23.014 30.593 2.052 1.00 22.35 203 THR F C 1
ATOM 12060 O O . THR F 1 203 ? 23.357 31.104 0.985 1.00 19.04 203 THR F O 1
ATOM 12064 N N . TYR F 1 204 ? 23.865 30.023 2.898 1.00 22.18 204 TYR F N 1
ATOM 12065 C CA . TYR F 1 204 ? 25.313 30.039 2.690 1.00 19.24 204 TYR F CA 1
ATOM 12066 C C . TYR F 1 204 ? 25.691 29.446 1.331 1.00 21.75 204 TYR F C 1
ATOM 12067 O O . TYR F 1 204 ? 26.616 29.918 0.678 1.00 21.06 204 TYR F O 1
ATOM 12076 N N . THR F 1 205 ? 24.970 28.415 0.905 1.00 19.18 205 THR F N 1
ATOM 12077 C CA . THR F 1 205 ? 25.309 27.715 -0.335 1.00 22.11 205 THR F CA 1
ATOM 12078 C C . THR F 1 205 ? 24.491 28.165 -1.549 1.00 21.44 205 THR F C 1
ATOM 12079 O O . THR F 1 205 ? 24.436 27.466 -2.559 1.00 24.62 205 THR F O 1
ATOM 12083 N N . LYS F 1 206 ? 23.850 29.325 -1.449 1.00 20.28 206 LYS F N 1
ATOM 12084 C CA . LYS F 1 206 ? 23.047 29.847 -2.554 1.00 22.26 206 LYS F CA 1
ATOM 12085 C C . LYS F 1 206 ? 23.921 30.048 -3.793 1.00 21.97 206 LYS F C 1
ATOM 12086 O O . LYS F 1 206 ? 24.919 30.764 -3.734 1.00 21.26 206 LYS F O 1
ATOM 12092 N N . PRO F 1 207 ? 23.561 29.402 -4.915 1.00 23.48 207 PRO F N 1
ATOM 12093 C CA . PRO F 1 207 ? 24.290 29.627 -6.168 1.00 24.14 207 PRO F CA 1
ATOM 12094 C C . PRO F 1 207 ? 24.229 31.095 -6.572 1.00 22.23 207 PRO F C 1
ATOM 12095 O O . PRO F 1 207 ? 23.185 31.740 -6.430 1.00 21.59 207 PRO F O 1
ATOM 12099 N N . TRP F 1 208 ? 25.344 31.629 -7.057 1.00 19.10 208 TRP F N 1
ATOM 12100 C CA . TRP F 1 208 ? 25.388 33.041 -7.409 1.00 17.02 208 TRP F CA 1
ATOM 12101 C C . TRP F 1 208 ? 24.338 33.461 -8.448 1.00 16.54 208 TRP F C 1
ATOM 12102 O O . TRP F 1 208 ? 23.799 34.571 -8.382 1.00 19.53 208 TRP F O 1
ATOM 12113 N N . ALA F 1 209 ? 24.020 32.574 -9.386 1.00 21.89 209 ALA F N 1
ATOM 12114 C CA . ALA F 1 209 ? 23.024 32.901 -10.399 1.00 20.67 209 ALA F CA 1
ATOM 12115 C C . ALA F 1 209 ? 21.627 33.061 -9.789 1.00 23.10 209 ALA F C 1
ATOM 12116 O O . ALA F 1 209 ? 20.735 33.642 -10.411 1.00 27.68 209 ALA F O 1
ATOM 12118 N N . GLU F 1 210 ? 21.450 32.559 -8.568 1.00 22.32 210 GLU F N 1
ATOM 12119 C CA . GLU F 1 210 ? 20.163 32.648 -7.869 1.00 24.56 210 GLU F CA 1
ATOM 12120 C C . GLU F 1 210 ? 20.081 33.792 -6.860 1.00 24.97 210 GLU F C 1
ATOM 12121 O O . GLU F 1 210 ? 19.050 33.974 -6.202 1.00 26.32 210 GLU F O 1
ATOM 12127 N N . LEU F 1 211 ? 21.155 34.555 -6.719 1.00 17.61 211 LEU F N 1
ATOM 12128 C CA . LEU F 1 211 ? 21.096 35.737 -5.864 1.00 17.03 211 LEU F CA 1
ATOM 12129 C C . LEU F 1 211 ? 20.155 36.761 -6.485 1.00 24.23 211 LEU F C 1
ATOM 12130 O O . LEU F 1 211 ? 20.094 36.883 -7.703 1.00 32.00 211 LEU F O 1
ATOM 12135 N N . GLU F 1 212 ? 19.409 37.484 -5.656 1.00 20.54 212 GLU F N 1
ATOM 12136 C CA . GLU F 1 212 ? 18.621 38.604 -6.158 1.00 19.98 212 GLU F CA 1
ATOM 12137 C C . GLU F 1 212 ? 19.470 39.873 -6.208 1.00 17.57 212 GLU F C 1
ATOM 12138 O O . GLU F 1 212 ? 20.245 40.145 -5.298 1.00 19.87 212 GLU F O 1
ATOM 12144 N N . GLU F 1 213 ? 19.334 40.637 -7.283 1.00 19.00 213 GLU F N 1
ATOM 12145 C CA A GLU F 1 213 ? 20.064 41.892 -7.429 0.50 16.86 213 GLU F CA 1
ATOM 12146 C CA B GLU F 1 213 ? 20.065 41.884 -7.440 0.50 16.96 213 GLU F CA 1
ATOM 12147 C C . GLU F 1 213 ? 19.137 43.019 -7.019 1.00 17.66 213 GLU F C 1
ATOM 12148 O O . GLU F 1 213 ? 18.440 43.601 -7.854 1.00 19.50 213 GLU F O 1
ATOM 12159 N N . ILE F 1 214 ? 19.106 43.320 -5.724 1.00 16.24 214 ILE F N 1
ATOM 12160 C CA . ILE F 1 214 ? 18.151 44.324 -5.248 1.00 13.84 214 ILE F CA 1
ATOM 12161 C C . ILE F 1 214 ? 18.795 45.527 -4.566 1.00 14.37 214 ILE F C 1
ATOM 12162 O O . ILE F 1 214 ? 18.125 46.546 -4.343 1.00 17.83 214 ILE F O 1
ATOM 12167 N N . ASP F 1 215 ? 20.081 45.412 -4.250 1.00 15.13 215 ASP F N 1
ATOM 12168 C CA . ASP F 1 215 ? 20.847 46.527 -3.673 1.00 15.64 215 ASP F CA 1
ATOM 12169 C C . ASP F 1 215 ? 21.694 47.182 -4.748 1.00 16.94 215 ASP F C 1
ATOM 12170 O O . ASP F 1 215 ? 22.273 46.484 -5.577 1.00 19.18 215 ASP F O 1
ATOM 12175 N N . TYR F 1 216 ? 21.785 48.514 -4.707 1.00 15.23 216 TYR F N 1
ATOM 12176 C CA . TYR F 1 216 ? 22.447 49.298 -5.748 1.00 14.11 216 TYR F CA 1
ATOM 12177 C C . TYR F 1 216 ? 23.214 50.488 -5.205 1.00 14.39 216 TYR F C 1
ATOM 12178 O O . TYR F 1 216 ? 22.848 51.084 -4.181 1.00 15.06 216 TYR F O 1
ATOM 12187 N N . ILE F 1 217 ? 24.277 50.841 -5.922 1.00 14.02 217 ILE F N 1
ATOM 12188 C CA . ILE F 1 217 ? 24.953 52.111 -5.705 1.00 14.36 217 ILE F CA 1
ATOM 12189 C C . ILE F 1 217 ? 24.898 52.876 -7.015 1.00 13.69 217 ILE F C 1
ATOM 12190 O O . ILE F 1 217 ? 25.595 52.536 -7.981 1.00 17.06 217 ILE F O 1
ATOM 12195 N N . TYR F 1 218 ? 24.010 53.869 -7.058 1.00 16.08 218 TYR F N 1
ATOM 12196 C CA . TYR F 1 218 ? 23.846 54.732 -8.222 1.00 15.49 218 TYR F CA 1
ATOM 12197 C C . TYR F 1 218 ? 24.629 56.021 -8.023 1.00 17.51 218 TYR F C 1
ATOM 12198 O O . TYR F 1 218 ? 24.658 56.576 -6.923 1.00 17.34 218 TYR F O 1
ATOM 12207 N N . VAL F 1 219 ? 25.256 56.498 -9.092 1.00 16.35 219 VAL F N 1
ATOM 12208 C CA . VAL F 1 219 ? 26.131 57.657 -8.996 1.00 15.79 219 VAL F CA 1
ATOM 12209 C C . VAL F 1 219 ? 25.772 58.738 -10.003 1.00 17.89 219 VAL F C 1
ATOM 12210 O O . VAL F 1 219 ? 25.351 58.450 -11.131 1.00 20.42 219 VAL F O 1
ATOM 12214 N N . LYS F 1 220 ? 25.932 59.987 -9.577 1.00 18.33 220 LYS F N 1
ATOM 12215 C CA . LYS F 1 220 ? 25.836 61.141 -10.472 1.00 18.31 220 LYS F CA 1
ATOM 12216 C C . LYS F 1 220 ? 26.992 62.068 -10.136 1.00 21.04 220 LYS F C 1
ATOM 12217 O O . LYS F 1 220 ? 27.116 62.523 -8.998 1.00 22.65 220 LYS F O 1
ATOM 12223 N N . GLY F 1 221 ? 27.858 62.314 -11.113 1.00 23.76 221 GLY F N 1
ATOM 12224 C CA . GLY F 1 221 ? 28.995 63.201 -10.917 1.00 26.11 221 GLY F CA 1
ATOM 12225 C C . GLY F 1 221 ? 30.188 62.549 -10.241 1.00 23.32 221 GLY F C 1
ATOM 12226 O O . GLY F 1 221 ? 30.958 63.217 -9.549 1.00 24.39 221 GLY F O 1
ATOM 12227 N N . TRP F 1 222 ? 30.351 61.244 -10.449 1.00 21.41 222 TRP F N 1
ATOM 12228 C CA . TRP F 1 222 ? 31.465 60.500 -9.871 1.00 21.99 222 TRP F CA 1
ATOM 12229 C C . TRP F 1 222 ? 32.171 59.641 -10.897 1.00 24.34 222 TRP F C 1
ATOM 12230 O O . TRP F 1 222 ? 31.538 59.071 -11.781 1.00 27.41 222 TRP F O 1
ATOM 12241 N N . GLN F 1 223 ? 33.486 59.537 -10.761 1.00 21.66 223 GLN F N 1
ATOM 12242 C CA . GLN F 1 223 ? 34.243 58.502 -11.451 1.00 22.82 223 GLN F CA 1
ATOM 12243 C C . GLN F 1 223 ? 34.229 57.248 -10.580 1.00 26.12 223 GLN F C 1
ATOM 12244 O O . GLN F 1 223 ? 34.554 57.309 -9.391 1.00 28.31 223 GLN F O 1
ATOM 12250 N N . VAL F 1 224 ? 33.850 56.116 -11.165 1.00 21.82 224 VAL F N 1
ATOM 12251 C CA . VAL F 1 224 ? 33.869 54.842 -10.438 1.00 18.72 224 VAL F CA 1
ATOM 12252 C C . VAL F 1 224 ? 35.128 54.044 -10.779 1.00 19.00 224 VAL F C 1
ATOM 12253 O O . VAL F 1 224 ? 35.449 53.837 -11.952 1.00 22.18 224 VAL F O 1
ATOM 12257 N N . GLN F 1 225 ? 35.846 53.615 -9.746 1.00 16.39 225 GLN F N 1
ATOM 12258 C CA . GLN F 1 225 ? 37.097 52.886 -9.917 1.00 18.71 225 GLN F CA 1
ATOM 12259 C C . GLN F 1 225 ? 36.934 51.388 -9.780 1.00 24.31 225 GLN F C 1
ATOM 12260 O O . GLN F 1 225 ? 37.711 50.622 -10.345 1.00 22.18 225 GLN F O 1
ATOM 12266 N N . GLN F 1 226 ? 35.926 50.976 -9.018 1.00 21.26 226 GLN F N 1
ATOM 12267 C CA A GLN F 1 226 ? 35.747 49.576 -8.682 0.50 20.80 226 GLN F CA 1
ATOM 12268 C CA B GLN F 1 226 ? 35.732 49.568 -8.697 0.50 20.83 226 GLN F CA 1
ATOM 12269 C C . GLN F 1 226 ? 34.480 49.398 -7.850 1.00 19.08 226 GLN F C 1
ATOM 12270 O O . GLN F 1 226 ? 34.074 50.309 -7.130 1.00 18.41 226 GLN F O 1
ATOM 12281 N N . THR F 1 227 ? 33.858 48.231 -7.954 1.00 16.99 227 THR F N 1
ATOM 12282 C CA . THR F 1 227 ? 32.742 47.894 -7.085 1.00 16.49 227 THR F CA 1
ATOM 12283 C C . THR F 1 227 ? 32.930 46.454 -6.626 1.00 17.30 227 THR F C 1
ATOM 12284 O O . THR F 1 227 ? 33.696 45.692 -7.229 1.00 17.04 227 THR F O 1
ATOM 12288 N N . ALA F 1 228 ? 32.240 46.087 -5.551 1.00 16.29 228 ALA F N 1
ATOM 12289 C CA . ALA F 1 228 ? 32.321 44.722 -5.044 1.00 15.51 228 ALA F CA 1
ATOM 12290 C C . ALA F 1 228 ? 31.105 44.336 -4.212 1.00 17.78 228 ALA F C 1
ATOM 12291 O O . ALA F 1 228 ? 30.519 45.172 -3.524 1.00 18.15 228 ALA F O 1
ATOM 12293 N N . SER F 1 229 ? 30.731 43.060 -4.284 1.00 14.38 229 SER F N 1
ATOM 12294 C CA . SER F 1 229 ? 29.767 42.485 -3.344 1.00 14.49 229 SER F CA 1
ATOM 12295 C C . SER F 1 229 ? 30.588 41.629 -2.394 1.00 14.76 229 SER F C 1
ATOM 12296 O O . SER F 1 229 ? 31.375 40.786 -2.843 1.00 16.56 229 SER F O 1
ATOM 12299 N N . LEU F 1 230 ? 30.418 41.839 -1.093 1.00 13.34 230 LEU F N 1
ATOM 12300 C CA . LEU F 1 230 ? 31.317 41.232 -0.112 1.00 14.37 230 LEU F CA 1
ATOM 12301 C C . LEU F 1 230 ? 30.692 39.974 0.502 1.00 13.94 230 LEU F C 1
ATOM 12302 O O . LEU F 1 230 ? 29.638 40.038 1.124 1.00 15.77 230 LEU F O 1
ATOM 12307 N N . THR F 1 231 ? 31.349 38.830 0.311 1.00 16.47 231 THR F N 1
ATOM 12308 C CA . THR F 1 231 ? 30.782 37.545 0.721 1.00 14.04 231 THR F CA 1
ATOM 12309 C C . THR F 1 231 ? 31.284 37.060 2.076 1.00 16.63 231 THR F C 1
ATOM 12310 O O . THR F 1 231 ? 31.247 35.860 2.372 1.00 18.35 231 THR F O 1
ATOM 12314 N N . ASP F 1 232 ? 31.754 37.992 2.903 1.00 17.19 232 ASP F N 1
ATOM 12315 C CA . ASP F 1 232 ? 32.216 37.662 4.249 1.00 19.34 232 ASP F CA 1
ATOM 12316 C C . ASP F 1 232 ? 31.234 36.745 4.961 1.00 19.44 232 ASP F C 1
ATOM 12317 O O . ASP F 1 232 ? 30.022 36.978 4.946 1.00 17.37 232 ASP F O 1
ATOM 12322 N N . SER F 1 233 ? 31.759 35.732 5.637 1.00 18.39 233 SER F N 1
ATOM 12323 C CA . SER F 1 233 ? 30.899 34.803 6.342 1.00 19.21 233 SER F CA 1
ATOM 12324 C C . SER F 1 233 ? 31.365 34.669 7.778 1.00 19.54 233 SER F C 1
ATOM 12325 O O . SER F 1 233 ? 32.434 35.155 8.151 1.00 19.52 233 SER F O 1
ATOM 12328 N N . ILE F 1 234 ? 30.543 34.018 8.582 1.00 19.03 234 ILE F N 1
ATOM 12329 C CA . ILE F 1 234 ? 30.879 33.716 9.953 1.00 18.14 234 ILE F CA 1
ATOM 12330 C C . ILE F 1 234 ? 30.551 32.240 10.154 1.00 19.45 234 ILE F C 1
ATOM 12331 O O . ILE F 1 234 ? 29.394 31.857 10.321 1.00 20.69 234 ILE F O 1
ATOM 12336 N N . ASP F 1 235 ? 31.581 31.406 10.066 1.00 19.86 235 ASP F N 1
ATOM 12337 C CA . ASP F 1 235 ? 31.444 29.961 10.262 1.00 18.69 235 ASP F CA 1
ATOM 12338 C C . ASP F 1 235 ? 30.194 29.345 9.615 1.00 22.29 235 ASP F C 1
ATOM 12339 O O . ASP F 1 235 ? 29.365 28.741 10.292 1.00 22.53 235 ASP F O 1
ATOM 12344 N N . GLY F 1 236 ? 30.067 29.491 8.299 1.00 20.54 236 GLY F N 1
ATOM 12345 C CA . GLY F 1 236 ? 29.023 28.795 7.565 1.00 20.51 236 GLY F CA 1
ATOM 12346 C C . GLY F 1 236 ? 27.692 29.515 7.529 1.00 20.40 236 GLY F C 1
ATOM 12347 O O . GLY F 1 236 ? 26.693 28.950 7.086 1.00 24.92 236 GLY F O 1
ATOM 12348 N N . ARG F 1 237 ? 27.682 30.759 7.997 1.00 21.26 237 ARG F N 1
ATOM 12349 C CA . ARG F 1 237 ? 26.498 31.613 7.890 1.00 21.53 237 ARG F CA 1
ATOM 12350 C C . ARG F 1 237 ? 26.928 32.966 7.388 1.00 18.80 237 ARG F C 1
ATOM 12351 O O . ARG F 1 237 ? 28.102 33.321 7.478 1.00 22.35 237 ARG F O 1
ATOM 12359 N N . PHE F 1 238 ? 25.978 33.732 6.866 1.00 19.47 238 PHE F N 1
ATOM 12360 C CA . PHE F 1 238 ? 26.260 35.107 6.494 1.00 16.86 238 PHE F CA 1
ATOM 12361 C C . PHE F 1 238 ? 25.736 36.006 7.600 1.00 17.17 238 PHE F C 1
ATOM 12362 O O . PHE F 1 238 ? 24.712 35.701 8.207 1.00 18.47 238 PHE F O 1
ATOM 12370 N N . PRO F 1 239 ? 26.444 37.111 7.874 1.00 17.56 239 PRO F N 1
ATOM 12371 C CA . PRO F 1 239 ? 26.047 38.010 8.962 1.00 15.25 239 PRO F CA 1
ATOM 12372 C C . PRO F 1 239 ? 24.694 38.681 8.707 1.00 16.50 239 PRO F C 1
ATOM 12373 O O . PRO F 1 239 ? 23.997 38.995 9.660 1.00 18.24 239 PRO F O 1
ATOM 12377 N N . SER F 1 240 ? 24.341 38.900 7.442 1.00 15.47 240 SER F N 1
ATOM 12378 C CA . SER F 1 240 ? 23.013 39.379 7.070 1.00 17.18 240 SER F CA 1
ATOM 12379 C C . SER F 1 240 ? 22.522 38.544 5.900 1.00 15.56 240 SER F C 1
ATOM 12380 O O . SER F 1 240 ? 23.309 37.762 5.322 1.00 15.64 240 SER F O 1
ATOM 12383 N N . ASP F 1 241 ? 21.241 38.681 5.549 1.00 13.91 241 ASP F N 1
ATOM 12384 C CA . ASP F 1 241 ? 20.726 37.989 4.368 1.00 15.39 241 ASP F CA 1
ATOM 12385 C C . ASP F 1 241 ? 21.000 38.769 3.078 1.00 16.70 241 ASP F C 1
ATOM 12386 O O . ASP F 1 241 ? 20.625 38.327 1.993 1.00 17.25 241 ASP F O 1
ATOM 12391 N N . HIS F 1 242 ? 21.653 39.928 3.201 1.00 15.81 242 HIS F N 1
ATOM 12392 C CA . HIS F 1 242 ? 22.251 40.594 2.043 1.00 16.13 242 HIS F CA 1
ATOM 12393 C C . HIS F 1 242 ? 23.759 40.581 2.187 1.00 16.67 242 HIS F C 1
ATOM 12394 O O . HIS F 1 242 ? 24.274 40.575 3.303 1.00 16.81 242 HIS F O 1
ATOM 12401 N N . PHE F 1 243 ? 24.464 40.649 1.065 1.00 15.00 243 PHE F N 1
ATOM 12402 C CA . PHE F 1 243 ? 25.882 41.006 1.102 1.00 14.21 243 PHE F CA 1
ATOM 12403 C C . PHE F 1 243 ? 25.990 42.529 1.123 1.00 14.24 243 PHE F C 1
ATOM 12404 O O . PHE F 1 243 ? 25.185 43.231 0.505 1.00 16.60 243 PHE F O 1
ATOM 12412 N N . PRO F 1 244 ? 27.000 43.057 1.825 1.00 15.46 244 PRO F N 1
ATOM 12413 C CA . PRO F 1 244 ? 27.308 44.470 1.600 1.00 14.39 244 PRO F CA 1
ATOM 12414 C C . PRO F 1 244 ? 27.723 44.693 0.152 1.00 13.23 244 PRO F C 1
ATOM 12415 O O . PRO F 1 244 ? 28.331 43.809 -0.482 1.00 14.84 244 PRO F O 1
ATOM 12419 N N . LEU F 1 245 ? 27.439 45.887 -0.353 1.00 14.25 245 LEU F N 1
ATOM 12420 C CA . LEU F 1 245 ? 27.868 46.288 -1.675 1.00 13.33 245 LEU F CA 1
ATOM 12421 C C . LEU F 1 245 ? 28.738 47.517 -1.474 1.00 18.17 245 LEU F C 1
ATOM 12422 O O . LEU F 1 245 ? 28.333 48.449 -0.781 1.00 17.59 245 LEU F O 1
ATOM 12427 N N . GLU F 1 246 ? 29.927 47.522 -2.063 1.00 14.43 246 GLU F N 1
ATOM 12428 C CA . GLU F 1 246 ? 30.810 48.671 -1.922 1.00 14.78 246 GLU F CA 1
ATOM 12429 C C . GLU F 1 246 ? 31.256 49.224 -3.265 1.00 15.82 246 GLU F C 1
ATOM 12430 O O . GLU F 1 246 ? 31.159 48.554 -4.289 1.00 16.15 246 GLU F O 1
ATOM 12436 N N . ALA F 1 247 ? 31.696 50.475 -3.258 1.00 16.06 247 ALA F N 1
ATOM 12437 C CA . ALA F 1 247 ? 32.261 51.092 -4.443 1.00 16.15 247 ALA F CA 1
ATOM 12438 C C . ALA F 1 247 ? 33.427 51.967 -4.042 1.00 16.91 247 ALA F C 1
ATOM 12439 O O . ALA F 1 247 ? 33.482 52.487 -2.930 1.00 18.89 247 ALA F O 1
ATOM 12441 N N . GLU F 1 248 ? 34.370 52.108 -4.958 1.00 15.24 248 GLU F N 1
ATOM 12442 C CA . GLU F 1 248 ? 35.414 53.107 -4.829 1.00 16.44 248 GLU F CA 1
ATOM 12443 C C . GLU F 1 248 ? 35.115 54.187 -5.857 1.00 20.95 248 GLU F C 1
ATOM 12444 O O . GLU F 1 248 ? 34.964 53.890 -7.045 1.00 17.84 248 GLU F O 1
ATOM 12450 N N . VAL F 1 249 ? 34.986 55.431 -5.397 1.00 18.82 249 VAL F N 1
ATOM 12451 C CA . VAL F 1 249 ? 34.617 56.544 -6.268 1.00 19.78 249 VAL F CA 1
ATOM 12452 C C . VAL F 1 249 ? 35.581 57.721 -6.106 1.00 24.94 249 VAL F C 1
ATOM 12453 O O . VAL F 1 249 ? 36.260 57.857 -5.087 1.00 23.41 249 VAL F O 1
ATOM 12457 N N . ALA F 1 250 ? 35.640 58.569 -7.126 1.00 25.14 250 ALA F N 1
ATOM 12458 C CA . ALA F 1 250 ? 36.438 59.786 -7.063 1.00 26.85 250 ALA F CA 1
ATOM 12459 C C . ALA F 1 250 ? 35.613 60.935 -7.622 1.00 29.96 250 ALA F C 1
ATOM 12460 O O . ALA F 1 250 ? 34.949 60.784 -8.650 1.00 27.16 250 ALA F O 1
ATOM 12462 N N . GLY F 1 251 ? 35.647 62.078 -6.940 1.00 27.71 251 GLY F N 1
ATOM 12463 C CA . GLY F 1 251 ? 34.908 63.247 -7.384 1.00 31.41 251 GLY F CA 1
ATOM 12464 C C . GLY F 1 251 ? 35.398 63.783 -8.719 1.00 38.04 251 GLY F C 1
ATOM 12465 O O . GLY F 1 251 ? 36.527 63.513 -9.129 1.00 34.92 251 GLY F O 1
ATOM 12466 N N . GLU F 1 252 ? 34.543 64.543 -9.399 1.00 44.73 252 GLU F N 1
ATOM 12467 C CA . GLU F 1 252 ? 34.901 65.152 -10.681 1.00 55.83 252 GLU F CA 1
ATOM 12468 C C . GLU F 1 252 ? 35.187 66.646 -10.542 1.00 57.26 252 GLU F C 1
ATOM 12469 O O . GLU F 1 252 ? 36.088 67.056 -9.810 1.00 56.51 252 GLU F O 1
#

Organism: Enterococcus faecalis (strain ATCC 700802 / V583) (NCBI:txid226185)

CATH classification: 3.60.10.10

B-factor: mean 25.3, std 11.2, range [10.77, 89.32]

Foldseek 3Di:
DEWEEAQAAADCVCPCQGCVNLLLVVQVVCQVVVDQKYKYFHYFPVSQVSNVVRHPWDKDKDAQQRPSGHTIIIMTGDCLFKDFPDWDKFWLDPGTNDRDDHPVADHTDMKIKTWMDTPPDDDIAIEIEDDFGLPDLVRLLSSVSVCVVCVVVVVVHKYKYYFSNDACPGPNNVVLVVAWDFLQVQEEEEEAQAWFQQFQLPRDSVPHGRGTTIITHQKRWYYKYFDSDPDPSTRSHRTTMIDTDIDGD/DEWEEAQAAADCVCPCQGCVNLLLVVQVVCQVVVDQKYKYFHYFLVSQVSNVVRHPWDKDKDAQQRPSGHTIIIMTGDCLFKAFPDKDKFWLDPGTNDRDDHPVADHTDMKIKTWMGTPPDDDIAIEIEDDFGLPDLVRLLSSVSVCVVCVVRVVVHKYKYYFSNDACPGPSNVVLVVAWDFLPVQEEEEEAQAWAQQFQLPRDSVPHGRGTTIITHQKRWYYKYFDSDPDPSTRSHRTTMIGTDIDGD/DEWEEAQAAADCVCPCQGCVNLLQVVQVVCQVVVDQKYKYFHYFLVSQVSNVVRHPWDKDKDAQQRPSGHTIIIMTGDCLFKDFPDKDKFWLDPGTNDRDDHPVADHTDMKIKTWMDTPPGDDIAIEIEDDFGLPDLVRLLSSVSVCVVCVVVVVVHKYKYYFSNDACPGPNNVVLVVAWDFLQVQEEEEEAQAWAQQFQLPRDSVPHGRGTTIITHQKRWHYKYFDSDPDVSTRSHRTTMIDTDIDGD/DEWEEAQAAADCVCPCQGCVNLLLVVQVVCQVVVDQKYKYFHYFLVSQVSNVVRHPWDKDKDAQQRPSGHTIIIMTGDCLFKAFPDKDKFWLDPGTNDRDDHPPADHTDMKIKTWMDTPPDDDIAIEIEDDFGLPDLVRLLSSVSVCVVCVPRVVVHKYKYYFSNDACPGPSNVVLVVAWDFLQVQEEEEEAQAWFQQFQLPRDSVPHGRGTTIITHQKRWHYKYFDSDPDPSTRSHRTTMIGTDIDGD/DEWEEAQAAADCVCPCQGCVNLLLVVQVVCQVVVDQKYKYFHYFLVSQVSNVVRHPWDKDKDAQQRPRGHTIIIMTGDCLFKDFPDKDKFWLDPGTNDRDAHPVADHTDMKIKTWMDTPVGDDIAIEIEDDFGLRDLVSLLSSVSVCVVCVPRVVVHKYKYYFSNDACPGPNNVVVVVAWDFLQVQEEEEEAQAWFQQFQLPRDSVPHGRGTTIITHQKRWYYKYFDSDPDPSTRSHRTTMIDTDIDGD/DEWEEAQAAADCVCPCQGCVNLLLVVQVVCQVVVDQKYKYFHYFLVSQVSNVVRHPWDKDKDAQQRPSGHTIIIMTGDCLFKAFPDKDKFWLDPGTNDRDAHPVADHTDMKIKTWMGTPVDDAIAIEIEDDFGLPDLVSLLSSVSVCVVCVVRVVVHKYKYYFSNDACPGPNNVVLVVAWDFLPVQEEEEEAQAWFQQFQLPRDSVPHGRGTTIITHQKRWYYKYFDSDPDPSTRSHRTTMIDTDIDGD